Protein AF-A0AAE7TES4-F1 (afdb_monome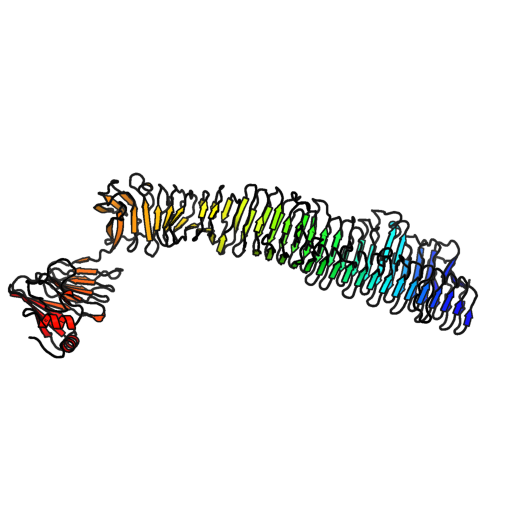r)

Organism: NCBI:txid858423

Structure (mmCIF, N/CA/C/O backbone):
data_AF-A0AAE7TES4-F1
#
_entry.id   AF-A0AAE7TES4-F1
#
loop_
_atom_site.group_PDB
_atom_site.id
_atom_site.type_symbol
_atom_site.label_atom_id
_atom_site.label_alt_id
_atom_site.label_comp_id
_atom_site.label_asym_id
_atom_site.label_entity_id
_atom_site.label_seq_id
_atom_site.pdbx_PDB_ins_code
_atom_site.Cartn_x
_atom_site.Cartn_y
_atom_site.Cartn_z
_atom_site.occupancy
_atom_site.B_iso_or_equiv
_atom_site.auth_seq_id
_atom_site.auth_comp_id
_atom_site.auth_asym_id
_atom_site.auth_atom_id
_atom_site.pdbx_PDB_model_num
ATOM 1 N N . MET A 1 1 ? -29.007 -8.443 68.826 1.00 67.81 1 MET A N 1
ATOM 2 C CA . MET A 1 1 ? -28.259 -8.895 67.638 1.00 67.81 1 MET A CA 1
ATOM 3 C C . MET A 1 1 ? -27.808 -10.288 67.974 1.00 67.81 1 MET A C 1
ATOM 5 O O . MET A 1 1 ? -27.330 -10.485 69.089 1.00 67.81 1 MET A O 1
ATOM 9 N N . ALA A 1 2 ? -28.180 -11.241 67.141 1.00 85.81 2 ALA A N 1
ATOM 10 C CA . ALA A 1 2 ? -27.890 -12.646 67.342 1.00 85.81 2 ALA A CA 1
ATOM 11 C C . ALA A 1 2 ? -28.087 -13.346 66.003 1.00 85.81 2 ALA A C 1
ATOM 13 O O . ALA A 1 2 ? -29.009 -12.995 65.259 1.00 85.81 2 ALA A O 1
ATOM 14 N N . SER A 1 3 ? -27.272 -14.364 65.751 1.00 95.31 3 SER A N 1
ATOM 15 C CA . SER A 1 3 ? -27.487 -15.298 64.654 1.00 95.31 3 SER A CA 1
ATOM 16 C C . SER A 1 3 ? -28.920 -15.843 64.647 1.00 95.31 3 SER A C 1
ATOM 18 O O . SER A 1 3 ? -29.534 -16.037 65.702 1.00 95.31 3 SER A O 1
ATOM 20 N N . PHE A 1 4 ? -29.457 -16.109 63.459 1.00 97.38 4 PHE A N 1
ATOM 21 C CA . PHE A 1 4 ? -30.812 -16.630 63.285 1.00 97.38 4 PHE A CA 1
ATOM 22 C C . PHE A 1 4 ? -30.859 -17.762 62.257 1.00 97.38 4 PHE A C 1
ATOM 24 O O . PHE A 1 4 ? -29.991 -17.888 61.396 1.00 97.38 4 PHE A O 1
ATOM 31 N N . THR A 1 5 ? -31.916 -18.571 62.331 1.00 97.56 5 THR A N 1
ATOM 32 C CA . THR A 1 5 ? -32.211 -19.609 61.339 1.00 97.56 5 THR A CA 1
ATOM 33 C C . THR A 1 5 ? -33.694 -19.586 60.985 1.00 97.56 5 THR A C 1
ATOM 35 O O . THR A 1 5 ? -34.542 -19.596 61.879 1.00 97.56 5 THR A O 1
ATOM 38 N N . VAL A 1 6 ? -34.008 -19.574 59.692 1.00 97.81 6 VAL A N 1
ATOM 39 C CA . VAL A 1 6 ? -35.347 -19.827 59.149 1.00 97.81 6 VAL A CA 1
ATOM 40 C C . VAL A 1 6 ? -35.376 -21.276 58.676 1.00 97.81 6 VAL A C 1
ATOM 42 O O . VAL A 1 6 ? -34.650 -21.655 57.758 1.00 97.81 6 VAL A O 1
ATOM 45 N N . ALA A 1 7 ? -36.164 -22.106 59.355 1.00 97.31 7 ALA A N 1
ATOM 46 C CA . ALA A 1 7 ? -36.186 -23.542 59.108 1.00 97.31 7 ALA A CA 1
ATOM 47 C C . ALA A 1 7 ? -36.959 -23.897 57.828 1.00 97.31 7 ALA A C 1
ATOM 49 O O . ALA A 1 7 ? -37.880 -23.179 57.424 1.00 97.31 7 ALA A O 1
ATOM 50 N N . SER A 1 8 ? -36.632 -25.043 57.235 1.00 96.62 8 SER A N 1
ATOM 51 C CA . SER A 1 8 ? -37.370 -25.591 56.092 1.00 96.62 8 SER A CA 1
ATOM 52 C C . SE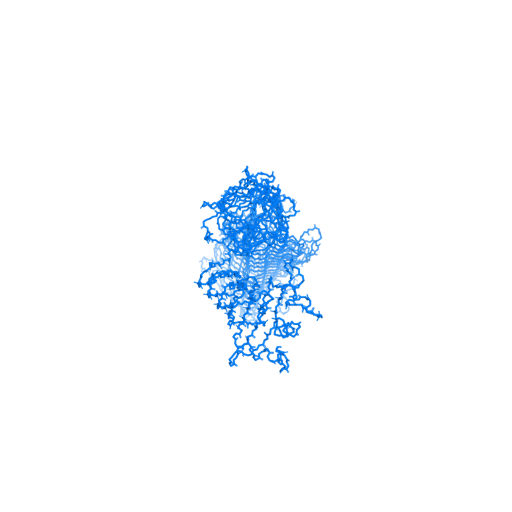R A 1 8 ? -38.877 -25.691 56.378 1.00 96.62 8 SER A C 1
ATOM 54 O O . SER A 1 8 ? -39.288 -26.125 57.457 1.00 96.62 8 SER A O 1
ATOM 56 N N . GLY A 1 9 ? -39.708 -25.259 55.424 1.00 94.12 9 GLY A N 1
ATOM 57 C CA . GLY A 1 9 ? -41.171 -25.272 55.527 1.00 94.12 9 GLY A CA 1
ATOM 58 C C . GLY A 1 9 ? -41.766 -24.212 56.461 1.00 94.12 9 GLY A C 1
ATOM 59 O O . GLY A 1 9 ? -42.977 -24.218 56.687 1.00 94.12 9 GLY A O 1
ATOM 60 N N . SER A 1 10 ? -40.946 -23.316 57.022 1.00 96.38 10 SER A N 1
ATOM 61 C CA . SER A 1 10 ? -41.407 -22.221 57.880 1.00 96.38 10 SER A CA 1
ATOM 62 C C . SER A 1 10 ? -41.417 -20.883 57.143 1.00 96.38 10 SER A C 1
ATOM 64 O O . SER A 1 10 ? -40.520 -20.596 56.355 1.00 96.38 10 SER A O 1
ATOM 66 N N . THR A 1 11 ? -42.411 -20.044 57.444 1.00 97.12 11 THR A N 1
ATOM 67 C CA . THR A 1 11 ? -42.456 -18.639 57.020 1.00 97.12 11 THR A CA 1
ATOM 68 C C . THR A 1 11 ? -42.283 -17.746 58.244 1.00 97.12 11 THR A C 1
ATOM 70 O O . THR A 1 11 ? -43.078 -17.805 59.183 1.00 97.12 11 THR A O 1
ATOM 73 N N . VAL A 1 12 ? -41.240 -16.921 58.249 1.00 97.19 12 VAL A N 1
ATOM 74 C CA . VAL A 1 12 ? -40.935 -15.959 59.309 1.00 97.19 12 VAL A CA 1
ATOM 75 C C . VAL A 1 12 ? -41.228 -14.559 58.788 1.00 97.19 12 VAL A C 1
ATOM 77 O O . VAL A 1 12 ? -40.609 -14.122 57.830 1.00 97.19 12 VAL A O 1
ATOM 80 N N . THR A 1 13 ? -42.135 -13.837 59.446 1.00 95.56 13 THR A N 1
ATOM 81 C CA . THR A 1 13 ? -42.566 -12.491 59.016 1.00 95.56 13 THR A CA 1
ATOM 82 C C . THR A 1 13 ? -42.056 -11.370 59.920 1.00 95.56 13 THR A C 1
ATOM 84 O O . THR A 1 13 ? -42.752 -10.392 60.172 1.00 95.56 13 THR A O 1
ATOM 87 N N . SER A 1 14 ? -40.899 -11.581 60.545 1.00 93.94 14 SER A N 1
ATOM 88 C CA . SER A 1 14 ? -40.294 -10.608 61.458 1.00 93.94 14 SER A CA 1
ATOM 89 C C . SER A 1 14 ? -38.857 -10.349 61.051 1.00 93.94 14 SER A C 1
ATOM 91 O O . SER A 1 14 ? -38.052 -11.291 61.039 1.00 93.94 14 SER A O 1
ATOM 93 N N . ALA A 1 15 ? -38.553 -9.079 60.801 1.00 93.94 15 ALA A N 1
ATOM 94 C CA . ALA A 1 15 ? -37.242 -8.583 60.427 1.00 93.94 15 ALA A CA 1
ATOM 95 C C . ALA A 1 15 ? -36.136 -9.102 61.353 1.00 93.94 15 ALA A C 1
ATOM 97 O O . ALA A 1 15 ? -36.313 -9.279 62.569 1.00 93.94 15 ALA A O 1
ATOM 98 N N . LYS A 1 16 ? -34.968 -9.342 60.765 1.00 96.50 16 LYS A N 1
ATOM 99 C CA . LYS A 1 16 ? -33.754 -9.790 61.444 1.00 96.50 16 LYS A CA 1
ATOM 100 C C . LYS A 1 16 ? -32.724 -8.676 61.463 1.00 96.50 16 LYS A C 1
ATOM 102 O O . LYS A 1 16 ? -32.721 -7.779 60.626 1.00 96.50 16 LYS A O 1
ATOM 107 N N . THR A 1 17 ? -31.843 -8.709 62.454 1.00 94.94 17 THR A N 1
ATOM 108 C CA . THR A 1 17 ? -30.756 -7.736 62.570 1.00 94.94 17 THR A CA 1
ATOM 109 C C . THR A 1 17 ? -29.465 -8.460 62.901 1.00 94.94 17 THR A C 1
ATOM 111 O O . THR A 1 17 ? -29.412 -9.180 63.902 1.00 94.94 17 THR A O 1
ATOM 114 N N . VAL A 1 18 ? -28.449 -8.229 62.075 1.00 95.31 18 VAL A N 1
ATOM 115 C CA . VAL A 1 18 ? -27.124 -8.851 62.144 1.00 95.31 18 VAL A CA 1
ATOM 116 C C . VAL A 1 18 ? -26.035 -7.780 62.233 1.00 95.31 18 VAL A C 1
ATOM 118 O O . VAL A 1 18 ? -26.176 -6.678 61.699 1.00 95.31 18 VAL A O 1
ATOM 121 N N . GLY A 1 19 ? -24.940 -8.095 62.912 1.00 93.31 19 GLY A N 1
ATOM 122 C CA . GLY A 1 19 ? -23.731 -7.276 62.956 1.00 93.31 19 GLY A CA 1
ATOM 123 C C . GLY A 1 19 ? -22.544 -8.087 63.465 1.00 93.31 19 GLY A C 1
ATOM 124 O O . GLY A 1 19 ? -22.705 -9.238 63.867 1.00 93.31 19 GLY A O 1
ATOM 125 N N . ASN A 1 20 ? -21.354 -7.487 63.500 1.00 90.25 20 ASN A N 1
ATOM 126 C CA . ASN A 1 20 ? -20.146 -8.131 64.032 1.00 90.25 20 ASN A CA 1
ATOM 127 C C . ASN A 1 20 ? -19.855 -9.487 63.350 1.00 90.25 20 ASN A C 1
ATOM 129 O O . ASN A 1 20 ? -19.497 -9.512 62.179 1.00 90.25 20 ASN A O 1
ATOM 133 N N . THR A 1 21 ? -20.014 -10.600 64.073 1.00 94.06 21 THR A N 1
ATOM 134 C CA . THR A 1 21 ? -19.774 -11.977 63.604 1.00 94.06 21 THR A CA 1
ATOM 135 C C . THR A 1 21 ? -21.063 -12.809 63.525 1.00 94.06 21 THR A C 1
ATOM 137 O O . THR A 1 21 ? -21.014 -14.031 63.663 1.00 94.06 21 THR A O 1
ATOM 140 N N . ASP A 1 22 ? -22.229 -12.163 63.431 1.00 96.44 22 ASP A N 1
ATOM 141 C CA . ASP A 1 22 ? -23.526 -12.849 63.373 1.00 96.44 22 ASP A CA 1
ATOM 142 C C . ASP A 1 22 ? -23.689 -13.664 62.072 1.00 96.44 22 ASP A C 1
ATOM 144 O O . ASP A 1 22 ? -23.148 -13.315 61.020 1.00 96.44 22 ASP A O 1
ATOM 148 N N . THR A 1 23 ? -24.497 -14.730 62.136 1.00 97.38 23 THR A N 1
ATOM 149 C CA . THR A 1 23 ? -24.843 -15.580 60.982 1.00 97.38 23 THR A CA 1
ATOM 150 C C . THR A 1 23 ? -26.356 -15.647 60.763 1.00 97.38 23 THR A C 1
ATOM 152 O O . THR A 1 23 ? -27.102 -15.942 61.698 1.00 97.38 23 THR A O 1
ATOM 155 N N . GLY A 1 24 ? -26.826 -15.411 59.541 1.00 97.81 24 GLY A N 1
ATOM 156 C CA . GLY A 1 24 ? -28.214 -15.639 59.133 1.00 97.81 24 GLY A CA 1
ATOM 157 C C . GLY A 1 24 ? -28.317 -16.846 58.209 1.00 97.81 24 GLY A C 1
ATOM 158 O O . GLY A 1 24 ? -27.662 -16.856 57.180 1.00 97.81 24 GLY A O 1
ATOM 159 N N . ILE A 1 25 ? -29.125 -17.851 58.558 1.00 98.12 25 ILE A N 1
ATOM 160 C CA . ILE A 1 25 ? -29.328 -19.046 57.718 1.00 98.12 25 ILE A CA 1
ATOM 161 C C . ILE A 1 25 ? -30.797 -19.141 57.313 1.00 98.12 25 ILE A C 1
ATOM 163 O O . ILE A 1 25 ? -31.676 -19.182 58.177 1.00 98.12 25 ILE A O 1
ATOM 167 N N . ILE A 1 26 ? -31.078 -19.239 56.019 1.00 98.50 26 ILE A N 1
ATOM 168 C CA . ILE A 1 26 ? -32.407 -19.539 55.487 1.00 98.50 26 ILE A CA 1
ATOM 169 C C . ILE A 1 26 ? -32.316 -20.888 54.780 1.00 98.50 26 ILE A C 1
ATOM 171 O O . ILE A 1 26 ? -31.707 -21.011 53.726 1.00 98.50 26 ILE A O 1
ATOM 175 N N . GLN A 1 27 ? -32.904 -21.926 55.372 1.00 98.25 27 GLN A N 1
ATOM 176 C CA . GLN A 1 27 ? -32.840 -23.278 54.815 1.00 98.25 27 GLN A CA 1
ATOM 177 C C . GLN A 1 27 ? -33.724 -23.426 53.572 1.00 98.25 27 GLN A C 1
ATOM 179 O O . GLN A 1 27 ? -34.718 -22.715 53.418 1.00 98.25 27 GLN A O 1
ATOM 184 N N . ALA A 1 28 ? -33.431 -24.431 52.743 1.00 97.25 28 ALA A N 1
ATOM 185 C CA . ALA A 1 28 ? -34.257 -24.789 51.593 1.00 97.25 28 ALA A CA 1
ATOM 186 C C . ALA A 1 28 ? -35.738 -24.968 51.967 1.00 97.25 28 ALA A C 1
ATOM 188 O O . ALA A 1 28 ? -36.088 -25.703 52.896 1.00 97.25 28 ALA A O 1
ATOM 189 N N . GLY A 1 29 ? -36.619 -24.267 51.249 1.00 94.56 29 GLY A N 1
ATOM 190 C CA . GLY A 1 29 ? -38.061 -24.221 51.514 1.00 94.56 29 GLY A CA 1
ATOM 191 C C . GLY A 1 29 ? -38.484 -23.370 52.721 1.00 94.56 29 GLY A C 1
ATOM 192 O O . GLY A 1 29 ? -39.668 -23.352 53.051 1.00 94.56 29 GLY A O 1
ATOM 193 N N . GLY A 1 30 ? -37.556 -22.704 53.411 1.00 97.88 30 GLY A N 1
ATOM 194 C CA . GLY A 1 30 ? -37.857 -21.655 54.386 1.00 97.88 30 GLY A CA 1
ATOM 195 C C . GLY A 1 30 ? -38.102 -20.308 53.699 1.00 97.88 30 GLY A C 1
ATOM 196 O O . GLY A 1 30 ? -37.524 -20.028 52.650 1.00 97.88 30 GLY A O 1
ATOM 197 N N . THR A 1 31 ? -38.950 -19.463 54.289 1.00 97.81 31 THR A N 1
ATOM 198 C CA . THR A 1 31 ? -39.267 -18.124 53.769 1.00 97.81 31 THR A CA 1
ATOM 199 C C . THR A 1 31 ? -39.111 -17.057 54.850 1.00 97.81 31 THR A C 1
ATOM 201 O O . THR A 1 31 ? -39.711 -17.169 55.918 1.00 97.81 31 THR A O 1
ATOM 204 N N . LEU A 1 32 ? -38.346 -16.005 54.573 1.00 97.75 32 LEU A N 1
ATOM 205 C CA . LEU A 1 32 ? -38.314 -14.759 55.344 1.00 97.75 32 LEU A CA 1
ATOM 206 C C . LEU A 1 32 ? -39.092 -13.697 54.553 1.00 97.75 32 LEU A C 1
ATOM 208 O O . LEU A 1 32 ? -38.869 -13.581 53.353 1.00 97.75 32 LEU A O 1
ATOM 212 N N . SER A 1 33 ? -40.061 -13.020 55.177 1.00 96.19 33 SER A N 1
ATOM 213 C CA . SER A 1 33 ? -40.902 -12.038 54.475 1.00 96.19 33 SER A CA 1
ATOM 214 C C . SER A 1 33 ? -41.470 -10.945 55.387 1.00 96.19 33 SER A C 1
ATOM 216 O O . SER A 1 33 ? -42.412 -11.162 56.150 1.00 96.19 33 SER A O 1
ATOM 218 N N . ASP A 1 34 ? -40.902 -9.754 55.290 1.00 94.12 34 ASP A N 1
ATOM 219 C CA . ASP A 1 34 ? -41.254 -8.515 55.979 1.00 94.12 34 ASP A CA 1
ATOM 220 C C . ASP A 1 34 ? -41.096 -7.330 54.992 1.00 94.12 34 ASP A C 1
ATOM 222 O O . ASP A 1 34 ? -40.937 -7.491 53.782 1.00 94.12 34 ASP A O 1
ATOM 226 N N . THR A 1 35 ? -41.159 -6.095 55.482 1.00 91.06 35 THR A N 1
ATOM 227 C CA . THR A 1 35 ? -40.872 -4.896 54.686 1.00 91.06 35 THR A CA 1
ATOM 228 C C . THR A 1 35 ? -39.380 -4.789 54.382 1.00 91.06 35 THR A C 1
ATOM 230 O O . THR A 1 35 ? -38.993 -4.553 53.236 1.00 91.06 35 THR A O 1
ATOM 233 N N . THR A 1 36 ? -38.554 -4.975 55.416 1.00 93.19 36 THR A N 1
ATOM 234 C CA . THR A 1 36 ? -37.104 -5.131 55.301 1.00 93.19 36 THR A CA 1
ATOM 235 C C . THR A 1 36 ? -36.680 -6.380 56.055 1.00 93.19 36 THR A C 1
ATOM 237 O O . THR A 1 36 ? -36.804 -6.416 57.280 1.00 93.19 36 THR A O 1
ATOM 240 N N . ASP A 1 37 ? -36.203 -7.398 55.342 1.00 92.75 37 ASP A N 1
ATOM 241 C CA . ASP A 1 37 ? -36.023 -8.737 55.914 1.00 92.75 37 ASP A CA 1
ATOM 242 C C . ASP A 1 37 ? -34.810 -8.833 56.842 1.00 92.75 37 ASP A C 1
ATOM 244 O O . ASP A 1 37 ? -34.912 -9.349 57.961 1.00 92.75 37 ASP A O 1
ATOM 248 N N . ILE A 1 38 ? -33.662 -8.311 56.412 1.00 97.12 38 ILE A N 1
ATOM 249 C CA . ILE A 1 38 ? -32.400 -8.363 57.148 1.00 97.12 38 ILE A CA 1
ATOM 250 C C . ILE A 1 38 ? -31.789 -6.962 57.204 1.00 97.12 38 ILE A C 1
ATOM 252 O O . ILE A 1 38 ? -31.547 -6.316 56.192 1.00 97.12 38 ILE A O 1
ATOM 256 N N . THR A 1 39 ? -31.506 -6.488 58.416 1.00 95.44 39 THR A N 1
ATOM 257 C CA . THR A 1 39 ? -30.786 -5.234 58.653 1.00 95.44 39 THR A CA 1
ATOM 258 C C . THR A 1 39 ? -29.363 -5.505 59.136 1.00 95.44 39 THR A C 1
ATOM 260 O O . THR A 1 39 ? -29.179 -6.112 60.193 1.00 95.44 39 THR A O 1
ATOM 263 N N . TRP A 1 40 ? -28.363 -4.994 58.423 1.00 95.12 40 TRP A N 1
ATOM 264 C CA . TRP A 1 40 ? -26.963 -4.997 58.839 1.00 95.12 40 TRP A CA 1
ATOM 265 C C . TRP A 1 40 ? -26.584 -3.687 59.543 1.00 95.12 40 TRP A C 1
ATOM 267 O O . TRP A 1 40 ? -26.896 -2.593 59.072 1.00 95.12 40 TRP A O 1
ATOM 277 N N . THR A 1 41 ? -25.903 -3.772 60.685 1.00 92.44 41 THR A N 1
ATOM 278 C CA . THR A 1 41 ? -25.505 -2.592 61.482 1.00 92.44 41 THR A CA 1
ATOM 279 C C . THR A 1 41 ? -23.991 -2.405 61.601 1.00 92.44 41 THR A C 1
ATOM 281 O O . THR A 1 41 ? -23.531 -1.727 62.521 1.00 92.44 41 THR A O 1
ATOM 284 N N . GLY A 1 42 ? -23.217 -3.046 60.726 1.00 88.62 42 GLY A N 1
ATOM 285 C CA . GLY A 1 42 ? -21.758 -2.968 60.714 1.00 88.62 42 GLY A CA 1
ATOM 286 C C . GLY A 1 42 ? -21.059 -3.927 61.675 1.00 88.62 42 GLY A C 1
ATOM 287 O O . GLY A 1 42 ? -21.674 -4.796 62.302 1.00 88.62 42 GLY A O 1
ATOM 288 N N . GLY A 1 43 ? -19.741 -3.772 61.769 1.00 85.69 43 GLY A N 1
ATOM 289 C CA . GLY A 1 43 ? -18.867 -4.560 62.635 1.00 85.69 43 GLY A CA 1
ATOM 290 C C . GLY A 1 43 ? -17.480 -3.926 62.754 1.00 85.69 43 GLY A C 1
ATOM 291 O O . GLY A 1 43 ? -17.125 -3.024 61.993 1.00 85.69 43 GLY A O 1
ATOM 292 N N . ALA A 1 44 ? -16.683 -4.379 63.723 1.00 84.88 44 ALA A N 1
ATOM 293 C CA . ALA A 1 44 ? -15.279 -3.972 63.789 1.00 84.88 44 ALA A CA 1
ATOM 294 C C . ALA A 1 44 ? -14.500 -4.513 62.576 1.00 84.88 44 ALA A C 1
ATOM 296 O O . ALA A 1 44 ? -14.877 -5.534 61.998 1.00 84.88 44 ALA A O 1
ATOM 297 N N . ALA A 1 45 ? -13.392 -3.859 62.220 1.00 79.31 45 ALA A N 1
ATOM 298 C CA . ALA A 1 45 ? -12.524 -4.309 61.133 1.00 79.31 45 ALA A CA 1
ATOM 299 C C . ALA A 1 45 ? -12.138 -5.795 61.295 1.00 79.31 45 ALA A C 1
ATOM 301 O O . ALA A 1 45 ? -11.728 -6.225 62.377 1.00 79.31 45 ALA A O 1
ATOM 302 N N . GLY A 1 46 ? -12.293 -6.574 60.222 1.00 80.38 46 GLY A N 1
ATOM 303 C CA . GLY A 1 46 ? -12.005 -8.011 60.195 1.00 80.38 46 GLY A CA 1
ATOM 304 C C . GLY A 1 46 ? -13.110 -8.922 60.745 1.00 80.38 46 GLY A C 1
ATOM 305 O O . GLY A 1 46 ? -12.954 -10.139 60.695 1.00 80.38 46 GLY A O 1
ATOM 306 N N . GLN A 1 47 ? -14.219 -8.378 61.258 1.00 90.81 47 GLN A N 1
ATOM 307 C CA . GLN A 1 47 ? -15.400 -9.174 61.601 1.00 90.81 47 GLN A CA 1
ATOM 308 C C . GLN A 1 47 ? -16.343 -9.268 60.400 1.00 90.81 47 GLN A C 1
ATOM 310 O O . GLN A 1 47 ? -16.619 -8.257 59.750 1.00 90.81 47 GLN A O 1
ATOM 315 N N . THR A 1 48 ? -16.840 -10.478 60.142 1.00 94.75 48 THR A N 1
ATOM 316 C CA . THR A 1 48 ? -17.683 -10.781 58.984 1.00 94.75 48 THR A CA 1
ATOM 317 C C . THR A 1 48 ? -19.045 -11.288 59.427 1.00 94.75 48 THR A C 1
ATOM 319 O O . THR A 1 48 ? -19.142 -12.297 60.127 1.00 94.75 48 THR A O 1
ATOM 322 N N . VAL A 1 49 ? -20.092 -10.605 58.968 1.00 96.44 49 VAL A N 1
ATOM 323 C CA . VAL A 1 49 ? -21.455 -11.138 58.960 1.00 96.44 49 VAL A CA 1
ATOM 324 C C . VAL A 1 49 ? -21.573 -12.134 57.813 1.00 96.44 49 VAL A C 1
ATOM 326 O O . VAL A 1 49 ? -21.151 -11.834 56.700 1.00 96.44 49 VAL A O 1
ATOM 329 N N . VAL A 1 50 ? -22.160 -13.301 58.071 1.00 97.62 50 VAL A N 1
ATOM 330 C CA . VAL A 1 50 ? -22.404 -14.321 57.039 1.00 97.62 50 VAL A CA 1
ATOM 331 C C . VAL A 1 50 ? -23.903 -14.548 56.902 1.00 97.62 50 VAL A C 1
ATOM 333 O O . VAL A 1 50 ? -24.577 -14.842 57.888 1.00 97.62 50 VAL A O 1
ATOM 336 N N . ILE A 1 51 ? -24.440 -14.410 55.696 1.00 98.44 51 ILE A N 1
ATOM 337 C CA . ILE A 1 51 ? -25.832 -14.723 55.380 1.00 98.44 51 ILE A CA 1
ATOM 338 C C . ILE A 1 51 ? -25.825 -15.813 54.311 1.00 98.44 51 ILE A C 1
ATOM 340 O O . ILE A 1 51 ? -25.291 -15.606 53.231 1.00 98.44 51 ILE A O 1
ATOM 344 N N . ASP A 1 52 ? -26.422 -16.956 54.623 1.00 98.44 52 ASP A N 1
ATOM 345 C CA . ASP A 1 52 ? -26.545 -18.113 53.738 1.00 98.44 52 ASP A CA 1
ATOM 346 C C . ASP A 1 52 ? -28.035 -18.365 53.459 1.00 98.44 52 ASP A C 1
ATOM 348 O O . ASP A 1 52 ? -28.829 -18.612 54.380 1.00 98.44 52 ASP A O 1
ATOM 352 N N . ASN A 1 53 ? -28.430 -18.232 52.194 1.00 98.50 53 ASN A N 1
ATOM 353 C CA . ASN A 1 53 ? -29.795 -18.410 51.730 1.00 98.50 53 ASN A CA 1
ATOM 354 C C . ASN A 1 53 ? -29.903 -19.583 50.756 1.00 98.50 53 ASN A C 1
ATOM 356 O O . ASN A 1 53 ? -29.548 -19.464 49.591 1.00 98.50 53 ASN A O 1
ATOM 360 N N . ALA A 1 54 ? -30.539 -20.662 51.208 1.00 98.31 54 ALA A N 1
ATOM 361 C CA . ALA A 1 54 ? -31.019 -21.766 50.381 1.00 98.31 54 ALA A CA 1
ATOM 362 C C . ALA A 1 54 ? -32.542 -21.731 50.141 1.00 98.31 54 ALA A C 1
ATOM 364 O O . ALA A 1 54 ? -33.084 -22.598 49.456 1.00 98.31 54 ALA A O 1
ATOM 365 N N . GLY A 1 55 ? -33.258 -20.775 50.744 1.00 97.62 55 GLY A N 1
ATOM 366 C CA . GLY A 1 55 ? -34.717 -20.669 50.703 1.00 97.62 55 GLY A CA 1
ATOM 367 C C . GLY A 1 55 ? -35.211 -19.452 49.924 1.00 97.62 55 GLY A C 1
ATOM 368 O O . GLY A 1 55 ? -34.857 -19.235 48.768 1.00 97.62 55 GLY A O 1
ATOM 369 N N . THR A 1 56 ? -36.118 -18.682 50.523 1.00 96.75 56 THR A N 1
ATOM 370 C CA . THR A 1 56 ? -36.692 -17.476 49.913 1.00 96.75 56 THR A CA 1
ATOM 371 C C . THR A 1 56 ? -36.655 -16.302 50.886 1.00 96.75 56 THR A C 1
ATOM 373 O O . THR A 1 56 ? -37.217 -16.378 51.976 1.00 96.75 56 THR A O 1
ATOM 376 N N . ILE A 1 57 ? -36.042 -15.201 50.470 1.00 97.31 57 ILE A N 1
ATOM 377 C CA . ILE A 1 57 ? -36.153 -13.876 51.079 1.00 97.31 57 ILE A CA 1
ATOM 378 C C . ILE A 1 57 ? -37.112 -13.083 50.183 1.00 97.31 57 ILE A C 1
ATOM 380 O O . ILE A 1 57 ? -36.854 -12.931 48.989 1.00 97.31 57 ILE A O 1
ATOM 384 N N . LEU A 1 58 ? -38.258 -12.667 50.721 1.00 94.69 58 LEU A N 1
ATOM 385 C CA . LEU A 1 58 ? -39.350 -12.040 49.973 1.00 94.69 58 LEU A CA 1
ATOM 386 C C . LEU A 1 58 ? -39.800 -10.766 50.687 1.00 94.69 58 LEU A C 1
ATOM 388 O O . LEU A 1 58 ? -40.770 -10.780 51.453 1.00 94.69 58 LEU A O 1
ATOM 392 N N . ALA A 1 59 ? -39.110 -9.664 50.409 1.00 93.25 59 ALA A N 1
ATOM 393 C CA . ALA A 1 59 ? -39.360 -8.393 51.072 1.00 93.25 59 ALA A CA 1
ATOM 394 C C . ALA A 1 59 ? -40.257 -7.474 50.234 1.00 93.25 59 ALA A C 1
ATOM 396 O O . ALA A 1 59 ? -40.105 -7.370 49.020 1.00 93.25 59 ALA A O 1
ATOM 397 N N . THR A 1 60 ? -41.154 -6.709 50.858 1.00 91.19 60 THR A N 1
ATOM 398 C CA . THR A 1 60 ? -41.956 -5.724 50.097 1.00 91.19 60 THR A CA 1
ATOM 399 C C . THR A 1 60 ? -41.193 -4.438 49.778 1.00 91.19 60 THR A C 1
ATOM 401 O O . THR A 1 60 ? -41.628 -3.677 48.920 1.00 91.19 60 THR A O 1
ATOM 404 N N . SER A 1 61 ? -40.084 -4.168 50.475 1.00 92.44 61 SER A N 1
ATOM 405 C CA . SER A 1 61 ? -39.159 -3.075 50.166 1.00 92.44 61 SER A CA 1
ATOM 406 C C . SER A 1 61 ? -37.754 -3.625 49.944 1.00 92.44 61 SER A C 1
ATOM 408 O O . SER A 1 61 ? -37.376 -3.760 48.789 1.00 92.44 61 SER A O 1
ATOM 410 N N . ARG A 1 62 ? -37.008 -3.998 50.994 1.00 94.62 62 ARG A N 1
ATOM 411 C CA . ARG A 1 62 ? -35.593 -4.410 50.864 1.00 94.62 62 ARG A CA 1
ATOM 412 C C . ARG A 1 62 ? -35.289 -5.755 51.494 1.00 94.62 62 ARG A C 1
ATOM 414 O O . ARG A 1 62 ? -35.752 -6.029 52.592 1.00 94.62 62 ARG A O 1
ATOM 421 N N . GLY A 1 63 ? -34.476 -6.583 50.857 1.00 96.12 63 GLY A N 1
ATOM 422 C CA . GLY A 1 63 ? -34.117 -7.889 51.409 1.00 96.12 63 GLY A CA 1
ATOM 423 C C . GLY A 1 63 ? -33.041 -7.741 52.468 1.00 96.12 63 GLY A C 1
ATOM 424 O O . GLY A 1 63 ? -33.258 -8.049 53.638 1.00 96.12 63 GLY A O 1
ATOM 425 N N . ILE A 1 64 ? -31.901 -7.192 52.061 1.00 97.62 64 ILE A N 1
ATOM 426 C CA . ILE A 1 64 ? -30.785 -6.861 52.945 1.00 97.62 64 ILE A CA 1
ATOM 427 C C . ILE A 1 64 ? -30.544 -5.352 52.854 1.00 97.62 64 ILE A C 1
ATOM 429 O O . ILE A 1 64 ? -30.397 -4.808 51.764 1.00 97.62 64 ILE A O 1
ATOM 433 N N . ASP A 1 65 ? -30.521 -4.657 53.988 1.00 96.38 65 ASP A N 1
ATOM 434 C CA . ASP A 1 65 ? -30.270 -3.211 54.042 1.00 96.38 65 ASP A CA 1
ATOM 435 C C . ASP A 1 65 ? -29.359 -2.859 55.219 1.00 96.38 65 ASP A C 1
ATOM 437 O O . ASP A 1 65 ? -29.328 -3.555 56.236 1.00 96.38 65 ASP A O 1
ATOM 441 N N . THR A 1 66 ? -28.643 -1.745 55.128 1.00 93.81 66 THR A N 1
ATOM 442 C CA . THR A 1 66 ? -27.856 -1.223 56.253 1.00 93.81 66 THR A CA 1
ATOM 443 C C . THR A 1 66 ? -28.649 -0.230 57.093 1.00 93.81 66 THR A C 1
ATOM 445 O O . THR A 1 66 ? -29.418 0.570 56.562 1.00 93.81 66 THR A O 1
ATOM 448 N N . LYS A 1 67 ? -28.404 -0.199 58.408 1.00 83.75 67 LYS A N 1
ATOM 449 C CA . LYS A 1 67 ? -28.978 0.806 59.314 1.00 83.75 67 LYS A CA 1
ATOM 450 C C . LYS A 1 67 ? -27.938 1.379 60.270 1.00 83.75 67 LYS A C 1
ATOM 452 O O . LYS A 1 67 ? -27.257 0.641 60.977 1.00 83.75 67 LYS A O 1
ATOM 457 N N . GLY A 1 68 ? -27.926 2.707 60.379 1.00 76.56 68 GLY A N 1
ATOM 458 C CA . GLY A 1 68 ? -27.011 3.460 61.240 1.00 76.56 68 GLY A CA 1
ATOM 459 C C . GLY A 1 68 ? -25.848 4.070 60.459 1.00 76.56 68 GLY A C 1
ATOM 460 O O . GLY A 1 68 ? -25.785 3.953 59.243 1.00 76.56 68 GLY A O 1
ATOM 461 N N . SER A 1 69 ? -24.945 4.746 61.168 1.00 79.81 69 SER A N 1
ATOM 462 C CA . SER A 1 69 ? -23.751 5.368 60.587 1.00 79.81 69 SER A CA 1
ATOM 463 C C . SER A 1 69 ? -22.521 4.597 61.053 1.00 79.81 69 SER A C 1
ATOM 465 O O . SER A 1 69 ? -21.972 4.887 62.115 1.00 79.81 69 SER A O 1
ATOM 467 N N . PHE A 1 70 ? -22.130 3.577 60.291 1.00 89.06 70 PHE A N 1
ATOM 468 C CA . PHE A 1 70 ? -20.898 2.823 60.520 1.00 89.06 70 PHE A CA 1
ATOM 469 C C . PHE A 1 70 ? -19.985 2.930 59.302 1.00 89.06 70 PHE A C 1
ATOM 471 O O . PHE A 1 70 ? -20.454 3.023 58.169 1.00 89.06 70 PHE A O 1
ATOM 478 N N . THR A 1 71 ? -18.678 2.933 59.553 1.00 88.81 71 THR A N 1
ATOM 479 C CA . THR A 1 71 ? -17.652 3.164 58.528 1.00 88.81 71 THR A CA 1
ATOM 480 C C . THR A 1 71 ? -16.798 1.925 58.258 1.00 88.81 71 THR A C 1
ATOM 482 O O . THR A 1 71 ? -15.911 1.983 57.410 1.00 88.81 71 THR A O 1
ATOM 485 N N . THR A 1 72 ? -17.033 0.818 58.971 1.00 90.12 72 THR A N 1
ATOM 486 C CA . THR A 1 72 ? -16.297 -0.444 58.811 1.00 90.12 72 THR A CA 1
ATOM 487 C C . THR A 1 72 ? -17.206 -1.663 58.933 1.00 90.12 72 THR A C 1
ATOM 489 O O . THR A 1 72 ? -18.211 -1.623 59.651 1.00 90.12 72 THR A O 1
ATOM 492 N N . GLY A 1 73 ? -16.796 -2.768 58.315 1.00 90.81 73 GLY A N 1
ATOM 493 C CA . GLY A 1 73 ? -17.370 -4.096 58.531 1.00 90.81 73 GLY A CA 1
ATOM 494 C C . GLY A 1 73 ? -17.339 -4.942 57.264 1.00 90.81 73 GLY A C 1
ATOM 495 O O . GLY A 1 73 ? -17.299 -4.397 56.168 1.00 90.81 73 GLY A O 1
ATOM 496 N N . ASN A 1 74 ? -17.390 -6.264 57.424 1.00 94.69 74 ASN A N 1
ATOM 497 C CA . ASN A 1 74 ? -17.469 -7.190 56.299 1.00 94.69 74 ASN A CA 1
ATOM 498 C C . ASN A 1 74 ? -18.826 -7.907 56.291 1.00 94.69 74 ASN A C 1
ATOM 500 O O . ASN A 1 74 ? -19.366 -8.232 57.357 1.00 94.69 74 ASN A O 1
ATOM 504 N N . LEU A 1 75 ? -19.351 -8.205 55.105 1.00 96.12 75 LEU A N 1
ATOM 505 C CA . LEU A 1 75 ? -20.555 -9.015 54.924 1.00 96.12 75 LEU A CA 1
ATOM 506 C C . LEU A 1 75 ? -20.369 -9.964 53.739 1.00 96.12 75 LEU A C 1
ATOM 508 O O . LEU A 1 75 ? -20.049 -9.524 52.640 1.00 96.12 75 LEU A O 1
ATOM 512 N N . SER A 1 76 ? -20.593 -11.254 53.978 1.00 97.75 76 SER A N 1
ATOM 513 C CA . SER A 1 76 ? -20.673 -12.285 52.943 1.00 97.75 76 SER A CA 1
ATOM 514 C C . SER A 1 76 ? -22.109 -12.779 52.823 1.00 97.75 76 SER A C 1
ATOM 516 O O . SER A 1 76 ? -22.707 -13.182 53.825 1.00 97.75 76 SER A O 1
ATOM 518 N N . PHE A 1 77 ? -22.667 -12.716 51.620 1.00 98.69 77 PHE A N 1
ATOM 519 C CA . PHE A 1 77 ? -23.988 -13.220 51.285 1.00 98.69 77 PHE A CA 1
ATOM 520 C C . PHE A 1 77 ? -23.866 -14.308 50.222 1.00 98.69 77 PHE A C 1
ATOM 522 O O . PHE A 1 77 ? -23.403 -14.036 49.119 1.00 98.69 77 PHE A O 1
ATOM 529 N N . THR A 1 78 ? -24.322 -15.512 50.552 1.00 98.75 78 THR A N 1
ATOM 530 C CA . THR A 1 78 ? -24.419 -16.641 49.628 1.00 98.75 78 THR A CA 1
ATOM 531 C C . THR A 1 78 ? -25.891 -16.918 49.340 1.00 98.75 78 THR A C 1
ATOM 533 O O . THR A 1 78 ? -26.688 -17.110 50.263 1.00 98.75 78 THR A O 1
ATOM 536 N N . ASN A 1 79 ? -26.262 -16.921 48.063 1.00 98.50 79 ASN A N 1
ATOM 537 C CA . ASN A 1 79 ? -27.582 -17.289 47.568 1.00 98.50 79 ASN A CA 1
ATOM 538 C C . ASN A 1 79 ? -27.457 -18.580 46.758 1.00 98.50 79 ASN A C 1
ATOM 540 O O . ASN A 1 79 ? -27.050 -18.567 45.599 1.00 98.50 79 ASN A O 1
ATOM 544 N N . GLU A 1 80 ? -27.786 -19.697 47.391 1.00 98.44 80 GLU A N 1
ATOM 545 C CA . GLU A 1 80 ? -27.581 -21.042 46.863 1.00 98.44 80 GLU A CA 1
ATOM 546 C C . GLU A 1 80 ? -28.453 -21.337 45.632 1.00 98.44 80 GLU A C 1
ATOM 548 O O . GLU A 1 80 ? -29.433 -20.650 45.328 1.00 98.44 80 GLU A O 1
ATOM 553 N N . ALA A 1 81 ? -28.128 -22.422 44.929 1.00 96.81 81 ALA A N 1
ATOM 554 C CA . ALA A 1 81 ? -28.874 -22.855 43.753 1.00 96.81 81 ALA A CA 1
ATOM 555 C C . ALA A 1 81 ? -30.380 -23.026 44.041 1.00 96.81 81 ALA A C 1
ATOM 557 O O . ALA A 1 81 ? -30.795 -23.755 44.945 1.00 96.81 81 ALA A O 1
ATOM 558 N N . GLY A 1 82 ? -31.216 -22.354 43.243 1.00 92.50 82 GLY A N 1
ATOM 559 C CA . GLY A 1 82 ? -32.677 -22.349 43.390 1.00 92.50 82 GLY A CA 1
ATOM 560 C C . GLY A 1 82 ? -33.222 -21.448 44.508 1.00 92.50 82 GLY A C 1
ATOM 561 O O . GLY A 1 82 ? -34.445 -21.306 44.620 1.00 92.50 82 GLY A O 1
ATOM 562 N N . ALA A 1 83 ? -32.352 -20.823 45.306 1.00 97.12 83 ALA A N 1
ATOM 563 C CA . ALA A 1 83 ? -32.745 -19.847 46.308 1.00 97.12 83 ALA A CA 1
ATOM 564 C C . ALA A 1 83 ? -33.173 -18.523 45.663 1.00 97.12 83 ALA A C 1
ATOM 566 O O . ALA A 1 83 ? -32.792 -18.183 44.538 1.00 97.12 83 ALA A O 1
ATOM 567 N N . LYS A 1 84 ? -34.013 -17.776 46.380 1.00 95.75 84 LYS A N 1
ATOM 568 C CA . LYS A 1 84 ? -34.615 -16.532 45.894 1.00 95.75 84 LYS A CA 1
ATOM 569 C C . LYS A 1 84 ? -34.402 -15.404 46.890 1.00 95.75 84 LYS A C 1
ATOM 571 O O . LYS A 1 84 ? -34.661 -15.582 48.078 1.00 95.75 84 LYS A O 1
ATOM 576 N N . LEU A 1 85 ? -34.024 -14.242 46.385 1.00 96.50 85 LEU A N 1
ATOM 577 C CA . LEU A 1 85 ? -34.092 -12.951 47.049 1.00 96.50 85 LEU A CA 1
ATOM 578 C C . LEU A 1 85 ? -34.882 -12.021 46.122 1.00 96.50 85 LEU A C 1
ATOM 580 O O . LEU A 1 85 ? -34.360 -11.588 45.103 1.00 96.50 85 LEU A O 1
ATOM 584 N N . ILE A 1 86 ? -36.156 -11.780 46.434 1.00 93.12 86 ILE A N 1
ATOM 585 C CA . ILE A 1 86 ? -37.081 -11.011 45.587 1.00 93.12 86 ILE A CA 1
ATOM 586 C C . ILE A 1 86 ? -37.659 -9.856 46.395 1.00 93.12 86 ILE A C 1
ATOM 588 O O . ILE A 1 86 ? -38.175 -10.069 47.496 1.00 93.12 86 ILE A O 1
ATOM 592 N N . THR A 1 87 ? -37.592 -8.641 45.853 1.00 93.69 87 THR A N 1
ATOM 593 C CA . THR A 1 87 ? -37.942 -7.424 46.597 1.00 93.69 87 THR A CA 1
ATOM 594 C C . THR A 1 87 ? -38.764 -6.422 45.793 1.00 93.69 87 THR A C 1
ATOM 596 O O . THR A 1 87 ? -38.764 -6.455 44.570 1.00 93.69 87 THR A O 1
ATOM 599 N N . GLY A 1 88 ? -39.489 -5.515 46.460 1.00 89.50 88 GLY A N 1
ATOM 600 C CA . GLY A 1 88 ? -40.227 -4.429 45.787 1.00 89.50 88 GLY A CA 1
ATOM 601 C C . GLY A 1 88 ? -39.387 -3.184 45.455 1.00 89.50 88 GLY A C 1
ATOM 602 O O . GLY A 1 88 ? -39.752 -2.407 44.580 1.00 89.50 88 GLY A O 1
ATOM 603 N N . ASP A 1 89 ? -38.270 -2.997 46.154 1.00 91.69 89 ASP A N 1
ATOM 604 C CA . ASP A 1 89 ? -37.267 -1.940 45.976 1.00 91.69 89 ASP A CA 1
ATOM 605 C C . ASP A 1 89 ? -35.888 -2.635 45.931 1.00 91.69 89 ASP A C 1
ATOM 607 O O . ASP A 1 89 ? -35.811 -3.761 45.439 1.00 91.69 89 ASP A O 1
ATOM 611 N N . ASP A 1 90 ? -34.811 -2.043 46.442 1.00 94.75 90 ASP A N 1
ATOM 612 C CA . ASP A 1 90 ? -33.468 -2.650 46.388 1.00 94.75 90 ASP A CA 1
ATOM 613 C C . ASP A 1 90 ? -33.377 -4.060 47.015 1.00 94.75 90 ASP A C 1
ATOM 615 O O . ASP A 1 90 ? -33.793 -4.253 48.163 1.00 94.75 90 ASP A O 1
ATOM 619 N N . ALA A 1 91 ? -32.799 -5.048 46.319 1.00 96.44 91 ALA A N 1
ATOM 620 C CA . ALA A 1 91 ? -32.722 -6.413 46.859 1.00 96.44 91 ALA A CA 1
ATOM 621 C C . ALA A 1 91 ? -31.676 -6.524 47.975 1.00 96.44 91 ALA A C 1
ATOM 623 O O . ALA A 1 91 ? -31.974 -6.990 49.083 1.00 96.44 91 ALA A O 1
ATOM 624 N N . PHE A 1 92 ? -30.483 -5.993 47.714 1.00 97.56 92 PHE A N 1
ATOM 625 C CA . PHE A 1 92 ? -29.437 -5.780 48.701 1.00 97.56 92 PHE A CA 1
ATOM 626 C C . PHE A 1 92 ? -28.864 -4.368 48.560 1.00 97.56 92 PHE A C 1
ATOM 628 O O . PHE A 1 92 ? -28.214 -4.047 47.569 1.00 97.56 92 PHE A O 1
ATOM 635 N N . ARG A 1 93 ? -29.079 -3.528 49.578 1.00 96.50 93 ARG A N 1
ATOM 636 C CA . ARG A 1 93 ? -28.546 -2.168 49.638 1.00 96.50 93 ARG A CA 1
ATOM 637 C C . ARG A 1 93 ? -27.503 -1.967 50.737 1.00 96.50 93 ARG A C 1
ATOM 639 O O . ARG A 1 93 ? -27.714 -2.341 51.892 1.00 96.50 93 ARG A O 1
ATOM 646 N N . ILE A 1 94 ? -26.437 -1.245 50.395 1.00 94.62 94 ILE A N 1
ATOM 647 C CA . ILE A 1 94 ? -25.540 -0.567 51.333 1.00 94.62 94 ILE A CA 1
ATOM 648 C C . ILE A 1 94 ? -25.812 0.937 51.270 1.00 94.62 94 ILE A C 1
ATOM 650 O O . ILE A 1 94 ? -25.540 1.603 50.279 1.00 94.62 94 ILE A O 1
ATOM 654 N N . ASN A 1 95 ? -26.339 1.478 52.363 1.00 91.50 95 ASN A N 1
ATOM 655 C CA . ASN A 1 95 ? -26.716 2.882 52.529 1.00 91.50 95 ASN A CA 1
ATOM 656 C C . ASN A 1 95 ? -25.936 3.540 53.681 1.00 91.50 95 ASN A C 1
ATOM 658 O O . ASN A 1 95 ? -26.486 4.254 54.522 1.00 91.50 95 ASN A O 1
ATOM 662 N N . THR A 1 96 ? -24.641 3.243 53.757 1.00 89.62 96 THR A N 1
ATOM 663 C CA . THR A 1 96 ? -23.690 3.882 54.669 1.00 89.62 96 THR A CA 1
ATOM 664 C C . THR A 1 96 ? -22.349 4.043 53.962 1.00 89.62 96 THR A C 1
ATOM 666 O O . THR A 1 96 ? -21.991 3.234 53.108 1.00 89.62 96 THR A O 1
ATOM 669 N N . ALA A 1 97 ? -21.596 5.077 54.330 1.00 85.38 97 ALA A N 1
ATOM 670 C CA . ALA A 1 97 ? -20.279 5.344 53.766 1.00 85.38 97 ALA A CA 1
ATOM 671 C C . ALA A 1 97 ? -19.225 4.440 54.424 1.00 85.38 97 ALA A C 1
ATOM 673 O O . ALA A 1 97 ? -18.530 4.846 55.362 1.00 85.38 97 ALA A O 1
ATOM 674 N N . LEU A 1 98 ? -19.135 3.193 53.958 1.00 88.88 98 LEU A N 1
ATOM 675 C CA . LEU A 1 98 ? -18.037 2.306 54.3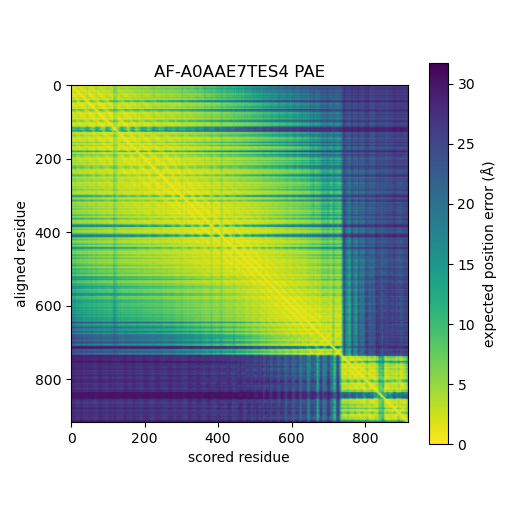25 1.00 88.88 98 LEU A CA 1
ATOM 676 C C . LEU A 1 98 ? -16.712 2.915 53.864 1.00 88.88 98 LEU A C 1
ATOM 678 O O . LEU A 1 98 ? -16.557 3.336 52.719 1.00 88.88 98 LEU A O 1
ATOM 682 N N . SER A 1 99 ? -15.778 3.011 54.807 1.00 87.12 99 SER A N 1
ATOM 683 C CA . SER A 1 99 ? -14.413 3.471 54.563 1.00 87.12 99 SER A CA 1
ATOM 684 C C . SER A 1 99 ? -13.460 2.303 54.330 1.00 87.12 99 SER A C 1
ATOM 686 O O . SER A 1 99 ? -12.530 2.443 53.543 1.00 87.12 99 SER A O 1
ATOM 688 N N . THR A 1 100 ? -13.688 1.168 55.001 1.00 86.81 100 THR A N 1
ATOM 689 C CA . THR A 1 100 ? -12.888 -0.056 54.867 1.00 86.81 100 THR A CA 1
ATOM 690 C C . THR A 1 100 ? -13.744 -1.286 55.166 1.00 86.81 100 THR A C 1
ATOM 692 O O . THR A 1 100 ? -14.432 -1.310 56.198 1.00 86.81 100 THR A O 1
ATOM 695 N N . GLY A 1 101 ? -13.588 -2.348 54.388 1.00 90.50 101 GLY A N 1
ATOM 696 C CA . GLY A 1 101 ? -14.391 -3.550 54.541 1.00 90.50 101 GLY A CA 1
ATOM 697 C C . GLY A 1 101 ? -14.365 -4.418 53.292 1.00 90.50 101 GLY A C 1
ATOM 698 O O . GLY A 1 101 ? -13.649 -4.146 52.322 1.00 90.50 101 GLY A O 1
ATOM 699 N N . THR A 1 102 ? -15.118 -5.509 53.358 1.00 94.06 102 THR A N 1
ATOM 700 C CA . THR A 1 102 ? -15.331 -6.405 52.226 1.00 94.06 102 THR A CA 1
ATOM 701 C C . THR A 1 102 ? -16.793 -6.805 52.155 1.00 94.06 102 THR A C 1
ATOM 703 O O . THR A 1 102 ? -17.332 -7.371 53.112 1.00 94.06 102 THR A O 1
ATOM 706 N N . ILE A 1 103 ? -17.414 -6.549 51.008 1.00 96.12 103 ILE A N 1
ATOM 707 C CA . ILE A 1 103 ? -18.734 -7.062 50.655 1.00 96.12 103 ILE A CA 1
ATOM 708 C C . ILE A 1 103 ? -18.540 -8.192 49.652 1.00 96.12 103 ILE A C 1
ATOM 710 O O . ILE A 1 103 ? -17.853 -8.030 48.647 1.00 96.12 103 ILE A O 1
ATOM 714 N N . THR A 1 104 ? -19.111 -9.355 49.934 1.00 98.00 104 THR A N 1
ATOM 715 C CA . THR A 1 104 ? -19.081 -10.509 49.033 1.00 98.00 104 THR A CA 1
ATOM 716 C C . THR A 1 104 ? -20.501 -10.980 48.778 1.00 98.00 104 THR A C 1
ATOM 718 O O . THR A 1 104 ? -21.255 -11.204 49.723 1.00 98.00 104 THR A O 1
ATOM 721 N N . VAL A 1 105 ? -20.860 -11.104 47.505 1.00 98.81 105 VAL A N 1
ATOM 722 C CA . VAL A 1 105 ? -22.118 -11.679 47.031 1.00 98.81 105 VAL A CA 1
ATOM 723 C C . VAL A 1 105 ? -21.770 -12.863 46.145 1.00 98.81 105 VAL A C 1
ATOM 725 O O . VAL A 1 105 ? -21.120 -12.687 45.123 1.00 98.81 105 VAL A O 1
ATOM 728 N N . ASP A 1 106 ? -22.204 -14.049 46.537 1.00 98.75 106 ASP A N 1
ATOM 729 C CA . ASP A 1 106 ? -22.045 -15.288 45.782 1.00 98.75 106 ASP A CA 1
ATOM 730 C C . ASP A 1 106 ? -23.443 -15.808 45.426 1.00 98.75 106 ASP A C 1
ATOM 732 O O . ASP A 1 106 ? -24.223 -16.177 46.308 1.00 98.75 106 ASP A O 1
ATOM 736 N N . ASN A 1 107 ? -23.807 -15.747 44.146 1.00 98.69 107 ASN A N 1
ATOM 737 C CA . ASN A 1 107 ? -25.142 -16.058 43.661 1.00 98.69 107 ASN A CA 1
ATOM 738 C C . ASN A 1 107 ? -25.140 -17.255 42.708 1.00 98.69 107 ASN A C 1
ATOM 740 O O . ASN A 1 107 ? -24.654 -17.172 41.586 1.00 98.69 107 ASN A O 1
ATOM 744 N N . SER A 1 108 ? -25.798 -18.332 43.126 1.00 98.44 108 SER A N 1
ATOM 745 C CA . SER A 1 108 ? -26.204 -19.472 42.293 1.00 98.44 108 SER A CA 1
ATOM 746 C C . SER A 1 108 ? -27.728 -19.537 42.077 1.00 98.44 108 SER A C 1
ATOM 748 O O . SER A 1 108 ? -28.233 -20.435 41.402 1.00 98.44 108 SER A O 1
ATOM 750 N N . GLY A 1 109 ? -28.485 -18.616 42.683 1.00 96.44 109 GLY A N 1
ATOM 751 C CA . GLY A 1 109 ? -29.945 -18.543 42.628 1.00 96.44 109 GLY A CA 1
ATOM 752 C C . GLY A 1 109 ? -30.456 -17.307 41.883 1.00 96.44 109 GLY A C 1
ATOM 753 O O . GLY A 1 109 ? -29.921 -16.899 40.857 1.00 96.44 109 GLY A O 1
ATOM 754 N N . SER A 1 110 ? -31.531 -16.703 42.390 1.00 95.19 110 SER A N 1
ATOM 755 C CA . SER A 1 110 ? -32.136 -15.490 41.825 1.00 95.19 110 SER A CA 1
ATOM 756 C C . SER A 1 110 ? -32.129 -14.345 42.840 1.00 95.19 110 SER A C 1
ATOM 758 O O . SER A 1 110 ? -32.704 -14.483 43.922 1.00 95.19 110 SER A O 1
ATOM 760 N N . ILE A 1 111 ? -31.498 -13.224 42.487 1.00 97.06 111 ILE A N 1
ATOM 761 C CA . ILE A 1 111 ? -31.523 -11.949 43.213 1.00 97.06 111 ILE A CA 1
ATOM 762 C C . ILE A 1 111 ? -32.221 -10.930 42.314 1.00 97.06 111 ILE A C 1
ATOM 764 O O . ILE A 1 111 ? -31.661 -10.490 41.312 1.00 97.06 111 ILE A O 1
ATOM 768 N N . VAL A 1 112 ? -33.455 -10.560 42.649 1.00 94.12 112 VAL A N 1
ATOM 769 C CA . VAL A 1 112 ? -34.279 -9.696 41.802 1.00 94.12 112 VAL A CA 1
ATOM 770 C C . VAL A 1 112 ? -34.899 -8.556 42.594 1.00 94.12 112 VAL A C 1
ATOM 772 O O . VAL A 1 112 ? -35.591 -8.773 43.589 1.00 94.12 112 VAL A O 1
ATOM 775 N N . SER A 1 113 ? -34.716 -7.339 42.087 1.00 92.81 113 SER A N 1
ATOM 776 C CA . SER A 1 113 ? -35.528 -6.190 42.468 1.00 92.81 113 SER A CA 1
ATOM 777 C C . SER A 1 113 ? -36.677 -6.017 41.482 1.00 92.81 113 SER A C 1
ATOM 779 O O . SER A 1 113 ? -36.472 -5.731 40.300 1.00 92.81 113 SER A O 1
ATOM 781 N N . GLY A 1 114 ? -37.901 -6.179 41.974 1.00 86.94 114 GLY A N 1
ATOM 782 C CA . GLY A 1 114 ? -39.129 -6.014 41.218 1.00 86.94 114 GLY A CA 1
ATOM 783 C C . GLY A 1 114 ? -39.980 -7.269 41.111 1.00 86.94 114 GLY A C 1
ATOM 784 O O . GLY A 1 114 ? -39.901 -8.195 41.920 1.00 86.94 114 GLY A O 1
ATOM 785 N N . ALA A 1 115 ? -40.858 -7.268 40.113 1.00 74.50 115 ALA A N 1
ATOM 786 C CA . ALA A 1 115 ? -41.776 -8.369 39.892 1.00 74.50 115 ALA A CA 1
ATOM 787 C C . ALA A 1 115 ? -41.107 -9.474 39.058 1.00 74.50 115 ALA A C 1
ATOM 789 O O . ALA A 1 115 ? -40.417 -9.208 38.076 1.00 74.50 115 ALA A O 1
ATOM 790 N N . VAL A 1 116 ? -41.359 -10.724 39.446 1.00 72.88 116 VAL A N 1
ATOM 791 C CA . VAL A 1 116 ? -41.031 -11.914 38.655 1.00 72.88 116 VAL A CA 1
ATOM 792 C C . VAL A 1 116 ? -42.309 -12.667 38.304 1.00 72.88 116 VAL A C 1
ATOM 794 O O . VAL A 1 116 ? -43.275 -12.655 39.074 1.00 72.88 116 VAL A O 1
ATOM 797 N N . ASP A 1 117 ? -42.340 -13.322 37.149 1.00 72.75 117 ASP A N 1
ATOM 798 C CA . ASP A 1 117 ? -43.437 -14.213 36.785 1.00 72.75 117 ASP A CA 1
ATOM 799 C C . ASP A 1 117 ? -43.400 -15.529 37.595 1.00 72.75 117 ASP A C 1
ATOM 801 O O . ASP A 1 117 ? -42.514 -15.780 38.417 1.00 72.75 117 ASP A O 1
ATOM 805 N N . ALA A 1 118 ? -44.389 -16.401 37.376 1.00 66.75 118 ALA A N 1
ATOM 806 C CA . ALA A 1 118 ? -44.472 -17.690 38.069 1.00 66.75 118 ALA A CA 1
ATOM 807 C C . ALA A 1 118 ? -43.293 -18.635 37.760 1.00 66.75 118 ALA A C 1
ATOM 809 O O . ALA A 1 118 ? -43.040 -19.565 38.529 1.00 66.75 118 ALA A O 1
ATOM 810 N N . SER A 1 119 ? -42.583 -18.393 36.657 1.00 60.78 119 SER A N 1
ATOM 811 C CA . SER A 1 119 ? -41.384 -19.125 36.245 1.00 60.78 119 SER A CA 1
ATOM 812 C C . SER A 1 119 ? -40.104 -18.509 36.823 1.00 60.78 119 SER A C 1
ATOM 814 O O . SER A 1 119 ? -39.052 -19.131 36.740 1.00 60.78 119 SER A O 1
ATOM 816 N N . GLY A 1 120 ? -40.189 -17.335 37.460 1.00 63.62 120 GLY A N 1
ATOM 817 C CA . GLY A 1 120 ? -39.050 -16.597 38.002 1.00 63.62 120 GLY A CA 1
ATOM 818 C C . GLY A 1 120 ? -38.408 -15.613 37.022 1.00 63.62 120 GLY A C 1
ATOM 819 O O . GLY A 1 120 ? -37.376 -15.044 37.361 1.00 63.62 120 GLY A O 1
ATOM 820 N N . ASN A 1 121 ? -39.001 -15.385 35.846 1.00 71.31 121 ASN A N 1
ATOM 821 C CA . ASN A 1 121 ? -38.499 -14.403 34.886 1.00 71.31 121 ASN A CA 1
ATOM 822 C C . ASN A 1 121 ? -38.820 -12.988 35.363 1.00 71.31 121 ASN A C 1
ATOM 824 O O . ASN A 1 121 ? -39.918 -12.743 35.861 1.00 71.31 121 ASN A O 1
ATOM 828 N N . ILE A 1 122 ? -37.901 -12.050 35.161 1.00 75.62 122 ILE A N 1
ATOM 829 C CA . ILE A 1 122 ? -38.106 -10.640 35.502 1.00 75.62 122 ILE A CA 1
ATOM 830 C C . ILE A 1 122 ? -39.186 -10.059 34.581 1.00 75.62 122 ILE A C 1
ATOM 832 O O . ILE A 1 122 ? -39.130 -10.219 33.364 1.00 75.62 122 ILE A O 1
ATOM 836 N N . ILE A 1 123 ? -40.184 -9.392 35.160 1.00 75.31 123 ILE A N 1
ATOM 837 C CA . ILE A 1 123 ? -41.235 -8.686 34.420 1.00 75.31 123 ILE A CA 1
ATOM 838 C C . ILE A 1 123 ? -41.185 -7.199 34.756 1.00 75.31 123 ILE A C 1
ATOM 840 O O . ILE A 1 123 ? -41.067 -6.827 35.922 1.00 75.31 123 ILE A O 1
ATOM 844 N N . ALA A 1 124 ? -41.292 -6.352 33.730 1.00 66.62 124 ALA A N 1
ATOM 845 C CA . ALA A 1 124 ? -41.175 -4.903 33.864 1.00 66.62 124 ALA A CA 1
ATOM 846 C C . ALA A 1 124 ? -42.151 -4.341 34.916 1.00 66.62 124 ALA A C 1
ATOM 848 O O . ALA A 1 124 ? -43.373 -4.498 34.810 1.00 66.62 124 ALA A O 1
ATOM 849 N N . ALA A 1 125 ? -41.603 -3.670 35.927 1.00 70.62 125 ALA A N 1
ATOM 850 C CA . ALA A 1 125 ? -42.325 -3.033 37.022 1.00 70.62 125 ALA A CA 1
ATOM 851 C C . ALA A 1 125 ? -41.479 -1.879 37.592 1.00 70.62 125 ALA A C 1
ATOM 853 O O . ALA A 1 125 ? -40.281 -1.792 37.356 1.00 70.62 125 ALA A O 1
ATOM 854 N N . SER A 1 126 ? -42.080 -0.960 38.350 1.00 69.31 126 SER A N 1
ATOM 855 C CA . SER A 1 126 ? -41.302 0.046 39.085 1.00 69.31 126 SER A CA 1
ATOM 856 C C . SER A 1 126 ? -40.611 -0.612 40.286 1.00 69.31 126 SER A C 1
ATOM 858 O O . SER A 1 126 ? -41.312 -1.082 41.185 1.00 69.31 126 SER A O 1
ATOM 860 N N . SER A 1 127 ? -39.277 -0.628 40.314 1.00 81.75 127 SER A N 1
ATOM 861 C CA . SER A 1 127 ? -38.463 -1.215 41.390 1.00 81.75 127 SER A CA 1
ATOM 862 C C . SER A 1 127 ? -37.139 -0.459 41.591 1.00 81.75 127 SER A C 1
ATOM 864 O O . SER A 1 127 ? -36.839 0.475 40.844 1.00 81.75 127 SER A O 1
ATOM 866 N N . GLY A 1 128 ? -36.373 -0.859 42.611 1.00 89.75 128 GLY A N 1
ATOM 867 C CA . GLY A 1 128 ? -34.999 -0.411 42.871 1.00 89.75 128 GLY A CA 1
ATOM 868 C C . GLY A 1 128 ? -33.965 -1.249 42.110 1.00 89.75 128 GLY A C 1
ATOM 869 O O . GLY A 1 128 ? -34.279 -1.798 41.050 1.00 89.75 128 GLY A O 1
ATOM 870 N N . GLN A 1 129 ? -32.744 -1.354 42.643 1.00 94.12 129 GLN A N 1
ATOM 871 C CA . GLN A 1 129 ? -31.672 -2.174 42.047 1.00 94.12 129 GLN A CA 1
ATOM 872 C C . GLN A 1 129 ? -31.576 -3.560 42.690 1.00 94.12 129 GLN A C 1
ATOM 874 O O . GLN A 1 129 ? -31.931 -3.742 43.853 1.00 94.12 129 GLN A O 1
ATOM 879 N N . ALA A 1 130 ? -31.051 -4.560 41.981 1.00 96.44 130 ALA A N 1
ATOM 880 C CA . ALA A 1 130 ? -30.771 -5.849 42.617 1.00 96.44 130 ALA A CA 1
ATOM 881 C C . ALA A 1 130 ? -29.689 -5.674 43.695 1.00 96.44 130 ALA A C 1
ATOM 883 O O . ALA A 1 130 ? -29.886 -6.049 44.851 1.00 96.44 130 ALA A O 1
ATOM 884 N N . LEU A 1 131 ? -28.587 -5.014 43.336 1.00 98.06 131 LEU A N 1
ATOM 885 C CA . LEU A 1 131 ? -27.494 -4.673 44.242 1.00 98.06 131 LEU A CA 1
ATOM 886 C C . LEU A 1 131 ? -27.255 -3.156 44.197 1.00 98.06 131 LEU A C 1
ATOM 888 O O . LEU A 1 131 ? -26.836 -2.628 43.168 1.00 98.06 131 LEU A O 1
ATOM 892 N N . ASP A 1 132 ? -27.512 -2.452 45.302 1.00 96.25 132 ASP A N 1
ATOM 893 C CA . ASP A 1 132 ? -27.296 -1.003 45.430 1.00 96.25 132 ASP A CA 1
ATOM 894 C C . ASP A 1 132 ? -26.242 -0.674 46.486 1.00 96.25 132 ASP A C 1
ATOM 896 O O . ASP A 1 132 ? -26.533 -0.539 47.675 1.00 96.25 132 ASP A O 1
ATOM 900 N N . PHE A 1 133 ? -25.000 -0.516 46.055 1.00 95.50 133 PHE A N 1
ATOM 901 C CA . PHE A 1 133 ? -23.864 -0.170 46.904 1.00 95.50 133 PHE A CA 1
ATOM 902 C C . PHE A 1 133 ? -23.362 1.260 46.652 1.00 95.50 133 PHE A C 1
ATOM 904 O O . PHE A 1 133 ? -22.268 1.622 47.081 1.00 95.50 133 PHE A O 1
ATOM 911 N N . ALA A 1 134 ? -24.170 2.110 46.006 1.00 91.12 134 ALA A N 1
ATOM 912 C CA . ALA A 1 134 ? -23.776 3.453 45.572 1.00 91.12 134 ALA A CA 1
ATOM 913 C C . ALA A 1 134 ? -23.334 4.401 46.709 1.00 91.12 134 ALA A C 1
ATOM 915 O O . ALA A 1 134 ? -22.656 5.395 46.455 1.00 91.12 134 ALA A O 1
ATOM 916 N N . ALA A 1 135 ? -23.692 4.120 47.969 1.00 91.50 135 ALA A N 1
ATOM 917 C CA . ALA A 1 135 ? -23.236 4.911 49.117 1.00 91.50 135 ALA A CA 1
ATOM 918 C C . ALA A 1 135 ? -21.748 4.692 49.465 1.00 91.50 135 ALA A C 1
ATOM 920 O O . ALA A 1 135 ? -21.176 5.464 50.242 1.00 91.50 135 ALA A O 1
ATOM 921 N N . ILE A 1 136 ? -21.121 3.650 48.912 1.00 91.44 136 ILE A N 1
ATOM 922 C CA . ILE A 1 136 ? -19.697 3.367 49.077 1.00 91.44 136 ILE A CA 1
ATOM 923 C C . ILE A 1 136 ? -18.911 4.272 48.128 1.00 91.44 136 ILE A C 1
ATOM 925 O O . ILE A 1 136 ? -18.983 4.134 46.912 1.00 91.44 136 ILE A O 1
ATOM 929 N N . VAL A 1 137 ? -18.140 5.197 48.701 1.00 90.06 137 VAL A N 1
ATOM 930 C CA . VAL A 1 137 ? -17.303 6.162 47.960 1.00 90.06 137 VAL A CA 1
ATOM 931 C C . VAL A 1 137 ? -15.816 6.055 48.318 1.00 90.06 137 VAL A C 1
ATOM 933 O O . VAL A 1 137 ? -15.019 6.898 47.915 1.00 90.06 137 VAL A O 1
ATOM 936 N N . SER A 1 138 ? -15.435 5.054 49.118 1.00 91.50 138 SER A N 1
ATOM 937 C CA . SER A 1 138 ? -14.051 4.849 49.548 1.00 91.50 138 SER A CA 1
ATOM 938 C C . SER A 1 138 ? -13.243 4.110 48.489 1.00 91.50 138 SER A C 1
ATOM 940 O O . SER A 1 138 ? -13.662 3.057 48.022 1.00 91.50 138 SER A O 1
ATOM 942 N N . ALA A 1 139 ? -12.037 4.600 48.194 1.00 91.25 139 ALA A N 1
ATOM 943 C CA . ALA A 1 139 ? -11.109 3.954 47.266 1.00 91.25 139 ALA A CA 1
ATOM 944 C C . ALA A 1 139 ? -10.570 2.595 47.769 1.00 91.25 139 ALA A C 1
ATOM 946 O O . ALA A 1 139 ? -9.976 1.845 46.998 1.00 91.25 139 ALA A O 1
ATOM 947 N N . THR A 1 140 ? -10.748 2.268 49.053 1.00 92.12 140 THR A N 1
ATOM 948 C CA . THR A 1 140 ? -10.175 1.063 49.681 1.00 92.12 140 THR A CA 1
ATOM 949 C C . THR A 1 140 ? -11.191 -0.030 50.004 1.00 92.12 140 THR A C 1
ATOM 951 O O . THR A 1 140 ? -10.799 -1.058 50.554 1.00 92.12 140 THR A O 1
ATOM 954 N N . GLU A 1 141 ? -12.482 0.190 49.750 1.00 94.56 141 GLU A N 1
ATOM 955 C CA . GLU A 1 141 ? -13.498 -0.845 49.969 1.00 94.56 141 GLU A CA 1
ATOM 956 C C . GLU A 1 141 ? -13.355 -1.958 48.926 1.00 94.56 141 GLU A C 1
ATOM 958 O O . GLU A 1 141 ? -13.060 -1.668 47.768 1.00 94.56 141 GLU A O 1
ATOM 963 N N . VAL A 1 142 ? -13.555 -3.216 49.330 1.00 95.94 142 VAL A N 1
ATOM 964 C CA . VAL A 1 142 ? -13.497 -4.372 48.423 1.00 95.94 142 VAL A CA 1
ATOM 965 C C . VAL A 1 142 ? -14.897 -4.930 48.206 1.00 95.94 142 VAL A C 1
ATOM 967 O O . VAL A 1 142 ? -15.604 -5.234 49.168 1.00 95.94 142 VAL A O 1
ATOM 970 N N . ILE A 1 143 ? -15.294 -5.091 46.949 1.00 97.38 143 ILE A N 1
ATOM 971 C CA . ILE A 1 143 ? -16.628 -5.550 46.565 1.00 97.38 143 ILE A CA 1
ATOM 972 C C . ILE A 1 143 ? -16.472 -6.671 45.551 1.00 97.38 143 ILE A C 1
ATOM 974 O O . ILE A 1 143 ? -16.007 -6.440 44.440 1.00 97.38 143 ILE A O 1
ATOM 978 N N . ASN A 1 144 ? -16.881 -7.873 45.945 1.00 98.44 144 ASN A N 1
ATOM 979 C CA . ASN A 1 144 ? -16.809 -9.074 45.122 1.00 98.44 144 ASN A CA 1
ATOM 980 C C . ASN A 1 144 ? -18.224 -9.576 44.847 1.00 98.44 144 ASN A C 1
ATOM 982 O O . ASN A 1 144 ? -18.980 -9.833 45.787 1.00 98.44 144 ASN A O 1
ATOM 986 N N . ILE A 1 145 ? -18.583 -9.718 43.577 1.00 98.81 145 ILE A N 1
ATOM 987 C CA . ILE A 1 145 ? -19.880 -10.239 43.146 1.00 98.81 145 ILE A CA 1
ATOM 988 C C . ILE A 1 145 ? -19.617 -11.396 42.187 1.00 98.81 145 ILE A C 1
ATOM 990 O O . ILE A 1 145 ? -18.999 -11.202 41.148 1.00 98.81 145 ILE A O 1
ATOM 994 N N . THR A 1 146 ? -20.105 -12.585 42.512 1.00 98.81 146 THR A N 1
ATOM 995 C CA . THR A 1 146 ? -20.054 -13.759 41.640 1.00 98.81 146 THR A CA 1
ATOM 996 C C . THR A 1 146 ? -21.478 -14.182 41.306 1.00 98.81 146 THR A C 1
ATOM 998 O O . THR A 1 146 ? -22.298 -14.375 42.203 1.00 98.81 146 THR A O 1
ATOM 1001 N N . ASN A 1 147 ? -21.783 -14.309 40.017 1.00 98.69 147 ASN A N 1
ATOM 1002 C CA . ASN A 1 147 ? -23.052 -14.813 39.506 1.00 98.69 147 ASN A CA 1
ATOM 1003 C C . ASN A 1 147 ? -22.786 -16.064 38.668 1.00 98.69 147 ASN A C 1
ATOM 1005 O O . ASN A 1 147 ? -22.256 -15.975 37.566 1.00 98.69 147 ASN A O 1
ATOM 1009 N N . HIS A 1 148 ? -23.117 -17.230 39.209 1.00 98.56 148 HIS A N 1
ATOM 1010 C CA . HIS A 1 148 ? -22.816 -18.521 38.600 1.00 98.56 148 HIS A CA 1
ATOM 1011 C C . HIS A 1 148 ? -23.746 -18.867 37.430 1.00 98.56 148 HIS A C 1
ATOM 1013 O O . HIS A 1 148 ? -24.797 -18.256 37.230 1.00 98.56 148 HIS A O 1
ATOM 1019 N N . THR A 1 149 ? -23.384 -19.909 36.683 1.00 97.69 149 THR A N 1
ATOM 1020 C CA . THR A 1 149 ? -24.162 -20.425 35.554 1.00 97.69 149 THR A CA 1
ATOM 1021 C C . THR A 1 149 ? -25.636 -20.631 35.906 1.00 97.69 149 THR A C 1
ATOM 1023 O O . THR A 1 149 ? -25.980 -21.337 36.856 1.00 97.69 149 THR A O 1
ATOM 1026 N N . GLY A 1 150 ? -26.531 -20.042 35.110 1.00 93.50 150 GLY A N 1
ATOM 1027 C CA . GLY A 1 150 ? -27.984 -20.149 35.294 1.00 93.50 150 GLY A CA 1
ATOM 1028 C C . GLY A 1 150 ? -28.560 -19.329 36.456 1.00 93.50 150 GLY A C 1
ATOM 1029 O O . GLY A 1 150 ? -29.779 -19.332 36.645 1.00 93.50 150 GLY A O 1
ATOM 1030 N N . ALA A 1 151 ? -27.720 -18.621 37.214 1.00 96.88 151 ALA A N 1
ATOM 1031 C CA . ALA A 1 151 ? -28.150 -17.678 38.233 1.00 96.88 151 ALA A CA 1
ATOM 1032 C C . ALA A 1 151 ? -28.571 -16.339 37.605 1.00 96.88 151 ALA A C 1
ATOM 1034 O O . ALA A 1 151 ? -28.168 -15.993 36.492 1.00 96.88 151 ALA A O 1
ATOM 1035 N N . VAL A 1 152 ? -29.414 -15.588 38.314 1.00 95.62 152 VAL A N 1
ATOM 1036 C CA . VAL A 1 152 ? -29.958 -14.306 37.845 1.00 95.62 152 VAL A CA 1
ATOM 1037 C C . VAL A 1 152 ? -29.705 -13.223 38.882 1.00 95.62 152 VAL A C 1
ATOM 1039 O O . VAL A 1 152 ? -30.102 -13.379 40.039 1.00 95.62 152 VAL A O 1
ATOM 1042 N N . ILE A 1 153 ? -29.133 -12.103 38.449 1.00 97.25 153 ILE A N 1
ATOM 1043 C CA . ILE A 1 153 ? -29.161 -10.823 39.158 1.00 97.25 153 ILE A CA 1
ATOM 1044 C C . ILE A 1 153 ? -29.909 -9.840 38.266 1.00 97.25 153 ILE A C 1
ATOM 1046 O O . ILE A 1 153 ? -29.469 -9.569 37.154 1.00 97.25 153 ILE A O 1
ATOM 1050 N N . GLY A 1 154 ? -31.028 -9.275 38.710 1.00 94.50 154 GLY A N 1
ATOM 1051 C CA . GLY A 1 154 ? -31.703 -8.326 37.833 1.00 94.50 154 GLY A CA 1
ATOM 1052 C C . GLY A 1 154 ? -32.722 -7.395 38.450 1.00 94.50 154 GLY A C 1
ATOM 1053 O O . GLY A 1 154 ? -33.179 -7.564 39.581 1.00 94.50 154 GLY A O 1
ATOM 1054 N N . ALA A 1 155 ? -33.051 -6.367 37.681 1.00 93.50 155 ALA A N 1
ATOM 1055 C CA . ALA A 1 155 ? -33.926 -5.284 38.091 1.00 93.50 155 ALA A CA 1
ATOM 1056 C C . ALA A 1 155 ? -34.994 -5.002 37.029 1.00 93.50 155 ALA A C 1
ATOM 1058 O O . ALA A 1 155 ? -34.736 -4.967 35.823 1.00 93.50 155 ALA A O 1
ATOM 1059 N N . SER A 1 156 ? -36.227 -4.794 37.494 1.00 87.56 156 SER A N 1
ATOM 1060 C CA . SER A 1 156 ? -37.373 -4.555 36.608 1.00 87.56 156 SER A CA 1
ATOM 1061 C C . SER A 1 156 ? -37.612 -3.087 36.239 1.00 87.56 156 SER A C 1
ATOM 1063 O O . SER A 1 156 ? -38.334 -2.814 35.281 1.00 87.56 156 SER A O 1
ATOM 1065 N N . GLY A 1 157 ? -37.035 -2.159 37.013 1.00 85.31 157 GLY A N 1
ATOM 1066 C CA . GLY A 1 157 ? -37.329 -0.721 36.967 1.00 85.31 157 GLY A CA 1
ATOM 1067 C C . GLY A 1 157 ? -36.116 0.199 37.125 1.00 85.31 157 GLY A C 1
ATOM 1068 O O . GLY A 1 157 ? -36.288 1.417 37.166 1.00 85.31 157 GLY A O 1
ATOM 1069 N N . ASN A 1 158 ? -34.913 -0.358 37.277 1.00 91.06 158 ASN A N 1
ATOM 1070 C CA . ASN A 1 158 ? -33.689 0.395 37.529 1.00 91.06 158 ASN A CA 1
ATOM 1071 C C . ASN A 1 158 ? -32.449 -0.388 37.077 1.00 91.06 158 ASN A C 1
ATOM 1073 O O . ASN A 1 158 ? -32.583 -1.448 36.468 1.00 91.06 158 ASN A O 1
ATOM 1077 N N . ASP A 1 159 ? -31.256 0.125 37.387 1.00 94.75 159 ASP A N 1
ATOM 1078 C CA . ASP A 1 159 ? -30.005 -0.588 37.137 1.00 94.75 159 ASP A CA 1
ATOM 1079 C C . ASP A 1 159 ? -29.966 -1.923 37.907 1.00 94.75 159 ASP A C 1
ATOM 1081 O O . ASP A 1 159 ? -30.471 -2.001 39.029 1.00 94.75 159 ASP A O 1
ATOM 1085 N N . ALA A 1 160 ? -29.363 -2.982 37.359 1.00 96.31 160 ALA A N 1
ATOM 1086 C CA . ALA A 1 160 ? -29.278 -4.248 38.096 1.00 96.31 160 ALA A CA 1
ATOM 1087 C C . ALA A 1 160 ? -28.242 -4.157 39.226 1.00 96.31 160 ALA A C 1
ATOM 1089 O O . ALA A 1 160 ? -28.557 -4.449 40.384 1.00 96.31 160 ALA A O 1
ATOM 1090 N N . ILE A 1 161 ? -27.030 -3.696 38.908 1.00 98.19 161 ILE A N 1
ATOM 1091 C CA . ILE A 1 161 ? -25.919 -3.571 39.854 1.00 98.19 161 ILE A CA 1
ATOM 1092 C C . ILE A 1 161 ? -25.384 -2.137 39.852 1.00 98.19 161 ILE A C 1
ATOM 1094 O O . ILE A 1 161 ? -24.924 -1.624 38.833 1.00 98.19 161 ILE A O 1
ATOM 1098 N N . ARG A 1 162 ? -25.361 -1.511 41.031 1.00 96.25 162 ARG A N 1
ATOM 1099 C CA . ARG A 1 162 ? -24.601 -0.287 41.318 1.00 96.25 162 ARG A CA 1
ATOM 1100 C C . ARG A 1 162 ? -23.548 -0.604 42.373 1.00 96.25 162 ARG A C 1
ATOM 1102 O O . ARG A 1 162 ? -23.851 -0.516 43.559 1.00 96.25 162 ARG A O 1
ATOM 1109 N N . PRO A 1 163 ? -22.322 -0.990 41.994 1.00 93.88 163 PRO A N 1
ATOM 1110 C CA . PRO A 1 163 ? -21.373 -1.555 42.945 1.00 93.88 163 PRO A CA 1
ATOM 1111 C C . PRO A 1 163 ? -20.647 -0.496 43.789 1.00 93.88 163 PRO A C 1
ATOM 1113 O O . PRO A 1 163 ? -19.855 -0.869 44.632 1.00 93.88 163 PRO A O 1
ATOM 1116 N N . GLY A 1 164 ? -20.915 0.806 43.636 1.00 90.62 164 GLY A N 1
ATOM 1117 C CA . GLY A 1 164 ? -20.248 1.852 44.426 1.00 90.62 164 GLY A CA 1
ATOM 1118 C C . GLY A 1 164 ? -18.851 2.191 43.897 1.00 90.62 164 GLY A C 1
ATOM 1119 O O . GLY A 1 164 ? -18.680 2.377 42.693 1.00 90.62 164 GLY A O 1
ATOM 1120 N N . ALA A 1 165 ? -17.869 2.315 44.792 1.00 91.38 165 ALA A N 1
ATOM 1121 C CA . ALA A 1 165 ? -16.485 2.682 44.487 1.00 91.38 165 ALA A CA 1
ATOM 1122 C C . ALA A 1 165 ? -15.480 1.756 45.206 1.00 91.38 165 ALA A C 1
ATOM 1124 O O . ALA A 1 165 ? -15.878 0.918 46.013 1.00 91.38 165 ALA A O 1
ATOM 1125 N N . GLY A 1 166 ? -14.182 1.926 44.938 1.00 94.06 166 GLY A N 1
ATOM 1126 C CA . GLY A 1 166 ? -13.107 1.152 45.559 1.00 94.06 166 GLY A CA 1
ATOM 1127 C C . GLY A 1 166 ? -12.460 0.132 44.627 1.00 94.06 166 GLY A C 1
ATOM 1128 O O . GLY A 1 166 ? -12.033 0.474 43.522 1.00 94.06 166 GLY A O 1
ATOM 1129 N N . ILE A 1 167 ? -12.336 -1.099 45.118 1.00 96.94 167 ILE A N 1
ATOM 1130 C CA . ILE A 1 167 ? -11.805 -2.273 44.424 1.00 96.94 167 ILE A CA 1
ATOM 1131 C C . ILE A 1 167 ? -12.989 -3.200 44.156 1.00 96.94 167 ILE A C 1
ATOM 1133 O O . ILE A 1 167 ? -13.523 -3.817 45.078 1.00 96.94 167 ILE A O 1
ATOM 1137 N N . ILE A 1 168 ? -13.422 -3.261 42.902 1.00 98.12 168 ILE A N 1
ATOM 1138 C CA . ILE A 1 168 ? -14.642 -3.954 42.495 1.00 98.12 168 ILE A CA 1
ATOM 1139 C C . ILE A 1 168 ? -14.267 -5.116 41.580 1.00 98.12 168 ILE A C 1
ATOM 1141 O O . ILE A 1 168 ? -13.544 -4.931 40.603 1.00 98.12 168 ILE A O 1
ATOM 1145 N N . THR A 1 169 ? -14.781 -6.302 41.883 1.00 98.69 169 THR A N 1
ATOM 1146 C CA . THR A 1 169 ? -14.666 -7.497 41.047 1.00 98.69 169 THR A CA 1
ATOM 1147 C C . THR A 1 169 ? -16.046 -8.100 40.840 1.00 98.69 169 THR A C 1
ATOM 1149 O O . THR A 1 169 ? -16.757 -8.387 41.806 1.00 98.69 169 THR A O 1
ATOM 1152 N N . ILE A 1 170 ? -16.429 -8.279 39.580 1.00 98.88 170 ILE A N 1
ATOM 1153 C CA . ILE A 1 170 ? -17.671 -8.931 39.179 1.00 98.88 170 ILE A CA 1
ATOM 1154 C C . ILE A 1 170 ? -17.308 -10.094 38.260 1.00 98.88 170 ILE A C 1
ATOM 1156 O O . ILE A 1 170 ? -16.721 -9.866 37.210 1.00 98.88 170 ILE A O 1
ATOM 1160 N N . THR A 1 171 ? -17.677 -11.313 38.640 1.00 98.88 171 THR A N 1
ATOM 1161 C CA . THR A 1 171 ? -17.581 -12.506 37.790 1.00 98.88 171 THR A CA 1
ATOM 1162 C C . THR A 1 171 ? -18.989 -12.965 37.441 1.00 98.88 171 THR A C 1
ATOM 1164 O O . THR A 1 171 ? -19.811 -13.171 38.339 1.00 98.88 171 THR A O 1
ATOM 1167 N N . ASN A 1 172 ? -19.289 -13.119 36.157 1.00 98.81 172 ASN A N 1
ATOM 1168 C CA . ASN A 1 172 ? -20.607 -13.494 35.670 1.00 98.81 172 ASN A CA 1
ATOM 1169 C C . ASN A 1 172 ? -20.534 -14.645 34.664 1.00 98.81 172 ASN A C 1
ATOM 1171 O O . ASN A 1 172 ? -20.037 -14.465 33.566 1.00 98.81 172 ASN A O 1
ATOM 1175 N N . ASP A 1 173 ? -21.138 -15.779 35.004 1.00 98.56 173 ASP A N 1
ATOM 1176 C CA . ASP A 1 173 ? -21.470 -16.871 34.076 1.00 98.56 173 ASP A CA 1
ATOM 1177 C C . ASP A 1 173 ? -23.001 -17.071 33.971 1.00 98.56 173 ASP A C 1
ATOM 1179 O O . ASP A 1 173 ? -23.501 -17.973 33.305 1.00 98.56 173 ASP A O 1
ATOM 1183 N N . GLY A 1 174 ? -23.780 -16.236 34.670 1.00 98.06 174 GLY A N 1
ATOM 1184 C CA . GLY A 1 174 ? -25.243 -16.229 34.655 1.00 98.06 174 GLY A CA 1
ATOM 1185 C C . GLY A 1 174 ? -25.830 -15.039 33.890 1.00 98.06 174 GLY A C 1
ATOM 1186 O O . GLY A 1 174 ? -25.202 -14.453 33.013 1.00 98.06 174 GLY A O 1
ATOM 1187 N N . LEU A 1 175 ? -27.058 -14.655 34.235 1.00 97.31 175 LEU A N 1
ATOM 1188 C CA . LEU A 1 175 ? -27.735 -13.483 33.677 1.00 97.31 175 LEU A CA 1
ATOM 1189 C C . LEU A 1 175 ? -27.647 -12.286 34.637 1.00 97.31 175 LEU A C 1
ATOM 1191 O O . LEU A 1 175 ? -28.113 -12.376 35.775 1.00 97.31 175 LEU A O 1
ATOM 1195 N N . ILE A 1 176 ? -27.136 -11.155 34.152 1.00 98.00 176 ILE A N 1
ATOM 1196 C CA . ILE A 1 176 ? -27.290 -9.829 34.759 1.00 98.00 176 ILE A CA 1
ATOM 1197 C C . ILE A 1 176 ? -28.192 -8.996 33.844 1.00 98.00 176 ILE A C 1
ATOM 1199 O O . ILE A 1 176 ? -27.821 -8.710 32.708 1.00 98.00 176 ILE A O 1
ATOM 1203 N N . ASP A 1 177 ? -29.378 -8.617 34.322 1.00 94.62 177 ASP A N 1
ATOM 1204 C CA . ASP A 1 177 ? -30.420 -8.025 33.469 1.00 94.62 177 ASP A CA 1
ATOM 1205 C C . ASP A 1 177 ? -31.092 -6.796 34.095 1.00 94.62 177 ASP A C 1
ATOM 1207 O O . ASP A 1 177 ? -31.640 -6.859 35.201 1.00 94.62 177 ASP A O 1
ATOM 1211 N N . ALA A 1 178 ? -31.104 -5.686 33.356 1.00 92.44 178 ALA A N 1
ATOM 1212 C CA . ALA A 1 178 ? -31.939 -4.524 33.637 1.00 92.44 178 ALA A CA 1
ATOM 1213 C C . ALA A 1 178 ? -33.000 -4.335 32.538 1.00 92.44 178 ALA A C 1
ATOM 1215 O O . ALA A 1 178 ? -32.751 -3.746 31.483 1.00 92.44 178 ALA A O 1
ATOM 1216 N N . THR A 1 179 ? -34.225 -4.784 32.822 1.00 84.69 179 THR A N 1
ATOM 1217 C CA . THR A 1 179 ? -35.309 -4.866 31.819 1.00 84.69 179 THR A CA 1
ATOM 1218 C C . THR A 1 179 ? -36.018 -3.534 31.537 1.00 84.69 179 THR A C 1
ATOM 1220 O O . THR A 1 179 ? -36.779 -3.429 30.571 1.00 84.69 179 THR A O 1
ATOM 1223 N N . ALA A 1 180 ? -35.798 -2.506 32.360 1.00 78.38 180 ALA A N 1
ATOM 1224 C CA . ALA A 1 180 ? -36.431 -1.197 32.212 1.00 78.38 180 ALA A CA 1
ATOM 1225 C C . ALA A 1 180 ? -35.798 -0.348 31.100 1.00 78.38 180 ALA A C 1
ATOM 1227 O O . ALA A 1 180 ? -34.591 -0.400 30.861 1.00 78.38 180 ALA A O 1
ATOM 1228 N N . SER A 1 181 ? -36.610 0.501 30.461 1.00 72.12 181 SER A N 1
ATOM 1229 C CA . SER A 1 181 ? -36.133 1.438 29.439 1.00 72.12 181 SER A CA 1
ATOM 1230 C C . SER A 1 181 ? -35.102 2.404 30.024 1.00 72.12 181 SER A C 1
ATOM 1232 O O . SER A 1 181 ? -35.389 3.066 31.024 1.00 72.12 181 SER A O 1
ATOM 1234 N N . ALA A 1 182 ? -33.944 2.513 29.369 1.00 78.31 182 ALA A N 1
ATOM 1235 C CA . ALA A 1 182 ? -32.818 3.367 29.751 1.00 78.31 182 ALA A CA 1
ATOM 1236 C C . ALA A 1 182 ? -32.123 3.027 31.087 1.00 78.31 182 ALA A C 1
ATOM 1238 O O . ALA A 1 182 ? -31.360 3.853 31.582 1.00 78.31 182 ALA A O 1
ATOM 1239 N N . SER A 1 183 ? -32.350 1.857 31.691 1.00 90.25 183 SER A N 1
ATOM 1240 C CA . SER A 1 183 ? -31.522 1.359 32.806 1.00 90.25 183 SER A CA 1
ATOM 1241 C C . SER A 1 183 ? -30.283 0.617 32.299 1.00 90.25 183 SER A C 1
ATOM 1243 O O . SER A 1 183 ? -30.211 0.301 31.113 1.00 90.25 183 SER A O 1
ATOM 1245 N N . ARG A 1 184 ? -29.317 0.365 33.192 1.00 96.06 184 ARG A N 1
ATOM 1246 C CA . ARG A 1 184 ? -28.056 -0.332 32.902 1.00 96.06 184 ARG A CA 1
ATOM 1247 C C . ARG A 1 184 ? -27.940 -1.650 33.652 1.00 96.06 184 ARG A C 1
ATOM 1249 O O . ARG A 1 184 ? -28.391 -1.750 34.792 1.00 96.06 184 ARG A O 1
ATOM 1256 N N . ALA A 1 185 ? -27.275 -2.644 33.076 1.00 97.50 185 ALA A N 1
ATOM 1257 C CA . ALA A 1 185 ? -27.002 -3.881 33.808 1.00 97.50 185 ALA A CA 1
ATOM 1258 C C . ALA A 1 185 ? -26.009 -3.610 34.955 1.00 97.50 185 ALA A C 1
ATOM 1260 O O . ALA A 1 185 ? -26.269 -3.936 36.114 1.00 97.50 185 ALA A O 1
ATOM 1261 N N . ILE A 1 186 ? -24.907 -2.921 34.654 1.00 98.44 186 ILE A N 1
ATOM 1262 C CA . ILE A 1 186 ? -23.890 -2.517 35.628 1.00 98.44 186 ILE A CA 1
ATOM 1263 C C . ILE A 1 186 ? -23.616 -1.022 35.461 1.00 98.44 186 ILE A C 1
ATOM 1265 O O . ILE A 1 186 ? -23.190 -0.571 34.402 1.00 98.44 186 ILE A O 1
ATOM 1269 N N . ASN A 1 187 ? -23.837 -0.240 36.519 1.00 96.69 187 ASN A N 1
ATOM 1270 C CA . ASN A 1 187 ? -23.622 1.207 36.505 1.00 96.69 187 ASN A CA 1
ATOM 1271 C C . ASN A 1 187 ? -22.776 1.651 37.699 1.00 96.69 187 ASN A C 1
ATOM 1273 O O . ASN A 1 187 ? -23.258 1.746 38.833 1.00 96.69 187 ASN A O 1
ATOM 1277 N N . LEU A 1 188 ? -21.511 1.966 37.436 1.00 95.31 188 LEU A N 1
ATOM 1278 C CA . LEU A 1 188 ? -20.637 2.635 38.391 1.00 95.31 188 LEU A CA 1
ATOM 1279 C C . LEU A 1 188 ? -20.821 4.139 38.225 1.00 95.31 188 LEU A C 1
ATOM 1281 O O . LEU A 1 188 ? -20.304 4.743 37.292 1.00 95.31 188 LEU A O 1
ATOM 1285 N N . ASN A 1 189 ? -21.548 4.749 39.153 1.00 90.75 189 ASN A N 1
ATOM 1286 C CA . ASN A 1 189 ? -21.705 6.196 39.224 1.00 90.75 189 ASN A CA 1
ATOM 1287 C C . ASN A 1 189 ? -21.083 6.690 40.530 1.00 90.75 189 ASN A C 1
ATOM 1289 O O . ASN A 1 189 ? -21.664 6.528 41.606 1.00 90.75 189 ASN A O 1
ATOM 1293 N N . THR A 1 190 ? -19.882 7.258 40.432 1.00 89.12 190 THR A N 1
ATOM 1294 C CA . THR A 1 190 ? -19.127 7.787 41.574 1.00 89.12 190 THR A CA 1
ATOM 1295 C C . THR A 1 190 ? -19.105 9.316 41.564 1.00 89.12 190 THR A C 1
ATOM 1297 O O . THR A 1 190 ? -19.298 9.977 40.547 1.00 89.12 190 THR A O 1
ATOM 1300 N N . SER A 1 191 ? -18.820 9.936 42.708 1.00 89.44 191 SER A N 1
ATOM 1301 C CA . SER A 1 191 ? -18.608 11.384 42.750 1.00 89.44 191 SER A CA 1
ATOM 1302 C C . SER A 1 191 ? -17.307 11.810 42.057 1.00 89.44 191 SER A C 1
ATOM 1304 O O . SER A 1 191 ? -17.277 12.866 41.426 1.00 89.44 191 SER A O 1
ATOM 1306 N N . ASN A 1 192 ? -16.245 11.002 42.137 1.00 91.50 192 ASN A N 1
ATOM 1307 C CA . ASN A 1 192 ? -14.931 11.296 41.560 1.00 91.50 192 ASN A CA 1
ATOM 1308 C C . ASN A 1 192 ? -14.248 10.009 41.070 1.00 91.50 192 ASN A C 1
ATOM 1310 O O . ASN A 1 192 ? -14.302 8.986 41.759 1.00 91.50 192 ASN A O 1
ATOM 1314 N N . LEU A 1 193 ? -13.560 10.081 39.925 1.00 90.00 193 LEU A N 1
ATOM 1315 C CA . LEU A 1 193 ? -12.750 8.987 39.374 1.00 90.00 193 LEU A CA 1
ATOM 1316 C C . LEU A 1 193 ? -11.681 8.473 40.350 1.00 90.00 193 LEU A C 1
ATOM 1318 O O . LEU A 1 193 ? -11.385 7.286 40.348 1.00 90.00 193 LEU A O 1
ATOM 1322 N N . THR A 1 194 ? -11.144 9.319 41.238 1.00 91.75 194 THR A N 1
ATOM 1323 C CA . THR A 1 194 ? -10.160 8.889 42.255 1.00 91.75 194 THR A CA 1
ATOM 1324 C C . THR A 1 194 ? -10.727 7.924 43.295 1.00 91.75 194 THR A C 1
ATOM 1326 O O . THR A 1 194 ? -9.970 7.358 44.079 1.00 91.75 194 THR A O 1
ATOM 1329 N N . ASN A 1 195 ? -12.050 7.768 43.355 1.00 92.06 195 ASN A N 1
ATOM 1330 C CA . ASN A 1 195 ? -12.680 6.793 44.239 1.00 92.06 195 ASN A CA 1
ATOM 1331 C C . ASN A 1 195 ? -12.646 5.381 43.636 1.00 92.06 195 ASN A C 1
ATOM 1333 O O . ASN A 1 195 ? -12.908 4.419 44.349 1.00 92.06 195 ASN A O 1
ATOM 1337 N N . ILE A 1 196 ? -12.355 5.243 42.340 1.00 92.19 196 ILE A N 1
ATOM 1338 C CA . ILE A 1 196 ? -12.185 3.950 41.682 1.00 92.19 196 ILE A CA 1
ATOM 1339 C C . ILE A 1 196 ? -10.696 3.618 41.733 1.00 92.19 196 ILE A C 1
ATOM 1341 O O . ILE A 1 196 ? -9.877 4.295 41.117 1.00 92.19 196 ILE A O 1
ATOM 1345 N N . THR A 1 197 ? -10.345 2.580 42.486 1.00 95.88 197 THR A N 1
ATOM 1346 C CA . THR A 1 197 ? -8.991 2.013 42.465 1.00 95.88 197 THR A CA 1
ATOM 1347 C C . THR A 1 197 ? -8.898 0.987 41.349 1.00 95.88 197 THR A C 1
ATOM 1349 O O . THR A 1 197 ? -7.995 1.055 40.516 1.00 95.88 197 THR A O 1
ATOM 1352 N N . SER A 1 198 ? -9.866 0.071 41.294 1.00 97.50 198 SER A N 1
ATOM 1353 C CA . SER A 1 198 ? -9.960 -0.903 40.212 1.00 97.50 198 SER A CA 1
ATOM 1354 C C . SER A 1 198 ? -11.384 -1.402 40.002 1.00 97.50 198 SER A C 1
ATOM 1356 O O . SER A 1 198 ? -12.115 -1.586 40.977 1.00 97.50 198 SER A O 1
ATOM 1358 N N . PHE A 1 199 ? -11.737 -1.674 38.751 1.00 98.31 199 PHE A N 1
ATOM 1359 C CA . PHE A 1 199 ? -12.952 -2.376 38.351 1.00 98.31 199 PHE A CA 1
ATOM 1360 C C . PHE A 1 199 ? -12.564 -3.522 37.420 1.00 98.31 199 PHE A C 1
ATOM 1362 O O . PHE A 1 199 ? -12.025 -3.283 36.343 1.00 98.31 199 PHE A O 1
ATOM 1369 N N . THR A 1 200 ? -12.836 -4.751 37.843 1.00 98.75 200 THR A N 1
ATOM 1370 C CA . THR A 1 200 ? -12.615 -5.960 37.050 1.00 98.75 200 THR A CA 1
ATOM 1371 C C . THR A 1 200 ? -13.955 -6.631 36.802 1.00 98.75 200 THR A C 1
ATOM 1373 O O . THR A 1 200 ? -14.657 -6.980 37.753 1.00 98.75 200 THR A O 1
ATOM 1376 N N . LEU A 1 201 ? -14.301 -6.801 35.533 1.00 98.88 201 LEU A N 1
ATOM 1377 C CA . LEU A 1 201 ? -15.452 -7.565 35.083 1.00 98.88 201 LEU A CA 1
ATOM 1378 C C . LEU A 1 201 ? -14.952 -8.773 34.297 1.00 98.88 201 LEU A C 1
ATOM 1380 O O . LEU A 1 201 ? -14.261 -8.593 33.306 1.00 98.88 201 LEU A O 1
ATOM 1384 N N . ASP A 1 202 ? -15.318 -9.964 34.740 1.00 98.88 202 ASP A N 1
ATOM 1385 C CA . ASP A 1 202 ? -15.059 -11.235 34.069 1.00 98.88 202 ASP A CA 1
ATOM 1386 C C . ASP A 1 202 ? -16.414 -11.845 33.688 1.00 98.88 202 ASP A C 1
ATOM 1388 O O . ASP A 1 202 ? -17.182 -12.266 34.556 1.00 98.88 202 ASP A O 1
ATOM 1392 N N . ASN A 1 203 ? -16.772 -11.779 32.408 1.00 98.88 203 ASN A N 1
ATOM 1393 C CA . ASN A 1 203 ? -18.006 -12.340 31.872 1.00 98.88 203 ASN A CA 1
ATOM 1394 C C . ASN A 1 203 ? -17.691 -13.652 31.146 1.00 98.88 203 ASN A C 1
ATOM 1396 O O . ASN A 1 203 ? -17.329 -13.653 29.969 1.00 98.88 203 ASN A O 1
ATOM 1400 N N . GLU A 1 204 ? -17.847 -14.762 31.860 1.00 98.69 204 GLU A N 1
ATOM 1401 C CA . GLU A 1 204 ? -17.566 -16.115 31.391 1.00 98.69 204 GLU A CA 1
ATOM 1402 C C . GLU A 1 204 ? -18.509 -16.534 30.243 1.00 98.69 204 GLU A C 1
ATOM 1404 O O . GLU A 1 204 ? -19.477 -15.855 29.897 1.00 98.69 204 GLU A O 1
ATOM 1409 N N . GLN A 1 205 ? -18.221 -17.677 29.620 1.00 97.44 205 GLN A N 1
ATOM 1410 C CA . GLN A 1 205 ? -18.819 -18.114 28.353 1.00 97.44 205 GLN A CA 1
ATOM 1411 C C . GLN A 1 205 ? -20.361 -18.158 28.328 1.00 97.44 205 GLN A C 1
ATOM 1413 O O . GLN A 1 205 ? -20.955 -1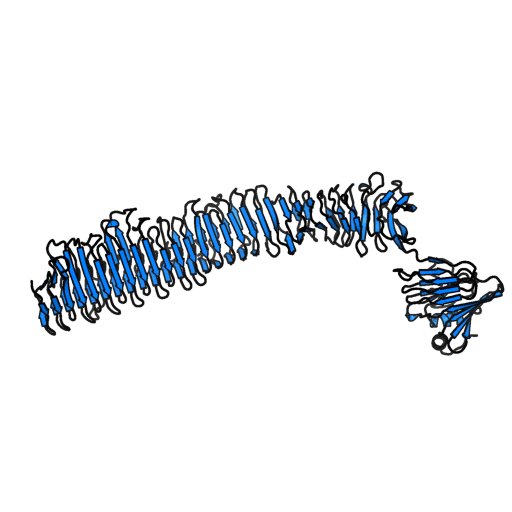7.938 27.270 1.00 97.44 205 GLN A O 1
ATOM 1418 N N . HIS A 1 206 ? -21.030 -18.462 29.446 1.00 97.25 206 HIS A N 1
ATOM 1419 C CA . HIS A 1 206 ? -22.500 -18.476 29.520 1.00 97.25 206 HIS A CA 1
ATOM 1420 C C . HIS A 1 206 ? -23.080 -17.158 30.044 1.00 97.25 206 HIS A C 1
ATOM 1422 O O . HIS A 1 206 ? -24.302 -16.977 30.037 1.00 97.25 206 HIS A O 1
ATOM 1428 N N . GLY A 1 207 ? -22.210 -16.253 30.489 1.00 98.62 207 GLY A N 1
ATOM 1429 C CA . GLY A 1 207 ? -22.553 -14.966 31.051 1.00 98.62 207 GLY A CA 1
ATOM 1430 C C . GLY A 1 207 ? -23.269 -14.072 30.045 1.00 98.62 207 GLY A C 1
ATOM 1431 O O . GLY A 1 207 ? -22.771 -13.801 28.952 1.00 98.62 207 GLY A O 1
ATOM 1432 N N . VAL A 1 208 ? -24.446 -13.580 30.423 1.00 98.69 208 VAL A N 1
ATOM 1433 C CA . VAL A 1 208 ? -25.191 -12.563 29.678 1.00 98.69 208 VAL A CA 1
ATOM 1434 C C . VAL A 1 208 ? -25.360 -11.337 30.558 1.00 98.69 208 VAL A C 1
ATOM 1436 O O . VAL A 1 208 ? -25.977 -11.410 31.618 1.00 98.69 208 VAL A O 1
ATOM 1439 N N . ILE A 1 209 ? -24.853 -10.202 30.096 1.00 98.75 209 ILE A N 1
ATOM 1440 C CA . ILE A 1 209 ? -25.039 -8.890 30.712 1.00 98.75 209 ILE A CA 1
ATOM 1441 C C . ILE A 1 209 ? -25.855 -8.057 29.736 1.00 98.75 209 ILE A C 1
ATOM 1443 O O . ILE A 1 209 ? -25.401 -7.791 28.623 1.00 98.75 209 ILE A O 1
ATOM 1447 N N . GLN A 1 210 ? -27.070 -7.669 30.123 1.00 96.81 210 GLN A N 1
ATOM 1448 C CA . GLN A 1 210 ? -27.972 -6.975 29.211 1.00 96.81 210 GLN A CA 1
ATOM 1449 C C . GLN A 1 210 ? -28.806 -5.873 29.853 1.00 96.81 210 GLN A C 1
ATOM 1451 O O . GLN A 1 210 ? -29.221 -5.949 31.011 1.00 96.81 210 GLN A O 1
ATOM 1456 N N . SER A 1 211 ? -29.107 -4.862 29.047 1.00 95.38 211 SER A N 1
ATOM 1457 C CA . SER A 1 211 ? -30.066 -3.816 29.385 1.00 95.38 211 SER A CA 1
ATOM 1458 C C . SER A 1 211 ? -30.656 -3.169 28.140 1.00 95.38 211 SER A C 1
ATOM 1460 O O . SER A 1 211 ? -30.200 -3.423 27.027 1.00 95.38 211 SER A O 1
ATOM 1462 N N . GLN A 1 212 ? -31.679 -2.324 28.304 1.00 92.75 212 GLN A N 1
ATOM 1463 C CA . GLN A 1 212 ? -32.112 -1.452 27.206 1.00 92.75 212 GLN A CA 1
ATOM 1464 C C . GLN A 1 212 ? -31.131 -0.295 26.985 1.00 92.75 212 GLN A C 1
ATOM 1466 O O . GLN A 1 212 ? -30.747 -0.063 25.851 1.00 92.75 212 GLN A O 1
ATOM 1471 N N . GLY A 1 213 ? -30.704 0.395 28.051 1.00 94.31 213 GLY A N 1
ATOM 1472 C CA . GLY A 1 213 ? -29.637 1.396 27.964 1.00 94.31 213 GLY A CA 1
ATOM 1473 C C . GLY A 1 213 ? -28.259 0.737 27.940 1.00 94.31 213 GLY A C 1
ATOM 1474 O O . GLY A 1 213 ? -28.119 -0.398 27.477 1.00 94.31 213 GLY A O 1
ATOM 1475 N N . ASP A 1 214 ? -27.259 1.427 28.484 1.00 97.12 214 ASP A N 1
ATOM 1476 C CA . ASP A 1 214 ? -25.875 0.944 28.462 1.00 97.12 214 ASP A CA 1
ATOM 1477 C C . ASP A 1 214 ? -25.702 -0.351 29.269 1.00 97.12 214 ASP A C 1
ATOM 1479 O O . ASP A 1 214 ? -26.107 -0.392 30.431 1.00 97.12 214 ASP A O 1
ATOM 1483 N N . ALA A 1 215 ? -25.093 -1.407 28.726 1.00 98.06 215 ALA A N 1
ATOM 1484 C CA . ALA A 1 215 ? -24.963 -2.651 29.499 1.00 98.06 215 ALA A CA 1
ATOM 1485 C C . ALA A 1 215 ? -23.993 -2.465 30.675 1.00 98.06 215 ALA A C 1
ATOM 1487 O O . ALA A 1 215 ? -24.341 -2.744 31.826 1.00 98.06 215 ALA A O 1
ATOM 1488 N N . VAL A 1 216 ? -22.808 -1.920 30.400 1.00 98.62 216 VAL A N 1
ATOM 1489 C CA . VAL A 1 216 ? -21.805 -1.575 31.410 1.00 98.62 216 VAL A CA 1
ATOM 1490 C C . VAL A 1 216 ? -21.411 -0.117 31.248 1.00 98.62 216 VAL A C 1
ATOM 1492 O O . VAL A 1 216 ? -20.957 0.294 30.183 1.00 98.62 216 VAL A O 1
ATOM 1495 N N . ARG A 1 217 ? -21.547 0.664 32.321 1.00 97.50 217 ARG A N 1
ATOM 1496 C CA . ARG A 1 217 ? -21.176 2.079 32.318 1.00 97.50 217 ARG A CA 1
ATOM 1497 C C . ARG A 1 217 ? -20.370 2.475 33.544 1.00 97.50 217 ARG A C 1
ATOM 1499 O O . ARG A 1 217 ? -20.718 2.104 34.669 1.00 97.50 217 ARG A O 1
ATOM 1506 N N . ILE A 1 218 ? -19.349 3.306 33.329 1.00 95.81 218 ILE A N 1
ATOM 1507 C CA . ILE A 1 218 ? -18.618 3.997 34.396 1.00 95.81 218 ILE A CA 1
ATOM 1508 C C . ILE A 1 218 ? -18.714 5.506 34.170 1.00 95.81 218 ILE A C 1
ATOM 1510 O O . ILE A 1 218 ? -18.324 6.007 33.124 1.00 95.81 218 ILE A O 1
ATOM 1514 N N . THR A 1 219 ? -19.222 6.227 35.169 1.00 92.38 219 THR A N 1
ATOM 1515 C CA . THR A 1 219 ? -19.409 7.685 35.141 1.00 92.38 219 THR A CA 1
ATOM 1516 C C . THR A 1 219 ? -18.936 8.335 36.432 1.00 92.38 219 THR A C 1
ATOM 1518 O O . THR A 1 219 ? -18.955 7.718 37.508 1.00 92.38 219 THR A O 1
ATOM 1521 N N . ALA A 1 220 ? -18.535 9.604 36.345 1.00 91.81 220 ALA A N 1
ATOM 1522 C CA . ALA A 1 220 ? -18.194 10.390 37.522 1.00 91.81 220 ALA A CA 1
ATOM 1523 C C . ALA A 1 220 ? -18.621 11.855 37.423 1.00 91.81 220 ALA A C 1
ATOM 1525 O O . ALA A 1 220 ? -18.406 12.524 36.422 1.00 91.81 220 ALA A O 1
ATOM 1526 N N . SER A 1 221 ? -19.131 12.415 38.526 1.00 91.31 221 SER A N 1
ATOM 1527 C CA . SER A 1 221 ? -19.499 13.844 38.553 1.00 91.31 221 SER A CA 1
ATOM 1528 C C . SER A 1 221 ? -18.298 14.802 38.482 1.00 91.31 221 SER A C 1
ATOM 1530 O O . SER A 1 221 ? -18.454 15.974 38.149 1.00 91.31 221 SER A O 1
ATOM 1532 N N . THR A 1 222 ? -17.101 14.319 38.832 1.00 91.88 222 THR A N 1
ATOM 1533 C CA . THR A 1 222 ? -15.827 15.043 38.733 1.00 91.88 222 THR A CA 1
ATOM 1534 C C . THR A 1 222 ? -14.824 14.192 37.964 1.00 91.88 222 THR A C 1
ATOM 1536 O O . THR A 1 222 ? -14.346 13.173 38.473 1.00 91.88 222 THR A O 1
ATOM 1539 N N . LEU A 1 223 ? -14.493 14.641 36.754 1.00 91.44 223 LEU A N 1
ATOM 1540 C CA . LEU A 1 223 ? -13.554 13.986 35.850 1.00 91.44 223 LEU A CA 1
ATOM 1541 C C . LEU A 1 223 ? -12.118 14.434 36.165 1.00 91.44 223 LEU A C 1
ATOM 1543 O O . LEU A 1 223 ? -11.670 15.503 35.751 1.00 91.44 223 LEU A O 1
ATOM 1547 N N . THR A 1 224 ? -11.402 13.644 36.966 1.00 89.88 224 THR A N 1
ATOM 1548 C CA . THR A 1 224 ? -10.021 13.947 37.371 1.00 89.88 224 THR A CA 1
ATOM 1549 C C . THR A 1 224 ? -9.038 13.359 36.359 1.00 89.88 224 THR A C 1
ATOM 1551 O O . THR A 1 224 ? -8.821 12.150 36.343 1.00 89.88 224 THR A O 1
ATOM 1554 N N . THR A 1 225 ? -8.380 14.203 35.560 1.00 91.25 225 THR A N 1
ATOM 1555 C CA . THR A 1 225 ? -7.441 13.777 34.498 1.00 91.25 225 THR A CA 1
ATOM 1556 C C . THR A 1 225 ? -6.149 13.128 35.012 1.00 91.25 225 THR A C 1
ATOM 1558 O O . THR A 1 225 ? -5.382 12.583 34.223 1.00 91.25 225 THR A O 1
ATOM 1561 N N . THR A 1 226 ? -5.915 13.120 36.328 1.00 92.50 226 THR A N 1
ATOM 1562 C CA . THR A 1 226 ? -4.760 12.487 36.996 1.00 92.50 226 THR A CA 1
ATOM 1563 C C . THR A 1 226 ? -5.139 11.272 37.857 1.00 92.50 226 THR A C 1
ATOM 1565 O O . THR A 1 226 ? -4.377 10.899 38.749 1.00 92.50 226 THR A O 1
ATOM 1568 N N . ALA A 1 227 ? -6.343 10.714 37.698 1.00 93.56 227 ALA A N 1
ATOM 1569 C CA . ALA A 1 227 ? -6.761 9.517 38.428 1.00 93.56 227 ALA A CA 1
ATOM 1570 C C . ALA A 1 227 ? -5.980 8.270 37.962 1.00 93.56 227 ALA A C 1
ATOM 1572 O O . ALA A 1 227 ? -5.656 8.133 36.793 1.00 93.56 227 ALA A O 1
ATOM 1573 N N . THR A 1 228 ? -5.679 7.343 38.872 1.00 95.12 228 THR A N 1
ATOM 1574 C CA . THR A 1 228 ? -4.837 6.162 38.590 1.00 95.12 228 THR A CA 1
ATOM 1575 C C . THR A 1 228 ? -5.630 4.854 38.651 1.00 95.12 228 THR A C 1
ATOM 1577 O O . THR A 1 228 ? -5.157 3.873 39.222 1.00 95.12 228 THR A O 1
ATOM 1580 N N . TYR A 1 229 ? -6.872 4.857 38.163 1.00 95.75 229 TYR A N 1
ATOM 1581 C CA . TYR A 1 229 ? -7.725 3.665 38.177 1.00 95.75 229 TYR A CA 1
ATOM 1582 C C . TYR A 1 229 ? -7.190 2.571 37.240 1.00 95.75 229 TYR A C 1
ATOM 1584 O O . TYR A 1 229 ? -6.488 2.848 36.264 1.00 95.75 229 TYR A O 1
ATOM 1592 N N . SER A 1 230 ? -7.578 1.326 37.510 1.00 97.38 230 SER A N 1
ATOM 1593 C CA . SER A 1 230 ? -7.403 0.198 36.591 1.00 97.38 230 SER A CA 1
ATOM 1594 C C . SER A 1 230 ? -8.751 -0.445 36.274 1.00 97.38 230 SER A C 1
ATOM 1596 O O . SER A 1 230 ? -9.453 -0.906 37.169 1.00 97.38 230 SER A O 1
ATOM 1598 N N . VAL A 1 231 ? -9.142 -0.427 35.006 1.00 98.31 231 VAL A N 1
ATOM 1599 C CA . VAL A 1 231 ? -10.407 -0.977 34.517 1.00 98.31 231 VAL A CA 1
ATOM 1600 C C . VAL A 1 231 ? -10.090 -2.128 33.574 1.00 98.31 231 VAL A C 1
ATOM 1602 O O . VAL A 1 231 ? -9.389 -1.932 32.585 1.00 98.31 231 VAL A O 1
ATOM 1605 N N . THR A 1 232 ? -10.605 -3.316 33.871 1.00 98.69 232 THR A N 1
ATOM 1606 C CA . THR A 1 232 ? -10.464 -4.501 33.021 1.00 98.69 232 THR A CA 1
ATOM 1607 C C . THR A 1 232 ? -11.828 -5.128 32.797 1.00 98.69 232 THR A C 1
ATOM 1609 O O . THR A 1 232 ? -12.556 -5.385 33.756 1.00 98.69 232 THR A O 1
ATOM 1612 N N . VAL A 1 233 ? -12.163 -5.377 31.538 1.00 98.88 233 VAL A N 1
ATOM 1613 C CA . VAL A 1 233 ? -13.319 -6.177 31.134 1.00 98.88 233 VAL A CA 1
ATOM 1614 C C . VAL A 1 233 ? -12.788 -7.350 30.330 1.00 98.88 233 VAL A C 1
ATOM 1616 O O . VAL A 1 233 ? -12.170 -7.131 29.297 1.00 98.88 233 VAL A O 1
ATOM 1619 N N . ASP A 1 234 ? -13.021 -8.561 30.807 1.00 98.88 234 ASP A N 1
ATOM 1620 C CA . ASP A 1 234 ? -12.756 -9.807 30.099 1.00 98.88 234 ASP A CA 1
ATOM 1621 C C . ASP A 1 234 ? -14.100 -10.454 29.754 1.00 98.88 234 ASP A C 1
ATOM 1623 O O . ASP A 1 234 ? -14.955 -10.618 30.626 1.00 98.88 234 ASP A O 1
ATOM 1627 N N . ASN A 1 235 ? -14.347 -10.716 28.474 1.00 98.88 235 ASN A N 1
ATOM 1628 C CA . ASN A 1 235 ? -15.640 -11.168 27.980 1.00 98.88 235 ASN A CA 1
ATOM 1629 C C . ASN A 1 235 ? -15.506 -12.388 27.068 1.00 98.88 235 ASN A C 1
ATOM 1631 O O . ASN A 1 235 ? -15.164 -12.262 25.895 1.00 98.88 235 ASN A O 1
ATOM 1635 N N . ALA A 1 236 ? -15.905 -13.550 27.578 1.00 98.81 236 ALA A N 1
ATOM 1636 C CA . ALA A 1 236 ? -16.156 -14.763 26.806 1.00 98.81 236 ALA A CA 1
ATOM 1637 C C . ALA A 1 236 ? -17.650 -14.986 26.501 1.00 98.81 236 ALA A C 1
ATOM 1639 O O . ALA A 1 236 ? -17.977 -15.783 25.617 1.00 98.81 236 ALA A O 1
ATOM 1640 N N . GLY A 1 237 ? -18.548 -14.309 27.226 1.00 98.75 237 GLY A N 1
ATOM 1641 C CA . GLY A 1 237 ? -20.002 -14.371 27.062 1.00 98.75 237 GLY A CA 1
ATOM 1642 C C . GLY A 1 237 ? -20.584 -13.253 26.187 1.00 98.75 237 GLY A C 1
ATOM 1643 O O . GLY A 1 237 ? -19.994 -12.817 25.201 1.00 98.75 237 GLY A O 1
ATOM 1644 N N . THR A 1 238 ? -21.787 -12.781 26.521 1.00 98.88 238 THR A N 1
ATOM 1645 C CA . THR A 1 238 ? -22.466 -11.671 25.828 1.00 98.88 238 THR A CA 1
ATOM 1646 C C . THR A 1 238 ? -22.621 -10.446 26.726 1.00 98.88 238 THR A C 1
ATOM 1648 O O . THR A 1 238 ? -23.233 -10.534 27.789 1.00 98.88 238 THR A O 1
ATOM 1651 N N . ILE A 1 239 ? -22.167 -9.285 26.254 1.00 98.88 239 ILE A N 1
ATOM 1652 C CA . ILE A 1 239 ? -22.477 -7.967 26.820 1.00 98.88 239 ILE A CA 1
ATOM 1653 C C . ILE A 1 239 ? -23.277 -7.200 25.772 1.00 98.88 239 ILE A C 1
ATOM 1655 O O . ILE A 1 239 ? -22.780 -6.954 24.672 1.00 98.88 239 ILE A O 1
ATOM 1659 N N . GLN A 1 240 ? -24.524 -6.836 26.079 1.00 98.25 240 GLN A N 1
ATOM 1660 C CA . GLN A 1 240 ? -25.388 -6.222 25.076 1.00 98.25 240 GLN A CA 1
ATOM 1661 C C . GLN A 1 240 ? -26.309 -5.109 25.572 1.00 98.25 240 GLN A C 1
ATOM 1663 O O . GLN A 1 240 ? -26.992 -5.235 26.589 1.00 98.25 240 GLN A O 1
ATOM 1668 N N . SER A 1 241 ? -26.404 -4.050 24.771 1.00 97.06 241 SER A N 1
ATOM 1669 C CA . SER A 1 241 ? -27.528 -3.122 24.824 1.00 97.06 241 SER A CA 1
ATOM 1670 C C . SER A 1 241 ? -28.585 -3.535 23.803 1.00 97.06 241 SER A C 1
ATOM 1672 O O . SER A 1 241 ? -28.293 -3.791 22.636 1.00 97.06 241 SER A O 1
ATOM 1674 N N . THR A 1 242 ? -29.829 -3.627 24.257 1.00 95.38 242 THR A N 1
ATOM 1675 C CA . THR A 1 242 ? -30.974 -4.124 23.479 1.00 95.38 242 THR A CA 1
ATOM 1676 C C . THR A 1 242 ? -31.964 -3.024 23.100 1.00 95.38 242 THR A C 1
ATOM 1678 O O . THR A 1 242 ? -32.910 -3.286 22.357 1.00 95.38 242 THR A O 1
ATOM 1681 N N . GLY A 1 243 ? -31.787 -1.812 23.632 1.00 93.06 243 GLY A N 1
ATOM 1682 C CA . GLY A 1 243 ? -32.688 -0.691 23.396 1.00 93.06 243 GLY A CA 1
ATOM 1683 C C . GLY A 1 243 ? -32.471 -0.047 22.033 1.00 93.06 243 GLY A C 1
ATOM 1684 O O . GLY A 1 243 ? -31.367 -0.042 21.500 1.00 93.06 243 GLY A O 1
ATOM 1685 N N . THR A 1 244 ? -33.545 0.525 21.490 1.00 92.81 244 THR A N 1
ATOM 1686 C CA . THR A 1 244 ? -33.546 1.267 20.222 1.00 92.81 244 THR A CA 1
ATOM 1687 C C . THR A 1 244 ? -34.207 2.637 20.393 1.00 92.81 244 THR A C 1
ATOM 1689 O O . THR A 1 244 ? -34.976 2.859 21.340 1.00 92.81 244 THR A O 1
ATOM 1692 N N . GLY A 1 245 ? -33.965 3.562 19.469 1.00 88.75 245 GLY A N 1
ATOM 1693 C CA . GLY A 1 245 ? -34.470 4.930 19.497 1.00 88.75 245 GLY A CA 1
ATOM 1694 C C . GLY A 1 245 ? -34.083 5.646 20.791 1.00 88.75 245 GLY A C 1
ATOM 1695 O O . GLY A 1 245 ? -32.943 5.610 21.224 1.00 88.75 245 GLY A O 1
ATOM 1696 N N . SER A 1 246 ? -35.051 6.255 21.482 1.00 86.88 246 SER A N 1
ATOM 1697 C CA . SER A 1 246 ? -34.787 6.998 22.729 1.00 86.88 246 SER A CA 1
ATOM 1698 C C . SER A 1 246 ? -34.356 6.138 23.925 1.00 86.88 246 SER A C 1
ATOM 1700 O O . SER A 1 246 ? -34.110 6.682 25.000 1.00 86.88 246 SER A O 1
ATOM 1702 N N . ALA A 1 247 ? -34.398 4.812 23.792 1.00 86.06 247 ALA A N 1
ATOM 1703 C CA . ALA A 1 247 ? -33.999 3.872 24.833 1.00 86.06 247 ALA A CA 1
ATOM 1704 C C . ALA A 1 247 ? -32.651 3.206 24.535 1.00 86.06 247 ALA A C 1
ATOM 1706 O O . ALA A 1 247 ? -32.288 2.305 25.286 1.00 86.06 247 ALA A O 1
ATOM 1707 N N . ASN A 1 248 ? -31.966 3.611 23.462 1.00 90.44 248 ASN A N 1
ATOM 1708 C CA . ASN A 1 248 ? -30.675 3.064 23.076 1.00 90.44 248 ASN A CA 1
ATOM 1709 C C . ASN A 1 248 ? -29.580 3.310 24.128 1.00 90.44 248 ASN A C 1
ATOM 1711 O O . ASN A 1 248 ? -29.719 4.117 25.054 1.00 90.44 248 ASN A O 1
ATOM 1715 N N . GLY A 1 249 ? -28.488 2.570 23.983 1.00 94.38 249 GLY A N 1
ATOM 1716 C CA . GLY A 1 249 ? -27.290 2.691 24.798 1.00 94.38 249 GLY A CA 1
ATOM 1717 C C . GLY A 1 249 ? -26.164 1.840 24.231 1.00 94.38 249 GLY A C 1
ATOM 1718 O O . GLY A 1 249 ? -26.381 1.015 23.343 1.00 94.38 249 GLY A O 1
ATOM 1719 N N . GLN A 1 250 ? -24.959 2.047 24.744 1.00 97.50 250 GLN A N 1
ATOM 1720 C CA . GLN A 1 250 ? -23.781 1.299 24.309 1.00 97.50 250 GLN A CA 1
ATOM 1721 C C . GLN A 1 250 ? -23.732 -0.070 25.004 1.00 97.50 250 GLN A C 1
ATOM 1723 O O . GLN A 1 250 ? -24.277 -0.251 26.091 1.00 97.50 250 GLN A O 1
ATOM 1728 N N . ALA A 1 251 ? -23.039 -1.066 24.453 1.00 98.44 251 ALA A N 1
ATOM 1729 C CA . ALA A 1 251 ? -22.740 -2.250 25.268 1.00 98.44 251 ALA A CA 1
ATOM 1730 C C . ALA A 1 251 ? -21.766 -1.871 26.400 1.00 98.44 251 ALA A C 1
ATOM 1732 O O . ALA A 1 251 ? -21.964 -2.250 27.556 1.00 98.44 251 ALA A O 1
ATOM 1733 N N . ILE A 1 252 ? -20.756 -1.062 26.077 1.00 98.62 252 ILE A N 1
ATOM 1734 C CA . ILE A 1 252 ? -19.775 -0.531 27.025 1.00 98.62 252 ILE A CA 1
ATOM 1735 C C . ILE A 1 252 ? -19.661 0.982 26.828 1.00 98.62 252 ILE A C 1
ATOM 1737 O O . ILE A 1 252 ? -19.321 1.430 25.738 1.00 98.62 252 ILE A O 1
ATOM 1741 N N . ASP A 1 253 ? -19.902 1.760 27.885 1.00 97.69 253 ASP A N 1
ATOM 1742 C CA . ASP A 1 253 ? -19.705 3.217 27.903 1.00 97.69 253 ASP A CA 1
ATOM 1743 C C . ASP A 1 253 ? -18.715 3.617 29.003 1.00 97.69 253 ASP A C 1
ATOM 1745 O O . ASP A 1 253 ? -19.038 3.624 30.200 1.00 97.69 253 ASP A O 1
ATOM 1749 N N . PHE A 1 254 ? -17.499 3.956 28.577 1.00 97.25 254 PHE A N 1
ATOM 1750 C CA . PHE A 1 254 ? -16.391 4.401 29.422 1.00 97.25 254 PHE A CA 1
ATOM 1751 C C . PHE A 1 254 ? -15.927 5.826 29.100 1.00 97.25 254 PHE A C 1
ATOM 1753 O O . PHE A 1 254 ? -14.817 6.210 29.471 1.00 97.25 254 PHE A O 1
ATOM 1760 N N . THR A 1 255 ? -16.783 6.634 28.474 1.00 94.69 255 THR A N 1
ATOM 1761 C CA . THR A 1 255 ? -16.455 7.995 28.018 1.00 94.69 255 THR A CA 1
ATOM 1762 C C . THR A 1 255 ? -15.854 8.880 29.116 1.00 94.69 255 THR A C 1
ATOM 1764 O O . THR A 1 255 ? -14.905 9.624 28.876 1.00 94.69 255 THR A O 1
ATOM 1767 N N . ASP A 1 256 ? -16.371 8.775 30.345 1.00 95.25 256 ASP A N 1
ATOM 1768 C CA . ASP A 1 256 ? -15.945 9.579 31.502 1.00 95.25 256 ASP A CA 1
ATOM 1769 C C . ASP A 1 256 ? -14.553 9.194 32.045 1.00 95.25 256 ASP A C 1
ATOM 1771 O O . ASP A 1 256 ? -14.002 9.882 32.912 1.00 95.25 256 ASP A O 1
ATOM 1775 N N . LEU A 1 257 ? -13.947 8.107 31.563 1.00 95.56 257 LEU A N 1
ATOM 1776 C CA . LEU A 1 257 ? -12.610 7.675 31.963 1.00 95.56 257 LEU A CA 1
ATOM 1777 C C . LEU A 1 257 ? -11.530 8.470 31.211 1.00 95.56 257 LEU A C 1
ATOM 1779 O O . LEU A 1 257 ? -10.828 7.958 30.344 1.00 95.56 257 LEU A O 1
ATOM 1783 N N . VAL A 1 258 ? -11.381 9.744 31.581 1.00 94.38 258 VAL A N 1
ATOM 1784 C CA . VAL A 1 258 ? -10.561 10.738 30.859 1.00 94.38 258 VAL A CA 1
ATOM 1785 C C . VAL A 1 258 ? -9.107 10.873 31.345 1.00 94.38 258 VAL A C 1
ATOM 1787 O O . VAL A 1 258 ? -8.414 11.827 30.985 1.00 94.38 258 VAL A O 1
ATOM 1790 N N . SER A 1 259 ? -8.630 10.005 32.244 1.00 94.69 259 SER A N 1
ATOM 1791 C CA . SER A 1 259 ? -7.279 10.147 32.801 1.00 94.69 259 SER A CA 1
ATOM 1792 C C . SER A 1 259 ? -6.224 9.409 31.989 1.00 94.69 259 SER A C 1
ATOM 1794 O O . SER A 1 259 ? -6.285 8.195 31.843 1.00 94.69 259 SER A O 1
ATOM 1796 N N . THR A 1 260 ? -5.158 10.117 31.609 1.00 94.25 260 THR A N 1
ATOM 1797 C CA . THR A 1 260 ? -3.970 9.515 30.978 1.00 94.25 260 THR A CA 1
ATOM 1798 C C . THR A 1 260 ? -3.117 8.677 31.937 1.00 94.25 260 THR A C 1
ATOM 1800 O O . THR A 1 260 ? -2.218 7.970 31.492 1.00 94.25 260 THR A O 1
ATOM 1803 N N . SER A 1 261 ? -3.357 8.774 33.252 1.00 94.69 261 SER A N 1
ATOM 1804 C CA . SER A 1 261 ? -2.694 7.958 34.285 1.00 94.69 261 SER A CA 1
ATOM 1805 C C . SER A 1 261 ? -3.510 6.724 34.686 1.00 94.69 261 SER A C 1
ATOM 1807 O O . SER A 1 261 ? -3.018 5.900 35.460 1.00 94.69 261 SER A O 1
ATOM 1809 N N . GLY A 1 262 ? -4.748 6.617 34.196 1.00 94.50 262 GLY A N 1
ATOM 1810 C CA . GLY A 1 262 ? -5.577 5.429 34.327 1.00 94.50 262 GLY A CA 1
ATOM 1811 C C . GLY A 1 262 ? -5.226 4.389 33.266 1.00 94.50 262 GLY A C 1
ATOM 1812 O O . GLY A 1 262 ? -4.554 4.683 32.280 1.00 94.50 262 GLY A O 1
ATOM 1813 N N . SER A 1 263 ? -5.690 3.163 33.476 1.00 96.06 263 SER A N 1
ATOM 1814 C CA . SER A 1 263 ? -5.591 2.073 32.500 1.00 96.06 263 SER A CA 1
ATOM 1815 C C . SER A 1 263 ? -6.967 1.464 32.273 1.00 96.06 263 SER A C 1
ATOM 1817 O O . SER A 1 263 ? -7.710 1.255 33.235 1.00 96.06 263 SER A O 1
ATOM 1819 N N . ILE A 1 264 ? -7.305 1.210 31.011 1.00 98.25 264 ILE A N 1
ATOM 1820 C CA . ILE A 1 264 ? -8.565 0.592 30.595 1.00 98.25 264 ILE A CA 1
ATOM 1821 C C . ILE A 1 264 ? -8.212 -0.497 29.590 1.00 98.25 264 ILE A C 1
ATOM 1823 O O . ILE A 1 264 ? -7.563 -0.216 28.584 1.00 98.25 264 ILE A O 1
ATOM 1827 N N . HIS A 1 265 ? -8.623 -1.727 29.865 1.00 98.69 265 HIS A N 1
ATOM 1828 C CA . HIS A 1 265 ? -8.356 -2.874 29.008 1.00 98.69 265 HIS A CA 1
ATOM 1829 C C . HIS A 1 265 ? -9.639 -3.673 28.806 1.00 98.69 265 HIS A C 1
ATOM 1831 O O . HIS A 1 265 ? -10.236 -4.150 29.769 1.00 98.69 265 HIS A O 1
ATOM 1837 N N . LEU A 1 266 ? -10.075 -3.781 27.558 1.00 98.88 266 LEU A N 1
ATOM 1838 C CA . LEU A 1 266 ? -11.187 -4.616 27.139 1.00 98.88 266 LEU A CA 1
ATOM 1839 C C . LEU A 1 266 ? -10.641 -5.802 26.354 1.00 98.88 266 LEU A C 1
ATOM 1841 O O . LEU A 1 266 ? -10.016 -5.611 25.317 1.00 98.88 266 LEU A O 1
ATOM 1845 N N . ILE A 1 267 ? -10.909 -7.005 26.838 1.00 98.88 267 ILE A N 1
ATOM 1846 C CA . ILE A 1 267 ? -10.593 -8.271 26.193 1.00 98.88 267 ILE A CA 1
ATOM 1847 C C . ILE A 1 267 ? -11.929 -8.905 25.815 1.00 98.88 267 ILE A C 1
ATOM 1849 O O . ILE A 1 267 ? -12.746 -9.225 26.675 1.00 98.88 267 ILE A O 1
ATOM 1853 N N . ASN A 1 268 ? -12.177 -9.052 24.520 1.00 98.88 268 ASN A N 1
ATOM 1854 C CA . ASN A 1 268 ? -13.307 -9.811 24.005 1.00 98.88 268 ASN A CA 1
ATOM 1855 C C . ASN A 1 268 ? -12.772 -11.134 23.462 1.00 98.88 268 ASN A C 1
ATOM 1857 O O . ASN A 1 268 ? -12.184 -11.166 22.381 1.00 98.88 268 ASN A O 1
ATOM 1861 N N . GLU A 1 269 ? -12.925 -12.216 24.221 1.00 98.81 269 GLU A N 1
ATOM 1862 C CA . GLU A 1 269 ? -12.431 -13.535 23.835 1.00 98.81 269 GLU A CA 1
ATOM 1863 C C . GLU A 1 269 ? -13.141 -14.073 22.582 1.00 98.81 269 GLU A C 1
ATOM 1865 O O . GLU A 1 269 ? -14.137 -13.531 22.110 1.00 98.81 269 GLU A O 1
ATOM 1870 N N . ALA A 1 270 ? -12.653 -15.190 22.037 1.00 98.50 270 ALA A N 1
ATOM 1871 C CA . ALA A 1 270 ? -13.134 -15.748 20.772 1.00 98.50 270 ALA A CA 1
ATOM 1872 C C . ALA A 1 270 ? -14.638 -16.087 20.749 1.00 98.50 270 ALA A C 1
ATOM 1874 O O . ALA A 1 270 ? -15.257 -16.083 19.687 1.00 98.50 270 ALA A O 1
ATOM 1875 N N . THR A 1 271 ? -15.239 -16.405 21.900 1.00 98.44 271 THR A N 1
ATOM 1876 C CA . THR A 1 271 ? -16.692 -16.634 22.021 1.00 98.44 271 THR A CA 1
ATOM 1877 C C . THR A 1 271 ? -17.465 -15.384 22.426 1.00 98.44 271 THR A C 1
ATOM 1879 O O . THR A 1 271 ? -18.696 -15.400 22.399 1.00 98.44 271 THR A O 1
ATOM 1882 N N . GLY A 1 272 ? -16.745 -14.324 22.787 1.00 98.81 272 GLY A N 1
ATOM 1883 C CA . GLY A 1 272 ? -17.279 -13.079 23.292 1.00 98.81 272 GLY A CA 1
ATOM 1884 C C . GLY A 1 272 ? -18.064 -12.307 22.236 1.00 98.81 272 GLY A C 1
ATOM 1885 O O . GLY A 1 272 ? -17.643 -12.145 21.085 1.00 98.81 272 GLY A O 1
ATOM 1886 N N . VAL A 1 273 ? -19.227 -11.809 22.645 1.00 98.88 273 VAL A N 1
ATOM 1887 C CA . VAL A 1 273 ? -20.065 -10.904 21.858 1.00 98.88 273 VAL A CA 1
ATOM 1888 C C . VAL A 1 273 ? -20.293 -9.622 22.642 1.00 98.88 273 VAL A C 1
ATOM 1890 O O . VAL A 1 273 ? -20.852 -9.647 23.737 1.00 98.88 273 VAL A O 1
ATOM 1893 N N . ILE A 1 274 ? -19.921 -8.495 22.046 1.00 98.94 274 ILE A N 1
ATOM 1894 C CA . ILE A 1 274 ? -20.223 -7.152 22.538 1.00 98.94 274 ILE A CA 1
ATOM 1895 C C . ILE A 1 274 ? -21.085 -6.473 21.484 1.00 98.94 274 ILE A C 1
ATOM 1897 O O . ILE A 1 274 ? -20.667 -6.328 20.336 1.00 98.94 274 ILE A O 1
ATOM 1901 N N . LYS A 1 275 ? -22.317 -6.104 21.834 1.00 98.50 275 LYS A N 1
ATOM 1902 C CA . LYS A 1 275 ? -23.276 -5.613 20.841 1.00 98.50 275 LYS A CA 1
ATOM 1903 C C . LYS A 1 275 ? -24.205 -4.531 21.373 1.00 98.50 275 LYS A C 1
ATOM 1905 O O . LYS A 1 275 ? -24.838 -4.711 22.406 1.00 98.50 275 LYS A O 1
ATOM 1910 N N . ALA A 1 276 ? -24.390 -3.470 20.601 1.00 98.12 276 ALA A N 1
ATOM 1911 C CA . ALA A 1 276 ? -25.499 -2.539 20.781 1.00 98.12 276 ALA A CA 1
ATOM 1912 C C . ALA A 1 276 ? -26.541 -2.730 19.668 1.00 98.12 276 ALA A C 1
ATOM 1914 O O . ALA A 1 276 ? -26.214 -3.126 18.549 1.00 98.12 276 ALA A O 1
ATOM 1915 N N . ALA A 1 277 ? -27.819 -2.528 19.985 1.00 96.44 277 ALA A N 1
ATOM 1916 C CA . ALA A 1 277 ? -28.900 -2.672 19.011 1.00 96.44 277 ALA A CA 1
ATOM 1917 C C . ALA A 1 277 ? -29.075 -1.435 18.116 1.00 96.44 277 ALA A C 1
ATOM 1919 O O . ALA A 1 277 ? -29.515 -1.594 16.980 1.00 96.44 277 ALA A O 1
ATOM 1920 N N . ASP A 1 278 ? -28.767 -0.249 18.641 1.00 95.69 278 ASP A N 1
ATOM 1921 C CA . ASP A 1 278 ? -28.999 1.052 17.998 1.00 95.69 278 ASP A CA 1
ATOM 1922 C C . ASP A 1 278 ? -28.089 2.141 18.601 1.00 95.69 278 ASP A C 1
ATOM 1924 O O . ASP A 1 278 ? -28.548 3.181 19.077 1.00 95.69 278 ASP A O 1
ATOM 1928 N N . ALA A 1 279 ? -26.804 1.824 18.735 1.00 96.50 279 ALA A N 1
ATOM 1929 C CA . ALA A 1 279 ? -25.761 2.729 19.210 1.00 96.50 279 ALA A CA 1
ATOM 1930 C C . ALA A 1 279 ? -24.385 2.116 18.923 1.00 96.50 279 ALA A C 1
ATOM 1932 O O . ALA A 1 279 ? -24.296 0.969 18.473 1.00 96.50 279 ALA A O 1
ATOM 1933 N N . ASP A 1 280 ? -23.324 2.830 19.289 1.00 97.56 280 ASP A N 1
ATOM 1934 C CA . ASP A 1 280 ? -21.974 2.268 19.291 1.00 97.56 280 ASP A CA 1
ATOM 1935 C C . ASP A 1 280 ? -21.898 1.053 20.221 1.00 97.56 280 ASP A C 1
ATOM 1937 O O . ASP A 1 280 ? -22.463 1.060 21.322 1.00 97.56 280 ASP A O 1
ATOM 1941 N N . ALA A 1 281 ? -21.191 -0.005 19.823 1.00 98.56 281 ALA A N 1
ATOM 1942 C CA . ALA A 1 281 ? -20.994 -1.133 20.735 1.00 98.56 281 ALA A CA 1
ATOM 1943 C C . ALA A 1 281 ? -20.095 -0.733 21.911 1.00 98.56 281 ALA A C 1
ATOM 1945 O O . ALA A 1 281 ? -20.448 -0.976 23.070 1.00 98.56 281 ALA A O 1
ATOM 1946 N N . VAL A 1 282 ? -18.954 -0.109 21.621 1.00 98.69 282 VAL A N 1
ATOM 1947 C CA . VAL A 1 282 ? -17.983 0.325 22.628 1.00 98.69 282 VAL A CA 1
ATOM 1948 C C . VAL A 1 282 ? -17.716 1.810 22.468 1.00 98.69 282 VAL A C 1
ATOM 1950 O O . VAL A 1 282 ? -17.243 2.230 21.418 1.00 98.69 282 VAL A O 1
ATOM 1953 N N . ARG A 1 283 ? -17.927 2.578 23.541 1.00 97.12 283 ARG A N 1
ATOM 1954 C CA . ARG A 1 283 ? -17.445 3.954 23.648 1.00 97.12 283 ARG A CA 1
ATOM 1955 C C . ARG A 1 283 ? -16.290 4.046 24.637 1.00 97.12 283 ARG A C 1
ATOM 1957 O O . ARG A 1 283 ? -16.465 3.832 25.842 1.00 97.12 283 ARG A O 1
ATOM 1964 N N . GLY A 1 284 ? -15.099 4.298 24.103 1.00 94.62 284 GLY A N 1
ATOM 1965 C CA . GLY A 1 284 ? -13.839 4.168 24.829 1.00 94.62 284 GLY A CA 1
ATOM 1966 C C . GLY A 1 284 ? -13.494 5.358 25.725 1.00 94.62 284 GLY A C 1
ATOM 1967 O O . GLY A 1 284 ? -13.907 6.490 25.484 1.00 94.62 284 GLY A O 1
ATOM 1968 N N . GLY A 1 285 ? -12.695 5.098 26.764 1.00 94.94 285 GLY A N 1
ATOM 1969 C CA . GLY A 1 285 ? -12.022 6.136 27.552 1.00 94.94 285 GLY A CA 1
ATOM 1970 C C . GLY A 1 285 ? -10.623 6.462 27.013 1.00 94.94 285 GLY A C 1
ATOM 1971 O O . GLY A 1 285 ? -10.125 5.812 26.093 1.00 94.94 285 GLY A O 1
ATOM 1972 N N . VAL A 1 286 ? -9.950 7.439 27.625 1.00 95.81 286 VAL A N 1
ATOM 1973 C CA . VAL A 1 286 ? -8.564 7.805 27.281 1.00 95.81 286 VAL A CA 1
ATOM 1974 C C . VAL A 1 286 ? -7.631 6.611 27.490 1.00 95.81 286 VAL A C 1
ATOM 1976 O O . VAL A 1 286 ? -7.681 5.953 28.531 1.00 95.81 286 VAL A O 1
ATOM 1979 N N . ASN A 1 287 ? -6.745 6.366 26.520 1.00 94.75 287 ASN A N 1
ATOM 1980 C CA . ASN A 1 287 ? -5.775 5.265 26.515 1.00 94.75 287 ASN A CA 1
ATOM 1981 C C . ASN A 1 287 ? -6.383 3.854 26.643 1.00 94.75 287 ASN A C 1
ATOM 1983 O O . ASN A 1 287 ? -5.717 2.939 27.136 1.00 94.75 287 ASN A O 1
ATOM 1987 N N . MET A 1 288 ? -7.644 3.658 26.247 1.00 97.81 288 MET A N 1
ATOM 1988 C CA . MET A 1 288 ? -8.251 2.328 26.275 1.00 97.81 288 MET A CA 1
ATOM 1989 C C . MET A 1 288 ? -7.600 1.391 25.255 1.00 97.81 288 MET A C 1
ATOM 1991 O O . MET A 1 288 ? -7.414 1.751 24.096 1.00 97.81 288 MET A O 1
ATOM 1995 N N . VAL A 1 289 ? -7.285 0.176 25.707 1.00 98.75 289 VAL A N 1
ATOM 1996 C CA . VAL A 1 289 ? -6.813 -0.932 24.872 1.00 98.75 289 VAL A CA 1
ATOM 1997 C C . VAL A 1 289 ? -7.969 -1.902 24.648 1.00 98.75 289 VAL A C 1
ATOM 1999 O O . VAL A 1 289 ? -8.588 -2.348 25.616 1.00 98.75 289 VAL A O 1
ATOM 2002 N N . VAL A 1 290 ? -8.248 -2.234 23.391 1.00 98.88 290 VAL A N 1
ATOM 2003 C CA . VAL A 1 290 ? -9.254 -3.219 22.976 1.00 98.88 290 VAL A CA 1
ATOM 2004 C C . VAL A 1 290 ? -8.545 -4.393 22.310 1.00 98.88 290 VAL A C 1
ATOM 2006 O O . VAL A 1 290 ? -7.994 -4.222 21.232 1.00 98.88 290 VAL A O 1
ATOM 2009 N N . ASP A 1 291 ? -8.590 -5.575 22.917 1.00 98.88 291 ASP A N 1
ATOM 2010 C CA . ASP A 1 291 ? -8.161 -6.836 22.308 1.00 98.88 291 ASP A CA 1
ATOM 2011 C C . ASP A 1 291 ? -9.403 -7.644 21.917 1.00 98.88 291 ASP A C 1
ATOM 2013 O O . ASP A 1 291 ? -10.132 -8.146 22.776 1.00 98.88 291 ASP A O 1
ATOM 2017 N N . ASN A 1 292 ? -9.665 -7.771 20.618 1.00 98.88 292 ASN A N 1
ATOM 2018 C CA . ASN A 1 292 ? -10.840 -8.459 20.097 1.00 98.88 292 ASN A CA 1
ATOM 2019 C C . ASN A 1 292 ? -10.471 -9.760 19.379 1.00 98.88 292 ASN A C 1
ATOM 2021 O O . ASN A 1 292 ? -9.854 -9.741 18.319 1.00 98.88 292 ASN A O 1
ATOM 2025 N N . TYR A 1 293 ? -10.916 -10.886 19.925 1.00 98.88 293 TYR A N 1
ATOM 2026 C CA . TYR A 1 293 ? -10.891 -12.211 19.297 1.00 98.88 293 TYR A CA 1
ATOM 2027 C C . TYR A 1 293 ? -12.293 -12.663 18.854 1.00 98.88 293 TYR A C 1
ATOM 2029 O O . TYR A 1 293 ? -12.408 -13.583 18.045 1.00 98.88 293 TYR A O 1
ATOM 2037 N N . GLY A 1 294 ? -13.347 -12.060 19.415 1.00 98.75 294 GLY A N 1
ATOM 2038 C CA . GLY A 1 294 ? -14.753 -12.380 19.163 1.00 98.75 294 GLY A CA 1
ATOM 2039 C C . GLY A 1 294 ? -15.448 -11.367 18.250 1.00 98.75 294 GLY A C 1
ATOM 2040 O O . GLY A 1 294 ? -14.873 -10.880 17.277 1.00 98.75 294 GLY A O 1
ATOM 2041 N N . LYS A 1 295 ? -16.712 -11.043 18.551 1.00 98.81 295 LYS A N 1
ATOM 2042 C CA . LYS A 1 295 ? -17.507 -10.065 17.789 1.00 98.81 295 LYS A CA 1
ATOM 2043 C C . LYS A 1 295 ? -17.795 -8.794 18.591 1.00 98.81 295 LYS A C 1
ATOM 2045 O O . LYS A 1 295 ? -18.381 -8.877 19.669 1.00 98.81 295 LYS A O 1
ATOM 2050 N N . ILE A 1 296 ? -17.484 -7.639 18.008 1.00 98.94 296 ILE A N 1
ATOM 2051 C CA . ILE A 1 296 ? -17.947 -6.313 18.436 1.00 98.94 296 ILE A CA 1
ATOM 2052 C C . ILE A 1 296 ? -18.864 -5.763 17.339 1.00 98.94 296 ILE A C 1
ATOM 2054 O O . ILE A 1 296 ? -18.469 -5.741 16.175 1.00 98.94 296 ILE A O 1
ATOM 2058 N N . PHE A 1 297 ? -20.097 -5.380 17.690 1.00 98.62 297 PHE A N 1
ATOM 2059 C CA . PHE A 1 297 ? -21.104 -4.950 16.714 1.00 98.62 297 PHE A CA 1
ATOM 2060 C C . PHE A 1 297 ? -21.940 -3.746 17.165 1.00 98.62 297 PHE A C 1
ATOM 2062 O O . PHE A 1 297 ? -22.799 -3.885 18.046 1.00 98.62 297 PHE A O 1
ATOM 2069 N N . GLY A 1 298 ? -21.734 -2.601 16.515 1.00 98.00 298 GLY A N 1
ATOM 2070 C CA . GLY A 1 298 ? -22.597 -1.423 16.617 1.00 98.00 298 GLY A CA 1
ATOM 2071 C C . GLY A 1 298 ? -23.792 -1.556 15.680 1.00 98.00 298 GLY A C 1
ATOM 2072 O O . GLY A 1 298 ? -23.649 -1.422 14.469 1.00 98.00 298 GLY A O 1
ATOM 2073 N N . GLY A 1 299 ? -24.959 -1.891 16.228 1.00 94.38 299 GLY A N 1
ATOM 2074 C CA . GLY A 1 299 ? -26.189 -2.067 15.460 1.00 94.38 299 GLY A CA 1
ATOM 2075 C C . GLY A 1 299 ? -26.955 -0.768 15.244 1.00 94.38 299 GLY A C 1
ATOM 2076 O O . GLY A 1 299 ? -26.757 0.209 15.958 1.00 94.38 299 GLY A O 1
ATOM 2077 N N . GLY A 1 300 ? -27.882 -0.797 14.293 1.00 91.12 300 GLY A N 1
ATOM 2078 C CA . GLY A 1 300 ? -28.723 0.331 13.910 1.00 91.12 300 GLY A CA 1
ATOM 2079 C C . GLY A 1 300 ? -29.487 0.029 12.624 1.00 91.12 300 GLY A C 1
ATOM 2080 O O . GLY A 1 300 ? -29.590 -1.120 12.178 1.00 91.12 300 GLY A O 1
ATOM 2081 N N . THR A 1 301 ? -30.032 1.074 12.027 1.00 86.31 301 THR A N 1
ATOM 2082 C CA . THR A 1 301 ? -30.568 1.115 10.669 1.00 86.31 301 THR A CA 1
ATOM 2083 C C . THR A 1 301 ? -29.604 1.849 9.734 1.00 86.31 301 THR A C 1
ATOM 2085 O O . THR A 1 301 ? -28.724 2.579 10.177 1.00 86.31 301 THR A O 1
ATOM 2088 N N . ALA A 1 302 ? -29.738 1.634 8.422 1.00 77.69 302 ALA A N 1
ATOM 2089 C CA . ALA A 1 302 ? -28.891 2.315 7.441 1.00 77.69 302 ALA A CA 1
ATOM 2090 C C . ALA A 1 302 ? -29.031 3.845 7.562 1.00 77.69 302 ALA A C 1
ATOM 2092 O O . ALA A 1 302 ? -30.155 4.359 7.586 1.00 77.69 302 ALA A O 1
ATOM 2093 N N . GLY A 1 303 ? -27.895 4.544 7.632 1.00 76.94 303 GLY A N 1
ATOM 2094 C CA . GLY A 1 303 ? -27.807 5.991 7.854 1.00 76.94 303 GLY A CA 1
ATOM 2095 C C . GLY A 1 303 ? -27.710 6.425 9.323 1.00 76.94 303 GLY A C 1
ATOM 2096 O O . GLY A 1 303 ? -27.590 7.624 9.580 1.00 76.94 303 GLY A O 1
ATOM 2097 N N . ASP A 1 304 ? -27.759 5.495 10.283 1.00 86.38 304 ASP A N 1
ATOM 2098 C CA . ASP A 1 304 ? -27.446 5.801 11.682 1.00 86.38 304 ASP A CA 1
ATOM 2099 C C . ASP A 1 304 ? -25.936 6.001 11.877 1.00 86.38 304 ASP A C 1
ATOM 2101 O O . ASP A 1 304 ? -25.122 5.491 11.115 1.00 86.38 304 ASP A O 1
ATOM 2105 N N . THR A 1 305 ? -25.544 6.727 12.924 1.00 91.44 305 THR A N 1
ATOM 2106 C CA . THR A 1 305 ? -24.139 7.061 13.216 1.00 91.44 305 THR A CA 1
ATOM 2107 C C . THR A 1 305 ? -23.483 6.058 14.164 1.00 91.44 305 THR A C 1
ATOM 2109 O O . THR A 1 305 ? -22.682 6.460 14.998 1.00 91.44 305 THR A O 1
ATOM 2112 N N . ASN A 1 306 ? -23.902 4.792 14.117 1.00 95.06 306 ASN A N 1
ATOM 2113 C CA . ASN A 1 306 ? -23.529 3.798 15.120 1.00 95.06 306 ASN A CA 1
ATOM 2114 C C . ASN A 1 306 ? -22.338 2.964 14.637 1.00 95.06 306 ASN A C 1
ATOM 2116 O O . ASN A 1 306 ? -22.401 2.353 13.561 1.00 95.06 306 ASN A O 1
ATOM 2120 N N . ASP A 1 307 ? -21.304 2.885 15.472 1.00 97.38 307 ASP A N 1
ATOM 2121 C CA . ASP A 1 307 ? -20.019 2.286 15.111 1.00 97.38 307 ASP A CA 1
ATOM 2122 C C . ASP A 1 307 ? -19.669 1.055 15.964 1.00 97.38 307 ASP A C 1
ATOM 2124 O O . ASP A 1 307 ? -20.204 0.825 17.055 1.00 97.38 307 ASP A O 1
ATOM 2128 N N . GLY A 1 308 ? -18.751 0.217 15.481 1.00 98.31 308 GLY A N 1
ATOM 2129 C CA . GLY A 1 308 ? -18.258 -0.916 16.270 1.00 98.31 308 GLY A CA 1
ATOM 2130 C C . GLY A 1 308 ? -17.537 -0.438 17.536 1.00 98.31 308 GLY A C 1
ATOM 2131 O O . GLY A 1 308 ? -17.898 -0.808 18.660 1.00 98.31 308 GLY A O 1
ATOM 2132 N N . VAL A 1 309 ? -16.532 0.416 17.353 1.00 98.69 309 VAL A N 1
ATOM 2133 C CA . VAL A 1 309 ? -15.777 1.070 18.430 1.00 98.69 309 VAL A CA 1
ATOM 2134 C C . VAL A 1 309 ? -15.664 2.560 18.136 1.00 98.69 309 VAL A C 1
ATOM 2136 O O . VAL A 1 309 ? -15.167 2.934 17.082 1.00 98.69 309 VAL A O 1
ATOM 2139 N N . ASP A 1 310 ? -16.050 3.396 19.092 1.00 97.69 310 ASP A N 1
ATOM 2140 C CA . ASP A 1 310 ? -15.981 4.851 18.987 1.00 97.69 310 ASP A CA 1
ATOM 2141 C C . ASP A 1 310 ? -15.202 5.442 20.175 1.00 97.69 310 ASP A C 1
ATOM 2143 O O . ASP A 1 310 ? -15.593 5.322 21.341 1.00 97.69 310 ASP A O 1
ATOM 2147 N N . PHE A 1 311 ? -14.060 6.068 19.896 1.00 96.50 311 PHE A N 1
ATOM 2148 C CA . PHE A 1 311 ? -13.263 6.759 20.914 1.00 96.50 311 PHE A CA 1
ATOM 2149 C C . PHE A 1 311 ? -13.725 8.194 21.175 1.00 96.50 311 PHE A C 1
ATOM 2151 O O . PHE A 1 311 ? -13.279 8.791 22.160 1.00 96.50 311 PHE A O 1
ATOM 2158 N N . GLN A 1 312 ? -14.626 8.749 20.362 1.00 93.12 312 GLN A N 1
ATOM 2159 C CA . GLN A 1 312 ? -15.060 10.143 20.445 1.00 93.12 312 GLN A CA 1
ATOM 2160 C C .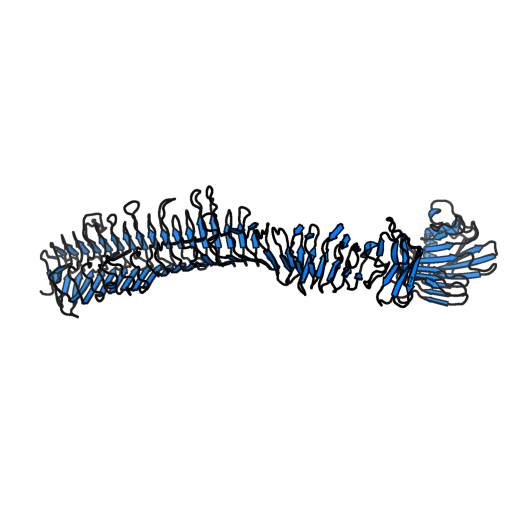 GLN A 1 312 ? -13.823 11.067 20.481 1.00 93.12 312 GLN A C 1
ATOM 2162 O O . GLN A 1 312 ? -12.808 10.806 19.837 1.00 93.12 312 GLN A O 1
ATOM 2167 N N . GLY A 1 313 ? -13.838 12.098 21.328 1.00 93.12 313 GLY A N 1
ATOM 2168 C CA . GLY A 1 313 ? -12.684 12.964 21.584 1.00 93.12 313 GLY A CA 1
ATOM 2169 C C . GLY A 1 313 ? -11.596 12.392 22.510 1.00 93.12 313 GLY A C 1
ATOM 2170 O O . GLY A 1 313 ? -10.700 13.143 22.908 1.00 93.12 313 GLY A O 1
ATOM 2171 N N . ASN A 1 314 ? -11.659 11.121 22.927 1.00 92.56 314 ASN A N 1
ATOM 2172 C CA . ASN A 1 314 ? -10.675 10.544 23.850 1.00 92.56 314 ASN A CA 1
ATOM 2173 C C . ASN A 1 314 ? -9.406 10.083 23.111 1.00 92.56 314 ASN A C 1
ATOM 2175 O O . ASN A 1 314 ? -9.451 9.277 22.190 1.00 92.56 314 ASN A O 1
ATOM 2179 N N . ALA A 1 315 ? -8.241 10.564 23.555 1.00 89.25 315 ALA A N 1
ATOM 2180 C CA . ALA A 1 315 ? -6.959 10.286 22.904 1.00 89.25 315 ALA A CA 1
ATOM 2181 C C . ALA A 1 315 ? -6.294 8.965 23.343 1.00 89.25 315 ALA A C 1
ATOM 2183 O O . ALA A 1 315 ? -6.536 8.46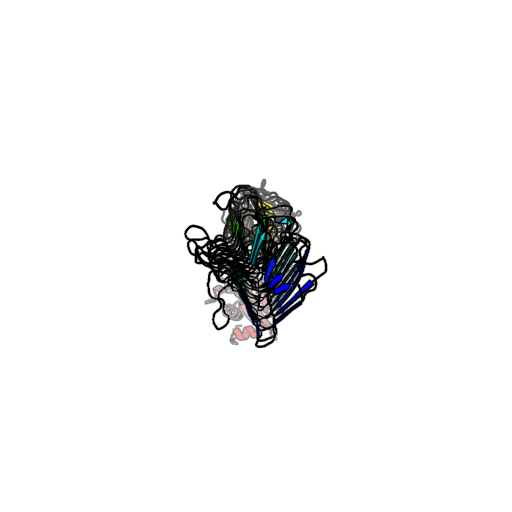1 24.444 1.00 89.25 315 ALA A O 1
ATOM 2184 N N . GLY A 1 316 ? -5.365 8.474 22.510 1.00 85.19 316 GLY A N 1
ATOM 2185 C CA . GLY A 1 316 ? -4.363 7.463 22.875 1.00 85.19 316 GLY A CA 1
ATOM 2186 C C . GLY A 1 316 ? -4.850 6.011 22.905 1.00 85.19 316 GLY A C 1
ATOM 2187 O O . GLY A 1 316 ? -4.192 5.168 23.513 1.00 85.19 316 GLY A O 1
ATOM 2188 N N . GLY A 1 317 ? -5.993 5.719 22.279 1.00 95.38 317 GLY A N 1
ATOM 2189 C CA . GLY A 1 317 ? -6.550 4.371 22.173 1.00 95.38 317 GLY A CA 1
ATOM 2190 C C . GLY A 1 317 ? -5.680 3.388 21.379 1.00 95.38 317 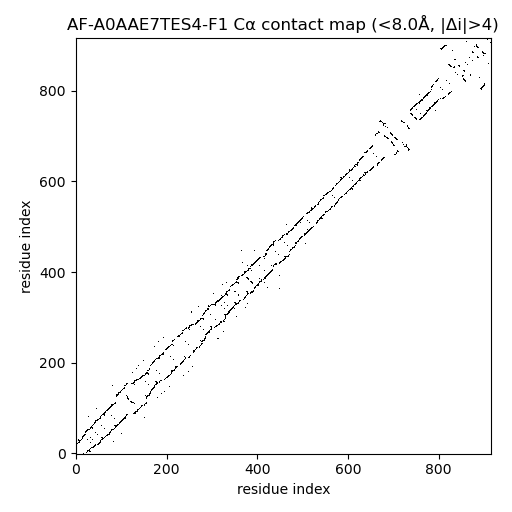GLY A C 1
ATOM 2191 O O . GLY A 1 317 ? -4.899 3.776 20.504 1.00 95.38 317 GLY A O 1
ATOM 2192 N N . VAL A 1 318 ? -5.838 2.098 21.677 1.00 98.56 318 VAL A N 1
ATOM 2193 C CA . VAL A 1 318 ? -5.255 0.984 20.916 1.00 98.56 318 VAL A CA 1
ATOM 2194 C C . VAL A 1 318 ? -6.343 -0.044 20.627 1.00 98.56 318 VAL A C 1
ATOM 2196 O O . VAL A 1 318 ? -7.045 -0.462 21.546 1.00 98.56 318 VAL A O 1
ATOM 2199 N N . VAL A 1 319 ? -6.459 -0.486 19.377 1.00 98.88 319 VAL A N 1
ATOM 2200 C CA . VAL A 1 319 ? -7.367 -1.568 18.977 1.00 98.88 319 VAL A CA 1
ATOM 2201 C C . VAL A 1 319 ? -6.574 -2.675 18.297 1.00 98.88 319 VAL A C 1
ATOM 2203 O O . VAL A 1 319 ? -5.987 -2.468 17.240 1.00 98.88 319 VAL A O 1
ATOM 2206 N N . ASN A 1 320 ? -6.584 -3.864 18.887 1.00 98.88 320 ASN A N 1
ATOM 2207 C CA . ASN A 1 320 ? -6.018 -5.081 18.326 1.00 98.88 320 ASN A CA 1
ATOM 2208 C C . ASN A 1 320 ? -7.166 -6.023 17.961 1.00 98.88 320 ASN A C 1
ATOM 2210 O O . ASN A 1 320 ? -7.796 -6.636 18.823 1.00 98.88 320 ASN A O 1
ATOM 2214 N N . ASN A 1 321 ? -7.454 -6.140 16.671 1.00 98.88 321 ASN A N 1
ATOM 2215 C CA . ASN A 1 321 ? -8.377 -7.134 16.154 1.00 98.88 321 ASN A CA 1
ATOM 2216 C C . ASN A 1 321 ? -7.589 -8.383 15.759 1.00 98.88 321 ASN A C 1
ATOM 2218 O O . ASN A 1 321 ? -6.869 -8.397 14.761 1.00 98.88 321 ASN A O 1
ATOM 2222 N N . HIS A 1 322 ? -7.688 -9.419 16.578 1.00 98.88 322 HIS A N 1
ATOM 2223 C CA . HIS A 1 322 ? -6.935 -10.651 16.418 1.00 98.88 322 HIS A CA 1
ATOM 2224 C C . HIS A 1 322 ? -7.570 -11.588 15.387 1.00 98.88 322 HIS A C 1
ATOM 2226 O O . HIS A 1 322 ? -8.690 -11.388 14.916 1.00 98.88 322 HIS A O 1
ATOM 2232 N N . ALA A 1 323 ? -6.852 -12.655 15.037 1.00 98.44 323 ALA A N 1
ATOM 2233 C CA . ALA A 1 323 ? -7.340 -13.670 14.109 1.00 98.44 323 ALA A CA 1
ATOM 2234 C C . ALA A 1 323 ? -8.705 -14.242 14.550 1.00 98.44 323 ALA A C 1
ATOM 2236 O O . ALA A 1 323 ? -8.837 -14.763 15.658 1.00 98.44 323 ALA A O 1
ATOM 2237 N N . GLY A 1 324 ? -9.705 -14.183 13.664 1.00 97.19 324 GLY A N 1
ATOM 2238 C CA . GLY A 1 324 ? -11.088 -14.590 13.944 1.00 97.19 324 GLY A CA 1
ATOM 2239 C C . GLY A 1 324 ? -11.968 -13.485 14.541 1.00 97.19 324 GLY A C 1
ATOM 2240 O O . GLY A 1 324 ? -13.191 -13.629 14.530 1.00 97.19 324 GLY A O 1
ATOM 2241 N N . GLY A 1 325 ? -11.368 -12.381 14.992 1.00 98.81 325 GLY A N 1
ATOM 2242 C CA . GLY A 1 325 ? -12.065 -11.213 15.507 1.00 98.81 325 GLY A CA 1
ATOM 2243 C C . GLY A 1 325 ? -12.792 -10.436 14.410 1.00 98.81 325 GLY A C 1
ATOM 2244 O O . GLY A 1 325 ? -12.290 -10.254 13.298 1.00 98.81 325 GLY A O 1
ATOM 2245 N N . THR A 1 326 ? -14.001 -9.973 14.718 1.00 98.88 326 THR A N 1
ATOM 2246 C CA . THR A 1 326 ? -14.784 -9.070 13.865 1.00 98.88 326 THR A CA 1
ATOM 2247 C C . THR A 1 326 ? -15.166 -7.817 14.639 1.00 98.88 326 THR A C 1
ATOM 2249 O O . THR A 1 326 ? -15.762 -7.920 15.714 1.00 98.88 326 THR A O 1
ATOM 2252 N N . ILE A 1 327 ? -14.863 -6.654 14.068 1.00 98.88 327 ILE A N 1
ATOM 2253 C CA . ILE A 1 327 ? -15.369 -5.351 14.502 1.00 98.88 327 ILE A CA 1
ATOM 2254 C C . ILE A 1 327 ? -16.208 -4.793 13.357 1.00 98.88 327 ILE A C 1
ATOM 2256 O O . ILE A 1 327 ? -15.719 -4.657 12.238 1.00 98.88 327 ILE A O 1
ATOM 2260 N N . GLU A 1 328 ? -17.477 -4.526 13.627 1.00 98.12 328 GLU A N 1
ATOM 2261 C CA . GLU A 1 328 ? -18.465 -4.165 12.613 1.00 98.12 328 GLU A CA 1
ATOM 2262 C C . GLU A 1 328 ? -19.374 -3.066 13.167 1.00 98.12 328 GLU A C 1
ATOM 2264 O O . GLU A 1 328 ? -19.853 -3.165 14.301 1.00 98.12 328 GLU A O 1
ATOM 2269 N N . GLY A 1 329 ? -19.617 -2.023 12.383 1.00 96.56 329 GLY A N 1
ATOM 2270 C CA . GLY A 1 329 ? -20.596 -0.994 12.715 1.00 96.56 329 GLY A CA 1
ATOM 2271 C C . GLY A 1 329 ? -21.478 -0.668 11.525 1.00 96.56 329 GLY A C 1
ATOM 2272 O O . GLY A 1 329 ? -21.050 -0.759 10.374 1.00 96.56 329 GLY A O 1
ATOM 2273 N N . THR A 1 330 ? -22.720 -0.275 11.808 1.00 94.31 330 THR A N 1
ATOM 2274 C CA . THR A 1 330 ? -23.666 0.129 10.760 1.00 94.31 330 THR A CA 1
ATOM 2275 C C . THR A 1 330 ? -23.212 1.348 9.966 1.00 94.31 330 THR A C 1
ATOM 2277 O O . THR A 1 330 ? -23.670 1.505 8.840 1.00 94.31 330 THR A O 1
ATOM 2280 N N . ARG A 1 331 ? -22.320 2.179 10.524 1.00 93.88 331 ARG A N 1
ATOM 2281 C CA . ARG A 1 331 ? -21.595 3.227 9.800 1.00 93.88 331 ARG A CA 1
ATOM 2282 C C . ARG A 1 331 ? -20.120 2.862 9.665 1.00 93.88 331 ARG A C 1
ATOM 2284 O O . ARG A 1 331 ? -19.739 2.376 8.605 1.00 93.88 331 ARG A O 1
ATOM 2291 N N . HIS A 1 332 ? -19.322 3.024 10.724 1.00 96.56 332 HIS A N 1
ATOM 2292 C CA . HIS A 1 332 ? -17.902 2.672 10.723 1.00 96.56 332 HIS A CA 1
ATOM 2293 C C . HIS A 1 332 ? -17.585 1.467 11.602 1.00 96.56 332 HIS A C 1
ATOM 2295 O O . HIS A 1 332 ? -18.203 1.237 12.644 1.00 96.56 332 HIS A O 1
ATOM 2301 N N . GLY A 1 333 ? -16.551 0.715 11.229 1.00 98.00 333 GLY A N 1
ATOM 2302 C CA . GLY A 1 333 ? -16.004 -0.314 12.112 1.00 98.00 333 GLY A CA 1
ATOM 2303 C C . GLY A 1 333 ? -15.381 0.313 13.361 1.00 98.00 333 GLY A C 1
ATOM 2304 O O . GLY A 1 333 ? -15.734 -0.042 14.489 1.00 98.00 333 GLY A O 1
ATOM 2305 N N . ILE A 1 334 ? -14.470 1.265 13.158 1.00 98.62 334 ILE A N 1
ATOM 2306 C CA . ILE A 1 334 ? -13.776 2.009 14.217 1.00 98.62 334 ILE A CA 1
ATOM 2307 C C . ILE A 1 334 ? -13.816 3.505 13.893 1.00 98.62 334 ILE A C 1
ATOM 2309 O O . ILE A 1 334 ? -13.540 3.865 12.750 1.00 98.62 334 ILE A O 1
ATOM 2313 N N . THR A 1 335 ? -14.098 4.355 14.889 1.00 97.50 335 THR A N 1
ATOM 2314 C CA . THR A 1 335 ? -14.045 5.817 14.750 1.00 97.50 335 THR A CA 1
ATOM 2315 C C . THR A 1 335 ? -13.434 6.565 15.947 1.00 97.50 335 THR A C 1
ATOM 2317 O O . THR A 1 335 ? -13.339 6.024 17.056 1.00 97.50 335 THR A O 1
ATOM 2320 N N . GLY A 1 336 ? -13.030 7.824 15.737 1.00 96.56 336 GLY A N 1
ATOM 2321 C CA . GLY A 1 336 ? -12.703 8.791 16.795 1.00 96.56 336 GLY A CA 1
ATOM 2322 C C . GLY A 1 336 ? -12.062 10.093 16.288 1.00 96.56 336 GLY A C 1
ATOM 2323 O O . GLY A 1 336 ? -11.572 10.150 15.166 1.00 96.56 336 GLY A O 1
ATOM 2324 N N . ASP A 1 337 ? -11.985 11.114 17.149 1.00 96.19 337 ASP A N 1
ATOM 2325 C CA . ASP A 1 337 ? -11.497 12.470 16.810 1.00 96.19 337 ASP A CA 1
ATOM 2326 C C . ASP A 1 337 ? -9.993 12.662 17.111 1.00 96.19 337 ASP A C 1
ATOM 2328 O O . ASP A 1 337 ? -9.442 13.768 17.053 1.00 96.19 337 ASP A O 1
ATOM 2332 N N . GLN A 1 338 ? -9.317 11.616 17.591 1.00 96.50 338 GLN A N 1
ATOM 2333 C CA . GLN A 1 338 ? -7.921 11.643 18.034 1.00 96.50 338 GLN A CA 1
ATOM 2334 C C . GLN A 1 338 ? -7.174 10.425 17.498 1.00 96.50 338 GLN A C 1
ATOM 2336 O O . GLN A 1 338 ? -7.763 9.352 17.408 1.00 96.50 338 GLN A O 1
ATOM 2341 N N . PRO A 1 339 ? -5.871 10.545 17.186 1.00 96.75 339 PRO A N 1
ATOM 2342 C CA . PRO A 1 339 ? -5.120 9.434 16.618 1.00 96.75 339 PRO A CA 1
ATOM 2343 C C . PRO A 1 339 ? -5.064 8.253 17.591 1.00 96.75 339 PRO A C 1
ATOM 2345 O O . PRO A 1 339 ? -4.789 8.415 18.789 1.00 96.75 339 PRO A O 1
ATOM 2348 N N . ILE A 1 340 ? -5.266 7.058 17.043 1.00 97.62 340 ILE A N 1
ATOM 2349 C CA . ILE A 1 340 ? -5.143 5.781 17.747 1.00 97.62 340 ILE A CA 1
ATOM 2350 C C . ILE A 1 340 ? -4.181 4.845 17.006 1.00 97.62 340 ILE A C 1
ATOM 2352 O O . ILE A 1 340 ? -3.726 5.125 15.894 1.00 97.62 340 ILE A O 1
ATOM 2356 N N . THR A 1 341 ? -3.832 3.733 17.651 1.00 98.62 341 THR A N 1
ATOM 2357 C CA . THR A 1 341 ? -3.081 2.640 17.016 1.00 98.62 341 THR A CA 1
ATOM 2358 C C . THR A 1 341 ? -4.003 1.458 16.760 1.00 98.62 341 THR A C 1
ATOM 2360 O O . THR A 1 341 ? -4.690 1.010 17.675 1.00 98.62 341 THR A O 1
ATOM 2363 N N . ILE A 1 342 ? -3.996 0.933 15.538 1.00 98.88 342 ILE A N 1
ATOM 2364 C CA . ILE A 1 342 ? -4.862 -0.172 15.122 1.00 98.88 342 ILE A CA 1
ATOM 2365 C C . ILE A 1 342 ? -4.000 -1.300 14.547 1.00 98.88 342 ILE A C 1
ATOM 2367 O O . ILE A 1 342 ? -3.190 -1.078 13.647 1.00 98.88 342 ILE A O 1
ATOM 2371 N N . SER A 1 343 ? -4.186 -2.519 15.048 1.00 98.81 343 SER A N 1
ATOM 2372 C CA . SER A 1 343 ? -3.627 -3.747 14.479 1.00 98.81 343 SER A CA 1
ATOM 2373 C C . SER A 1 343 ? -4.764 -4.678 14.087 1.00 98.81 343 SER A C 1
ATOM 2375 O O . SER A 1 343 ? -5.609 -5.000 14.917 1.00 98.81 343 SER A O 1
ATOM 2377 N N . ASN A 1 344 ? -4.786 -5.131 12.837 1.00 98.88 344 ASN A N 1
ATOM 2378 C CA . ASN A 1 344 ? -5.738 -6.123 12.346 1.00 98.88 344 ASN A CA 1
ATOM 2379 C C . ASN A 1 344 ? -4.967 -7.356 11.879 1.00 98.88 344 ASN A C 1
ATOM 2381 O O . ASN A 1 344 ? -4.350 -7.346 10.814 1.00 98.88 344 ASN A O 1
ATOM 2385 N N . ASP A 1 345 ? -4.959 -8.407 12.689 1.00 98.88 345 ASP A N 1
ATOM 2386 C CA . ASP A 1 345 ? -4.197 -9.620 12.419 1.00 98.88 345 ASP A CA 1
ATOM 2387 C C . ASP A 1 345 ? -4.776 -10.391 11.223 1.00 98.88 345 ASP A C 1
ATOM 2389 O O . ASP A 1 345 ? -5.932 -10.231 10.825 1.00 98.88 345 ASP A O 1
ATOM 2393 N N . ALA A 1 346 ? -3.977 -11.291 10.651 1.00 98.62 346 ALA A N 1
ATOM 2394 C CA . ALA A 1 346 ? -4.448 -12.173 9.590 1.00 98.62 346 ALA A CA 1
ATOM 2395 C C . ALA A 1 346 ? -5.671 -12.989 10.049 1.00 98.62 346 ALA A C 1
ATOM 2397 O O . ALA A 1 346 ? -5.618 -13.713 11.043 1.00 98.62 346 ALA A O 1
ATOM 2398 N N . GLY A 1 347 ? -6.770 -12.888 9.299 1.00 98.19 347 GLY A N 1
ATOM 2399 C CA . GLY A 1 347 ? -8.058 -13.497 9.645 1.00 98.19 347 GLY A CA 1
ATOM 2400 C C . GLY A 1 347 ? -8.954 -12.644 10.551 1.00 98.19 347 GLY A C 1
ATOM 2401 O O . GLY A 1 347 ? -10.050 -13.098 10.872 1.00 98.19 347 GLY A O 1
ATOM 2402 N N . GLY A 1 348 ? -8.516 -11.453 10.965 1.00 98.75 348 GLY A N 1
ATOM 2403 C CA . GLY A 1 348 ? -9.372 -10.420 11.546 1.00 98.75 348 GLY A CA 1
ATOM 2404 C C . GLY A 1 348 ? -10.118 -9.627 10.465 1.00 98.75 348 GLY A C 1
ATOM 2405 O O . GLY A 1 348 ? -9.637 -9.495 9.334 1.00 98.75 348 GLY A O 1
ATOM 2406 N N . SER A 1 349 ? -11.305 -9.122 10.805 1.00 98.75 349 SER A N 1
ATOM 2407 C CA . SER A 1 349 ? -12.128 -8.266 9.943 1.00 98.75 349 SER A CA 1
ATOM 2408 C C . SER A 1 349 ? -12.569 -6.983 10.648 1.00 98.75 349 SER A C 1
ATOM 2410 O O . SER A 1 349 ? -13.111 -7.047 11.753 1.00 98.75 349 SER A O 1
ATOM 2412 N N . ILE A 1 350 ? -12.392 -5.840 9.984 1.00 98.88 350 ILE A N 1
ATOM 2413 C CA . ILE A 1 350 ? -12.918 -4.530 10.392 1.00 98.88 350 ILE A CA 1
ATOM 2414 C C . ILE A 1 350 ? -13.826 -4.019 9.268 1.00 98.88 350 ILE A C 1
ATOM 2416 O O . ILE A 1 350 ? -13.383 -3.952 8.120 1.00 98.88 350 ILE A O 1
ATOM 2420 N N . ILE A 1 351 ? -15.092 -3.734 9.580 1.00 97.94 351 ILE A N 1
ATOM 2421 C CA . ILE A 1 351 ? -16.148 -3.498 8.584 1.00 97.94 351 ILE A CA 1
ATOM 2422 C C . ILE A 1 351 ? -16.984 -2.264 8.950 1.00 97.94 351 ILE A C 1
ATOM 2424 O O . ILE A 1 351 ? -17.516 -2.196 10.060 1.00 97.94 351 ILE A O 1
ATOM 2428 N N . GLY A 1 352 ? -17.137 -1.339 8.001 1.00 95.94 352 GLY A N 1
ATOM 2429 C CA . GLY A 1 352 ? -18.190 -0.321 7.990 1.00 95.94 352 GLY A CA 1
ATOM 2430 C C . GLY A 1 352 ? -19.255 -0.665 6.946 1.00 95.94 352 GLY A C 1
ATOM 2431 O O . GLY A 1 352 ? -18.928 -0.836 5.772 1.00 95.94 352 GLY A O 1
ATOM 2432 N N . ASP A 1 353 ? -20.515 -0.817 7.364 1.00 91.50 353 ASP A N 1
ATOM 2433 C CA . ASP A 1 353 ? -21.617 -1.251 6.482 1.00 91.50 353 ASP A CA 1
ATOM 2434 C C . ASP A 1 353 ? -22.254 -0.111 5.663 1.00 91.50 353 ASP A C 1
ATOM 2436 O O . ASP A 1 353 ? -22.909 -0.383 4.659 1.00 91.50 353 ASP A O 1
ATOM 2440 N N . ALA A 1 354 ? -22.108 1.144 6.090 1.00 89.94 354 ALA A N 1
ATOM 2441 C CA . ALA A 1 354 ? -22.583 2.345 5.388 1.00 89.94 354 ALA A CA 1
ATOM 2442 C C . ALA A 1 354 ? -21.646 3.528 5.686 1.00 89.94 354 ALA A C 1
ATOM 2444 O O . ALA A 1 354 ? -22.068 4.618 6.087 1.00 89.94 354 ALA A O 1
ATOM 2445 N N . GLY A 1 355 ? -20.354 3.241 5.588 1.00 91.94 355 GLY A N 1
ATOM 2446 C CA . GLY A 1 355 ? -19.255 4.111 5.963 1.00 91.94 355 GLY A CA 1
ATOM 2447 C C . GLY A 1 355 ? -17.935 3.354 5.905 1.00 91.94 355 GLY A C 1
ATOM 2448 O O . GLY A 1 355 ? -17.856 2.216 5.428 1.00 91.94 355 GLY A O 1
ATOM 2449 N N . SER A 1 356 ? -16.893 3.996 6.415 1.00 95.44 356 SER A N 1
ATOM 2450 C CA . SER A 1 356 ? -15.532 3.486 6.375 1.00 95.44 356 SER A CA 1
ATOM 2451 C C . SER A 1 356 ? -15.259 2.313 7.321 1.00 95.44 356 SER A C 1
ATOM 2453 O O . SER A 1 356 ? -15.782 2.259 8.435 1.00 95.44 356 SER A O 1
ATOM 2455 N N . GLY A 1 357 ? -14.375 1.390 6.937 1.00 97.94 357 GLY A N 1
ATOM 2456 C CA . GLY A 1 357 ? -13.883 0.359 7.860 1.00 97.94 357 GLY A CA 1
ATOM 2457 C C . GLY A 1 357 ? -13.228 0.990 9.094 1.00 97.94 357 GLY A C 1
ATOM 2458 O O . GLY A 1 357 ? -13.549 0.648 10.235 1.00 97.94 357 GLY A O 1
ATOM 2459 N N . ILE A 1 358 ? -12.349 1.960 8.852 1.00 98.50 358 ILE A N 1
ATOM 2460 C CA . ILE A 1 358 ? -11.738 2.824 9.865 1.00 98.50 358 ILE A CA 1
ATOM 2461 C C . ILE A 1 358 ? -11.978 4.269 9.436 1.00 98.50 358 ILE A C 1
ATOM 2463 O O . ILE A 1 358 ? -11.629 4.609 8.313 1.00 98.50 358 ILE A O 1
ATOM 2467 N N . ASN A 1 359 ? -12.535 5.090 10.321 1.00 97.00 359 ASN A N 1
ATOM 2468 C CA . ASN A 1 359 ? -12.719 6.527 10.129 1.00 97.00 359 ASN A CA 1
ATOM 2469 C C . ASN A 1 359 ? -12.013 7.292 11.252 1.00 97.00 359 ASN A C 1
ATOM 2471 O O . ASN A 1 359 ? -12.213 6.960 12.412 1.00 97.00 359 ASN A O 1
ATOM 2475 N N . MET A 1 360 ? -11.191 8.295 10.974 1.00 97.12 360 MET A N 1
ATOM 2476 C CA . MET A 1 360 ? -10.502 9.046 12.026 1.00 97.12 360 MET A CA 1
ATOM 2477 C C . MET A 1 360 ? -10.505 10.545 11.732 1.00 97.12 360 MET A C 1
ATOM 2479 O O . MET A 1 360 ? -9.640 11.035 11.002 1.00 97.12 360 MET A O 1
ATOM 2483 N N . ASP A 1 361 ? -11.379 11.270 12.431 1.00 95.06 361 ASP A N 1
ATOM 2484 C CA . ASP A 1 361 ? -11.610 12.722 12.331 1.00 95.06 361 ASP A CA 1
ATOM 2485 C C . ASP A 1 361 ? -10.496 13.505 13.057 1.00 95.06 361 ASP A C 1
ATOM 2487 O O . ASP A 1 361 ? -10.692 14.286 13.997 1.00 95.06 361 ASP A O 1
ATOM 2491 N N . THR A 1 362 ? -9.257 13.185 12.702 1.00 96.00 362 THR A N 1
ATOM 2492 C CA . THR A 1 362 ? -8.049 13.617 13.396 1.00 96.00 362 THR A CA 1
ATOM 2493 C C . THR A 1 362 ? -7.566 14.975 12.913 1.00 96.00 362 THR A C 1
ATOM 2495 O O . THR A 1 362 ? -7.759 15.385 11.776 1.00 96.00 362 THR A O 1
ATOM 2498 N N . ALA A 1 363 ? -6.877 15.713 13.785 1.00 94.12 363 ALA A N 1
ATOM 2499 C CA . ALA A 1 363 ? -6.296 16.987 13.383 1.00 94.12 363 ALA A CA 1
ATOM 2500 C C . ALA A 1 363 ? -5.202 16.782 12.316 1.00 94.12 363 ALA A C 1
ATOM 2502 O O . ALA A 1 363 ? -4.374 15.878 12.441 1.00 94.12 363 ALA A O 1
ATOM 2503 N N . SER A 1 364 ? -5.123 17.711 11.361 1.00 93.44 364 SER A N 1
ATOM 2504 C CA . SER A 1 364 ? -4.285 17.691 10.147 1.00 93.44 364 SER A CA 1
ATOM 2505 C C . SER A 1 364 ? -2.837 17.187 10.247 1.00 93.44 364 SER A C 1
ATOM 2507 O O . SER A 1 364 ? -2.274 16.723 9.269 1.00 93.44 364 SER A O 1
ATOM 2509 N N . THR A 1 365 ? -2.180 17.298 11.402 1.00 89.38 365 THR A N 1
ATOM 2510 C CA . THR A 1 365 ? -0.762 16.902 11.572 1.00 89.38 365 THR A CA 1
ATOM 2511 C C . THR A 1 365 ? -0.565 15.766 12.570 1.00 89.38 365 THR A C 1
ATOM 2513 O O . THR A 1 365 ? 0.560 15.464 12.970 1.00 89.38 365 THR A O 1
ATOM 2516 N N . THR A 1 366 ? -1.656 15.149 13.016 1.00 96.25 366 THR A N 1
ATOM 2517 C CA . THR A 1 366 ? -1.624 14.001 13.922 1.00 96.25 366 THR A CA 1
ATOM 2518 C C . THR A 1 366 ? -1.676 12.703 13.131 1.00 96.25 366 THR A C 1
ATOM 2520 O O . THR A 1 366 ? -2.311 12.654 12.088 1.00 96.25 366 THR A O 1
ATOM 2523 N N . THR A 1 367 ? -0.970 11.670 13.598 1.00 97.75 367 THR A N 1
ATOM 2524 C CA . THR A 1 367 ? -0.775 10.437 12.824 1.00 97.75 367 THR A CA 1
ATOM 2525 C C . THR A 1 367 ? -1.509 9.259 13.448 1.00 97.75 367 THR A C 1
ATOM 2527 O O . THR A 1 367 ? -1.163 8.837 14.555 1.00 97.75 367 THR A O 1
ATOM 2530 N N . THR A 1 368 ? -2.456 8.683 12.713 1.00 98.44 368 THR A N 1
ATOM 2531 C CA . THR A 1 368 ? -3.058 7.380 13.026 1.00 98.44 368 THR A CA 1
ATOM 2532 C C . THR A 1 368 ? -2.137 6.268 12.521 1.00 98.44 368 THR A C 1
ATOM 2534 O O . THR A 1 368 ? -1.663 6.302 11.387 1.00 98.44 368 THR A O 1
ATOM 2537 N N . THR A 1 369 ? -1.845 5.277 13.367 1.00 98.75 369 THR A N 1
ATOM 2538 C CA . THR A 1 369 ? -0.949 4.161 13.011 1.00 98.75 369 THR A CA 1
ATOM 2539 C C . THR A 1 369 ? -1.751 2.892 12.775 1.00 98.75 369 THR A C 1
ATOM 2541 O O . THR A 1 369 ? -2.497 2.473 13.659 1.00 98.75 369 THR A O 1
ATOM 2544 N N . ILE A 1 370 ? -1.572 2.258 11.614 1.00 98.88 370 ILE A N 1
ATOM 2545 C CA . ILE A 1 370 ? -2.340 1.077 11.208 1.00 98.88 370 ILE A CA 1
ATOM 2546 C C . ILE A 1 370 ? -1.399 -0.023 10.707 1.00 98.88 370 ILE A C 1
ATOM 2548 O O . ILE A 1 370 ? -0.613 0.171 9.779 1.00 98.88 370 ILE A O 1
ATOM 2552 N N . LEU A 1 371 ? -1.512 -1.212 11.298 1.00 98.88 371 LEU A N 1
ATOM 2553 C CA . LEU A 1 371 ? -0.908 -2.443 10.796 1.00 98.88 371 LEU A CA 1
ATOM 2554 C C . LEU A 1 371 ? -2.022 -3.401 10.374 1.00 98.88 371 LEU A C 1
ATOM 2556 O O . LEU A 1 371 ? -2.725 -3.950 11.219 1.00 98.88 371 LEU A O 1
ATOM 2560 N N . ASN A 1 372 ? -2.171 -3.635 9.073 1.00 98.88 372 ASN A N 1
ATOM 2561 C CA . ASN A 1 372 ? -3.191 -4.538 8.551 1.00 98.88 372 ASN A CA 1
ATOM 2562 C C . ASN A 1 372 ? -2.569 -5.815 7.988 1.00 98.88 372 ASN A C 1
ATOM 2564 O O . ASN A 1 372 ? -1.747 -5.764 7.086 1.00 98.88 372 ASN A O 1
ATOM 2568 N N . SER A 1 373 ? -2.996 -6.971 8.475 1.00 98.88 373 SER A N 1
ATOM 2569 C CA . SER A 1 373 ? -2.759 -8.296 7.885 1.00 98.88 373 SER A CA 1
ATOM 2570 C C . SER A 1 373 ? -4.068 -9.038 7.575 1.00 98.88 373 SER A C 1
ATOM 2572 O O . SER A 1 373 ? -4.033 -10.096 6.948 1.00 98.88 373 SER A O 1
ATOM 2574 N N . GLY A 1 374 ? -5.211 -8.506 8.022 1.00 98.75 374 GLY A N 1
ATOM 2575 C CA . GLY A 1 374 ? -6.552 -9.049 7.815 1.00 98.75 374 GLY A CA 1
ATOM 2576 C C . GLY A 1 374 ? -7.335 -8.322 6.718 1.00 98.75 374 GLY A C 1
ATOM 2577 O O . GLY A 1 374 ? -6.767 -7.864 5.724 1.00 98.75 374 GLY A O 1
ATOM 2578 N N . LEU A 1 375 ? -8.655 -8.253 6.895 1.00 98.75 375 LEU A N 1
ATOM 2579 C CA . LEU A 1 375 ? -9.576 -7.511 6.034 1.00 98.75 375 LEU A CA 1
ATOM 2580 C C . LEU A 1 375 ? -9.992 -6.196 6.701 1.00 98.75 375 LEU A C 1
ATOM 2582 O O . LEU A 1 375 ? -10.449 -6.207 7.845 1.00 98.75 375 LEU A O 1
ATOM 2586 N N . ILE A 1 376 ? -9.871 -5.091 5.970 1.00 98.88 376 ILE A N 1
ATOM 2587 C CA . ILE A 1 376 ? -10.502 -3.808 6.289 1.00 98.88 376 ILE A CA 1
ATOM 2588 C C . ILE A 1 376 ? -11.418 -3.456 5.118 1.00 98.88 376 ILE A C 1
ATOM 2590 O O . ILE A 1 376 ? -10.995 -3.522 3.958 1.00 98.88 376 ILE A O 1
ATOM 2594 N N . THR A 1 377 ? -12.684 -3.153 5.398 1.00 97.69 377 THR A N 1
ATOM 2595 C CA . THR A 1 377 ? -13.673 -2.862 4.356 1.00 97.69 377 THR A CA 1
ATOM 2596 C C . THR A 1 377 ? -14.631 -1.758 4.760 1.00 97.69 377 THR A C 1
ATOM 2598 O O . THR A 1 377 ? -15.207 -1.824 5.843 1.00 97.69 377 THR A O 1
ATOM 2601 N N . GLY A 1 378 ? -14.837 -0.801 3.858 1.00 95.50 378 GLY A N 1
ATOM 2602 C CA . GLY A 1 378 ? -15.999 0.082 3.877 1.00 95.50 378 GLY A CA 1
ATOM 2603 C C . GLY A 1 378 ? -17.014 -0.286 2.796 1.00 95.50 378 GLY A C 1
ATOM 2604 O O . GLY A 1 378 ? -16.698 -0.949 1.793 1.00 95.50 378 GLY A O 1
ATOM 2605 N N . HIS A 1 379 ? -18.258 0.118 3.019 1.00 92.19 379 HIS A N 1
ATOM 2606 C CA . HIS A 1 379 ? -19.358 -0.088 2.087 1.00 92.19 379 HIS A CA 1
ATOM 2607 C C . HIS A 1 379 ? -20.083 1.225 1.812 1.00 92.19 379 HIS A C 1
ATOM 2609 O O . HIS A 1 379 ? -20.648 1.834 2.717 1.00 92.19 379 HIS A O 1
ATOM 2615 N N . ALA A 1 380 ? -20.086 1.632 0.545 1.00 87.31 380 ALA A N 1
ATOM 2616 C CA . ALA A 1 380 ? -20.827 2.784 0.064 1.00 87.31 380 ALA A CA 1
ATOM 2617 C C . ALA A 1 380 ? -22.259 2.355 -0.280 1.00 87.31 380 ALA A C 1
ATOM 2619 O O . ALA A 1 380 ? -22.479 1.440 -1.082 1.00 87.31 380 ALA A O 1
ATOM 2620 N N . ASP A 1 381 ? -23.247 3.027 0.307 1.00 82.00 381 ASP A N 1
ATOM 2621 C CA . ASP A 1 381 ? -24.667 2.660 0.214 1.00 82.00 381 ASP A CA 1
ATOM 2622 C C . ASP A 1 381 ? -25.470 3.525 -0.781 1.00 82.00 381 ASP A C 1
ATOM 2624 O O . ASP A 1 381 ? -26.702 3.440 -0.855 1.00 82.00 381 ASP A O 1
ATOM 2628 N N . GLY A 1 382 ? -24.770 4.341 -1.573 1.00 73.62 382 GLY A N 1
ATOM 2629 C CA . GLY A 1 382 ? -25.338 5.321 -2.498 1.00 73.62 382 GLY A CA 1
ATOM 2630 C C . GLY A 1 382 ? -25.432 6.735 -1.927 1.00 73.62 382 GLY A C 1
ATOM 2631 O O . GLY A 1 382 ? -25.589 7.669 -2.710 1.00 73.62 382 GLY A O 1
ATOM 2632 N N . VAL A 1 383 ? -25.323 6.920 -0.605 1.00 72.25 383 VAL A N 1
ATOM 2633 C CA . VAL A 1 383 ? -25.368 8.242 0.047 1.00 72.25 383 VAL A CA 1
ATOM 2634 C C . VAL A 1 383 ? -24.077 8.541 0.799 1.00 72.25 383 VAL A C 1
ATOM 2636 O O . VAL A 1 383 ? -23.534 9.627 0.612 1.00 72.25 383 VAL A O 1
ATOM 2639 N N . SER A 1 384 ? -23.604 7.605 1.620 1.00 78.62 384 SER A N 1
ATOM 2640 C CA . SER A 1 384 ? -22.307 7.712 2.292 1.00 78.62 384 SER A CA 1
ATOM 2641 C C . SER A 1 384 ? -21.206 7.154 1.395 1.00 78.62 384 SER A C 1
ATOM 2643 O O . SER A 1 384 ? -21.410 6.137 0.719 1.00 78.62 384 SER A O 1
ATOM 2645 N N . ASP A 1 385 ? -20.048 7.806 1.400 1.00 76.75 385 ASP A N 1
ATOM 2646 C CA . ASP A 1 385 ? -18.798 7.187 0.974 1.00 76.75 385 ASP A CA 1
ATOM 2647 C C . ASP A 1 385 ? -18.443 6.036 1.927 1.00 76.75 385 ASP A C 1
ATOM 2649 O O . ASP A 1 385 ? -18.926 5.922 3.056 1.00 76.75 385 ASP A O 1
ATOM 2653 N N . GLY A 1 386 ? -17.729 5.058 1.389 1.00 85.12 386 GLY A N 1
ATOM 2654 C CA . GLY A 1 386 ? -17.640 3.718 1.955 1.00 85.12 386 GLY A CA 1
ATOM 2655 C C . GLY A 1 386 ? -16.210 3.251 2.014 1.00 85.12 386 GLY A C 1
ATOM 2656 O O . GLY A 1 386 ? -15.907 2.187 1.469 1.00 85.12 386 GLY A O 1
ATOM 2657 N N . ASP A 1 387 ? -15.348 4.059 2.620 1.00 94.00 387 ASP A N 1
ATOM 2658 C CA . ASP A 1 387 ? -13.913 3.920 2.439 1.00 94.00 387 ASP A CA 1
ATOM 2659 C C . ASP A 1 387 ? -13.317 2.738 3.202 1.00 94.00 387 ASP A C 1
ATOM 2661 O O . ASP A 1 387 ? -13.775 2.325 4.264 1.00 94.00 387 ASP A O 1
ATOM 2665 N N . GLY A 1 388 ? -12.242 2.145 2.695 1.00 97.25 388 GLY A N 1
ATOM 2666 C CA . GLY A 1 388 ? -11.524 1.155 3.500 1.00 97.25 388 GLY A CA 1
ATOM 2667 C C . GLY A 1 388 ? -11.003 1.823 4.777 1.00 97.25 388 GLY A C 1
ATOM 2668 O O . GLY A 1 388 ? -11.267 1.370 5.897 1.00 97.25 388 GLY A O 1
ATOM 2669 N N . ILE A 1 389 ? -10.287 2.925 4.580 1.00 98.38 389 ILE A N 1
ATOM 2670 C CA . ILE A 1 389 ? -9.699 3.769 5.613 1.00 98.38 389 ILE A CA 1
ATOM 2671 C C . ILE A 1 389 ? -9.934 5.227 5.223 1.00 98.38 389 ILE A C 1
ATOM 2673 O O . ILE A 1 389 ? -9.505 5.628 4.148 1.00 98.38 389 ILE A O 1
ATOM 2677 N N . ASP A 1 390 ? -10.522 5.997 6.127 1.00 96.25 390 ASP A N 1
ATOM 2678 C CA . ASP A 1 390 ? -10.671 7.447 6.041 1.00 96.25 390 ASP A CA 1
ATOM 2679 C C . ASP A 1 390 ? -9.979 8.086 7.256 1.00 96.25 390 ASP A C 1
ATOM 2681 O O . ASP A 1 390 ? -10.234 7.705 8.405 1.00 96.25 390 ASP A O 1
ATOM 2685 N N . VAL A 1 391 ? -9.008 8.969 7.023 1.00 97.06 391 VAL A N 1
ATOM 2686 C CA . VAL A 1 391 ? -8.266 9.670 8.078 1.00 97.06 391 VAL A CA 1
ATOM 2687 C C . VAL A 1 391 ? -8.015 11.118 7.664 1.00 97.06 391 VAL A C 1
ATOM 2689 O O . VAL A 1 391 ? -7.091 11.388 6.902 1.00 97.06 391 VAL A O 1
ATOM 2692 N N . ASP A 1 392 ? -8.712 12.060 8.299 1.00 95.12 392 ASP A N 1
ATOM 2693 C CA . ASP A 1 392 ? -8.516 13.505 8.090 1.00 95.12 392 ASP A CA 1
ATOM 2694 C C . ASP A 1 392 ? -7.069 13.973 8.323 1.00 95.12 392 ASP A C 1
ATOM 2696 O O . ASP A 1 392 ? -6.580 14.928 7.726 1.00 95.12 392 ASP A O 1
ATOM 2700 N N . GLY A 1 393 ? -6.367 13.339 9.259 1.00 96.38 393 GLY A N 1
ATOM 2701 C CA . GLY A 1 393 ? -4.974 13.628 9.572 1.00 96.38 393 GLY A CA 1
ATOM 2702 C C . GLY A 1 393 ? -3.993 12.830 8.716 1.00 96.38 393 GLY A C 1
ATOM 2703 O O . GLY A 1 393 ? -4.213 12.513 7.556 1.00 96.38 393 GLY A O 1
ATOM 2704 N N . LEU A 1 394 ? -2.859 12.483 9.315 1.00 98.12 394 LEU A N 1
ATOM 2705 C CA . LEU A 1 394 ? -1.812 11.710 8.655 1.00 98.12 394 LEU A CA 1
ATOM 2706 C C . LEU A 1 394 ? -1.953 10.221 8.969 1.00 98.12 394 LEU A C 1
ATOM 2708 O O . LEU A 1 394 ? -2.417 9.837 10.048 1.00 98.12 394 LEU A O 1
ATOM 2712 N N . ILE A 1 395 ? -1.415 9.376 8.093 1.00 98.44 395 ILE A N 1
ATOM 2713 C CA . ILE A 1 395 ? -1.334 7.933 8.330 1.00 98.44 395 ILE A CA 1
ATOM 2714 C C . ILE A 1 395 ? 0.109 7.428 8.435 1.00 98.44 395 ILE A C 1
ATOM 2716 O O . ILE A 1 395 ? 1.033 7.929 7.793 1.00 98.44 395 ILE A O 1
ATOM 2720 N N . ALA A 1 396 ? 0.298 6.387 9.243 1.00 98.81 396 ALA A N 1
ATOM 2721 C CA . ALA A 1 396 ? 1.422 5.464 9.149 1.00 98.81 396 ALA A CA 1
ATOM 2722 C C . ALA A 1 396 ? 0.863 4.047 8.964 1.00 98.81 396 ALA A C 1
ATOM 2724 O O . ALA A 1 396 ? 0.508 3.379 9.938 1.00 98.81 396 ALA A O 1
ATOM 2725 N N . LEU A 1 397 ? 0.749 3.612 7.708 1.00 98.88 397 LEU A N 1
ATOM 2726 C CA . LEU A 1 397 ? 0.124 2.354 7.310 1.00 98.88 397 LEU A CA 1
ATOM 2727 C C . LEU A 1 397 ? 1.161 1.334 6.842 1.00 98.88 397 LEU A C 1
ATOM 2729 O O . LEU A 1 397 ? 1.967 1.595 5.953 1.00 98.88 397 LEU A O 1
ATOM 2733 N N . THR A 1 398 ? 1.083 0.120 7.380 1.00 98.94 398 THR A N 1
ATOM 2734 C CA . THR A 1 398 ? 1.691 -1.069 6.772 1.00 98.94 398 THR A CA 1
ATOM 2735 C C . THR A 1 398 ? 0.610 -2.107 6.491 1.00 98.94 398 THR A C 1
ATOM 2737 O O . THR A 1 398 ? -0.044 -2.593 7.414 1.00 98.94 398 THR A O 1
ATOM 2740 N N . ASN A 1 399 ? 0.435 -2.473 5.223 1.00 98.88 399 ASN A N 1
ATOM 2741 C CA . ASN A 1 399 ? -0.586 -3.410 4.766 1.00 98.88 399 ASN A CA 1
ATOM 2742 C C . ASN A 1 399 ? 0.032 -4.701 4.210 1.00 98.88 399 ASN A C 1
ATOM 2744 O O . ASN A 1 399 ? 0.646 -4.693 3.154 1.00 98.88 399 ASN A O 1
ATOM 2748 N N . TYR A 1 400 ? -0.184 -5.823 4.883 1.00 98.88 400 TYR A N 1
ATOM 2749 C CA . TYR A 1 400 ? 0.021 -7.189 4.388 1.00 98.88 400 TYR A CA 1
ATOM 2750 C C . TYR A 1 400 ? -1.291 -7.861 3.949 1.00 98.88 400 TYR A C 1
ATOM 2752 O O . TYR A 1 400 ? -1.253 -8.893 3.281 1.00 98.88 400 TYR A O 1
ATOM 2760 N N . GLY A 1 401 ? -2.436 -7.314 4.370 1.00 98.69 401 GLY A N 1
ATOM 2761 C CA . GLY A 1 401 ? -3.769 -7.867 4.150 1.00 98.69 401 GLY A CA 1
ATOM 2762 C C . GLY A 1 401 ? -4.499 -7.246 2.958 1.00 98.69 401 GLY A C 1
ATOM 2763 O O . GLY A 1 401 ? -3.896 -6.889 1.945 1.00 98.69 401 GLY A O 1
ATOM 2764 N N . SER A 1 402 ? -5.820 -7.129 3.089 1.00 98.69 402 SER A N 1
ATOM 2765 C CA . SER A 1 402 ? -6.698 -6.493 2.106 1.00 98.69 402 SER A CA 1
ATOM 2766 C C . SER A 1 402 ? -7.350 -5.254 2.705 1.00 98.69 402 SER A C 1
ATOM 2768 O O . SER A 1 402 ? -7.961 -5.336 3.772 1.00 98.69 402 SER A O 1
ATOM 2770 N N . ILE A 1 403 ? -7.258 -4.137 1.991 1.00 98.88 403 ILE A N 1
ATOM 2771 C CA . ILE A 1 403 ? -8.014 -2.909 2.246 1.00 98.88 403 ILE A CA 1
ATOM 2772 C C . ILE A 1 403 ? -8.868 -2.671 1.008 1.00 98.88 403 ILE A C 1
ATOM 2774 O O . ILE A 1 403 ? -8.339 -2.631 -0.107 1.00 98.88 403 ILE A O 1
ATOM 2778 N N . THR A 1 404 ? -10.186 -2.609 1.177 1.00 96.94 404 THR A N 1
ATOM 2779 C CA . THR A 1 404 ? -11.093 -2.541 0.031 1.00 96.94 404 THR A CA 1
ATOM 2780 C C . THR A 1 404 ? -12.376 -1.778 0.310 1.00 96.94 404 THR A C 1
ATOM 2782 O O . THR A 1 404 ? -12.776 -1.636 1.461 1.00 96.94 404 THR A O 1
ATOM 2785 N N . THR A 1 405 ? -13.032 -1.335 -0.756 1.00 92.56 405 THR A N 1
ATOM 2786 C CA . THR A 1 405 ? -14.381 -0.769 -0.718 1.00 92.56 405 THR A CA 1
ATOM 2787 C C . THR A 1 405 ? -15.336 -1.576 -1.568 1.00 92.56 405 THR A C 1
ATOM 2789 O O . THR A 1 405 ? -14.962 -2.254 -2.530 1.00 92.56 405 THR A O 1
ATOM 2792 N N . THR A 1 406 ? -16.611 -1.497 -1.212 1.00 87.88 406 THR A N 1
ATOM 2793 C CA . THR A 1 406 ? -17.698 -2.069 -2.003 1.00 87.88 406 THR A CA 1
ATOM 2794 C C . THR A 1 406 ? -18.826 -1.055 -2.144 1.00 87.88 406 THR A C 1
ATOM 2796 O O . THR A 1 406 ? -19.015 -0.230 -1.264 1.00 87.88 406 THR A O 1
ATOM 2799 N N . GLY A 1 407 ? -19.607 -1.131 -3.225 1.00 83.50 407 GLY A N 1
ATOM 2800 C CA . GLY A 1 407 ? -20.689 -0.166 -3.472 1.00 83.50 407 GLY A CA 1
ATOM 2801 C C . GLY A 1 407 ? -20.233 1.056 -4.271 1.00 83.50 407 GLY A C 1
ATOM 2802 O O . GLY A 1 407 ? -19.151 1.031 -4.833 1.00 83.50 407 GLY A O 1
ATOM 2803 N N . HIS A 1 408 ? -21.102 2.048 -4.445 1.00 81.19 408 HIS A N 1
ATOM 2804 C CA . HIS A 1 408 ? -20.795 3.336 -5.089 1.00 81.19 408 HIS A CA 1
ATOM 2805 C C . HIS A 1 408 ? -21.581 4.418 -4.342 1.00 81.19 408 HIS A C 1
ATOM 2807 O O . HIS A 1 408 ? -22.707 4.147 -3.917 1.00 81.19 408 HIS A O 1
ATOM 2813 N N . SER A 1 409 ? -21.030 5.620 -4.223 1.00 76.25 409 SER A N 1
ATOM 2814 C CA . SER A 1 409 ? -21.666 6.802 -3.627 1.00 76.25 409 SER A CA 1
ATOM 2815 C C . SER A 1 409 ? -22.093 7.798 -4.719 1.00 76.25 409 SER A C 1
ATOM 2817 O O . SER A 1 409 ? -21.461 7.928 -5.768 1.00 76.25 409 SER A O 1
ATOM 2819 N N . ASP A 1 410 ? -23.210 8.508 -4.518 1.00 73.38 410 ASP A N 1
ATOM 2820 C CA . ASP A 1 410 ? -23.659 9.540 -5.459 1.00 73.38 410 ASP A CA 1
ATOM 2821 C C . ASP A 1 410 ? -22.852 10.842 -5.263 1.00 73.38 410 ASP A C 1
ATOM 2823 O O . ASP A 1 410 ? -23.209 11.705 -4.462 1.00 73.38 410 ASP A O 1
ATOM 2827 N N . GLY A 1 411 ? -21.800 11.040 -6.063 1.00 67.06 411 GLY A N 1
ATOM 2828 C CA . GLY A 1 411 ? -21.106 12.334 -6.185 1.00 67.06 411 GLY A CA 1
ATOM 2829 C C . GLY A 1 411 ? -19.943 12.576 -5.217 1.00 67.06 411 GLY A C 1
ATOM 2830 O O . GLY A 1 411 ? -19.358 13.658 -5.269 1.00 67.06 411 GLY A O 1
ATOM 2831 N N . ILE A 1 412 ? -19.601 11.581 -4.404 1.00 76.75 412 ILE A N 1
ATOM 2832 C CA . ILE A 1 412 ? -18.317 11.424 -3.707 1.00 76.75 412 ILE A CA 1
ATOM 2833 C C . ILE A 1 412 ? -17.762 10.077 -4.178 1.00 76.75 412 ILE A C 1
ATOM 2835 O O . ILE A 1 412 ? -18.548 9.240 -4.625 1.00 76.75 412 ILE A O 1
ATOM 2839 N N . LEU A 1 413 ? -16.447 9.899 -4.179 1.00 86.00 413 LEU A N 1
ATOM 2840 C CA . LEU A 1 413 ? -15.866 8.612 -4.535 1.00 86.00 413 LEU A CA 1
ATOM 2841 C C . LEU A 1 413 ? -15.988 7.633 -3.349 1.00 86.00 413 LEU A C 1
ATOM 2843 O O . LEU A 1 413 ? -16.353 8.023 -2.244 1.00 86.00 413 LEU A O 1
ATOM 2847 N N . ALA A 1 414 ? -15.814 6.342 -3.611 1.00 90.44 414 ALA A N 1
ATOM 2848 C CA . ALA A 1 414 ? -15.625 5.321 -2.592 1.00 90.44 414 ALA A CA 1
ATOM 2849 C C . ALA A 1 414 ? -14.199 4.787 -2.712 1.00 90.44 414 ALA A C 1
ATOM 2851 O O . ALA A 1 414 ? -13.892 4.036 -3.643 1.00 90.44 414 ALA A O 1
ATOM 2852 N N . GLU A 1 415 ? -13.319 5.124 -1.779 1.00 94.12 415 GLU A N 1
ATOM 2853 C CA . GLU A 1 415 ? -11.884 4.875 -1.881 1.00 94.12 415 GLU A CA 1
ATOM 2854 C C . GLU A 1 415 ? -11.367 3.830 -0.906 1.00 94.12 415 GLU A C 1
ATOM 2856 O O . GLU A 1 415 ? -11.791 3.717 0.239 1.00 94.12 415 GLU A O 1
ATOM 2861 N N . ALA A 1 416 ? -10.376 3.038 -1.320 1.00 97.31 416 ALA A N 1
ATOM 2862 C CA . ALA A 1 416 ? -9.771 2.114 -0.362 1.00 97.31 416 ALA A CA 1
ATOM 2863 C C . ALA A 1 416 ? -9.069 2.883 0.770 1.00 97.31 416 ALA A C 1
ATOM 2865 O O . ALA A 1 416 ? -9.083 2.411 1.908 1.00 97.31 416 ALA A O 1
ATOM 2866 N N . ILE A 1 417 ? -8.468 4.034 0.460 1.00 98.06 417 ILE A N 1
ATOM 2867 C CA . ILE A 1 417 ? -7.785 4.906 1.415 1.00 98.06 417 ILE A CA 1
ATOM 2868 C C . ILE A 1 417 ? -8.017 6.377 1.039 1.00 98.06 417 ILE A C 1
ATOM 2870 O O . ILE A 1 417 ? -7.638 6.771 -0.063 1.00 98.06 417 ILE A O 1
ATOM 2874 N N . THR A 1 418 ? -8.506 7.176 1.985 1.00 96.06 418 THR A N 1
ATOM 2875 C CA . THR A 1 418 ? -8.586 8.646 1.922 1.00 96.06 418 THR A CA 1
ATOM 2876 C C . THR A 1 418 ? -7.847 9.235 3.121 1.00 96.06 418 THR A C 1
ATOM 2878 O O . THR A 1 418 ? -8.097 8.831 4.258 1.00 96.06 418 THR A O 1
ATOM 2881 N N . ILE A 1 419 ? -6.844 10.091 2.879 1.00 97.50 419 ILE A N 1
ATOM 2882 C CA . ILE A 1 419 ? -5.927 10.577 3.927 1.00 97.50 419 ILE A CA 1
ATOM 2883 C C . ILE A 1 419 ? -5.418 12.010 3.712 1.00 97.50 419 ILE A C 1
ATOM 2885 O O . ILE A 1 419 ? -5.239 12.456 2.585 1.00 97.50 419 ILE A O 1
ATOM 2889 N N . GLY A 1 420 ? -5.001 12.662 4.799 1.00 97.06 420 GLY A N 1
ATOM 2890 C CA . GLY A 1 420 ? -4.303 13.956 4.809 1.00 97.06 420 GLY A CA 1
ATOM 2891 C C . GLY A 1 420 ? -2.800 13.945 4.491 1.00 97.06 420 GLY A C 1
ATOM 2892 O O . GLY A 1 420 ? -2.140 14.980 4.622 1.00 97.06 420 GLY A O 1
ATOM 2893 N N . GLY A 1 421 ? -2.235 12.783 4.146 1.00 97.44 421 GLY A N 1
ATOM 2894 C CA . GLY A 1 421 ? -0.807 12.559 3.873 1.00 97.44 421 GLY A CA 1
ATOM 2895 C C . GLY A 1 421 ? -0.165 11.495 4.777 1.00 97.44 421 GLY A C 1
ATOM 2896 O O . GLY A 1 421 ? -0.838 10.804 5.548 1.00 97.44 421 GLY A O 1
ATOM 2897 N N . GLY A 1 422 ? 1.164 11.354 4.725 1.00 98.19 422 GLY A N 1
ATOM 2898 C CA . GLY A 1 422 ? 1.914 10.412 5.569 1.00 98.19 422 GLY A CA 1
ATOM 2899 C C . GLY A 1 422 ? 2.564 9.253 4.807 1.00 98.19 422 GLY A C 1
ATOM 2900 O O . GLY A 1 422 ? 3.180 9.451 3.764 1.00 98.19 422 GLY A O 1
ATOM 2901 N N . SER A 1 423 ? 2.542 8.038 5.363 1.00 98.75 423 SER A N 1
ATOM 2902 C CA . SER A 1 423 ? 3.284 6.897 4.807 1.00 98.75 423 SER A CA 1
ATOM 2903 C C . SER A 1 423 ? 2.435 5.642 4.661 1.00 98.75 423 SER A C 1
ATOM 2905 O O . SER A 1 423 ? 1.785 5.208 5.613 1.00 98.75 423 SER A O 1
ATOM 2907 N N . ILE A 1 424 ? 2.499 5.036 3.476 1.00 98.94 424 ILE A N 1
ATOM 2908 C CA . ILE A 1 424 ? 1.838 3.788 3.108 1.00 98.94 424 ILE A CA 1
ATOM 2909 C C . ILE A 1 424 ? 2.895 2.796 2.627 1.00 98.94 424 ILE A C 1
ATOM 2911 O O . ILE A 1 424 ? 3.569 3.029 1.629 1.00 98.94 424 ILE A O 1
ATOM 2915 N N . VAL A 1 425 ? 2.990 1.643 3.287 1.00 98.94 425 VAL A N 1
ATOM 2916 C CA . VAL A 1 425 ? 3.767 0.492 2.811 1.00 98.94 425 VAL A CA 1
ATOM 2917 C C . VAL A 1 425 ? 2.810 -0.659 2.518 1.00 98.94 425 VAL A C 1
ATOM 2919 O O . VAL A 1 425 ? 2.189 -1.206 3.431 1.00 98.94 425 VAL A O 1
ATOM 2922 N N . ASN A 1 426 ? 2.681 -1.045 1.251 1.00 98.88 426 ASN A N 1
ATOM 2923 C CA . ASN A 1 426 ? 1.741 -2.064 0.794 1.00 98.88 426 ASN A CA 1
ATOM 2924 C C . ASN A 1 426 ? 2.454 -3.331 0.312 1.00 98.88 426 ASN A C 1
ATOM 2926 O O . ASN A 1 426 ? 3.021 -3.352 -0.771 1.00 98.88 426 ASN A O 1
ATOM 2930 N N . TYR A 1 427 ? 2.355 -4.417 1.069 1.00 98.88 427 TYR A N 1
ATOM 2931 C CA . TYR A 1 427 ? 2.719 -5.778 0.659 1.00 98.88 427 TYR A CA 1
ATOM 2932 C C . TYR A 1 427 ? 1.520 -6.605 0.173 1.00 98.88 427 TYR A C 1
ATOM 2934 O O . TYR A 1 427 ? 1.711 -7.647 -0.453 1.00 98.88 427 TYR A O 1
ATOM 2942 N N . GLY A 1 428 ? 0.299 -6.180 0.508 1.00 98.69 428 GLY A N 1
ATOM 2943 C CA . GLY A 1 428 ? -0.944 -6.895 0.239 1.00 98.69 428 GLY A CA 1
ATOM 2944 C C . GLY A 1 428 ? -1.730 -6.320 -0.939 1.00 98.69 428 GLY A C 1
ATOM 2945 O O . GLY A 1 428 ? -1.209 -6.125 -2.038 1.00 98.69 428 GLY A O 1
ATOM 2946 N N . THR A 1 429 ? -3.024 -6.096 -0.728 1.00 98.81 429 THR A N 1
ATOM 2947 C CA . THR A 1 429 ? -3.926 -5.497 -1.718 1.00 98.81 429 THR A CA 1
ATOM 2948 C C . THR A 1 429 ? -4.599 -4.257 -1.147 1.00 98.81 429 THR A C 1
ATOM 2950 O O . THR A 1 429 ? -5.160 -4.300 -0.052 1.00 98.81 429 THR A O 1
ATOM 2953 N N . ILE A 1 430 ? -4.561 -3.175 -1.920 1.00 98.88 430 ILE A N 1
ATOM 2954 C CA . ILE A 1 430 ? -5.367 -1.968 -1.746 1.00 98.88 430 ILE A CA 1
ATOM 2955 C C . ILE A 1 430 ? -6.204 -1.852 -3.018 1.00 98.88 430 ILE A C 1
ATOM 2957 O O . ILE A 1 430 ? -5.649 -1.727 -4.108 1.00 98.88 430 ILE A O 1
ATOM 2961 N N . SER A 1 431 ? -7.523 -1.991 -2.915 1.00 97.81 431 SER A N 1
ATOM 2962 C CA . SER A 1 431 ? -8.378 -2.076 -4.103 1.00 97.81 431 SER A CA 1
ATOM 2963 C C . SER A 1 431 ? -9.727 -1.428 -3.880 1.00 97.81 431 SER A C 1
ATOM 2965 O O . SER A 1 431 ? -10.461 -1.823 -2.975 1.00 97.81 431 SER A O 1
ATOM 2967 N N . SER A 1 432 ? -10.099 -0.536 -4.786 1.00 95.81 432 SER A N 1
ATOM 2968 C CA . SER A 1 432 ? -11.428 0.062 -4.830 1.00 95.81 432 SER A CA 1
ATOM 2969 C C . SER A 1 432 ? -12.127 -0.245 -6.154 1.00 95.81 432 SER A C 1
ATOM 2971 O O . SER A 1 432 ? -11.486 -0.498 -7.174 1.00 95.81 432 SER A O 1
ATOM 2973 N N . VAL A 1 433 ? -13.459 -0.221 -6.130 1.00 91.19 433 VAL A N 1
ATOM 2974 C CA . VAL A 1 433 ? -14.300 -0.153 -7.336 1.00 91.19 433 VAL A CA 1
ATOM 2975 C C . VAL A 1 433 ? -14.175 1.185 -8.074 1.00 91.19 433 VAL A C 1
ATOM 2977 O O . VAL A 1 433 ? -14.469 1.242 -9.266 1.00 91.19 433 VAL A O 1
ATOM 2980 N N . GLU A 1 434 ? -13.697 2.225 -7.394 1.00 92.50 434 GLU A N 1
ATOM 2981 C CA . GLU A 1 434 ? -13.401 3.548 -7.938 1.00 92.50 434 GLU A CA 1
ATOM 2982 C C . GLU A 1 434 ? -11.912 3.868 -7.778 1.00 92.50 434 GLU A C 1
ATOM 2984 O O . GLU A 1 434 ? -11.106 3.150 -8.367 1.00 92.50 434 GLU A O 1
ATOM 2989 N N . ARG A 1 435 ? -11.520 4.901 -7.021 1.00 95.00 435 ARG A N 1
ATOM 2990 C CA . ARG A 1 435 ? -10.106 5.239 -6.821 1.00 95.00 435 ARG A CA 1
ATOM 2991 C C . ARG A 1 435 ? -9.511 4.459 -5.653 1.00 95.00 435 ARG A C 1
ATOM 2993 O O . ARG A 1 435 ? -10.161 4.281 -4.629 1.00 95.00 435 ARG A O 1
ATOM 3000 N N . ALA A 1 436 ? -8.277 3.969 -5.781 1.00 97.94 436 ALA A N 1
ATOM 3001 C CA . ALA A 1 436 ? -7.659 3.213 -4.689 1.00 97.94 436 ALA A CA 1
ATOM 3002 C C . ALA A 1 436 ? -7.216 4.126 -3.534 1.00 97.94 436 ALA A C 1
ATOM 3004 O O . ALA A 1 436 ? -7.549 3.842 -2.387 1.00 97.94 436 ALA A O 1
ATOM 3005 N N . ILE A 1 437 ? -6.460 5.186 -3.833 1.00 98.50 437 ILE A N 1
ATOM 3006 C CA . ILE A 1 437 ? -5.894 6.099 -2.832 1.00 98.50 437 ILE A CA 1
ATOM 3007 C C . ILE A 1 437 ? -6.179 7.553 -3.226 1.00 98.50 437 ILE A C 1
ATOM 3009 O O . ILE A 1 437 ? -5.770 7.988 -4.307 1.00 98.50 437 ILE A O 1
ATOM 3013 N N . THR A 1 438 ? -6.819 8.296 -2.326 1.00 97.12 438 THR A N 1
ATOM 3014 C CA . THR A 1 438 ? -6.967 9.755 -2.366 1.00 97.12 438 THR A CA 1
ATOM 3015 C C . THR A 1 438 ? -6.134 10.377 -1.248 1.00 97.12 438 THR A C 1
ATOM 3017 O O . THR A 1 438 ? -6.162 9.913 -0.107 1.00 97.12 438 THR A O 1
ATOM 3020 N N . VAL A 1 439 ? -5.381 11.425 -1.580 1.00 98.00 439 VAL A N 1
ATOM 3021 C CA . VAL A 1 439 ? -4.658 12.244 -0.605 1.00 98.00 439 VAL A CA 1
ATOM 3022 C C . VAL A 1 439 ? -5.027 13.713 -0.799 1.00 98.00 439 VAL A C 1
ATOM 3024 O O . VAL A 1 439 ? -4.694 14.297 -1.832 1.00 98.00 439 VAL A O 1
ATOM 3027 N N . ASP A 1 440 ? -5.727 14.297 0.169 1.00 95.81 440 ASP A N 1
ATOM 3028 C CA . ASP A 1 440 ? -6.212 15.684 0.154 1.00 95.81 440 ASP A CA 1
ATOM 3029 C C . ASP A 1 440 ? -6.488 16.188 1.591 1.00 95.81 440 ASP A C 1
ATOM 3031 O O . ASP A 1 440 ? -6.046 15.577 2.554 1.00 95.81 440 ASP A O 1
ATOM 3035 N N . ASP A 1 441 ? -7.156 17.329 1.780 1.00 91.62 441 ASP A N 1
ATOM 3036 C CA . ASP A 1 441 ? -7.552 17.824 3.116 1.00 91.62 441 ASP A CA 1
ATOM 3037 C C . ASP A 1 441 ? -8.934 17.335 3.599 1.00 91.62 441 ASP A C 1
ATOM 3039 O O . ASP A 1 441 ? -9.583 18.032 4.391 1.00 91.62 441 ASP A O 1
ATOM 3043 N N . SER A 1 442 ? -9.410 16.196 3.081 1.00 83.12 442 SER A N 1
ATOM 3044 C CA . SER A 1 442 ? -10.789 15.688 3.214 1.00 83.12 442 SER A CA 1
ATOM 3045 C C . SER A 1 442 ? -11.858 16.654 2.682 1.00 83.12 442 SER A C 1
ATOM 3047 O O . SER A 1 442 ? -13.043 16.567 3.016 1.00 83.12 442 SER A O 1
ATOM 3049 N N . ASN A 1 443 ? -11.460 17.655 1.892 1.00 84.75 443 ASN A N 1
ATOM 3050 C CA . ASN A 1 443 ? -12.345 18.698 1.385 1.00 84.75 443 ASN A CA 1
ATOM 3051 C C . ASN A 1 443 ? -11.891 19.230 0.014 1.00 84.75 443 ASN A C 1
ATOM 3053 O O . ASN A 1 443 ? -12.194 20.379 -0.343 1.00 84.75 443 ASN A O 1
ATOM 3057 N N . LEU A 1 444 ? -11.200 18.387 -0.770 1.00 82.56 444 LEU A N 1
ATOM 3058 C CA . LEU A 1 444 ? -10.685 18.671 -2.116 1.00 82.56 444 LEU A CA 1
ATOM 3059 C C . LEU A 1 444 ? -9.636 19.799 -2.182 1.00 82.56 444 LEU A C 1
ATOM 3061 O O . LEU A 1 444 ? -9.420 20.398 -3.242 1.00 82.56 444 LEU A O 1
ATOM 3065 N N . GLY A 1 445 ? -9.030 20.146 -1.052 1.00 90.94 445 GLY A N 1
ATOM 3066 C CA . GLY A 1 445 ? -7.895 21.049 -0.920 1.00 90.94 445 GLY A CA 1
ATOM 3067 C C . GLY A 1 445 ? -6.578 20.301 -0.722 1.00 90.94 445 GLY A C 1
ATOM 3068 O O . GLY A 1 445 ? -6.489 19.090 -0.891 1.00 90.94 445 GLY A O 1
ATOM 3069 N N . ASN A 1 446 ? -5.526 21.050 -0.393 1.00 94.88 446 ASN A N 1
ATOM 3070 C CA . ASN A 1 446 ? -4.184 20.486 -0.303 1.00 94.88 446 ASN A CA 1
ATOM 3071 C C . ASN A 1 446 ? -4.014 19.635 0.956 1.00 94.88 446 ASN A C 1
ATOM 3073 O O . ASN A 1 446 ? -4.252 20.148 2.052 1.00 94.88 446 ASN A O 1
ATOM 3077 N N . ALA A 1 447 ? -3.469 18.430 0.800 1.00 96.69 447 ALA A N 1
ATOM 3078 C CA . ALA A 1 447 ? -3.031 17.581 1.899 1.00 96.69 447 ALA A CA 1
ATOM 3079 C C . ALA A 1 447 ? -2.109 18.326 2.883 1.00 96.69 447 ALA A C 1
ATOM 3081 O O . ALA A 1 447 ? -1.538 19.388 2.603 1.00 96.69 447 ALA A O 1
ATOM 3082 N N . PHE A 1 448 ? -1.968 17.778 4.086 1.00 97.06 448 PHE A N 1
ATOM 3083 C CA . PHE A 1 448 ? -1.348 18.467 5.216 1.00 97.06 448 PHE A CA 1
ATOM 3084 C C . PHE A 1 448 ? 0.148 18.186 5.381 1.00 97.06 448 PHE A C 1
ATOM 3086 O O . PHE A 1 448 ? 0.834 18.926 6.100 1.00 97.06 448 PHE A O 1
ATOM 3093 N N . ALA A 1 449 ? 0.657 17.129 4.750 1.00 97.44 449 ALA A N 1
ATOM 3094 C CA . ALA A 1 449 ? 2.061 16.742 4.773 1.00 97.44 449 ALA A CA 1
ATOM 3095 C C . ALA A 1 449 ? 2.422 15.899 3.536 1.00 97.44 449 ALA A C 1
ATOM 3097 O O . ALA A 1 449 ? 1.522 15.301 2.955 1.00 97.44 449 ALA A O 1
ATOM 3098 N N . PRO A 1 450 ? 3.724 15.775 3.203 1.00 97.94 450 PRO A N 1
ATOM 3099 C CA . PRO A 1 450 ? 4.171 14.910 2.117 1.00 97.94 450 PRO A CA 1
ATOM 3100 C C . PRO A 1 450 ? 3.725 13.458 2.294 1.00 97.94 450 PRO A C 1
ATOM 3102 O O . PRO A 1 450 ? 3.645 12.940 3.420 1.00 97.94 450 PRO A O 1
ATOM 3105 N N . THR A 1 451 ? 3.543 12.786 1.169 1.00 98.56 451 THR A N 1
ATOM 3106 C CA . THR A 1 451 ? 3.105 11.405 1.060 1.00 98.56 451 THR A CA 1
ATOM 3107 C C . THR A 1 451 ? 4.216 10.506 0.538 1.00 98.56 451 THR A C 1
ATOM 3109 O O . THR A 1 451 ? 4.937 10.802 -0.413 1.00 98.56 451 THR A O 1
ATOM 3112 N N . THR A 1 452 ? 4.349 9.343 1.171 1.00 98.81 452 THR A N 1
ATOM 3113 C CA . THR A 1 452 ? 5.226 8.266 0.707 1.00 98.81 452 THR A CA 1
ATOM 3114 C C . THR A 1 452 ? 4.419 6.993 0.497 1.00 98.81 452 THR A C 1
ATOM 3116 O O . THR A 1 452 ? 3.741 6.530 1.415 1.00 98.81 452 THR A O 1
ATOM 3119 N N . VAL A 1 453 ? 4.509 6.406 -0.694 1.00 98.94 453 VAL A N 1
ATOM 3120 C CA . VAL A 1 453 ? 3.872 5.128 -1.032 1.00 98.94 453 VAL A CA 1
ATOM 3121 C C . VAL A 1 453 ? 4.942 4.138 -1.470 1.00 98.94 453 VAL A C 1
ATOM 3123 O O . VAL A 1 453 ? 5.584 4.323 -2.497 1.00 98.94 453 VAL A O 1
ATOM 3126 N N . GLU A 1 454 ? 5.125 3.059 -0.717 1.00 98.88 454 GLU A N 1
ATOM 3127 C CA . GLU A 1 454 ? 5.988 1.937 -1.081 1.00 98.88 454 GLU A CA 1
ATOM 3128 C C . GLU A 1 454 ? 5.126 0.710 -1.399 1.00 98.88 454 GLU A C 1
ATOM 3130 O O . GLU A 1 454 ? 4.556 0.077 -0.508 1.00 98.88 454 GLU A O 1
ATOM 3135 N N . ASN A 1 455 ? 5.011 0.366 -2.680 1.00 98.88 455 ASN A N 1
ATOM 3136 C CA . ASN A 1 455 ? 4.145 -0.705 -3.156 1.00 98.88 455 ASN A CA 1
ATOM 3137 C C . ASN A 1 455 ? 4.934 -1.955 -3.562 1.00 98.88 455 ASN A C 1
ATOM 3139 O O . ASN A 1 455 ? 5.605 -1.966 -4.584 1.00 98.88 455 ASN A O 1
ATOM 3143 N N . TRP A 1 456 ? 4.775 -3.039 -2.814 1.00 98.75 456 TRP A N 1
ATOM 3144 C CA . TRP A 1 456 ? 5.230 -4.396 -3.135 1.00 98.75 456 TRP A CA 1
ATOM 3145 C C . TRP A 1 456 ? 4.102 -5.311 -3.630 1.00 98.75 456 TRP A C 1
ATOM 3147 O O . TRP A 1 456 ? 4.377 -6.376 -4.184 1.00 98.75 456 TRP A O 1
ATOM 3157 N N . GLY A 1 457 ? 2.848 -4.923 -3.394 1.00 98.62 457 GLY A N 1
ATOM 3158 C CA . GLY A 1 457 ? 1.653 -5.696 -3.714 1.00 98.62 457 GLY A CA 1
ATOM 3159 C C . GLY A 1 457 ? 0.864 -5.129 -4.894 1.00 98.62 457 GLY A C 1
ATOM 3160 O O . GLY A 1 457 ? 1.431 -4.719 -5.909 1.00 98.62 457 GLY A O 1
ATOM 3161 N N . LEU A 1 458 ? -0.464 -5.140 -4.759 1.00 98.81 458 LEU A N 1
ATOM 3162 C CA . LEU A 1 458 ? -1.402 -4.553 -5.717 1.00 98.81 458 LEU A CA 1
ATOM 3163 C C . LEU A 1 458 ? -2.028 -3.279 -5.141 1.00 98.81 458 LEU A C 1
ATOM 3165 O O . LEU A 1 458 ? -2.557 -3.311 -4.026 1.00 98.81 458 LEU A O 1
ATOM 3169 N N . ILE A 1 459 ? -2.029 -2.212 -5.936 1.00 98.88 459 ILE A N 1
ATOM 3170 C CA . ILE A 1 459 ? -2.899 -1.041 -5.782 1.00 98.88 459 ILE A CA 1
ATOM 3171 C C . ILE A 1 459 ? -3.782 -0.981 -7.032 1.00 98.88 459 ILE A C 1
ATOM 3173 O O . ILE A 1 459 ? -3.243 -0.933 -8.133 1.00 98.88 459 ILE A O 1
ATOM 3177 N N . HIS A 1 460 ? -5.108 -1.033 -6.884 1.00 98.50 460 HIS A N 1
ATOM 3178 C CA . HIS A 1 460 ? -6.046 -1.085 -8.014 1.00 98.50 460 HIS A CA 1
ATOM 3179 C C . HIS A 1 460 ? -7.197 -0.088 -7.868 1.00 98.50 460 HIS A C 1
ATOM 3181 O O . HIS A 1 460 ? -7.940 -0.138 -6.881 1.00 98.50 460 HIS A O 1
ATOM 3187 N N . GLY A 1 461 ? -7.363 0.764 -8.882 1.00 97.31 461 GLY A N 1
ATOM 3188 C CA . GLY A 1 461 ? -8.510 1.654 -9.030 1.00 97.31 461 GLY A CA 1
ATOM 3189 C C . GLY A 1 461 ? -9.462 1.198 -10.135 1.00 97.31 461 GLY A C 1
ATOM 3190 O O . GLY A 1 461 ? -9.133 1.269 -11.321 1.00 97.31 461 GLY A O 1
ATOM 3191 N N . GLY A 1 462 ? -10.665 0.756 -9.769 1.00 94.88 462 GLY A N 1
ATOM 3192 C CA . GLY A 1 462 ? -11.682 0.274 -10.703 1.00 94.88 462 GLY A CA 1
ATOM 3193 C C . GLY A 1 462 ? -12.257 1.334 -11.657 1.00 94.88 462 GLY A C 1
ATOM 3194 O O . GLY A 1 462 ? -12.766 0.966 -12.720 1.00 94.88 462 GLY A O 1
ATOM 3195 N N . ASN A 1 463 ? -12.131 2.633 -11.348 1.00 93.69 463 ASN A N 1
ATOM 3196 C CA . ASN A 1 463 ? -12.497 3.725 -12.267 1.00 93.69 463 ASN A CA 1
ATOM 3197 C C . ASN A 1 463 ? -11.356 4.127 -13.228 1.00 93.69 463 ASN A C 1
ATOM 3199 O O . ASN A 1 463 ? -11.541 5.017 -14.060 1.00 93.69 463 ASN A O 1
ATOM 3203 N N . GLY A 1 464 ? -10.200 3.462 -13.135 1.00 95.81 464 GLY A N 1
ATOM 3204 C CA . GLY A 1 464 ? -8.997 3.774 -13.899 1.00 95.81 464 GLY A CA 1
ATOM 3205 C C . GLY A 1 464 ? -8.035 4.742 -13.208 1.00 95.81 464 GLY A C 1
ATOM 3206 O O . GLY A 1 464 ? -6.977 4.986 -13.774 1.00 95.81 464 GLY A O 1
ATOM 3207 N N . GLU A 1 465 ? -8.347 5.254 -12.013 1.00 97.00 465 GLU A N 1
ATOM 3208 C CA . GLU A 1 465 ? -7.464 6.093 -11.191 1.00 97.00 465 GLU A CA 1
ATOM 3209 C C . GLU A 1 465 ? -6.954 5.286 -9.989 1.00 97.00 465 GLU A C 1
ATOM 3211 O O . GLU A 1 465 ? -7.724 4.911 -9.109 1.00 97.00 465 GLU A O 1
ATOM 3216 N N . ALA A 1 466 ? -5.655 5.004 -9.914 1.00 98.50 466 ALA A N 1
ATOM 3217 C CA . ALA A 1 466 ? -5.089 4.270 -8.784 1.00 98.50 466 ALA A CA 1
ATOM 3218 C C . ALA A 1 466 ? -4.774 5.201 -7.607 1.00 98.50 466 ALA A C 1
ATOM 3220 O O . ALA A 1 466 ? -5.193 4.931 -6.483 1.00 98.50 466 ALA A O 1
ATOM 3221 N N . ILE A 1 467 ? -4.029 6.280 -7.856 1.00 98.69 467 ILE A N 1
ATOM 3222 C CA . ILE A 1 467 ? -3.532 7.193 -6.819 1.00 98.69 467 ILE A CA 1
ATOM 3223 C C . ILE A 1 467 ? -3.748 8.631 -7.289 1.00 98.69 467 ILE A C 1
ATOM 3225 O O . ILE A 1 467 ? -3.359 8.979 -8.402 1.00 98.69 467 ILE A O 1
ATOM 3229 N N . SER A 1 468 ? -4.341 9.463 -6.438 1.00 97.94 468 SER A N 1
ATOM 3230 C CA . SER A 1 468 ? -4.464 10.902 -6.671 1.00 97.94 468 SER A CA 1
ATOM 3231 C C . SER A 1 468 ? -4.017 11.656 -5.431 1.00 97.94 468 SER A C 1
ATOM 3233 O O . SER A 1 468 ? -4.650 11.530 -4.384 1.00 97.94 468 SER A O 1
ATOM 3235 N N . ILE A 1 469 ? -2.963 12.454 -5.568 1.00 98.31 469 ILE A N 1
ATOM 3236 C CA . ILE A 1 469 ? -2.470 13.346 -4.524 1.00 98.31 469 ILE A CA 1
ATOM 3237 C C . ILE A 1 469 ? -2.756 14.789 -4.932 1.00 98.31 469 ILE A C 1
ATOM 3239 O O . ILE A 1 469 ? -2.493 15.205 -6.060 1.00 98.31 469 ILE A O 1
ATOM 3243 N N . THR A 1 470 ? -3.373 15.533 -4.021 1.00 97.19 470 THR A N 1
ATOM 3244 C CA . THR A 1 470 ? -3.675 16.952 -4.182 1.00 97.19 470 THR A CA 1
ATOM 3245 C C . THR A 1 470 ? -2.923 17.712 -3.108 1.00 97.19 470 THR A C 1
ATOM 3247 O O . THR A 1 470 ? -3.436 17.868 -2.005 1.00 97.19 470 THR A O 1
ATOM 3250 N N . ASP A 1 471 ? -1.717 18.198 -3.403 1.00 96.38 471 ASP A N 1
ATOM 3251 C CA . ASP A 1 471 ? -1.004 19.134 -2.533 1.00 96.38 471 ASP A CA 1
ATOM 3252 C C . ASP A 1 471 ? 0.062 19.983 -3.274 1.00 96.38 471 ASP A C 1
ATOM 3254 O O . ASP A 1 471 ? -0.152 20.405 -4.408 1.00 96.38 471 ASP A O 1
ATOM 3258 N N . THR A 1 472 ? 1.125 20.384 -2.568 1.00 97.25 472 THR A N 1
ATOM 3259 C CA . THR A 1 472 ? 2.271 21.173 -3.074 1.00 97.25 472 THR A CA 1
ATOM 3260 C C . THR A 1 472 ? 3.605 20.656 -2.500 1.00 97.25 472 THR A C 1
ATOM 3262 O O . THR A 1 472 ? 4.590 21.402 -2.416 1.00 97.25 472 THR A O 1
ATOM 3265 N N . PHE A 1 473 ? 3.601 19.448 -1.944 1.00 98.12 473 PHE A N 1
ATOM 3266 C CA . PHE A 1 473 ? 4.714 18.821 -1.253 1.00 98.12 473 PHE A CA 1
ATOM 3267 C C . PHE A 1 473 ? 5.459 17.877 -2.188 1.00 98.12 473 PHE A C 1
ATOM 3269 O O . PHE A 1 473 ? 4.902 17.350 -3.124 1.00 98.12 473 PHE A O 1
ATOM 3276 N N . ALA A 1 474 ? 6.745 17.658 -1.909 1.00 98.44 474 ALA A N 1
ATOM 3277 C CA . ALA A 1 474 ? 7.516 16.650 -2.626 1.00 98.44 474 ALA A CA 1
ATOM 3278 C C . ALA A 1 474 ? 7.148 15.247 -2.123 1.00 98.44 474 ALA A C 1
ATOM 3280 O O . ALA A 1 474 ? 7.528 14.873 -1.002 1.00 98.44 474 ALA A O 1
ATOM 3281 N N . ASP A 1 475 ? 6.469 14.488 -2.967 1.00 98.75 475 ASP A N 1
ATOM 3282 C CA . ASP A 1 475 ? 5.974 13.150 -2.704 1.00 98.75 475 ASP A CA 1
ATOM 3283 C C . ASP A 1 475 ? 6.864 12.067 -3.303 1.00 98.75 475 ASP A C 1
ATOM 3285 O O . ASP A 1 475 ? 7.686 12.285 -4.198 1.00 98.75 475 ASP A O 1
ATOM 3289 N N . ILE A 1 476 ? 6.739 10.854 -2.762 1.00 98.88 476 ILE A N 1
ATOM 3290 C CA . ILE A 1 476 ? 7.547 9.718 -3.205 1.00 98.88 476 ILE A CA 1
ATOM 3291 C C . ILE A 1 476 ? 6.676 8.489 -3.419 1.00 98.88 476 ILE A C 1
ATOM 3293 O O . ILE A 1 476 ? 6.141 7.920 -2.466 1.00 98.88 476 ILE A O 1
ATOM 3297 N N . ILE A 1 477 ? 6.654 7.984 -4.650 1.00 98.88 477 ILE A N 1
ATOM 3298 C CA . ILE A 1 477 ? 6.137 6.651 -4.968 1.00 98.88 477 ILE A CA 1
ATOM 3299 C C . ILE A 1 477 ? 7.306 5.723 -5.269 1.00 98.88 477 ILE A C 1
ATOM 3301 O O . ILE A 1 477 ? 8.143 5.999 -6.117 1.00 98.88 477 ILE A O 1
ATOM 3305 N N . THR A 1 478 ? 7.366 4.587 -4.587 1.00 98.88 478 THR A N 1
ATOM 3306 C CA . THR A 1 478 ? 8.313 3.506 -4.864 1.00 98.88 478 THR A CA 1
ATOM 3307 C C . THR A 1 478 ? 7.546 2.241 -5.205 1.00 98.88 478 THR A C 1
ATOM 3309 O O . THR A 1 478 ? 6.831 1.700 -4.364 1.00 98.88 478 THR A O 1
ATOM 3312 N N . ASN A 1 479 ? 7.686 1.763 -6.440 1.00 98.69 479 ASN A N 1
ATOM 3313 C CA . ASN A 1 479 ? 6.938 0.625 -6.951 1.00 98.69 479 ASN A CA 1
ATOM 3314 C C . ASN A 1 479 ? 7.850 -0.588 -7.180 1.00 98.69 479 ASN A C 1
ATOM 3316 O O . ASN A 1 479 ? 8.807 -0.551 -7.949 1.00 98.69 479 ASN A O 1
ATOM 3320 N N . HIS A 1 480 ? 7.509 -1.680 -6.507 1.00 98.44 480 HIS A N 1
ATOM 3321 C CA . HIS A 1 480 ? 8.042 -3.031 -6.674 1.00 98.44 480 HIS A CA 1
ATOM 3322 C C . HIS A 1 480 ? 6.976 -4.014 -7.197 1.00 98.44 480 HIS A C 1
ATOM 3324 O O . HIS A 1 480 ? 7.328 -5.109 -7.637 1.00 98.44 480 HIS A O 1
ATOM 3330 N N . GLY A 1 481 ? 5.691 -3.652 -7.104 1.00 98.19 481 GLY A N 1
ATOM 3331 C CA . GLY A 1 481 ? 4.539 -4.484 -7.446 1.00 98.19 481 GLY A CA 1
ATOM 3332 C C . GLY A 1 481 ? 3.754 -3.954 -8.646 1.00 98.19 481 GLY A C 1
ATOM 3333 O O . GLY A 1 481 ? 4.323 -3.551 -9.659 1.00 98.19 481 GLY A O 1
ATOM 3334 N N . THR A 1 482 ? 2.426 -3.975 -8.551 1.00 98.62 482 THR A N 1
ATOM 3335 C CA . THR A 1 482 ? 1.525 -3.473 -9.599 1.00 98.62 482 THR A CA 1
ATOM 3336 C C . THR A 1 482 ? 0.695 -2.305 -9.081 1.00 98.62 482 THR A C 1
ATOM 3338 O O . THR A 1 482 ? 0.045 -2.422 -8.041 1.00 98.62 482 THR A O 1
ATOM 3341 N N . ILE A 1 483 ? 0.697 -1.207 -9.834 1.00 98.81 483 ILE A N 1
ATOM 3342 C CA . ILE A 1 483 ? -0.224 -0.079 -9.684 1.00 98.81 483 ILE A CA 1
ATOM 3343 C C . ILE A 1 483 ? -1.105 -0.068 -10.936 1.00 98.81 483 ILE A C 1
ATOM 3345 O O . ILE A 1 483 ? -0.630 0.179 -12.046 1.00 98.81 483 ILE A O 1
ATOM 3349 N N . ASP A 1 484 ? -2.371 -0.439 -10.753 1.00 98.44 484 ASP A N 1
ATOM 3350 C CA . ASP A 1 484 ? -3.351 -0.606 -11.819 1.00 98.44 484 ASP A CA 1
ATOM 3351 C C . ASP A 1 484 ? -4.347 0.562 -11.833 1.00 98.44 484 ASP A C 1
ATOM 3353 O O . ASP A 1 484 ? -5.252 0.627 -10.998 1.00 98.44 484 ASP A O 1
ATOM 3357 N N . GLY A 1 485 ? -4.132 1.496 -12.761 1.00 98.38 485 GLY A N 1
ATOM 3358 C CA . GLY A 1 485 ? -4.795 2.799 -12.841 1.00 98.38 485 GLY A CA 1
ATOM 3359 C C . GLY A 1 485 ? -3.791 3.955 -12.904 1.00 98.38 485 GLY A C 1
ATOM 3360 O O . GLY A 1 485 ? -2.585 3.755 -12.749 1.00 98.38 485 GLY A O 1
ATOM 3361 N N . SER A 1 486 ? -4.277 5.166 -13.184 1.00 98.44 486 SER A N 1
ATOM 3362 C CA . SER A 1 486 ? -3.443 6.365 -13.293 1.00 98.44 486 SER A CA 1
ATOM 3363 C C . SER A 1 486 ? -2.942 6.839 -11.934 1.00 98.44 486 SER A C 1
ATOM 3365 O O . SER A 1 486 ? -3.570 6.596 -10.901 1.00 98.44 486 SER A O 1
ATOM 3367 N N . VAL A 1 487 ? -1.824 7.550 -11.956 1.00 98.81 487 VAL A N 1
ATOM 3368 C CA . VAL A 1 487 ? -1.197 8.166 -10.790 1.00 98.81 487 VAL A CA 1
ATOM 3369 C C . VAL A 1 487 ? -1.049 9.658 -11.057 1.00 98.81 487 VAL A C 1
ATOM 3371 O O . VAL A 1 487 ? -0.507 10.025 -12.095 1.00 98.81 487 VAL A O 1
ATOM 3374 N N . ALA A 1 488 ? -1.509 10.498 -10.133 1.00 98.38 488 ALA A N 1
ATOM 3375 C CA . ALA A 1 488 ? -1.289 11.943 -10.148 1.00 98.38 488 ALA A CA 1
ATOM 3376 C C . ALA A 1 488 ? -0.656 12.380 -8.822 1.00 98.38 488 ALA A C 1
ATOM 3378 O O . ALA A 1 488 ? -1.199 12.049 -7.766 1.00 98.38 488 ALA A O 1
ATOM 3379 N N . LEU A 1 489 ? 0.480 13.078 -8.890 1.00 98.25 489 LEU A N 1
ATOM 3380 C CA . LEU A 1 489 ? 1.271 13.481 -7.717 1.00 98.25 489 LEU A CA 1
ATOM 3381 C C . LEU A 1 489 ? 0.977 14.910 -7.238 1.00 98.25 489 LEU A C 1
ATOM 3383 O O . LEU A 1 489 ? 1.211 15.235 -6.085 1.00 98.25 489 LEU A O 1
ATOM 3387 N N . GLY A 1 490 ? 0.329 15.729 -8.068 1.00 96.69 490 GLY A N 1
ATOM 3388 C CA . GLY A 1 490 ? -0.110 17.061 -7.665 1.00 96.69 490 GLY A CA 1
ATOM 3389 C C . GLY A 1 490 ? 0.948 18.109 -7.976 1.00 96.69 490 GLY A C 1
ATOM 3390 O O . GLY A 1 490 ? 1.086 18.500 -9.132 1.00 96.69 490 GLY A O 1
ATOM 3391 N N . GLY A 1 491 ? 1.622 18.644 -6.970 1.00 96.81 491 GLY A N 1
ATOM 3392 C CA . GLY A 1 491 ? 2.734 19.554 -7.208 1.00 96.81 491 GLY A CA 1
ATOM 3393 C C . GLY A 1 491 ? 3.742 19.470 -6.083 1.00 96.81 491 GLY A C 1
ATOM 3394 O O . GLY A 1 491 ? 3.394 19.088 -4.979 1.00 96.81 491 GLY A O 1
ATOM 3395 N N . GLY A 1 492 ? 4.963 19.918 -6.324 1.00 98.19 492 GLY A N 1
ATOM 3396 C CA . GLY A 1 492 ? 6.106 19.518 -5.514 1.00 98.19 492 GLY A CA 1
ATOM 3397 C C . GLY A 1 492 ? 7.231 19.059 -6.426 1.00 98.19 492 GLY A C 1
ATOM 3398 O O . GLY A 1 492 ? 7.065 19.023 -7.630 1.00 98.19 492 GLY A O 1
ATOM 3399 N N . ASP A 1 493 ? 8.408 18.782 -5.870 1.00 98.44 493 ASP A N 1
ATOM 3400 C CA . ASP A 1 493 ? 9.470 18.137 -6.652 1.00 98.44 493 ASP A CA 1
ATOM 3401 C C . ASP A 1 493 ? 9.383 16.630 -6.372 1.00 98.44 493 ASP A C 1
ATOM 3403 O O . ASP A 1 493 ? 10.020 16.131 -5.433 1.00 98.44 493 ASP A O 1
ATOM 3407 N N . ASP A 1 494 ? 8.549 15.927 -7.133 1.00 98.75 494 ASP A N 1
ATOM 3408 C CA . ASP A 1 494 ? 8.117 14.568 -6.830 1.00 98.75 494 ASP A CA 1
ATOM 3409 C C . ASP A 1 494 ? 9.074 13.502 -7.362 1.00 98.75 494 ASP A C 1
ATOM 3411 O O . ASP A 1 494 ? 9.856 13.699 -8.300 1.00 98.75 494 ASP A O 1
ATOM 3415 N N . ILE A 1 495 ? 9.041 12.325 -6.735 1.00 98.88 495 ILE A N 1
ATOM 3416 C CA . ILE A 1 495 ? 9.915 11.207 -7.088 1.00 98.88 495 ILE A CA 1
ATOM 3417 C C . ILE A 1 495 ? 9.109 9.929 -7.301 1.00 98.88 495 ILE A C 1
ATOM 3419 O O . ILE A 1 495 ? 8.496 9.394 -6.377 1.00 98.88 495 ILE A O 1
ATOM 3423 N N . VAL A 1 496 ? 9.243 9.344 -8.491 1.00 98.88 496 VAL A N 1
ATOM 3424 C CA . VAL A 1 496 ? 8.794 7.976 -8.773 1.00 98.88 496 VAL A CA 1
ATOM 3425 C C . VAL A 1 496 ? 10.002 7.060 -8.907 1.00 98.88 496 VAL A C 1
ATOM 3427 O O . VAL A 1 496 ? 10.867 7.273 -9.745 1.00 98.88 496 VAL A O 1
ATOM 3430 N N . ASN A 1 497 ? 10.071 6.023 -8.081 1.00 98.75 497 ASN A N 1
ATOM 3431 C CA . ASN A 1 497 ? 11.087 4.979 -8.123 1.00 98.75 497 ASN A CA 1
ATOM 3432 C C . ASN A 1 497 ? 10.461 3.687 -8.650 1.00 98.75 497 ASN A C 1
ATOM 3434 O O . ASN A 1 497 ? 9.776 2.987 -7.903 1.00 98.75 497 ASN A O 1
ATOM 3438 N N . ASP A 1 498 ? 10.720 3.348 -9.908 1.00 98.38 498 ASP A N 1
ATOM 3439 C CA . ASP A 1 498 ? 10.209 2.127 -10.528 1.00 98.38 498 ASP A CA 1
ATOM 3440 C C . ASP A 1 498 ? 11.283 1.034 -10.572 1.00 98.38 498 ASP A C 1
ATOM 3442 O O . ASP A 1 498 ? 12.383 1.230 -11.100 1.00 98.38 498 ASP A O 1
ATOM 3446 N N . TYR A 1 499 ? 10.987 -0.129 -9.993 1.00 98.31 499 TYR A N 1
ATOM 3447 C CA . TYR A 1 499 ? 11.905 -1.265 -9.985 1.00 98.31 499 TYR A CA 1
ATOM 3448 C C . TYR A 1 499 ? 11.608 -2.242 -11.119 1.00 98.31 499 TYR A C 1
ATOM 3450 O O . TYR A 1 499 ? 10.463 -2.540 -11.435 1.00 98.31 499 TYR A O 1
ATOM 3458 N N . THR A 1 500 ? 12.651 -2.850 -11.686 1.00 97.06 500 THR A N 1
ATOM 3459 C CA . THR A 1 500 ? 12.493 -3.894 -12.710 1.00 97.06 500 THR A CA 1
ATOM 3460 C C . THR A 1 500 ? 11.521 -4.990 -12.261 1.00 97.06 500 THR A C 1
ATOM 3462 O O . THR A 1 500 ? 11.734 -5.607 -11.213 1.00 97.06 500 THR A O 1
ATOM 3465 N N . GLY A 1 501 ? 10.510 -5.271 -13.085 1.00 94.75 501 GLY A N 1
ATOM 3466 C CA . GLY A 1 501 ? 9.442 -6.235 -12.800 1.00 94.75 501 GLY A CA 1
ATOM 3467 C C . GLY A 1 501 ? 8.177 -5.624 -12.188 1.00 94.75 501 GLY A C 1
ATOM 3468 O O . GLY A 1 501 ? 7.152 -6.304 -12.184 1.00 94.75 501 GLY A O 1
ATOM 3469 N N . ALA A 1 502 ? 8.231 -4.374 -11.724 1.00 97.44 502 ALA A N 1
ATOM 3470 C CA . ALA A 1 502 ? 7.055 -3.614 -11.331 1.00 97.44 502 ALA A CA 1
ATOM 3471 C C . ALA A 1 502 ? 6.251 -3.165 -12.566 1.00 97.44 502 ALA A C 1
ATOM 3473 O O . ALA A 1 502 ? 6.682 -3.321 -13.714 1.00 97.44 502 ALA A O 1
ATOM 3474 N N . THR A 1 503 ? 5.024 -2.697 -12.354 1.00 96.81 503 THR A N 1
ATOM 3475 C CA . THR A 1 503 ? 4.129 -2.283 -13.444 1.00 96.81 503 THR A CA 1
ATOM 3476 C C . THR A 1 503 ? 3.268 -1.097 -13.033 1.00 96.81 503 THR A C 1
ATOM 3478 O O . THR A 1 503 ? 2.628 -1.139 -11.981 1.00 96.81 503 THR A O 1
ATOM 3481 N N . PHE A 1 504 ? 3.210 -0.100 -13.916 1.00 97.69 504 PHE A N 1
ATOM 3482 C CA . PHE A 1 504 ? 2.156 0.909 -14.004 1.00 97.69 504 PHE A CA 1
ATOM 3483 C C . PHE A 1 504 ? 1.311 0.603 -15.246 1.00 97.69 504 PHE A C 1
ATOM 3485 O O . PHE A 1 504 ? 1.867 0.368 -16.320 1.00 97.69 504 PHE A O 1
ATOM 3492 N N . THR A 1 505 ? -0.014 0.537 -15.117 1.00 96.81 505 THR A N 1
ATOM 3493 C CA . THR A 1 505 ? -0.889 0.168 -16.253 1.00 96.81 505 THR A CA 1
ATOM 3494 C C . THR A 1 505 ? -1.468 1.368 -17.005 1.00 96.81 505 THR A C 1
ATOM 3496 O O . THR A 1 505 ? -2.055 1.191 -18.073 1.00 96.81 505 THR A O 1
ATOM 3499 N N . ALA A 1 506 ? -1.306 2.577 -16.467 1.00 97.19 506 ALA A N 1
ATOM 3500 C CA . ALA A 1 506 ? -1.798 3.822 -17.043 1.00 97.19 506 ALA A CA 1
ATOM 3501 C C . ALA A 1 506 ? -0.820 4.977 -16.767 1.00 97.19 506 ALA A C 1
ATOM 3503 O O . ALA A 1 506 ? 0.293 4.755 -16.294 1.00 97.19 506 ALA A O 1
ATOM 3504 N N . ALA A 1 507 ? -1.236 6.202 -17.101 1.00 97.31 507 ALA A N 1
ATOM 3505 C CA . ALA A 1 507 ? -0.394 7.386 -16.992 1.00 97.31 507 ALA A CA 1
ATOM 3506 C C . ALA A 1 507 ? 0.061 7.669 -15.557 1.00 97.31 507 ALA A C 1
ATOM 3508 O O . ALA A 1 507 ? -0.737 7.580 -14.622 1.00 97.31 507 ALA A O 1
ATOM 3509 N N . VAL A 1 508 ? 1.329 8.051 -15.426 1.00 98.44 508 VAL A N 1
ATOM 3510 C CA . VAL A 1 508 ? 1.925 8.585 -14.201 1.00 98.44 508 VAL A CA 1
ATOM 3511 C C . VAL A 1 508 ? 2.239 10.051 -14.462 1.00 98.44 508 VAL A C 1
ATOM 3513 O O . VAL A 1 508 ? 3.005 10.351 -15.377 1.00 98.44 508 VAL A O 1
ATOM 3516 N N . ASP A 1 509 ? 1.619 10.942 -13.698 1.00 98.25 509 ASP A N 1
ATOM 3517 C CA . ASP A 1 509 ? 1.699 12.394 -13.850 1.00 98.25 509 ASP A CA 1
ATOM 3518 C C . ASP A 1 509 ? 2.421 13.021 -12.649 1.00 98.25 509 ASP A C 1
ATOM 3520 O O . ASP A 1 509 ? 1.928 12.917 -11.521 1.00 98.25 509 ASP A O 1
ATOM 3524 N N . GLY A 1 510 ? 3.586 13.630 -12.904 1.00 97.81 510 GLY A N 1
ATOM 3525 C CA . GLY A 1 510 ? 4.380 14.366 -11.911 1.00 97.81 510 GLY A CA 1
ATOM 3526 C C . GLY A 1 510 ? 3.734 15.683 -11.479 1.00 97.81 510 GLY A C 1
ATOM 3527 O O . GLY A 1 510 ? 3.798 16.051 -10.318 1.00 97.81 510 GLY A O 1
ATOM 3528 N N . GLY A 1 511 ? 2.962 16.317 -12.365 1.00 97.56 511 GLY A N 1
ATOM 3529 C CA . GLY A 1 511 ? 2.258 17.556 -12.058 1.00 97.56 511 GLY A CA 1
ATOM 3530 C C . GLY A 1 511 ? 3.139 18.813 -12.078 1.00 97.56 511 GLY A C 1
ATOM 3531 O O . GLY A 1 511 ? 3.826 19.085 -13.063 1.00 97.56 511 GLY A O 1
ATOM 3532 N N . ASP A 1 512 ? 2.980 19.678 -11.072 1.00 97.06 512 ASP A N 1
ATOM 3533 C CA . ASP A 1 512 ? 3.659 20.978 -10.986 1.00 97.06 512 ASP A CA 1
ATOM 3534 C C . ASP A 1 512 ? 4.975 20.878 -10.191 1.00 97.06 512 ASP A C 1
ATOM 3536 O O . ASP A 1 512 ? 4.948 20.903 -8.965 1.00 97.06 512 ASP A O 1
ATOM 3540 N N . GLY A 1 513 ? 6.130 20.977 -10.847 1.00 97.19 513 GLY A N 1
ATOM 3541 C CA . GLY A 1 513 ? 7.409 21.119 -10.147 1.00 97.19 513 GLY A CA 1
ATOM 3542 C C . GLY A 1 513 ? 8.603 20.691 -10.980 1.00 97.19 513 GLY A C 1
ATOM 3543 O O . GLY A 1 513 ? 8.658 20.998 -12.171 1.00 97.19 513 GLY A O 1
ATOM 3544 N N . ILE A 1 514 ? 9.619 20.113 -10.335 1.00 97.69 514 ILE A N 1
ATOM 3545 C CA . ILE A 1 514 ? 10.705 19.406 -11.021 1.00 97.69 514 ILE A CA 1
ATOM 3546 C C . ILE A 1 514 ? 10.663 17.943 -10.597 1.00 97.69 514 ILE A C 1
ATOM 3548 O O . ILE A 1 514 ? 11.292 17.550 -9.609 1.00 97.69 514 ILE A O 1
ATOM 3552 N N . ASP A 1 515 ? 9.995 17.139 -11.410 1.00 98.56 515 ASP A N 1
ATOM 3553 C CA . ASP A 1 515 ? 9.689 15.761 -11.059 1.00 98.56 515 ASP A CA 1
ATOM 3554 C C . ASP A 1 515 ? 10.717 14.794 -11.640 1.00 98.56 515 ASP A C 1
ATOM 3556 O O . ASP A 1 515 ? 11.245 14.963 -12.748 1.00 98.56 515 ASP A O 1
ATOM 3560 N N . THR A 1 516 ? 11.039 13.764 -10.861 1.00 98.75 516 THR A N 1
ATOM 3561 C CA . THR A 1 516 ? 12.075 12.783 -11.190 1.00 98.75 516 THR A CA 1
ATOM 3562 C C . THR A 1 516 ? 11.503 11.378 -11.283 1.00 98.75 516 THR A C 1
ATOM 3564 O O . THR A 1 516 ? 11.010 10.820 -10.302 1.00 98.75 516 THR A O 1
ATOM 3567 N N . PHE A 1 517 ? 11.678 10.748 -12.444 1.00 98.62 517 PHE A N 1
ATOM 3568 C CA . PHE A 1 517 ? 11.413 9.327 -12.637 1.00 98.62 517 PHE A CA 1
ATOM 3569 C C . PHE A 1 517 ? 12.729 8.540 -12.558 1.00 98.62 517 PHE A C 1
ATOM 3571 O O . PHE A 1 517 ? 13.601 8.656 -13.418 1.00 98.62 517 PHE A O 1
ATOM 3578 N N . ASN A 1 518 ? 12.897 7.729 -11.520 1.00 98.75 518 ASN A N 1
ATOM 3579 C CA . ASN A 1 518 ? 14.038 6.840 -11.335 1.00 98.75 518 ASN A CA 1
ATOM 3580 C C . ASN A 1 518 ? 13.694 5.423 -11.804 1.00 98.75 518 ASN A C 1
ATOM 3582 O O . ASN A 1 518 ? 12.699 4.842 -11.377 1.00 98.75 518 ASN A O 1
ATOM 3586 N N . LEU A 1 519 ? 14.581 4.829 -12.598 1.00 98.62 519 LEU A N 1
ATOM 3587 C CA . LEU A 1 519 ? 14.504 3.440 -13.046 1.00 98.62 519 LEU A CA 1
ATOM 3588 C C . LEU A 1 519 ? 15.579 2.599 -12.350 1.00 98.62 519 LEU A C 1
ATOM 3590 O O . LEU A 1 519 ? 16.779 2.850 -12.504 1.00 98.62 519 LEU A O 1
ATOM 3594 N N . LEU A 1 520 ? 15.162 1.608 -11.558 1.00 98.38 520 LEU A N 1
ATOM 3595 C CA . LEU A 1 520 ? 16.022 0.876 -10.620 1.00 98.38 520 LEU A CA 1
ATOM 3596 C C . LEU A 1 520 ? 15.939 -0.650 -10.776 1.00 98.38 520 LEU A C 1
ATOM 3598 O O . LEU A 1 520 ? 14.982 -1.210 -11.291 1.00 98.38 520 LEU A O 1
ATOM 3602 N N . GLY A 1 521 ? 16.925 -1.368 -10.234 1.00 96.94 521 GLY A N 1
ATOM 3603 C CA . GLY A 1 521 ? 16.972 -2.835 -10.262 1.00 96.94 521 GLY A CA 1
ATOM 3604 C C . GLY A 1 521 ? 17.753 -3.393 -11.454 1.00 96.94 521 GLY A C 1
ATOM 3605 O O . GLY A 1 521 ? 17.931 -2.739 -12.469 1.00 96.94 521 GLY A O 1
ATOM 3606 N N . ASN A 1 522 ? 18.276 -4.614 -11.317 1.00 94.31 522 ASN A N 1
ATOM 3607 C CA . ASN A 1 522 ? 19.236 -5.193 -12.273 1.00 94.31 522 ASN A CA 1
ATOM 3608 C C . ASN A 1 522 ? 18.583 -6.017 -13.402 1.00 94.31 522 ASN A C 1
ATOM 3610 O O . ASN A 1 522 ? 19.296 -6.630 -14.196 1.00 94.31 522 ASN A O 1
ATOM 3614 N N . GLY A 1 523 ? 17.251 -6.117 -13.425 1.00 96.50 523 GLY A N 1
ATOM 3615 C CA . GLY A 1 523 ? 16.497 -6.865 -14.432 1.00 96.50 523 GLY A CA 1
ATOM 3616 C C . GLY A 1 523 ? 16.197 -6.057 -15.697 1.00 96.50 523 GLY A C 1
ATOM 3617 O O . GLY A 1 523 ? 16.909 -5.116 -16.046 1.00 96.50 523 GLY A O 1
ATOM 3618 N N . SER A 1 524 ? 15.116 -6.436 -16.377 1.00 96.06 524 SER A N 1
ATOM 3619 C CA . SER A 1 524 ? 14.542 -5.679 -17.490 1.00 96.06 524 SER A CA 1
ATOM 3620 C C . SER A 1 524 ? 13.255 -4.974 -17.071 1.00 96.06 524 SER A C 1
ATOM 3622 O O . SER A 1 524 ? 12.469 -5.556 -16.322 1.00 96.06 524 SER A O 1
ATOM 3624 N N . GLY A 1 525 ? 13.015 -3.777 -17.597 1.00 96.62 525 GLY A N 1
ATOM 3625 C CA . GLY A 1 525 ? 11.786 -3.018 -17.368 1.00 96.62 525 GLY A CA 1
ATOM 3626 C C . GLY A 1 525 ? 11.340 -2.240 -18.605 1.00 96.62 525 GLY A C 1
ATOM 3627 O O . GLY A 1 525 ? 12.020 -2.229 -19.636 1.00 96.62 525 GLY A O 1
ATOM 3628 N N . THR A 1 526 ? 10.171 -1.617 -18.525 1.00 95.94 526 THR A N 1
ATOM 3629 C CA . THR A 1 526 ? 9.613 -0.778 -19.592 1.00 95.94 526 THR A CA 1
ATOM 3630 C C . THR A 1 526 ? 9.180 0.549 -18.996 1.00 95.94 526 THR A C 1
ATOM 3632 O O . THR A 1 526 ? 8.522 0.557 -17.965 1.00 95.94 526 THR A O 1
ATOM 3635 N N . LEU A 1 527 ? 9.564 1.642 -19.648 1.00 96.75 527 LEU A N 1
ATOM 3636 C CA . LEU A 1 527 ? 9.085 2.983 -19.348 1.00 96.75 527 LEU A CA 1
ATOM 3637 C C . LEU A 1 527 ? 8.035 3.361 -20.395 1.00 96.75 527 LEU A C 1
ATOM 3639 O O . LEU A 1 527 ? 8.317 3.310 -21.598 1.00 96.75 527 LEU A O 1
ATOM 3643 N N . ALA A 1 528 ? 6.848 3.728 -19.928 1.00 92.81 528 ALA A N 1
ATOM 3644 C CA . ALA A 1 528 ? 5.756 4.219 -20.753 1.00 92.81 528 ALA A CA 1
ATOM 3645 C C . ALA A 1 528 ? 4.834 5.123 -19.926 1.00 92.81 528 ALA A C 1
ATOM 3647 O O . ALA A 1 528 ? 4.756 4.982 -18.705 1.00 92.81 528 ALA A O 1
ATOM 3648 N N . HIS A 1 529 ? 4.084 5.977 -20.620 1.00 89.69 529 HIS A N 1
ATOM 3649 C CA . HIS A 1 529 ? 2.986 6.773 -20.074 1.00 89.69 529 HIS A CA 1
ATOM 3650 C C . HIS A 1 529 ? 3.413 7.779 -18.992 1.00 89.69 529 HIS A C 1
ATOM 3652 O O . HIS A 1 529 ? 2.644 8.036 -18.063 1.00 89.69 529 HIS A O 1
ATOM 3658 N N . THR A 1 530 ? 4.606 8.368 -19.102 1.00 95.81 530 THR A N 1
ATOM 3659 C CA . THR A 1 530 ? 4.989 9.451 -18.187 1.00 95.81 530 THR A CA 1
ATOM 3660 C C . THR A 1 530 ? 4.427 10.786 -18.660 1.00 95.81 530 THR A C 1
ATOM 3662 O O . THR A 1 530 ? 4.359 11.083 -19.854 1.00 95.81 530 THR A O 1
ATOM 3665 N N . VAL A 1 531 ? 3.973 11.599 -17.715 1.00 96.81 531 VAL A N 1
ATOM 3666 C CA . VAL A 1 531 ? 3.395 12.920 -17.958 1.00 96.81 531 VAL A CA 1
ATOM 3667 C C . VAL A 1 531 ? 4.009 13.887 -16.952 1.00 96.81 531 VAL A C 1
ATOM 3669 O O . VAL A 1 531 ? 4.156 13.535 -15.790 1.00 96.81 531 VAL A O 1
ATOM 3672 N N . ASN A 1 532 ? 4.400 15.080 -17.412 1.00 97.00 532 ASN A N 1
ATOM 3673 C CA . ASN A 1 532 ? 4.990 16.134 -16.574 1.00 97.00 532 ASN A CA 1
ATOM 3674 C C . ASN A 1 532 ? 6.143 15.634 -15.679 1.00 97.00 532 ASN A C 1
ATOM 3676 O O . ASN A 1 532 ? 6.152 15.870 -14.486 1.00 97.00 532 ASN A O 1
ATOM 3680 N N . PHE A 1 533 ? 7.098 14.902 -16.259 1.00 98.06 533 PHE A N 1
ATOM 3681 C CA . PHE A 1 533 ? 8.365 14.600 -15.593 1.00 98.06 533 PHE A CA 1
ATOM 3682 C C . PHE A 1 533 ? 9.500 15.366 -16.267 1.00 98.06 533 PHE A C 1
ATOM 3684 O O . PHE A 1 533 ? 9.736 15.236 -17.469 1.00 98.06 533 PHE A O 1
ATOM 3691 N N . GLU A 1 534 ? 10.255 16.145 -15.502 1.00 98.00 534 GLU A N 1
ATOM 3692 C CA . GLU A 1 534 ? 11.370 16.931 -16.025 1.00 98.00 534 GLU A CA 1
ATOM 3693 C C . GLU A 1 534 ? 12.662 16.119 -16.132 1.00 98.00 534 GLU A C 1
ATOM 3695 O O . GLU A 1 534 ? 13.491 16.413 -17.004 1.00 98.00 534 GLU A O 1
ATOM 3700 N N . LEU A 1 535 ? 12.845 15.136 -15.245 1.00 98.50 535 LEU A N 1
ATOM 3701 C CA . LEU A 1 535 ? 14.073 14.361 -15.081 1.00 98.50 535 LEU A CA 1
ATOM 3702 C C . LEU A 1 535 ? 13.816 12.852 -15.180 1.00 98.50 535 LEU A C 1
ATOM 3704 O O . LEU A 1 535 ? 12.906 12.316 -14.551 1.00 98.50 535 LEU A O 1
ATOM 3708 N N . LEU A 1 536 ? 14.686 12.157 -15.915 1.00 98.69 536 LEU A N 1
ATOM 3709 C CA . LEU A 1 536 ? 14.755 10.693 -15.954 1.00 98.69 536 LEU A CA 1
ATOM 3710 C C . LEU A 1 536 ? 16.139 10.224 -15.512 1.00 98.69 536 LEU A C 1
ATOM 3712 O O . LEU A 1 536 ? 17.146 10.603 -16.108 1.00 98.69 536 LEU A O 1
ATOM 3716 N N . ASP A 1 537 ? 16.179 9.320 -14.544 1.00 98.62 537 ASP A N 1
ATOM 3717 C CA . ASP A 1 537 ? 17.408 8.752 -14.004 1.00 98.62 537 ASP A CA 1
ATOM 3718 C C . ASP A 1 537 ? 17.385 7.218 -14.107 1.00 98.62 537 ASP A C 1
ATOM 3720 O O . ASP A 1 537 ? 16.719 6.519 -13.343 1.00 98.62 537 ASP A O 1
ATOM 3724 N N . VAL A 1 538 ? 18.168 6.660 -15.029 1.00 98.69 538 VAL A N 1
ATOM 3725 C CA . VAL A 1 538 ? 18.318 5.211 -15.208 1.00 98.69 538 VAL A CA 1
ATOM 3726 C C . VAL A 1 538 ? 19.484 4.712 -14.365 1.00 98.69 538 VAL A C 1
ATOM 3728 O O . VAL A 1 538 ? 20.636 4.726 -14.796 1.00 98.69 538 VAL A O 1
ATOM 3731 N N . LYS A 1 539 ? 19.184 4.280 -13.138 1.00 98.50 539 LYS A N 1
ATOM 3732 C CA . LYS A 1 539 ? 20.185 3.914 -12.124 1.00 98.50 539 LYS A CA 1
ATOM 3733 C C . LYS A 1 539 ? 20.781 2.520 -12.338 1.00 98.50 539 LYS A C 1
ATOM 3735 O O . LYS A 1 539 ? 21.928 2.279 -11.968 1.00 98.50 539 LYS A O 1
ATOM 3740 N N . ALA A 1 540 ? 20.001 1.577 -12.871 1.00 98.00 540 ALA A N 1
ATOM 3741 C CA . ALA A 1 540 ? 20.421 0.191 -13.099 1.00 98.00 540 ALA A CA 1
ATOM 3742 C C . ALA A 1 540 ? 19.503 -0.534 -14.101 1.00 98.00 540 ALA A C 1
ATOM 3744 O O . ALA A 1 540 ? 18.425 -0.048 -14.436 1.00 98.00 540 ALA A O 1
ATOM 3745 N N . GLY A 1 541 ? 19.919 -1.729 -14.532 1.00 97.94 541 GLY A N 1
ATOM 3746 C CA . GLY A 1 541 ? 19.089 -2.634 -15.333 1.00 97.94 541 GLY A CA 1
ATOM 3747 C C . GLY A 1 541 ? 19.025 -2.266 -16.812 1.00 97.94 541 GLY A C 1
ATOM 3748 O O . GLY A 1 541 ? 19.778 -1.423 -17.293 1.00 97.94 541 GLY A O 1
ATOM 3749 N N . SER A 1 542 ? 18.142 -2.947 -17.541 1.00 97.69 542 SER A N 1
ATOM 3750 C CA . SER A 1 542 ? 17.906 -2.725 -18.969 1.00 97.69 542 SER A CA 1
ATOM 3751 C C . SER A 1 542 ? 16.466 -2.294 -19.210 1.00 97.69 542 SER A C 1
ATOM 3753 O O . SER A 1 542 ? 15.544 -3.101 -19.100 1.00 97.69 542 SER A O 1
ATOM 3755 N N . TRP A 1 543 ? 16.277 -1.043 -19.600 1.00 98.44 543 TRP A N 1
ATOM 3756 C CA . TRP A 1 543 ? 14.963 -0.433 -19.760 1.00 98.44 543 TRP A CA 1
ATOM 3757 C C . TRP A 1 543 ? 14.652 -0.156 -21.222 1.00 98.44 543 TRP A C 1
ATOM 3759 O O . TRP A 1 543 ? 15.521 0.288 -21.970 1.00 98.44 543 TRP A O 1
ATOM 3769 N N . SER A 1 544 ? 13.414 -0.431 -21.626 1.00 97.50 544 SER A N 1
ATOM 3770 C CA . SER A 1 544 ? 12.897 -0.100 -22.954 1.00 97.50 544 SER A CA 1
ATOM 3771 C C . SER A 1 544 ? 11.885 1.033 -22.846 1.00 97.50 544 SER A C 1
ATOM 3773 O O . SER A 1 544 ? 10.950 0.927 -22.061 1.00 97.50 544 SER A O 1
ATOM 3775 N N . VAL A 1 545 ? 12.034 2.077 -23.652 1.00 97.94 545 VAL A N 1
ATOM 3776 C CA . VAL A 1 545 ? 11.016 3.119 -23.837 1.00 97.94 545 VAL A CA 1
ATOM 3777 C C . VAL A 1 545 ? 10.162 2.728 -25.035 1.00 97.94 545 VAL A C 1
ATOM 3779 O O . VAL A 1 545 ? 10.712 2.461 -26.108 1.00 97.94 545 VAL A O 1
ATOM 3782 N N . THR A 1 546 ? 8.845 2.649 -24.855 1.00 95.56 546 THR A N 1
ATOM 3783 C CA . THR A 1 546 ? 7.919 2.176 -25.904 1.00 95.56 546 THR A CA 1
ATOM 3784 C C . THR A 1 546 ? 7.000 3.256 -26.464 1.00 95.56 546 THR A C 1
ATOM 3786 O O . THR A 1 546 ? 6.443 3.048 -27.536 1.00 95.56 546 THR A O 1
ATOM 3789 N N . ASP A 1 547 ? 6.898 4.406 -25.794 1.00 94.31 547 ASP A N 1
ATOM 3790 C CA . ASP A 1 547 ? 6.086 5.552 -26.211 1.00 94.31 547 ASP A CA 1
ATOM 3791 C C . ASP A 1 547 ? 6.929 6.842 -26.285 1.00 94.31 547 ASP A C 1
ATOM 3793 O O . ASP A 1 547 ? 8.129 6.862 -25.998 1.00 94.31 547 ASP A O 1
ATOM 3797 N N . ALA A 1 548 ? 6.318 7.939 -26.731 1.00 94.19 548 ALA A N 1
ATOM 3798 C CA . ALA A 1 548 ? 6.972 9.239 -26.753 1.00 94.19 548 ALA A CA 1
ATOM 3799 C C . ALA A 1 548 ? 6.986 9.869 -25.355 1.00 94.19 548 ALA A C 1
ATOM 3801 O O . ALA A 1 548 ? 5.934 10.241 -24.846 1.00 94.19 548 ALA A O 1
ATOM 3802 N N . GLU A 1 549 ? 8.180 10.051 -24.796 1.00 94.94 549 GLU A N 1
ATOM 3803 C CA . GLU A 1 549 ? 8.398 10.616 -23.464 1.00 94.94 549 GLU A CA 1
ATOM 3804 C C . GLU A 1 549 ? 9.254 11.895 -23.552 1.00 94.94 549 GLU A C 1
ATOM 3806 O O . GLU A 1 549 ? 10.075 12.076 -24.461 1.00 94.94 549 GLU A O 1
ATOM 3811 N N . SER A 1 550 ? 9.074 12.815 -22.606 1.00 93.38 550 SER A N 1
ATOM 3812 C CA . SER A 1 550 ? 9.751 14.116 -22.612 1.00 93.38 550 SER A CA 1
ATOM 3813 C C . SER A 1 550 ? 10.303 14.452 -21.237 1.00 93.38 550 SER A C 1
ATOM 3815 O O . SER A 1 550 ? 9.523 14.702 -20.334 1.00 93.38 550 SER A O 1
ATOM 3817 N N . PHE A 1 551 ? 11.628 14.587 -21.132 1.00 96.44 551 PHE A N 1
ATOM 3818 C CA . PHE A 1 551 ? 12.344 14.955 -19.905 1.00 96.44 551 PHE A CA 1
ATOM 3819 C C . PHE A 1 551 ? 13.194 16.200 -20.169 1.00 96.44 551 PHE A C 1
ATOM 3821 O O . PHE A 1 551 ? 14.384 16.138 -20.496 1.00 96.44 551 PHE A O 1
ATOM 3828 N N . ALA A 1 552 ? 12.547 17.366 -20.121 1.00 92.12 552 ALA A N 1
ATOM 3829 C CA . ALA A 1 552 ? 13.125 18.624 -20.596 1.00 92.12 552 ALA A CA 1
ATOM 3830 C C . ALA A 1 552 ? 14.366 19.083 -19.806 1.00 92.12 552 ALA A C 1
ATOM 3832 O O . ALA A 1 552 ? 15.202 19.804 -20.361 1.00 92.12 552 ALA A O 1
ATOM 3833 N N . SER A 1 553 ? 14.501 18.661 -18.547 1.00 95.38 553 SER A N 1
ATOM 3834 C CA . SER A 1 553 ? 15.629 19.015 -17.677 1.00 95.38 553 SER A CA 1
ATOM 3835 C C . SER A 1 553 ? 16.786 18.017 -17.746 1.00 95.38 553 SER A C 1
ATOM 3837 O O . SER A 1 553 ? 17.875 18.328 -17.263 1.00 95.38 553 SER A O 1
ATOM 3839 N N . GLY A 1 554 ? 16.601 16.877 -18.416 1.00 95.88 554 GLY A N 1
ATOM 3840 C CA . GLY A 1 554 ? 17.678 15.960 -18.772 1.00 95.88 554 GLY A CA 1
ATOM 3841 C C . GLY A 1 554 ? 17.406 14.506 -18.415 1.00 95.88 554 GLY A C 1
ATOM 3842 O O . GLY A 1 554 ? 16.508 14.170 -17.647 1.00 95.88 554 GLY A O 1
ATOM 3843 N N . ILE A 1 555 ? 18.225 13.646 -19.008 1.00 98.69 555 ILE A N 1
ATOM 3844 C CA . ILE A 1 555 ? 18.196 12.199 -18.823 1.00 98.69 555 ILE A CA 1
ATOM 3845 C C . ILE A 1 555 ? 19.591 11.762 -18.379 1.00 98.69 555 ILE A C 1
ATOM 3847 O O . ILE A 1 555 ? 20.575 12.097 -19.045 1.00 98.69 555 ILE A O 1
ATOM 3851 N N . THR A 1 556 ? 19.690 10.991 -17.301 1.00 98.75 556 THR A N 1
ATOM 3852 C CA . THR A 1 556 ? 20.946 10.378 -16.848 1.00 98.75 556 THR A CA 1
ATOM 3853 C C . THR A 1 556 ? 20.861 8.866 -16.984 1.00 98.75 556 THR A C 1
ATOM 3855 O O . THR A 1 556 ? 19.905 8.253 -16.520 1.00 98.75 556 THR A O 1
ATOM 3858 N N . ILE A 1 557 ? 21.874 8.242 -17.584 1.00 98.81 557 ILE A N 1
ATOM 3859 C CA . ILE A 1 557 ? 22.036 6.783 -17.595 1.00 98.81 557 ILE A CA 1
ATOM 3860 C C . ILE A 1 557 ? 23.306 6.463 -16.813 1.00 98.81 557 ILE A C 1
ATOM 3862 O O . ILE A 1 557 ? 24.402 6.872 -17.201 1.00 98.81 557 ILE A O 1
ATOM 3866 N N . ASP A 1 558 ? 23.169 5.761 -15.692 1.00 98.69 558 ASP A N 1
ATOM 3867 C CA . ASP A 1 558 ? 24.292 5.434 -14.819 1.00 98.69 558 ASP A CA 1
ATOM 3868 C C . ASP A 1 558 ? 25.138 4.280 -15.373 1.00 98.69 558 ASP A C 1
ATOM 3870 O O . ASP A 1 558 ? 24.717 3.469 -16.203 1.00 98.69 558 ASP A O 1
ATOM 3874 N N . ALA A 1 559 ? 26.374 4.185 -14.881 1.00 97.88 559 ALA A N 1
ATOM 3875 C CA . ALA A 1 559 ? 27.287 3.122 -15.273 1.00 97.88 559 ALA A CA 1
ATOM 3876 C C . ALA A 1 559 ? 26.710 1.733 -14.958 1.00 97.88 559 ALA A C 1
ATOM 3878 O O . ALA A 1 559 ? 26.378 1.422 -13.815 1.00 97.88 559 ALA A O 1
ATOM 3879 N N . GLY A 1 560 ? 26.652 0.875 -15.979 1.00 95.81 560 GLY A N 1
ATOM 3880 C CA . GLY A 1 560 ? 26.072 -0.467 -15.888 1.00 95.81 560 GLY A CA 1
ATOM 3881 C C . GLY A 1 560 ? 24.565 -0.535 -16.157 1.00 95.81 560 GLY A C 1
ATOM 3882 O O . GLY A 1 560 ? 24.030 -1.643 -16.195 1.00 95.81 560 GLY A O 1
ATOM 3883 N N . ALA A 1 561 ? 23.895 0.600 -16.374 1.00 98.56 561 ALA A N 1
ATOM 3884 C CA . ALA A 1 561 ? 22.518 0.651 -16.852 1.00 98.56 561 ALA A CA 1
ATOM 3885 C C . ALA A 1 561 ? 22.452 0.697 -18.389 1.00 98.56 561 ALA A C 1
ATOM 3887 O O . ALA A 1 561 ? 23.403 1.107 -19.061 1.00 98.56 561 ALA A O 1
ATOM 3888 N N . ARG A 1 562 ? 21.309 0.286 -18.943 1.00 98.44 562 ARG A N 1
ATOM 3889 C CA . ARG A 1 562 ? 20.980 0.387 -20.367 1.00 98.44 562 ARG A CA 1
ATOM 3890 C C . ARG A 1 562 ? 19.597 1.004 -20.550 1.00 98.44 562 ARG A C 1
ATOM 3892 O O . ARG A 1 562 ? 18.638 0.521 -19.952 1.00 98.44 562 ARG A O 1
ATOM 3899 N N . LEU A 1 563 ? 19.486 1.989 -21.438 1.00 98.62 563 LEU A N 1
ATOM 3900 C CA . LEU A 1 563 ? 18.213 2.555 -21.893 1.00 98.62 563 LEU A CA 1
ATOM 3901 C C . LEU A 1 563 ? 18.088 2.374 -23.408 1.00 98.62 563 LEU A C 1
ATOM 3903 O O . LEU A 1 563 ? 18.933 2.856 -24.158 1.00 98.62 563 LEU A O 1
ATOM 3907 N N . ALA A 1 564 ? 17.053 1.673 -23.863 1.00 98.25 564 ALA A N 1
ATOM 3908 C CA . ALA A 1 564 ? 16.799 1.402 -25.273 1.00 98.25 564 ALA A CA 1
ATOM 3909 C C . ALA A 1 564 ? 15.495 2.057 -25.741 1.00 98.25 564 ALA A C 1
ATOM 3911 O O . ALA A 1 564 ? 14.474 1.961 -25.066 1.00 98.25 564 ALA A O 1
ATOM 3912 N N . LEU A 1 565 ? 15.515 2.675 -26.919 1.00 98.06 565 LEU A N 1
ATOM 3913 C CA . LEU A 1 565 ? 14.318 3.165 -27.603 1.00 98.06 565 LEU A CA 1
ATOM 3914 C C . LEU A 1 565 ? 13.788 2.076 -28.538 1.00 98.06 565 LEU A C 1
ATOM 3916 O O . LEU A 1 565 ? 14.500 1.644 -29.451 1.00 98.06 565 LEU A O 1
ATOM 3920 N N . ALA A 1 566 ? 12.583 1.578 -28.271 1.00 96.69 566 ALA A N 1
ATOM 3921 C CA . ALA A 1 566 ? 11.898 0.589 -29.105 1.00 96.69 566 ALA A CA 1
ATOM 3922 C C . ALA A 1 566 ? 10.946 1.260 -30.101 1.00 96.69 566 ALA A C 1
ATOM 3924 O O . ALA A 1 566 ? 10.744 2.466 -30.054 1.00 96.69 566 ALA A O 1
ATOM 3925 N N . ASP A 1 567 ? 10.343 0.481 -31.002 1.00 94.81 567 ASP A N 1
ATOM 3926 C CA . ASP A 1 567 ? 9.346 0.994 -31.950 1.00 94.81 567 ASP A CA 1
ATOM 3927 C C . ASP A 1 567 ? 8.215 1.742 -31.218 1.00 94.81 567 ASP A C 1
ATOM 3929 O O . ASP A 1 567 ? 7.581 1.185 -30.325 1.00 94.81 567 ASP A O 1
ATOM 3933 N N . GLY A 1 568 ? 7.965 2.998 -31.609 1.00 91.81 568 GLY A N 1
ATOM 3934 C CA . GLY A 1 568 ? 7.039 3.917 -30.923 1.00 91.81 568 GLY A CA 1
ATOM 3935 C C . GLY A 1 568 ? 7.694 4.783 -29.837 1.00 91.81 568 GLY A C 1
ATOM 3936 O O . GLY A 1 568 ? 7.222 5.891 -29.574 1.00 91.81 568 GLY A O 1
ATOM 3937 N N . GLY A 1 569 ? 8.825 4.331 -29.296 1.00 95.06 569 GLY A N 1
ATOM 3938 C CA . GLY A 1 569 ? 9.628 5.021 -28.297 1.00 95.06 569 GLY A CA 1
ATOM 3939 C C . GLY A 1 569 ? 10.304 6.277 -28.840 1.00 95.06 569 GLY A C 1
ATOM 3940 O O . GLY A 1 569 ? 10.884 6.278 -29.923 1.00 95.06 569 GLY A O 1
ATOM 3941 N N . SER A 1 570 ? 10.273 7.373 -28.085 1.00 94.44 570 SER A N 1
ATOM 3942 C CA . SER A 1 570 ? 11.127 8.535 -28.357 1.00 94.44 570 SER A CA 1
ATOM 3943 C C . SER A 1 570 ? 11.392 9.332 -27.086 1.00 94.44 570 SER A C 1
ATOM 3945 O O . SER A 1 570 ? 10.604 9.276 -26.150 1.00 94.44 570 SER A O 1
ATOM 3947 N N . LEU A 1 571 ? 12.509 10.065 -27.056 1.00 95.56 571 LEU A N 1
ATOM 3948 C CA . LEU A 1 571 ? 12.880 10.929 -25.937 1.00 95.56 571 LEU A CA 1
ATOM 3949 C C . LEU A 1 571 ? 13.212 12.336 -26.425 1.00 95.56 571 LEU A C 1
ATOM 3951 O O . LEU A 1 571 ? 13.928 12.508 -27.417 1.00 95.56 571 LEU A O 1
ATOM 3955 N N . THR A 1 572 ? 12.759 13.342 -25.680 1.00 92.38 572 THR A N 1
ATOM 3956 C CA . THR A 1 572 ? 13.270 14.715 -25.776 1.00 92.38 572 THR A CA 1
ATOM 3957 C C . THR A 1 572 ? 13.970 15.117 -24.485 1.00 92.38 572 THR A C 1
ATOM 3959 O O . THR A 1 572 ? 13.430 14.904 -23.406 1.00 92.38 572 THR A O 1
ATOM 3962 N N . GLY A 1 573 ? 15.151 15.725 -24.606 1.00 93.88 573 GLY A N 1
ATOM 3963 C CA . GLY A 1 573 ? 16.010 16.080 -23.472 1.00 93.88 573 GLY A CA 1
ATOM 3964 C C . GLY A 1 573 ? 17.461 15.689 -23.740 1.00 93.88 573 GLY A C 1
ATOM 3965 O O . GLY A 1 573 ? 17.726 14.761 -24.503 1.00 93.88 573 GLY A O 1
ATOM 3966 N N . ALA A 1 574 ? 18.417 16.417 -23.161 1.00 96.62 574 ALA A N 1
ATOM 3967 C CA . ALA A 1 574 ? 19.829 16.056 -23.279 1.00 96.62 574 ALA A CA 1
ATOM 3968 C C . ALA A 1 574 ? 20.120 14.778 -22.475 1.00 96.62 574 ALA A C 1
ATOM 3970 O O . ALA A 1 574 ? 19.697 14.667 -21.325 1.00 96.62 574 ALA A O 1
ATOM 3971 N N . VAL A 1 575 ? 20.868 13.845 -23.067 1.00 98.62 575 VAL A N 1
ATOM 3972 C CA . VAL A 1 575 ? 21.236 12.569 -22.440 1.00 98.62 575 VAL A CA 1
ATOM 3973 C C . VAL A 1 575 ? 22.667 12.654 -21.913 1.00 98.62 575 VAL A C 1
ATOM 3975 O O . VAL A 1 575 ? 23.611 12.923 -22.659 1.00 98.62 575 VAL A O 1
ATOM 3978 N N . THR A 1 576 ? 22.838 12.409 -20.619 1.00 98.62 576 THR A N 1
ATOM 3979 C CA . THR A 1 576 ? 24.131 12.141 -19.983 1.00 98.62 576 THR A CA 1
ATOM 3980 C C . THR A 1 576 ? 24.256 10.634 -19.793 1.00 98.62 576 THR A C 1
ATOM 3982 O O . THR A 1 576 ? 23.772 10.075 -18.813 1.00 98.62 576 THR A O 1
ATOM 3985 N N . ASP A 1 577 ? 24.886 9.971 -20.754 1.00 98.56 577 ASP A N 1
ATOM 3986 C CA . ASP A 1 577 ? 25.085 8.531 -20.780 1.00 98.56 577 ASP A CA 1
ATOM 3987 C C . ASP A 1 577 ? 26.444 8.138 -20.185 1.00 98.56 577 ASP A C 1
ATOM 3989 O O . ASP A 1 577 ? 27.506 8.491 -20.701 1.00 98.56 577 ASP A O 1
ATOM 3993 N N . ASN A 1 578 ? 26.417 7.387 -19.087 1.00 98.56 578 ASN A N 1
ATOM 3994 C CA . ASN A 1 578 ? 27.573 6.717 -18.490 1.00 98.56 578 ASN A CA 1
ATOM 3995 C C . ASN A 1 578 ? 27.462 5.184 -18.558 1.00 98.56 578 ASN A C 1
ATOM 3997 O O . ASN A 1 578 ? 28.350 4.496 -18.048 1.00 98.56 578 ASN A O 1
ATOM 4001 N N . GLY A 1 579 ? 26.388 4.663 -19.152 1.00 98.56 579 GLY A N 1
ATOM 4002 C CA . GLY A 1 579 ? 26.099 3.247 -19.328 1.00 98.56 579 GLY A CA 1
ATOM 4003 C C . GLY A 1 579 ? 26.028 2.909 -20.812 1.00 98.56 579 GLY A C 1
ATOM 4004 O O . GLY A 1 579 ? 27.038 3.004 -21.514 1.00 98.56 579 GLY A O 1
ATOM 4005 N N . VAL A 1 580 ? 24.853 2.466 -21.264 1.00 98.62 580 VAL A N 1
ATOM 4006 C CA . VAL A 1 580 ? 24.576 2.234 -22.683 1.00 98.62 580 VAL A CA 1
ATOM 4007 C C . VAL A 1 580 ? 23.238 2.842 -23.087 1.00 98.62 580 VAL A C 1
ATOM 4009 O O . VAL A 1 580 ? 22.181 2.399 -22.626 1.00 98.62 580 VAL A O 1
ATOM 4012 N N . PHE A 1 581 ? 23.264 3.796 -24.010 1.00 98.69 581 PHE A N 1
ATOM 4013 C CA . PHE A 1 581 ? 22.070 4.279 -24.695 1.00 98.69 581 PHE A CA 1
ATOM 4014 C C . PHE A 1 581 ? 21.891 3.558 -26.034 1.00 98.69 581 PHE A C 1
ATOM 4016 O O . PHE A 1 581 ? 22.847 3.374 -26.777 1.00 98.69 581 PHE A O 1
ATOM 4023 N N . ALA A 1 582 ? 20.681 3.116 -26.370 1.00 98.38 582 ALA A N 1
ATOM 4024 C CA . ALA A 1 582 ? 20.470 2.274 -27.542 1.00 98.38 582 ALA A CA 1
ATOM 4025 C C . ALA A 1 582 ? 19.220 2.635 -28.341 1.00 98.38 582 ALA A C 1
ATOM 4027 O O . ALA A 1 582 ? 18.207 3.066 -27.796 1.00 98.38 582 ALA A O 1
ATOM 4028 N N . SER A 1 583 ? 19.265 2.350 -29.640 1.00 98.06 583 SER A N 1
ATOM 4029 C CA . SER A 1 583 ? 18.093 2.329 -30.511 1.00 98.06 583 SER A CA 1
ATOM 4030 C C . SER A 1 583 ? 17.831 0.910 -31.000 1.00 98.06 583 SER A C 1
ATOM 4032 O O . SER A 1 583 ? 18.714 0.242 -31.540 1.00 98.06 583 SER A O 1
ATOM 4034 N N . THR A 1 584 ? 16.598 0.449 -30.826 1.00 97.69 584 THR A N 1
ATOM 4035 C CA . THR A 1 584 ? 16.095 -0.846 -31.312 1.00 97.69 584 THR A CA 1
ATOM 4036 C C . THR A 1 584 ? 15.026 -0.690 -32.395 1.00 97.69 584 THR A C 1
ATOM 4038 O O . THR A 1 584 ? 14.387 -1.671 -32.767 1.00 97.69 584 THR A O 1
ATOM 4041 N N . HIS A 1 585 ? 14.882 0.519 -32.946 1.00 97.88 585 HIS A N 1
ATOM 4042 C CA . HIS A 1 585 ? 13.904 0.841 -33.981 1.00 97.88 585 HIS A CA 1
ATOM 4043 C C . HIS A 1 585 ? 14.053 -0.011 -35.248 1.00 97.88 585 HIS A C 1
ATOM 4045 O O . HIS A 1 585 ? 15.151 -0.210 -35.783 1.00 97.88 585 HIS A O 1
ATOM 4051 N N . SER A 1 586 ? 12.925 -0.482 -35.771 1.00 96.88 586 SER A N 1
ATOM 4052 C CA . SER A 1 586 ? 12.819 -1.162 -37.062 1.00 96.88 586 SER A CA 1
ATOM 4053 C C . SER A 1 586 ? 12.531 -0.199 -38.222 1.00 96.88 586 SER A C 1
ATOM 4055 O O . SER A 1 586 ? 12.722 -0.565 -39.386 1.00 96.88 586 SER A O 1
ATOM 4057 N N . ASP A 1 587 ? 12.133 1.037 -37.915 1.00 96.75 587 ASP A N 1
ATOM 4058 C CA . ASP A 1 587 ? 11.816 2.115 -38.846 1.00 96.75 587 ASP A CA 1
ATOM 4059 C C . ASP A 1 587 ? 12.912 3.198 -38.908 1.00 96.75 587 ASP A C 1
ATOM 4061 O O . ASP A 1 587 ? 14.053 2.985 -38.498 1.00 96.75 587 ASP A O 1
ATOM 4065 N N . VAL A 1 588 ? 12.606 4.346 -39.525 1.00 96.75 588 VAL A N 1
ATOM 4066 C CA . VAL A 1 588 ? 13.521 5.495 -39.541 1.00 96.75 588 VAL A CA 1
ATOM 4067 C C . VAL A 1 588 ? 13.239 6.360 -38.319 1.00 96.75 588 VAL A C 1
ATOM 4069 O O . VAL A 1 588 ? 12.209 7.029 -38.260 1.00 96.75 588 VAL A O 1
ATOM 4072 N N . PHE A 1 589 ? 14.187 6.403 -37.392 1.00 97.56 589 PHE A N 1
ATOM 4073 C CA . PHE A 1 589 ? 14.119 7.179 -36.163 1.00 97.56 589 PHE A CA 1
ATOM 4074 C C . PHE A 1 589 ? 15.165 8.295 -36.166 1.00 97.56 589 PHE A C 1
ATOM 4076 O O . PHE A 1 589 ? 16.330 8.062 -36.479 1.00 97.56 589 PHE A O 1
ATOM 4083 N N . VAL A 1 590 ? 14.771 9.519 -35.808 1.00 97.31 590 VAL A N 1
ATOM 4084 C CA . VAL A 1 590 ? 15.688 10.665 -35.719 1.00 97.31 590 VAL A CA 1
ATOM 4085 C C . VAL A 1 590 ? 15.813 11.102 -34.267 1.00 97.31 590 VAL A C 1
ATOM 4087 O O . VAL A 1 590 ? 14.870 11.659 -33.703 1.00 97.31 590 VAL A O 1
ATOM 4090 N N . PHE A 1 591 ? 16.999 10.923 -33.691 1.00 97.31 591 PHE A N 1
ATOM 4091 C CA . PHE A 1 591 ? 17.311 11.423 -32.360 1.00 97.31 591 PHE A CA 1
ATOM 4092 C C . PHE A 1 591 ? 17.872 12.849 -32.448 1.00 97.31 591 PHE A C 1
ATOM 4094 O O . PHE A 1 591 ? 18.945 13.082 -33.009 1.00 97.31 591 PHE A O 1
ATOM 4101 N N . ASN A 1 592 ? 17.119 13.817 -31.913 1.00 94.75 592 ASN A N 1
ATOM 4102 C CA . ASN A 1 592 ? 17.372 15.256 -32.073 1.00 94.75 592 ASN A CA 1
ATOM 4103 C C . ASN A 1 592 ? 17.905 15.954 -30.811 1.00 94.75 592 ASN A C 1
ATOM 4105 O O . ASN A 1 592 ? 17.790 17.174 -30.692 1.00 94.75 592 ASN A O 1
ATOM 4109 N N . ALA A 1 593 ? 18.493 15.208 -29.879 1.00 95.75 593 ALA A N 1
ATOM 4110 C CA . ALA A 1 593 ? 19.111 15.757 -28.678 1.00 95.75 593 ALA A CA 1
ATOM 4111 C C . ALA A 1 593 ? 20.585 15.350 -28.569 1.00 95.75 593 ALA A C 1
ATOM 4113 O O . ALA A 1 593 ? 21.037 14.418 -29.231 1.00 95.75 593 ALA A O 1
ATOM 4114 N N . THR A 1 594 ? 21.342 16.082 -27.752 1.00 97.06 594 THR A N 1
ATOM 4115 C CA . THR A 1 594 ? 22.758 15.792 -27.508 1.00 97.06 594 THR A CA 1
ATOM 4116 C C . THR A 1 594 ? 22.910 14.627 -26.539 1.00 97.06 594 THR A C 1
ATOM 4118 O O . THR A 1 594 ? 22.259 14.611 -25.492 1.00 97.06 594 THR A O 1
ATOM 4121 N N . ILE A 1 595 ? 23.831 13.723 -26.846 1.00 98.56 595 ILE A N 1
ATOM 4122 C CA . ILE A 1 595 ? 24.297 12.645 -25.975 1.00 98.56 595 ILE A CA 1
ATOM 4123 C C . ILE A 1 595 ? 25.698 13.021 -25.482 1.00 98.56 595 ILE A C 1
ATOM 4125 O O . ILE A 1 595 ? 26.550 13.426 -26.272 1.00 98.56 595 ILE A O 1
ATOM 4129 N N . SER A 1 596 ? 25.959 12.906 -24.187 1.00 98.44 596 SER A N 1
ATOM 4130 C CA . SER A 1 596 ? 27.244 13.215 -23.546 1.00 98.44 596 SER A CA 1
ATOM 4131 C C . SER A 1 596 ? 27.612 12.144 -22.521 1.00 98.44 596 SER A C 1
ATOM 4133 O O . SER A 1 596 ? 26.762 11.335 -22.182 1.00 98.44 596 SER A O 1
ATOM 4135 N N . GLY A 1 597 ? 28.847 12.137 -22.009 1.00 98.44 597 GLY A N 1
ATOM 4136 C CA . GLY A 1 597 ? 29.263 11.252 -20.912 1.00 98.44 597 GLY A CA 1
ATOM 4137 C C . GLY A 1 597 ? 30.278 10.181 -21.317 1.00 98.44 597 GLY A C 1
ATOM 4138 O O . GLY A 1 597 ? 30.989 10.308 -22.315 1.00 98.44 597 GLY A O 1
ATOM 4139 N N . ASN A 1 598 ? 30.410 9.142 -20.497 1.00 97.94 598 ASN A N 1
ATOM 4140 C CA . ASN A 1 598 ? 31.417 8.092 -20.698 1.00 97.94 598 ASN A CA 1
ATOM 4141 C C . ASN A 1 598 ? 30.846 6.779 -21.258 1.00 97.94 598 ASN A C 1
ATOM 4143 O O . ASN A 1 598 ? 31.605 5.833 -21.456 1.00 97.94 598 ASN A O 1
ATOM 4147 N N . GLY A 1 599 ? 29.532 6.724 -21.475 1.00 98.38 599 GLY A N 1
ATOM 4148 C CA . GLY A 1 599 ? 28.799 5.568 -21.978 1.00 98.38 599 GLY A CA 1
ATOM 4149 C C . GLY A 1 599 ? 28.935 5.363 -23.484 1.00 98.38 599 GLY A C 1
ATOM 4150 O O . GLY A 1 599 ? 29.639 6.113 -24.174 1.00 98.38 599 GLY A O 1
ATOM 4151 N N . ALA A 1 600 ? 28.287 4.306 -23.964 1.00 98.38 600 ALA A N 1
ATOM 4152 C CA . ALA A 1 600 ? 28.318 3.861 -25.352 1.00 98.38 600 ALA A CA 1
ATOM 4153 C C . ALA A 1 600 ? 26.935 3.943 -26.009 1.00 98.38 600 ALA A C 1
ATOM 4155 O O . ALA A 1 600 ? 25.911 3.744 -25.356 1.00 98.38 600 ALA A O 1
ATOM 4156 N N . PHE A 1 601 ? 26.917 4.168 -27.325 1.00 98.75 601 PHE A N 1
ATOM 4157 C CA . PHE A 1 601 ? 25.690 4.134 -28.116 1.00 98.75 601 PHE A CA 1
ATOM 4158 C C . PHE A 1 601 ? 25.564 2.835 -28.923 1.00 98.75 601 PHE A C 1
ATOM 4160 O O . PHE A 1 601 ? 26.458 2.513 -29.701 1.00 98.75 601 PHE A O 1
ATOM 4167 N N . ASP A 1 602 ? 24.431 2.137 -28.830 1.00 98.44 602 ASP A N 1
ATOM 4168 C CA . ASP A 1 602 ? 24.172 0.922 -29.612 1.00 98.44 602 ASP A CA 1
ATOM 4169 C C . ASP A 1 602 ? 23.070 1.127 -30.658 1.00 98.44 602 ASP A C 1
ATOM 4171 O O . ASP A 1 602 ? 21.897 1.345 -30.337 1.00 98.44 602 ASP A O 1
ATOM 4175 N N . GLN A 1 603 ? 23.419 0.928 -31.928 1.00 98.00 603 GLN A N 1
ATOM 4176 C CA . GLN A 1 603 ? 22.451 0.705 -32.996 1.00 98.00 603 GLN A CA 1
ATOM 4177 C C . GLN A 1 603 ? 22.106 -0.790 -33.053 1.00 98.00 603 GLN A C 1
ATOM 4179 O O . GLN A 1 603 ? 22.831 -1.598 -33.634 1.00 98.00 603 GLN A O 1
ATOM 4184 N N . ALA A 1 604 ? 20.985 -1.164 -32.438 1.00 96.38 604 ALA A N 1
ATOM 4185 C CA . ALA A 1 604 ? 20.542 -2.552 -32.301 1.00 96.38 604 ALA A CA 1
ATOM 4186 C C . ALA A 1 604 ? 19.317 -2.912 -33.160 1.00 96.38 604 ALA A C 1
ATOM 4188 O O . ALA A 1 604 ? 19.025 -4.092 -33.354 1.00 96.38 604 ALA A O 1
ATOM 4189 N N . GLY A 1 605 ? 18.600 -1.915 -33.678 1.00 96.25 605 GLY A N 1
ATOM 4190 C CA . GLY A 1 605 ? 17.421 -2.104 -34.519 1.00 96.25 605 GLY A CA 1
ATOM 4191 C C . GLY A 1 605 ? 17.744 -2.361 -35.993 1.00 96.25 605 GLY A C 1
ATOM 4192 O O . GLY A 1 605 ? 18.795 -1.971 -36.500 1.00 96.25 605 GLY A O 1
ATOM 4193 N N . THR A 1 606 ? 16.819 -2.994 -36.721 1.00 95.50 606 THR A N 1
ATOM 4194 C CA . THR A 1 606 ? 16.968 -3.241 -38.171 1.00 95.50 606 THR A CA 1
ATOM 4195 C C . THR A 1 606 ? 16.722 -1.999 -39.030 1.00 95.50 606 THR A C 1
ATOM 4197 O O . THR A 1 606 ? 16.977 -2.038 -40.234 1.00 95.50 606 THR A O 1
ATOM 4200 N N . GLY A 1 607 ? 16.181 -0.935 -38.435 1.00 97.06 607 GLY A N 1
ATOM 4201 C CA . GLY A 1 607 ? 15.823 0.314 -39.092 1.00 97.06 607 GLY A CA 1
ATOM 4202 C C . GLY A 1 607 ? 17.003 1.255 -39.326 1.00 97.06 607 GLY A C 1
ATOM 4203 O O . GLY A 1 607 ? 18.158 0.836 -39.426 1.00 97.06 607 GLY A O 1
ATOM 4204 N N . THR A 1 608 ? 16.705 2.548 -39.440 1.00 97.81 608 THR A N 1
ATOM 4205 C CA . THR A 1 608 ? 17.702 3.617 -39.567 1.00 97.81 608 THR A CA 1
ATOM 4206 C C . THR A 1 608 ? 17.598 4.566 -38.386 1.00 97.81 608 THR A C 1
ATOM 4208 O O . THR A 1 608 ? 16.601 5.270 -38.272 1.00 97.81 608 THR A O 1
ATOM 4211 N N . THR A 1 609 ? 18.637 4.649 -37.560 1.00 98.44 609 THR A N 1
ATOM 4212 C CA . THR A 1 609 ? 18.733 5.703 -36.541 1.00 98.44 609 THR A CA 1
ATOM 4213 C C . THR A 1 609 ? 19.574 6.853 -37.063 1.00 98.44 609 THR A C 1
ATOM 4215 O O . THR A 1 609 ? 20.700 6.640 -37.499 1.00 98.44 609 THR A O 1
ATOM 4218 N N . VAL A 1 610 ? 19.050 8.072 -36.994 1.00 98.44 610 VAL A N 1
ATOM 4219 C CA . VAL A 1 610 ? 19.744 9.304 -37.372 1.00 98.44 610 VAL A CA 1
ATOM 4220 C C . VAL A 1 610 ? 20.154 10.053 -36.109 1.00 98.44 610 VAL A C 1
ATOM 4222 O O . VAL A 1 610 ? 19.294 10.525 -35.364 1.00 98.44 610 VAL A O 1
ATOM 4225 N N . LEU A 1 611 ? 21.459 10.208 -35.892 1.00 98.44 611 LEU A N 1
ATOM 4226 C CA . LEU A 1 611 ? 22.012 11.097 -34.870 1.00 98.44 611 LEU A CA 1
ATOM 4227 C C . LEU A 1 611 ? 22.256 12.470 -35.508 1.00 98.44 611 LEU A C 1
ATOM 4229 O O . LEU A 1 611 ? 23.147 12.633 -36.345 1.00 98.44 611 LEU A O 1
ATOM 4233 N N . SER A 1 612 ? 21.420 13.452 -35.157 1.00 97.06 612 SER A N 1
ATOM 4234 C CA . SER A 1 612 ? 21.383 14.759 -35.836 1.00 97.06 612 SER A CA 1
ATOM 4235 C C . SER A 1 612 ? 22.120 15.886 -35.113 1.00 97.06 612 SER A C 1
ATOM 4237 O O . SER A 1 612 ? 22.212 16.996 -35.641 1.00 97.06 612 SER A O 1
ATOM 4239 N N . GLN A 1 613 ? 22.625 15.622 -33.908 1.00 98.00 613 GLN A N 1
ATOM 4240 C CA . GLN A 1 613 ? 23.332 16.590 -33.070 1.00 98.00 613 GLN A CA 1
ATOM 4241 C C . GLN A 1 613 ? 24.817 16.244 -32.945 1.00 98.00 613 GLN A C 1
ATOM 4243 O O . GLN A 1 613 ? 25.224 15.118 -33.214 1.00 98.00 613 GLN A O 1
ATOM 4248 N N . SER A 1 614 ? 25.615 17.227 -32.521 1.00 97.56 614 SER A N 1
ATOM 4249 C CA . SER A 1 614 ? 26.997 16.999 -32.084 1.00 97.56 614 SER A CA 1
ATOM 4250 C C . SER A 1 614 ? 26.977 16.370 -30.696 1.00 97.56 614 SER A C 1
ATOM 4252 O O . SER A 1 614 ? 26.403 16.938 -29.761 1.00 97.56 614 SER A O 1
ATOM 4254 N N . ASN A 1 615 ? 27.557 15.177 -30.583 1.00 98.31 615 ASN A N 1
ATOM 4255 C CA . ASN A 1 615 ? 27.522 14.361 -29.380 1.00 98.31 615 ASN A CA 1
ATOM 4256 C C . ASN A 1 615 ? 28.914 14.285 -28.736 1.00 98.31 615 ASN A C 1
ATOM 4258 O O . ASN A 1 615 ? 29.940 14.312 -29.406 1.00 98.31 615 ASN A O 1
ATOM 4262 N N . GLY A 1 616 ? 28.948 14.198 -27.408 1.00 97.50 616 GLY A N 1
ATOM 4263 C CA . GLY A 1 616 ? 30.167 14.212 -26.595 1.00 97.50 616 GLY A CA 1
ATOM 4264 C C . GLY A 1 616 ? 30.378 12.956 -25.753 1.00 97.50 616 GLY A C 1
ATOM 4265 O O . GLY A 1 616 ? 31.131 13.018 -24.782 1.00 97.50 616 GLY A O 1
ATOM 4266 N N . TYR A 1 617 ? 29.684 11.851 -26.047 1.00 98.50 617 TYR A N 1
ATOM 4267 C CA . TYR A 1 617 ? 29.931 10.582 -25.362 1.00 98.50 617 TYR A CA 1
ATOM 4268 C C . TYR A 1 617 ? 31.237 9.937 -25.845 1.00 98.50 617 TYR A C 1
ATOM 4270 O O . TYR A 1 617 ? 31.646 10.103 -26.999 1.00 98.50 617 TYR A O 1
ATOM 4278 N N . THR A 1 618 ? 31.919 9.224 -24.949 1.00 98.19 618 THR A N 1
ATOM 4279 C CA . THR A 1 618 ? 33.294 8.748 -25.189 1.00 98.19 618 THR A CA 1
ATOM 4280 C C . THR A 1 618 ? 33.445 7.227 -25.251 1.00 98.19 618 THR A C 1
ATOM 4282 O O . THR A 1 618 ? 34.495 6.756 -25.686 1.00 98.19 618 THR A O 1
ATOM 4285 N N . GLY A 1 619 ? 32.421 6.451 -24.875 1.00 97.56 619 GLY A N 1
ATOM 4286 C CA . GLY A 1 619 ? 32.478 4.984 -24.815 1.00 97.56 619 GLY A CA 1
ATOM 4287 C C . GLY A 1 619 ? 32.432 4.270 -26.170 1.00 97.56 619 GLY A C 1
ATOM 4288 O O . GLY A 1 619 ? 32.702 3.075 -26.223 1.00 97.56 619 GLY A O 1
ATOM 4289 N N . GLY A 1 620 ? 32.164 4.995 -27.261 1.00 97.62 620 GLY A N 1
ATOM 4290 C CA . GLY A 1 620 ? 32.085 4.448 -28.618 1.00 97.62 620 GLY A CA 1
ATOM 4291 C C . GLY A 1 620 ? 30.661 4.143 -29.070 1.00 97.62 620 GLY A C 1
ATOM 4292 O O . GLY A 1 620 ? 29.698 4.336 -28.329 1.00 97.62 620 GLY A O 1
ATOM 4293 N N . THR A 1 621 ? 30.542 3.723 -30.325 1.00 98.56 621 THR A N 1
ATOM 4294 C CA . THR A 1 621 ? 29.276 3.416 -30.987 1.00 98.56 621 THR A CA 1
ATOM 4295 C C . THR A 1 621 ? 29.333 2.026 -31.610 1.00 98.56 621 THR A C 1
ATOM 4297 O O . THR A 1 621 ? 30.206 1.781 -32.438 1.00 98.56 621 THR A O 1
ATOM 4300 N N . THR A 1 622 ? 28.393 1.143 -31.281 1.00 98.25 622 THR A N 1
ATOM 4301 C CA . THR A 1 622 ? 28.349 -0.233 -31.803 1.00 98.25 622 THR A CA 1
ATOM 4302 C C . THR A 1 622 ? 27.177 -0.417 -32.763 1.00 98.25 622 THR A C 1
ATOM 4304 O O . THR A 1 622 ? 26.040 -0.056 -32.453 1.00 98.25 622 THR A O 1
ATOM 4307 N N . LEU A 1 623 ? 27.429 -0.991 -33.940 1.00 97.81 623 LEU A N 1
ATOM 4308 C CA . LEU A 1 623 ? 26.409 -1.340 -34.926 1.00 97.81 623 LEU A CA 1
ATOM 4309 C C . LEU A 1 623 ? 26.162 -2.847 -34.877 1.00 97.81 623 LEU A C 1
ATOM 4311 O O . LEU A 1 623 ? 26.926 -3.628 -35.438 1.00 97.81 623 LEU A O 1
ATOM 4315 N N . HIS A 1 624 ? 25.055 -3.253 -34.259 1.00 94.44 624 HIS A N 1
ATOM 4316 C CA . HIS A 1 624 ? 24.627 -4.652 -34.244 1.00 94.44 624 HIS A CA 1
ATOM 4317 C C . HIS A 1 624 ? 23.755 -5.001 -35.456 1.00 94.44 624 HIS A C 1
ATOM 4319 O O . HIS A 1 624 ? 23.814 -6.124 -35.954 1.00 94.44 624 HIS A O 1
ATOM 4325 N N . ALA A 1 625 ? 22.942 -4.058 -35.944 1.00 92.69 625 ALA A N 1
ATOM 4326 C CA . ALA A 1 625 ? 22.027 -4.272 -37.065 1.00 92.69 625 ALA A CA 1
ATOM 4327 C C . ALA A 1 625 ? 21.664 -2.961 -37.782 1.00 92.69 625 ALA A C 1
ATOM 4329 O O . ALA A 1 625 ? 21.897 -1.868 -37.275 1.00 92.69 625 ALA A O 1
ATOM 4330 N N . GLY A 1 626 ? 21.043 -3.072 -38.958 1.00 95.19 626 GLY A N 1
ATOM 4331 C CA . GLY A 1 626 ? 20.403 -1.937 -39.626 1.00 95.19 626 GLY A CA 1
ATOM 4332 C C . GLY A 1 626 ? 21.375 -0.847 -40.080 1.00 95.19 626 GLY A C 1
ATOM 4333 O O . GLY A 1 626 ? 22.485 -1.126 -40.539 1.00 95.19 626 GLY A O 1
ATOM 4334 N N . THR A 1 627 ? 20.912 0.403 -40.027 1.00 97.75 627 THR A N 1
ATOM 4335 C CA . THR A 1 627 ? 21.665 1.588 -40.457 1.00 97.75 627 THR A CA 1
ATOM 4336 C C . THR A 1 627 ? 21.808 2.597 -39.320 1.00 97.75 627 THR A C 1
ATOM 4338 O O . THR A 1 627 ? 20.813 3.001 -38.722 1.00 97.75 627 THR A O 1
ATOM 4341 N N . LEU A 1 628 ? 23.027 3.073 -39.078 1.00 98.56 628 LEU A N 1
ATOM 4342 C CA . LEU A 1 628 ? 23.274 4.289 -38.302 1.00 98.56 628 LEU A CA 1
ATOM 4343 C C . LEU A 1 628 ? 23.620 5.431 -39.259 1.00 98.56 628 LEU A C 1
ATOM 4345 O O . LEU A 1 628 ? 24.539 5.296 -40.062 1.00 98.56 628 LEU A O 1
ATOM 4349 N N . GLU A 1 629 ? 22.907 6.550 -39.176 1.00 98.50 629 GLU A N 1
ATOM 4350 C CA . GLU A 1 629 ? 23.150 7.764 -39.955 1.00 98.50 629 GLU A CA 1
ATOM 4351 C C . GLU A 1 629 ? 23.716 8.881 -39.073 1.00 98.50 629 GLU A C 1
ATOM 4353 O O . GLU A 1 629 ? 23.087 9.325 -38.112 1.00 98.50 629 GLU A O 1
ATOM 4358 N N . LEU A 1 630 ? 24.905 9.359 -39.434 1.00 98.62 630 LEU A N 1
ATOM 4359 C CA . LEU A 1 630 ? 25.577 10.492 -38.809 1.00 98.62 630 LEU A CA 1
ATOM 4360 C C . LEU A 1 630 ? 25.273 11.757 -39.614 1.00 98.62 630 LEU A C 1
ATOM 4362 O O . LEU A 1 630 ? 25.810 11.934 -40.709 1.00 98.62 630 LEU A O 1
ATOM 4366 N N . ALA A 1 631 ? 24.418 12.631 -39.079 1.00 97.75 631 ALA A N 1
ATOM 4367 C CA . ALA A 1 631 ? 23.928 13.821 -39.785 1.00 97.75 631 ALA A CA 1
ATOM 4368 C C . ALA A 1 631 ? 24.578 15.146 -39.327 1.00 97.75 631 ALA A C 1
ATOM 4370 O O . ALA A 1 631 ? 24.288 16.206 -39.888 1.00 97.75 631 ALA A O 1
ATOM 4371 N N . ALA A 1 632 ? 25.481 15.107 -38.343 1.00 97.62 632 ALA A N 1
ATOM 4372 C CA . ALA A 1 632 ? 26.207 16.266 -37.822 1.00 97.62 632 ALA A CA 1
ATOM 4373 C C . ALA A 1 632 ? 27.653 15.915 -37.440 1.00 97.62 632 ALA A C 1
ATOM 4375 O O . ALA A 1 632 ? 27.996 14.744 -37.273 1.00 97.62 632 ALA A O 1
ATOM 4376 N N . LEU A 1 633 ? 28.506 16.937 -37.311 1.00 96.88 633 LEU A N 1
ATOM 4377 C CA . LEU A 1 633 ? 29.863 16.777 -36.785 1.00 96.88 633 LEU A CA 1
ATOM 4378 C C . LEU A 1 633 ? 29.799 16.194 -35.367 1.00 96.88 633 LEU A C 1
ATOM 4380 O O . LEU A 1 633 ? 28.948 16.610 -34.583 1.00 96.88 633 LEU A O 1
ATOM 4384 N N . ASP A 1 634 ? 30.677 15.241 -35.057 1.00 97.25 634 ASP A N 1
ATOM 4385 C CA . ASP A 1 634 ? 30.715 14.506 -33.783 1.00 97.25 634 ASP A CA 1
ATOM 4386 C C . ASP A 1 634 ? 29.432 13.715 -33.466 1.00 97.25 634 ASP A C 1
ATOM 4388 O O . ASP A 1 634 ? 29.180 13.361 -32.316 1.00 97.25 634 ASP A O 1
ATOM 4392 N N . ALA A 1 635 ? 28.587 13.413 -34.461 1.00 98.12 635 ALA A N 1
ATOM 4393 C CA . ALA A 1 635 ? 27.333 12.694 -34.221 1.00 98.12 635 ALA A CA 1
ATOM 4394 C C . ALA A 1 635 ? 27.534 11.307 -33.583 1.00 98.12 635 ALA A C 1
ATOM 4396 O O . ALA A 1 635 ? 26.666 10.865 -32.839 1.00 98.12 635 ALA A O 1
ATOM 4397 N N . ALA A 1 636 ? 28.672 10.646 -33.813 1.00 97.44 636 ALA A N 1
ATOM 4398 C CA . ALA A 1 636 ? 29.012 9.358 -33.200 1.00 97.44 636 ALA A CA 1
ATOM 4399 C C . ALA A 1 636 ? 29.790 9.476 -31.868 1.00 97.44 636 ALA A C 1
ATOM 4401 O O . ALA A 1 636 ? 30.354 8.486 -31.393 1.00 97.44 636 ALA A O 1
ATOM 4402 N N . GLY A 1 637 ? 29.873 10.677 -31.281 1.00 97.94 637 GLY A N 1
ATOM 4403 C CA . GLY A 1 637 ? 30.749 10.940 -30.140 1.00 97.94 637 GLY A CA 1
ATOM 4404 C C . GLY A 1 637 ? 32.228 10.881 -30.532 1.00 97.94 637 GLY A C 1
ATOM 4405 O O . GLY A 1 637 ? 32.576 11.008 -31.705 1.00 97.94 637 GLY A O 1
ATOM 4406 N N . THR A 1 638 ? 33.117 10.669 -29.558 1.00 96.56 638 THR A N 1
ATOM 4407 C CA . THR A 1 638 ? 34.579 10.646 -29.794 1.00 96.56 638 THR A CA 1
ATOM 4408 C C . THR A 1 638 ? 35.201 9.247 -29.749 1.00 96.56 638 THR A C 1
ATOM 4410 O O . THR A 1 638 ? 36.409 9.111 -29.937 1.00 96.56 638 THR A O 1
ATOM 4413 N N . GLY A 1 639 ? 34.420 8.216 -29.412 1.00 95.94 639 GLY A N 1
ATOM 4414 C CA . GLY A 1 639 ? 34.892 6.827 -29.355 1.00 95.94 639 GLY A CA 1
ATOM 4415 C C . GLY A 1 639 ? 34.946 6.160 -30.736 1.00 95.94 639 GLY A C 1
ATOM 4416 O O . GLY A 1 639 ? 34.626 6.781 -31.748 1.00 95.94 639 GLY A O 1
ATOM 4417 N N . ALA A 1 640 ? 35.358 4.893 -30.798 1.00 96.69 640 ALA A N 1
ATOM 4418 C CA . ALA A 1 640 ? 35.344 4.132 -32.050 1.00 96.69 640 ALA A CA 1
ATOM 4419 C C . ALA A 1 640 ? 33.908 3.844 -32.527 1.00 96.69 640 ALA A C 1
ATOM 4421 O O . ALA A 1 640 ? 32.978 3.819 -31.721 1.00 96.69 640 ALA A O 1
ATOM 4422 N N . ILE A 1 641 ? 33.738 3.623 -33.832 1.00 98.31 641 ILE A N 1
ATOM 4423 C CA . ILE A 1 641 ? 32.510 3.089 -34.430 1.00 98.31 641 ILE A CA 1
ATOM 4424 C C . ILE A 1 641 ? 32.780 1.638 -34.819 1.00 98.31 641 ILE A C 1
ATOM 4426 O O . ILE A 1 641 ? 33.555 1.396 -35.742 1.00 98.31 641 ILE A O 1
ATOM 4430 N N . THR A 1 642 ? 32.147 0.688 -34.144 1.00 96.31 642 THR A N 1
ATOM 4431 C CA . THR A 1 642 ? 32.432 -0.743 -34.279 1.00 96.31 642 THR A CA 1
ATOM 4432 C C . THR A 1 642 ? 31.305 -1.456 -35.021 1.00 96.31 642 THR A C 1
ATOM 4434 O O . THR A 1 642 ? 30.142 -1.377 -34.626 1.00 96.31 642 THR A O 1
ATOM 4437 N N . PHE A 1 643 ? 31.653 -2.161 -36.094 1.00 91.94 643 PHE A N 1
ATOM 4438 C CA . PHE A 1 643 ? 30.783 -3.125 -36.765 1.00 91.94 643 PHE A CA 1
ATOM 4439 C C . PHE A 1 643 ? 30.876 -4.481 -36.056 1.00 91.94 643 PHE A C 1
ATOM 4441 O O . PHE A 1 643 ? 31.974 -4.978 -35.807 1.00 91.94 643 PHE A O 1
ATOM 4448 N N . GLU A 1 644 ? 29.727 -5.067 -35.727 1.00 89.25 644 GLU A N 1
ATOM 4449 C CA . GLU A 1 644 ? 29.624 -6.437 -35.208 1.00 89.25 644 GLU A CA 1
ATOM 4450 C C . GLU A 1 644 ? 29.330 -7.437 -36.336 1.00 89.25 644 GLU A C 1
ATOM 4452 O O . GLU A 1 644 ? 29.085 -7.057 -37.477 1.00 89.25 644 GLU A O 1
ATOM 4457 N N . ASP A 1 645 ? 29.295 -8.735 -36.030 1.00 78.38 645 ASP A N 1
ATOM 4458 C CA . ASP A 1 645 ? 28.955 -9.765 -37.019 1.00 78.38 645 ASP A CA 1
ATOM 4459 C C . ASP A 1 645 ? 27.585 -9.502 -37.678 1.00 78.38 645 ASP A C 1
ATOM 4461 O O . ASP A 1 645 ? 26.544 -9.471 -37.016 1.00 78.38 645 ASP A O 1
ATOM 4465 N N . GLY A 1 646 ? 27.561 -9.367 -39.004 1.00 77.25 646 GLY A N 1
ATOM 4466 C CA . GLY A 1 646 ? 26.331 -9.136 -39.754 1.00 77.25 646 GLY A CA 1
ATOM 4467 C C . GLY A 1 646 ? 26.562 -8.301 -41.003 1.00 77.25 646 GLY A C 1
ATOM 4468 O O . GLY A 1 646 ? 27.676 -8.190 -41.491 1.00 77.25 646 GLY A O 1
ATOM 4469 N N . ALA A 1 647 ? 25.473 -7.777 -41.559 1.00 85.19 647 ALA A N 1
ATOM 4470 C CA . ALA A 1 647 ? 25.536 -6.747 -42.585 1.00 85.19 647 ALA A CA 1
ATOM 4471 C C . ALA A 1 647 ? 24.936 -5.477 -41.988 1.00 85.19 647 ALA A C 1
ATOM 4473 O O . ALA A 1 647 ? 23.711 -5.384 -41.846 1.00 85.19 647 ALA A O 1
ATOM 4474 N N . GLN A 1 648 ? 25.783 -4.520 -41.619 1.00 92.69 648 GLN A N 1
ATOM 4475 C CA . GLN A 1 648 ? 25.343 -3.220 -41.120 1.00 92.69 648 GLN A CA 1
ATOM 4476 C C . GLN A 1 648 ? 25.706 -2.105 -42.100 1.00 92.69 648 GLN A C 1
ATOM 4478 O O . GLN A 1 648 ? 26.539 -2.249 -42.999 1.00 92.69 648 GLN A O 1
ATOM 4483 N N . THR A 1 649 ? 25.029 -0.968 -41.964 1.00 96.69 649 THR A N 1
ATOM 4484 C CA . THR A 1 649 ? 25.330 0.229 -42.749 1.00 96.69 649 THR A CA 1
ATOM 4485 C C . THR A 1 649 ? 25.668 1.397 -41.834 1.00 96.69 649 THR A C 1
ATOM 4487 O O . THR A 1 649 ? 24.849 1.814 -41.021 1.00 96.69 649 THR A O 1
ATOM 4490 N N . LEU A 1 650 ? 26.850 1.978 -42.019 1.00 98.38 650 LEU A N 1
ATOM 4491 C CA . LEU A 1 650 ? 27.181 3.290 -41.475 1.00 98.38 650 LEU A CA 1
ATOM 4492 C C . LEU A 1 650 ? 26.985 4.331 -42.575 1.00 98.38 650 LEU A C 1
ATOM 4494 O O . LEU A 1 650 ? 27.757 4.391 -43.532 1.00 98.38 650 LEU A O 1
ATOM 4498 N N . LYS A 1 651 ? 25.952 5.156 -42.450 1.00 98.31 651 LYS A N 1
ATOM 4499 C CA . LYS A 1 651 ? 25.718 6.294 -43.334 1.00 98.31 651 LYS A CA 1
ATOM 4500 C C . LYS A 1 651 ? 26.321 7.553 -42.714 1.00 98.31 651 LYS A C 1
ATOM 4502 O O . LYS A 1 651 ? 26.051 7.882 -41.566 1.00 98.31 651 LYS A O 1
ATOM 4507 N N . ILE A 1 652 ? 27.143 8.261 -43.476 1.00 98.38 652 ILE A N 1
ATOM 4508 C CA . ILE A 1 652 ? 27.849 9.465 -43.038 1.00 98.38 652 ILE A CA 1
ATOM 4509 C C . ILE A 1 652 ? 27.472 10.589 -43.991 1.00 98.38 652 ILE A C 1
ATOM 4511 O O . ILE A 1 652 ? 27.871 10.595 -45.161 1.00 98.38 652 ILE A O 1
ATOM 4515 N N . ASP A 1 653 ? 26.713 11.557 -43.496 1.00 97.06 653 ASP A N 1
ATOM 4516 C CA . ASP A 1 653 ? 26.395 12.740 -44.274 1.00 97.06 653 ASP A CA 1
ATOM 4517 C C . ASP A 1 653 ? 27.620 13.639 -44.406 1.00 97.06 653 ASP A C 1
ATOM 4519 O O . ASP A 1 653 ? 28.478 13.726 -43.529 1.00 97.06 653 ASP A O 1
ATOM 4523 N N . LYS A 1 654 ? 27.665 14.423 -45.486 1.00 95.12 654 LYS A N 1
ATOM 4524 C CA . LYS A 1 654 ? 28.686 15.464 -45.659 1.00 95.12 654 LYS A CA 1
ATOM 4525 C C . LYS A 1 654 ? 28.815 16.395 -44.441 1.00 95.12 654 LYS A C 1
ATOM 4527 O O . LYS A 1 654 ? 29.901 16.912 -44.200 1.00 95.12 654 LYS A O 1
ATOM 4532 N N . ALA A 1 655 ? 27.721 16.642 -43.718 1.00 95.50 655 ALA A N 1
ATOM 4533 C CA . ALA A 1 655 ? 27.708 17.489 -42.527 1.00 95.50 655 ALA A CA 1
ATOM 4534 C C . ALA A 1 655 ? 28.445 16.873 -41.322 1.00 95.50 655 ALA A C 1
ATOM 4536 O O . ALA A 1 655 ? 28.841 17.620 -40.433 1.00 95.50 655 ALA A O 1
ATOM 4537 N N . ALA A 1 656 ? 28.662 15.555 -41.315 1.00 97.12 656 ALA A N 1
ATOM 4538 C CA . ALA A 1 656 ? 29.420 14.843 -40.289 1.00 97.12 656 ALA A CA 1
ATOM 4539 C C . ALA A 1 656 ? 30.936 14.809 -40.543 1.00 97.12 656 ALA A C 1
ATOM 4541 O O . ALA A 1 656 ? 31.680 14.268 -39.733 1.00 97.12 656 ALA A O 1
ATOM 4542 N N . LEU A 1 657 ? 31.406 15.382 -41.658 1.00 96.44 657 LEU A N 1
ATOM 4543 C CA . LEU A 1 657 ? 32.819 15.389 -42.032 1.00 96.44 657 LEU A CA 1
ATOM 4544 C C . LEU A 1 657 ? 33.457 16.755 -41.743 1.00 96.44 657 LEU A C 1
ATOM 4546 O O . LEU A 1 657 ? 33.067 17.756 -42.352 1.00 96.44 657 LEU A O 1
ATOM 4550 N N . ASP A 1 658 ? 34.505 16.795 -40.917 1.00 94.75 658 ASP A N 1
ATOM 4551 C CA . ASP A 1 658 ? 35.334 17.992 -40.745 1.00 94.75 658 ASP A CA 1
ATOM 4552 C C . ASP A 1 658 ? 36.372 18.071 -41.867 1.00 94.75 658 ASP A C 1
ATOM 4554 O O . ASP A 1 658 ? 37.281 17.253 -41.975 1.00 94.75 658 ASP A O 1
ATOM 4558 N N . HIS A 1 659 ? 36.210 19.033 -42.778 1.00 91.75 659 HIS A N 1
ATOM 4559 C CA . HIS A 1 659 ? 37.086 19.198 -43.947 1.00 91.75 659 HIS A CA 1
ATOM 4560 C C . HIS A 1 659 ? 37.304 17.907 -44.775 1.00 91.75 659 HIS A C 1
ATOM 4562 O O . HIS A 1 659 ? 38.326 17.760 -45.446 1.00 91.75 659 HIS A O 1
ATOM 4568 N N . GLY A 1 660 ? 36.318 17.002 -44.781 1.00 92.62 660 GLY A N 1
ATOM 4569 C CA . GLY A 1 660 ? 36.382 15.716 -45.483 1.00 92.62 660 GLY A CA 1
ATOM 4570 C C . GLY A 1 660 ? 36.923 14.552 -44.646 1.00 92.62 660 GLY A C 1
ATOM 4571 O O . GLY A 1 660 ? 37.105 13.465 -45.184 1.00 92.62 660 GLY A O 1
ATOM 4572 N N . HIS A 1 661 ? 37.157 14.744 -43.353 1.00 94.81 661 HIS A N 1
ATOM 4573 C CA . HIS A 1 661 ? 37.590 13.702 -42.431 1.00 94.81 661 HIS A CA 1
ATOM 4574 C C . HIS A 1 661 ? 36.478 13.341 -41.441 1.00 94.81 661 HIS A C 1
ATOM 4576 O O . HIS A 1 661 ? 35.737 14.217 -41.003 1.00 94.81 661 HIS A O 1
ATOM 4582 N N . LEU A 1 662 ? 36.356 12.053 -41.120 1.00 96.44 662 LEU A N 1
ATOM 4583 C CA . LEU A 1 662 ? 35.619 11.582 -39.949 1.00 96.44 662 LEU A CA 1
ATOM 4584 C C . LEU A 1 662 ? 36.630 11.299 -38.832 1.00 96.44 662 LEU A C 1
ATOM 4586 O O . LEU A 1 662 ? 37.555 10.518 -39.060 1.00 96.44 662 LEU A O 1
ATOM 4590 N N . ASP A 1 663 ? 36.432 11.895 -37.659 1.00 92.75 663 ASP A N 1
ATOM 4591 C CA . ASP A 1 663 ? 37.384 11.814 -36.542 1.00 92.75 663 ASP A CA 1
ATOM 4592 C C . ASP A 1 663 ? 37.378 10.451 -35.826 1.00 92.75 663 ASP A C 1
ATOM 4594 O O . ASP A 1 663 ? 38.382 10.055 -35.231 1.00 92.75 663 ASP A O 1
ATOM 4598 N N . ASN A 1 664 ? 36.268 9.710 -35.885 1.00 96.44 664 ASN A N 1
ATOM 4599 C CA . ASN A 1 664 ? 36.162 8.386 -35.277 1.00 96.44 664 ASN A CA 1
ATOM 4600 C C . ASN A 1 664 ? 37.005 7.346 -36.035 1.00 96.44 664 ASN A C 1
ATOM 4602 O O . ASN A 1 664 ? 36.994 7.286 -37.268 1.00 96.44 664 ASN A O 1
ATOM 4606 N N . THR A 1 665 ? 37.653 6.448 -35.290 1.00 95.44 665 THR A N 1
ATOM 4607 C CA . THR A 1 665 ? 38.166 5.190 -35.850 1.00 95.44 665 THR A CA 1
ATOM 4608 C C . THR A 1 665 ? 36.995 4.258 -36.140 1.00 95.44 665 THR A C 1
ATOM 4610 O O . THR A 1 665 ? 36.142 4.056 -35.278 1.00 95.44 665 THR A O 1
ATOM 4613 N N . ILE A 1 666 ? 36.967 3.669 -37.332 1.00 95.62 666 ILE A N 1
ATOM 4614 C CA . ILE A 1 666 ? 36.007 2.638 -37.720 1.00 95.62 666 ILE A CA 1
ATOM 4615 C C . ILE A 1 666 ? 36.647 1.267 -37.500 1.00 95.62 666 ILE A C 1
ATOM 4617 O O . ILE A 1 666 ? 37.691 0.953 -38.080 1.00 95.62 666 ILE A O 1
ATOM 4621 N N . GLU A 1 667 ? 36.004 0.456 -36.671 1.00 92.00 667 GLU A N 1
ATOM 4622 C CA . GLU A 1 667 ? 36.443 -0.875 -36.277 1.00 92.00 667 GLU A CA 1
ATOM 4623 C C . GLU A 1 667 ? 35.565 -1.957 -36.905 1.00 92.00 667 GLU A C 1
ATOM 4625 O O . GLU A 1 667 ? 34.354 -1.787 -37.042 1.00 92.00 667 GLU A O 1
ATOM 4630 N N . GLY A 1 668 ? 36.177 -3.072 -37.305 1.00 85.94 668 GLY A N 1
ATOM 4631 C CA . GLY A 1 668 ? 35.445 -4.252 -37.780 1.00 85.94 668 GLY A CA 1
ATOM 4632 C C . GLY A 1 668 ? 34.834 -4.163 -39.187 1.00 85.94 668 GLY A C 1
ATOM 4633 O O . GLY A 1 668 ? 34.219 -5.132 -39.613 1.00 85.94 668 GLY A O 1
ATOM 4634 N N . PHE A 1 669 ? 35.028 -3.069 -39.939 1.00 88.50 669 PHE A N 1
ATOM 4635 C CA . PHE A 1 669 ? 34.455 -2.915 -41.287 1.00 88.50 669 PHE A CA 1
ATOM 4636 C C . PHE A 1 669 ? 34.910 -4.032 -42.244 1.00 88.50 669 PHE A C 1
ATOM 4638 O O . PHE A 1 669 ? 36.075 -4.092 -42.657 1.00 88.50 669 PHE A O 1
ATOM 4645 N N . GLY A 1 670 ? 33.976 -4.905 -42.623 1.00 80.56 670 GLY A N 1
ATOM 4646 C CA . GLY A 1 670 ? 34.253 -6.151 -43.324 1.00 80.56 670 GLY A CA 1
ATOM 4647 C C . GLY A 1 670 ? 33.348 -6.423 -44.525 1.00 80.56 670 GLY A C 1
ATOM 4648 O O . GLY A 1 670 ? 32.605 -5.576 -45.023 1.00 80.56 670 GLY A O 1
ATOM 4649 N N . VAL A 1 671 ? 33.467 -7.637 -45.068 1.00 77.31 671 VAL A N 1
ATOM 4650 C CA . VAL A 1 671 ? 32.626 -8.093 -46.184 1.00 77.31 671 VAL A CA 1
ATOM 4651 C C . VAL A 1 671 ? 31.192 -8.262 -45.685 1.00 77.31 671 VAL A C 1
ATOM 4653 O O . VAL A 1 671 ? 30.957 -9.037 -44.768 1.00 77.31 671 VAL A O 1
ATOM 4656 N N . GLY A 1 672 ? 30.241 -7.598 -46.342 1.00 79.06 672 GLY A N 1
ATOM 4657 C CA . GLY A 1 672 ? 28.830 -7.568 -45.931 1.00 79.06 672 GLY A CA 1
ATOM 4658 C C . GLY A 1 672 ? 28.403 -6.195 -45.420 1.00 79.06 672 GLY A C 1
ATOM 4659 O O . GLY A 1 672 ? 27.251 -5.807 -45.621 1.00 79.06 672 GLY A O 1
ATOM 4660 N N . ASP A 1 673 ? 29.353 -5.424 -44.898 1.00 88.94 673 ASP A N 1
ATOM 4661 C CA . ASP A 1 673 ? 29.117 -4.072 -44.413 1.00 88.94 673 ASP A CA 1
ATOM 4662 C C . ASP A 1 673 ? 29.101 -3.045 -45.534 1.00 88.94 673 ASP A C 1
ATOM 4664 O O . ASP A 1 673 ? 29.684 -3.211 -46.6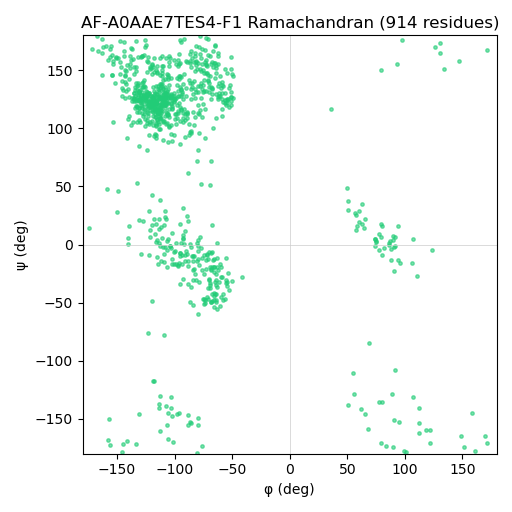14 1.00 88.94 673 ASP A O 1
ATOM 4668 N N . THR A 1 674 ? 28.443 -1.925 -45.253 1.00 94.06 674 THR A N 1
ATOM 4669 C CA . THR A 1 674 ? 28.422 -0.765 -46.139 1.00 94.06 674 THR A CA 1
ATOM 4670 C C . THR A 1 674 ? 28.753 0.506 -45.370 1.00 94.06 674 THR A C 1
ATOM 4672 O O . THR A 1 674 ? 28.129 0.814 -44.359 1.00 94.06 674 THR A O 1
ATOM 4675 N N . ILE A 1 675 ? 29.677 1.303 -45.905 1.00 97.19 675 ILE A N 1
ATOM 4676 C CA . ILE A 1 675 ? 29.804 2.716 -45.537 1.00 97.19 675 ILE A CA 1
ATOM 4677 C C . ILE A 1 675 ? 29.166 3.544 -46.654 1.00 97.19 675 ILE A C 1
ATOM 4679 O O . ILE A 1 675 ? 29.607 3.481 -47.803 1.00 97.19 675 ILE A O 1
ATOM 4683 N N . ASP A 1 676 ? 28.129 4.314 -46.339 1.00 97.25 676 ASP A N 1
ATOM 4684 C CA . ASP A 1 676 ? 27.433 5.190 -47.285 1.00 97.25 676 ASP A CA 1
ATOM 4685 C C . ASP A 1 676 ? 27.787 6.658 -47.023 1.00 97.25 676 ASP A C 1
ATOM 4687 O O . ASP A 1 676 ? 27.320 7.268 -46.067 1.00 97.25 676 ASP A O 1
ATOM 4691 N N . LEU A 1 677 ? 28.632 7.240 -47.872 1.00 97.25 677 LEU A N 1
ATOM 4692 C CA . LEU A 1 677 ? 29.022 8.645 -47.795 1.00 97.25 677 LEU A CA 1
ATOM 4693 C C . LEU A 1 677 ? 28.011 9.498 -48.569 1.00 97.25 677 LEU A C 1
ATOM 4695 O O . LEU A 1 677 ? 28.135 9.697 -49.786 1.00 97.25 677 LEU A O 1
ATOM 4699 N N . ALA A 1 678 ? 27.016 10.029 -47.868 1.00 95.00 678 ALA A N 1
ATOM 4700 C CA . ALA A 1 678 ? 25.912 10.761 -48.467 1.00 95.00 678 ALA A CA 1
ATOM 4701 C C . ALA A 1 678 ? 26.293 12.216 -48.812 1.00 95.00 678 ALA A C 1
ATOM 4703 O O . ALA A 1 678 ? 26.954 12.940 -48.064 1.00 95.00 678 ALA A O 1
ATOM 4704 N N . GLY A 1 679 ? 25.880 12.675 -49.999 1.00 92.38 679 GLY A N 1
ATOM 4705 C CA . GLY A 1 679 ? 26.036 14.075 -50.425 1.00 92.38 679 GLY A CA 1
ATOM 4706 C C . GLY A 1 679 ? 27.459 14.519 -50.812 1.00 92.38 679 GLY A C 1
ATOM 4707 O O . GLY A 1 679 ? 27.667 15.693 -51.139 1.00 92.38 679 GLY A O 1
ATOM 4708 N N . ILE A 1 680 ? 28.449 13.617 -50.834 1.00 93.75 680 ILE A N 1
ATOM 4709 C CA . ILE A 1 680 ? 29.827 13.949 -51.248 1.00 93.75 680 ILE A CA 1
ATOM 4710 C C . ILE A 1 680 ? 30.059 13.933 -52.773 1.00 93.75 680 ILE A C 1
ATOM 4712 O O . ILE A 1 680 ? 31.089 14.408 -53.258 1.00 93.75 680 ILE A O 1
ATOM 4716 N N . GLY A 1 681 ? 29.104 13.434 -53.561 1.00 90.62 681 GLY A N 1
ATOM 4717 C CA . GLY A 1 681 ? 29.306 13.070 -54.967 1.00 90.62 681 GLY A CA 1
ATOM 4718 C C . GLY A 1 681 ? 29.998 11.712 -55.117 1.00 90.62 681 GLY A C 1
ATOM 4719 O O . GLY A 1 681 ? 30.810 11.340 -54.277 1.00 90.62 681 GLY A O 1
ATOM 4720 N N . LYS A 1 682 ? 29.723 10.990 -56.215 1.00 90.94 682 LYS A N 1
ATOM 4721 C CA . LYS A 1 682 ? 30.377 9.705 -56.512 1.00 90.94 682 LYS A CA 1
ATOM 4722 C C . LYS A 1 682 ? 31.899 9.882 -56.612 1.00 90.94 682 LYS A C 1
ATOM 4724 O O . LYS A 1 682 ? 32.365 10.567 -57.522 1.00 90.94 682 LYS A O 1
ATOM 4729 N N . ALA A 1 683 ? 32.654 9.252 -55.718 1.00 91.25 683 ALA A N 1
ATOM 4730 C CA . ALA A 1 683 ? 34.104 9.161 -55.813 1.00 91.25 683 ALA A CA 1
ATOM 4731 C C . ALA A 1 683 ? 34.510 8.200 -56.942 1.00 91.25 683 ALA A C 1
ATOM 4733 O O . ALA A 1 683 ? 33.807 7.233 -57.248 1.00 91.25 683 ALA A O 1
ATOM 4734 N N . SER A 1 684 ? 35.642 8.477 -57.587 1.00 89.06 684 SER A N 1
ATOM 4735 C CA . SER A 1 684 ? 36.157 7.658 -58.692 1.00 89.06 684 SER A CA 1
ATOM 4736 C C . SER A 1 684 ? 37.212 6.651 -58.251 1.00 89.06 684 SER A C 1
ATOM 4738 O O . SER A 1 684 ? 37.502 5.721 -58.996 1.00 89.06 684 SER A O 1
ATOM 4740 N N . GLN A 1 685 ? 37.817 6.855 -57.080 1.00 90.19 685 GLN A N 1
ATOM 4741 C CA . GLN A 1 685 ? 38.912 6.033 -56.579 1.00 90.19 685 GLN A CA 1
ATOM 4742 C C . GLN A 1 685 ? 38.867 5.940 -55.054 1.00 90.19 685 GLN A C 1
ATOM 4744 O O . GLN A 1 685 ? 38.505 6.907 -54.383 1.00 90.19 685 GLN A O 1
ATOM 4749 N N . VAL A 1 686 ? 39.281 4.785 -54.537 1.00 90.38 686 VAL A N 1
ATOM 4750 C CA . VAL A 1 686 ? 39.511 4.512 -53.118 1.00 90.38 686 VAL A CA 1
ATOM 4751 C C . VAL A 1 686 ? 40.867 3.830 -52.947 1.00 90.38 686 VAL A C 1
ATOM 4753 O O . VAL A 1 686 ? 41.247 2.992 -53.765 1.00 90.38 686 VAL A O 1
ATOM 4756 N N . THR A 1 687 ? 41.617 4.215 -51.918 1.00 87.50 687 THR A N 1
ATOM 4757 C CA . THR A 1 687 ? 42.914 3.619 -51.563 1.00 87.50 687 THR A CA 1
ATOM 4758 C C . THR A 1 687 ? 43.028 3.475 -50.054 1.00 87.50 687 THR A C 1
ATOM 4760 O O . THR A 1 687 ? 42.622 4.388 -49.342 1.00 87.50 687 THR A O 1
ATOM 4763 N N . LEU A 1 688 ? 43.636 2.394 -49.570 1.00 86.81 688 LEU A N 1
ATOM 4764 C CA . LEU A 1 688 ? 43.970 2.210 -48.157 1.00 86.81 688 LEU A CA 1
ATOM 4765 C C . LEU A 1 688 ? 45.472 2.450 -47.952 1.00 86.81 688 LEU A C 1
ATOM 4767 O O . LEU A 1 688 ? 46.293 1.878 -48.671 1.00 86.81 688 LEU A O 1
ATOM 4771 N N . SER A 1 689 ? 45.833 3.332 -47.018 1.00 86.94 689 SER A N 1
ATOM 4772 C CA . SER A 1 689 ? 47.235 3.578 -46.658 1.00 86.94 689 SER A CA 1
ATOM 4773 C C . SER A 1 689 ? 47.788 2.488 -45.727 1.00 86.94 689 SER A C 1
ATOM 4775 O O . SER A 1 689 ? 47.040 1.683 -45.182 1.00 86.94 689 SER A O 1
ATOM 4777 N N . ALA A 1 690 ? 49.107 2.484 -45.503 1.00 81.31 690 ALA A N 1
ATOM 4778 C CA . ALA A 1 690 ? 49.745 1.591 -44.527 1.00 81.31 690 ALA A CA 1
ATOM 4779 C C . ALA A 1 690 ? 49.347 1.889 -43.067 1.00 81.31 690 ALA A C 1
ATOM 4781 O O . ALA A 1 690 ? 49.500 1.023 -42.212 1.00 81.31 690 ALA A O 1
ATOM 4782 N N . ASP A 1 691 ? 48.831 3.093 -42.805 1.00 84.06 691 ASP A N 1
ATOM 4783 C CA . ASP A 1 691 ? 48.315 3.527 -41.502 1.00 84.06 691 ASP A CA 1
ATOM 4784 C C . ASP A 1 691 ? 46.786 3.328 -41.406 1.00 84.06 691 ASP A C 1
ATOM 4786 O O . ASP A 1 691 ? 46.123 3.948 -40.580 1.00 84.06 691 ASP A O 1
ATOM 4790 N N . ASN A 1 692 ? 46.215 2.495 -42.286 1.00 86.94 692 ASN A N 1
ATOM 4791 C CA . ASN A 1 692 ? 44.792 2.153 -42.363 1.00 86.94 692 ASN A CA 1
ATOM 4792 C C . ASN A 1 692 ? 43.847 3.340 -42.619 1.00 86.94 692 ASN A C 1
ATOM 4794 O O . ASN A 1 692 ? 42.674 3.309 -42.261 1.00 86.94 692 ASN A O 1
ATOM 4798 N N . VAL A 1 693 ? 44.327 4.381 -43.305 1.00 91.44 693 VAL A N 1
ATOM 4799 C CA . VAL A 1 693 ? 43.477 5.502 -43.734 1.00 91.44 693 VAL A CA 1
ATOM 4800 C C . VAL A 1 693 ? 42.879 5.197 -45.102 1.00 91.44 693 VAL A C 1
ATOM 4802 O O . VAL A 1 693 ? 43.591 5.154 -46.113 1.00 91.44 693 VAL A O 1
ATOM 4805 N N . LEU A 1 694 ? 41.561 5.024 -45.147 1.00 92.06 694 LEU A N 1
ATOM 4806 C CA . LEU A 1 694 ? 40.804 4.878 -46.380 1.00 92.06 694 LEU A CA 1
ATOM 4807 C C . LEU A 1 694 ? 40.595 6.257 -47.014 1.00 92.06 694 LEU A C 1
ATOM 4809 O O . LEU A 1 694 ? 39.886 7.104 -46.479 1.00 92.06 694 LEU A O 1
ATOM 4813 N N . THR A 1 695 ? 41.226 6.489 -48.161 1.00 93.31 695 THR A N 1
ATOM 4814 C CA . THR A 1 695 ? 41.204 7.767 -48.882 1.00 93.31 695 THR A CA 1
ATOM 4815 C C . THR A 1 695 ? 40.383 7.644 -50.157 1.00 93.31 695 THR A C 1
ATOM 4817 O O . THR A 1 695 ? 40.711 6.843 -51.033 1.00 93.31 695 THR A O 1
ATOM 4820 N N . LEU A 1 696 ? 39.351 8.474 -50.295 1.00 95.19 696 LEU A N 1
ATOM 4821 C CA . LEU A 1 696 ? 38.531 8.574 -51.496 1.00 95.19 696 LEU A CA 1
ATOM 4822 C C . LEU A 1 696 ? 38.856 9.853 -52.263 1.00 95.19 696 LEU A C 1
ATOM 4824 O O . LEU A 1 696 ? 38.902 10.941 -51.687 1.00 95.19 696 LEU A O 1
ATOM 4828 N N . THR A 1 697 ? 39.028 9.741 -53.580 1.00 91.81 697 THR A N 1
ATOM 4829 C CA . THR A 1 697 ? 39.302 10.884 -54.463 1.00 91.81 697 THR A CA 1
ATOM 4830 C C . THR A 1 697 ? 38.345 10.929 -55.656 1.00 91.81 697 THR A C 1
ATOM 4832 O O . THR A 1 697 ? 37.646 9.966 -55.985 1.00 91.81 697 THR A O 1
ATOM 4835 N N . GLY A 1 698 ? 38.267 12.099 -56.296 1.00 86.62 698 GLY A N 1
ATOM 4836 C CA . GLY A 1 698 ? 37.373 12.339 -57.434 1.00 86.62 698 GLY A CA 1
ATOM 4837 C C . GLY A 1 698 ? 35.905 12.554 -57.060 1.00 86.62 698 GLY A C 1
ATOM 4838 O O . GLY A 1 698 ? 35.062 12.624 -57.951 1.00 86.62 698 GLY A O 1
ATOM 4839 N N . SER A 1 699 ? 35.596 12.693 -55.765 1.00 90.56 699 SER A N 1
ATOM 4840 C CA . SER A 1 699 ? 34.281 13.144 -55.303 1.00 90.56 699 SER A CA 1
ATOM 4841 C C . SER A 1 699 ? 34.074 14.638 -55.604 1.00 90.56 699 SER A C 1
ATOM 4843 O O . SER A 1 699 ? 35.030 15.391 -55.823 1.00 90.56 699 SER A O 1
ATOM 4845 N N . LYS A 1 700 ? 32.820 15.105 -55.571 1.00 91.25 700 LYS A N 1
ATOM 4846 C CA . LYS A 1 700 ? 32.505 16.540 -55.720 1.00 91.25 700 LYS A CA 1
ATOM 4847 C C . LYS A 1 700 ? 32.877 17.353 -54.479 1.00 91.25 700 LYS A C 1
ATOM 4849 O O . LYS A 1 700 ? 33.028 18.568 -54.584 1.00 91.25 700 LYS A O 1
ATOM 4854 N N . SER A 1 701 ? 33.008 16.701 -53.327 1.00 89.81 701 SER A N 1
ATOM 4855 C CA . SER A 1 701 ? 33.367 17.326 -52.052 1.00 89.81 701 SER A CA 1
ATOM 4856 C C . SER A 1 701 ? 34.870 17.307 -51.761 1.00 89.81 701 SER A C 1
ATOM 4858 O O . SER A 1 701 ? 35.274 17.778 -50.706 1.00 89.81 701 SER A O 1
ATOM 4860 N N . GLY A 1 702 ? 35.699 16.843 -52.701 1.00 92.12 702 GLY A N 1
ATOM 4861 C CA . GLY A 1 702 ? 37.151 16.764 -52.539 1.00 92.12 702 GLY A CA 1
ATOM 4862 C C . GLY A 1 702 ? 37.620 15.391 -52.061 1.00 92.12 702 GLY A C 1
ATOM 4863 O O . GLY A 1 702 ? 36.992 14.372 -52.362 1.00 92.12 702 GLY A O 1
ATOM 4864 N N . THR A 1 703 ? 38.761 15.361 -51.376 1.00 94.81 703 THR A N 1
ATOM 4865 C CA . THR A 1 703 ? 39.308 14.137 -50.780 1.00 94.81 703 THR A CA 1
ATOM 4866 C C . THR A 1 703 ? 38.583 13.840 -49.475 1.00 94.81 703 THR A C 1
ATOM 4868 O O . THR A 1 703 ? 38.467 14.740 -48.649 1.00 94.81 703 THR A O 1
ATOM 4871 N N . ILE A 1 704 ? 38.125 12.600 -49.301 1.00 97.06 704 ILE A N 1
ATOM 4872 C CA . ILE A 1 704 ? 37.517 12.125 -48.051 1.00 97.06 704 ILE A CA 1
ATOM 4873 C C . ILE A 1 704 ? 38.437 11.087 -47.405 1.00 97.06 704 ILE A C 1
ATOM 4875 O O . ILE A 1 704 ? 38.975 10.241 -48.123 1.00 97.06 704 ILE A O 1
ATOM 4879 N N . THR A 1 705 ? 38.617 11.141 -46.086 1.00 95.56 705 THR A N 1
ATOM 4880 C CA . THR A 1 705 ? 39.471 10.208 -45.331 1.00 95.56 705 THR A CA 1
ATOM 4881 C C . THR A 1 705 ? 38.749 9.609 -44.130 1.00 95.56 705 THR A C 1
ATOM 4883 O O . THR A 1 705 ? 38.276 10.345 -43.264 1.00 95.56 705 THR A O 1
ATOM 4886 N N . LEU A 1 706 ? 38.727 8.277 -44.053 1.00 96.31 706 LEU A N 1
ATOM 4887 C CA . LEU A 1 706 ? 38.188 7.507 -42.928 1.00 96.31 706 LEU A CA 1
ATOM 4888 C C . LEU A 1 706 ? 39.321 6.702 -42.287 1.00 96.31 706 LEU A C 1
ATOM 4890 O O . LEU A 1 706 ? 40.064 6.024 -43.000 1.00 96.31 706 LEU A O 1
ATOM 4894 N N . GLN A 1 707 ? 39.468 6.776 -40.967 1.00 94.38 707 GLN A N 1
ATOM 4895 C CA . GLN A 1 707 ? 40.442 5.959 -40.247 1.00 94.38 707 GLN A CA 1
ATOM 4896 C C . GLN A 1 707 ? 39.827 4.587 -39.975 1.00 94.38 707 GLN A C 1
ATOM 4898 O O . GLN A 1 707 ? 38.865 4.490 -39.222 1.00 94.38 707 GLN A O 1
ATOM 4903 N N . LEU A 1 708 ? 40.377 3.534 -40.574 1.00 90.50 708 LEU A N 1
ATOM 4904 C CA . LEU A 1 708 ? 40.067 2.160 -40.187 1.00 90.50 708 LEU A CA 1
ATOM 4905 C C . LEU A 1 708 ? 41.036 1.718 -39.090 1.00 90.50 708 LEU A C 1
ATOM 4907 O O . LEU A 1 708 ? 42.135 2.259 -38.939 1.00 90.50 708 LEU A O 1
ATOM 4911 N N . ASP A 1 709 ? 40.642 0.734 -38.310 1.00 83.88 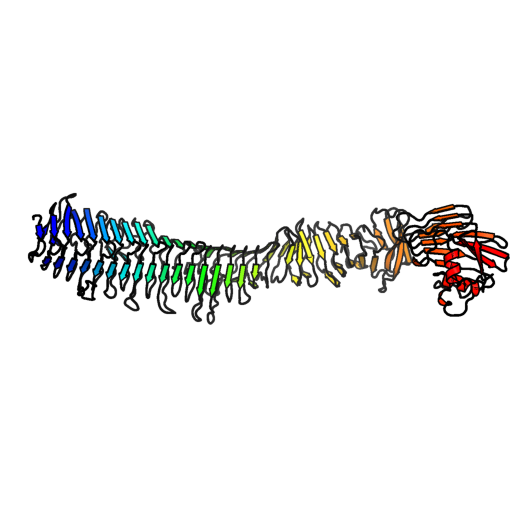709 ASP A N 1
ATOM 4912 C CA . ASP A 1 709 ? 41.466 0.183 -37.247 1.00 83.88 709 ASP A CA 1
ATOM 4913 C C . ASP A 1 709 ? 42.591 -0.738 -37.737 1.00 83.88 709 ASP A C 1
ATOM 4915 O O . ASP A 1 709 ? 42.893 -0.840 -38.922 1.00 83.88 709 ASP A O 1
ATOM 4919 N N . SER A 1 710 ? 43.287 -1.386 -36.801 1.00 69.50 710 SER A N 1
ATOM 4920 C CA . SER A 1 710 ? 44.362 -2.337 -37.112 1.00 69.50 710 SER A CA 1
ATOM 4921 C C . SER A 1 710 ? 43.884 -3.776 -37.306 1.00 69.50 710 SER A C 1
ATOM 4923 O O . SER A 1 710 ? 44.710 -4.690 -37.210 1.00 69.50 710 SER A O 1
ATOM 4925 N N . HIS A 1 711 ? 42.588 -3.996 -37.588 1.00 59.66 711 HIS A N 1
ATOM 4926 C CA . HIS A 1 711 ? 42.122 -5.325 -37.983 1.00 59.66 711 HIS A CA 1
ATOM 4927 C C . HIS A 1 711 ? 42.998 -5.859 -39.114 1.00 59.66 711 HIS A C 1
ATOM 4929 O O . HIS A 1 711 ? 43.614 -5.103 -39.868 1.00 59.66 711 HIS A O 1
ATOM 4935 N N . ALA A 1 712 ? 43.124 -7.183 -39.193 1.00 47.16 712 ALA A N 1
ATOM 4936 C CA . ALA A 1 712 ? 43.976 -7.837 -40.170 1.00 47.16 712 ALA A CA 1
ATOM 4937 C C . ALA A 1 712 ? 43.410 -7.659 -41.594 1.00 47.16 712 ALA A C 1
ATOM 4939 O O . ALA A 1 712 ? 42.975 -8.622 -42.219 1.00 47.16 712 ALA A O 1
ATOM 4940 N N . TYR A 1 713 ? 43.497 -6.447 -42.153 1.00 56.56 713 TYR A N 1
ATOM 4941 C CA . TYR A 1 713 ? 43.431 -6.139 -43.580 1.00 56.56 713 TYR A CA 1
ATOM 4942 C C . TYR A 1 713 ? 44.711 -6.682 -44.243 1.00 56.56 713 TYR A C 1
ATOM 4944 O O . TYR A 1 713 ? 45.481 -5.980 -44.898 1.00 56.56 713 TYR A O 1
ATOM 4952 N N . ALA A 1 714 ? 45.012 -7.955 -43.989 1.00 42.06 714 ALA A N 1
ATOM 4953 C CA . ALA A 1 714 ? 46.203 -8.638 -44.437 1.00 42.06 714 ALA A CA 1
ATOM 4954 C C . ALA A 1 714 ? 46.070 -8.905 -45.941 1.00 42.06 714 ALA A C 1
ATOM 4956 O O . ALA A 1 714 ? 45.522 -9.915 -46.371 1.00 42.06 714 ALA A O 1
ATOM 4957 N N . SER A 1 715 ? 46.575 -7.972 -46.751 1.00 45.91 715 SER A N 1
ATOM 4958 C CA . SER A 1 715 ? 46.908 -8.158 -48.173 1.00 45.91 715 SER A CA 1
ATOM 4959 C C . SER A 1 715 ? 45.813 -8.776 -49.065 1.00 45.91 715 SER A C 1
ATOM 4961 O O . SER A 1 715 ? 46.130 -9.578 -49.943 1.00 45.91 715 SER A O 1
ATOM 4963 N N . GLY A 1 716 ? 44.533 -8.440 -48.857 1.00 52.22 716 GLY A N 1
ATOM 4964 C CA . GLY A 1 716 ? 43.472 -9.015 -49.693 1.00 52.22 716 GLY A CA 1
ATOM 4965 C C . GLY A 1 716 ? 42.042 -8.509 -49.511 1.00 52.22 716 GLY A C 1
ATOM 4966 O O . GLY A 1 716 ? 41.140 -9.173 -50.000 1.00 52.22 716 GLY A O 1
ATOM 4967 N N . LEU A 1 717 ? 41.791 -7.386 -48.831 1.00 60.12 717 LEU A N 1
ATOM 4968 C CA . LEU A 1 717 ? 40.491 -6.708 -48.920 1.00 60.12 717 LEU A CA 1
ATOM 4969 C C . LEU A 1 717 ? 40.614 -5.560 -49.923 1.00 60.12 717 LEU A C 1
ATOM 4971 O O . LEU A 1 717 ? 41.439 -4.665 -49.751 1.00 60.12 717 LEU A O 1
ATOM 4975 N N . ASN A 1 718 ? 39.803 -5.611 -50.976 1.00 70.75 718 ASN A N 1
ATOM 4976 C CA . ASN A 1 718 ? 39.617 -4.513 -51.916 1.00 70.75 718 ASN A CA 1
ATOM 4977 C C . ASN A 1 718 ? 38.334 -3.756 -51.541 1.00 70.75 718 ASN A C 1
ATOM 4979 O O . ASN A 1 718 ? 37.427 -4.308 -50.925 1.00 70.75 718 ASN A O 1
ATOM 4983 N N . PHE A 1 719 ? 38.233 -2.484 -51.920 1.00 85.00 719 PHE A N 1
ATOM 4984 C CA . PHE A 1 719 ? 37.045 -1.671 -51.654 1.00 85.00 719 PHE A CA 1
ATOM 4985 C C . PHE A 1 719 ? 36.362 -1.328 -52.971 1.00 85.00 719 PHE A C 1
ATOM 4987 O O . PHE A 1 719 ? 36.986 -0.781 -53.883 1.00 85.00 719 PHE A O 1
ATOM 4994 N N . GLN A 1 720 ? 35.076 -1.645 -53.079 1.00 86.88 720 GLN A N 1
ATOM 4995 C CA . GLN A 1 720 ? 34.270 -1.273 -54.234 1.00 86.88 720 GLN A CA 1
ATOM 4996 C C . GLN A 1 720 ? 33.534 0.031 -53.970 1.00 86.88 720 GLN A C 1
ATOM 4998 O O . GLN A 1 720 ? 32.908 0.209 -52.928 1.00 86.88 720 GLN A O 1
ATOM 5003 N N . LEU A 1 721 ? 33.590 0.928 -54.957 1.00 89.19 721 LEU A N 1
ATOM 5004 C CA . LEU A 1 721 ? 32.813 2.158 -54.967 1.00 89.19 721 LEU A CA 1
ATOM 5005 C C . LEU A 1 721 ? 31.595 2.006 -55.868 1.00 89.19 721 LEU A C 1
ATOM 5007 O O . LEU A 1 721 ? 31.714 1.738 -57.068 1.00 89.19 721 LEU A O 1
ATOM 5011 N N . SER A 1 722 ? 30.421 2.278 -55.319 1.00 89.62 722 SER A N 1
ATOM 5012 C CA . SER A 1 722 ? 29.180 2.378 -56.082 1.00 89.62 722 SER A CA 1
ATOM 5013 C C . SER A 1 722 ? 28.479 3.708 -55.802 1.00 89.62 722 SER A C 1
ATOM 5015 O O . SER A 1 722 ? 28.826 4.441 -54.877 1.00 89.62 722 SER A O 1
ATOM 5017 N N . SER A 1 723 ? 27.543 4.091 -56.673 1.00 90.38 723 SER A N 1
ATOM 5018 C CA . SER A 1 723 ? 26.685 5.242 -56.377 1.00 90.38 723 SER A CA 1
ATOM 5019 C C . SER A 1 723 ? 25.629 4.813 -55.367 1.00 90.38 723 SER A C 1
ATOM 5021 O O . SER A 1 723 ? 25.036 3.751 -55.524 1.00 90.38 723 SER A O 1
ATOM 5023 N N . ASP A 1 724 ? 25.348 5.671 -54.396 1.00 85.56 724 ASP A N 1
ATOM 5024 C CA . ASP A 1 724 ? 24.241 5.510 -53.446 1.00 85.56 724 ASP A CA 1
ATOM 5025 C C . ASP A 1 724 ? 22.844 5.748 -54.065 1.00 85.56 724 ASP A C 1
ATOM 5027 O O . ASP A 1 724 ? 21.830 5.511 -53.417 1.00 85.56 724 ASP A O 1
ATOM 5031 N N . GLY A 1 725 ? 22.775 6.242 -55.309 1.00 84.75 725 GLY A N 1
ATOM 5032 C CA . GLY A 1 725 ? 21.537 6.668 -55.969 1.00 84.75 725 GLY A CA 1
ATOM 5033 C C . GLY A 1 725 ? 21.040 8.068 -55.578 1.00 84.75 725 GLY A C 1
ATOM 5034 O O . GLY A 1 725 ? 20.159 8.592 -56.256 1.00 84.75 725 GLY A O 1
ATOM 5035 N N . ASN A 1 726 ? 21.642 8.706 -54.568 1.00 87.38 726 ASN A N 1
ATOM 5036 C CA . ASN A 1 726 ? 21.235 9.995 -53.991 1.00 87.38 726 ASN A CA 1
ATOM 5037 C C . ASN A 1 726 ? 22.330 11.074 -54.060 1.00 87.38 726 ASN A C 1
ATOM 5039 O O . ASN A 1 726 ? 22.203 12.157 -53.491 1.00 87.38 726 ASN A O 1
ATOM 5043 N N . GLY A 1 727 ? 23.389 10.824 -54.831 1.00 85.06 727 GLY A N 1
ATOM 5044 C CA . GLY A 1 727 ? 24.451 11.796 -55.082 1.00 85.06 727 GLY A CA 1
ATOM 5045 C C . GLY A 1 727 ? 25.644 11.679 -54.134 1.00 85.06 727 GLY A C 1
ATOM 5046 O O . GLY A 1 727 ? 26.452 12.604 -54.091 1.00 85.06 727 GLY A O 1
ATOM 5047 N N . GLY A 1 728 ? 25.778 10.567 -53.423 1.00 92.88 728 GLY A N 1
ATOM 5048 C CA . GLY A 1 728 ? 26.911 10.137 -52.611 1.00 92.88 728 GLY A CA 1
ATOM 5049 C C . GLY A 1 728 ? 27.640 8.906 -53.171 1.00 92.88 728 GLY A C 1
ATOM 5050 O O . GLY A 1 728 ? 27.567 8.593 -54.369 1.00 92.88 728 GLY A O 1
ATOM 5051 N N . THR A 1 729 ? 28.398 8.239 -52.300 1.00 94.12 729 THR A N 1
ATOM 5052 C CA . THR A 1 729 ? 29.247 7.080 -52.621 1.00 94.12 729 THR A CA 1
ATOM 5053 C C . THR A 1 729 ? 29.088 5.992 -51.571 1.00 94.12 729 THR A C 1
ATOM 5055 O O . THR A 1 729 ? 29.369 6.240 -50.406 1.00 94.12 729 THR A O 1
ATOM 5058 N N . LYS A 1 730 ? 28.769 4.769 -51.997 1.00 95.44 730 LYS A N 1
ATOM 5059 C CA . LYS A 1 730 ? 28.836 3.584 -51.137 1.00 95.44 730 LYS A CA 1
ATOM 5060 C C . LYS A 1 730 ? 30.182 2.892 -51.271 1.00 95.44 730 LYS A C 1
ATOM 5062 O O . LYS A 1 730 ? 30.682 2.734 -52.389 1.00 95.44 730 LYS A O 1
ATOM 5067 N N . ILE A 1 731 ? 30.718 2.462 -50.139 1.00 93.88 731 ILE A N 1
ATOM 5068 C CA . ILE A 1 731 ? 31.923 1.654 -50.006 1.00 93.88 731 ILE A CA 1
ATOM 5069 C C . ILE A 1 731 ? 31.508 0.302 -49.444 1.00 93.88 731 ILE A C 1
ATOM 5071 O O . ILE A 1 731 ? 30.878 0.235 -48.391 1.00 93.88 731 ILE A O 1
ATOM 5075 N N . THR A 1 732 ? 31.904 -0.764 -50.125 1.00 88.81 732 THR A N 1
ATOM 5076 C CA . THR A 1 732 ? 31.757 -2.136 -49.633 1.00 88.81 732 THR A CA 1
ATOM 5077 C C . THR A 1 732 ? 33.110 -2.823 -49.686 1.00 88.81 732 THR A C 1
ATOM 5079 O O . THR A 1 732 ? 33.832 -2.693 -50.684 1.00 88.81 732 THR A O 1
ATOM 5082 N N . ALA A 1 733 ? 33.466 -3.559 -48.637 1.00 77.69 733 ALA A N 1
ATOM 5083 C CA . ALA A 1 733 ? 34.649 -4.403 -48.673 1.00 77.69 733 ALA A CA 1
ATOM 5084 C C . ALA A 1 733 ? 34.365 -5.663 -49.507 1.00 77.69 733 ALA A C 1
ATOM 5086 O O . ALA A 1 733 ? 33.300 -6.275 -49.410 1.00 77.69 733 ALA A O 1
ATOM 5087 N N . ILE A 1 734 ? 35.321 -6.048 -50.346 1.00 67.62 734 ILE A N 1
ATOM 5088 C CA . ILE A 1 734 ? 35.294 -7.270 -51.150 1.00 67.62 734 ILE A CA 1
ATOM 5089 C C . ILE A 1 734 ? 36.572 -8.071 -50.905 1.00 67.62 734 ILE A C 1
ATOM 5091 O O . ILE A 1 734 ? 37.663 -7.510 -50.791 1.00 67.62 734 ILE A O 1
ATOM 5095 N N . ALA A 1 735 ? 36.450 -9.393 -50.844 1.00 59.66 735 ALA A N 1
ATOM 5096 C CA . ALA A 1 735 ? 37.606 -10.273 -50.736 1.00 59.66 735 ALA A CA 1
ATOM 5097 C C . ALA A 1 735 ? 38.337 -10.384 -52.088 1.00 59.66 735 ALA A C 1
ATOM 5099 O O . ALA A 1 735 ? 37.719 -10.630 -53.124 1.00 59.66 735 ALA A O 1
ATOM 5100 N N . ASP A 1 736 ? 39.658 -10.219 -52.074 1.00 57.47 736 ASP A N 1
ATOM 5101 C CA . ASP A 1 736 ? 40.556 -10.497 -53.191 1.00 57.47 736 ASP A CA 1
ATOM 5102 C C . ASP A 1 736 ? 40.969 -11.977 -53.162 1.00 57.47 736 ASP A C 1
ATOM 5104 O O . ASP A 1 736 ? 41.869 -12.392 -52.415 1.00 57.47 736 ASP A O 1
ATOM 5108 N N . ASN A 1 737 ? 40.273 -12.799 -53.948 1.00 67.00 737 ASN A N 1
ATOM 5109 C CA . ASN A 1 737 ? 40.502 -14.244 -54.017 1.00 67.00 737 ASN A CA 1
ATOM 5110 C C . ASN A 1 737 ? 41.155 -14.708 -55.327 1.00 67.00 737 ASN A C 1
ATOM 5112 O O . ASN A 1 737 ? 41.011 -15.871 -55.706 1.00 67.00 737 ASN A O 1
ATOM 5116 N N . LEU A 1 738 ? 41.870 -13.819 -56.020 1.00 74.81 738 LEU A N 1
ATOM 5117 C CA . LEU A 1 738 ? 42.660 -14.179 -57.191 1.00 74.81 738 LEU A CA 1
ATOM 5118 C C . LEU A 1 738 ? 43.976 -14.866 -56.769 1.00 74.81 738 LEU A C 1
ATOM 5120 O O . LEU A 1 738 ? 44.741 -14.334 -55.962 1.00 74.81 738 LEU A O 1
ATOM 5124 N N . VAL A 1 739 ? 44.238 -16.054 -57.312 1.00 80.38 739 VAL A N 1
ATOM 5125 C CA . VAL A 1 739 ? 45.481 -16.822 -57.164 1.00 80.38 739 VAL A CA 1
ATOM 5126 C C . VAL A 1 739 ? 46.036 -17.065 -58.566 1.00 80.38 739 VAL A C 1
ATOM 5128 O O . VAL A 1 739 ? 45.515 -17.904 -59.292 1.00 80.38 739 VAL A O 1
ATOM 5131 N N . GLU A 1 740 ? 47.073 -16.324 -58.961 1.00 83.88 740 GLU A N 1
ATOM 5132 C CA . GLU A 1 740 ? 47.690 -16.453 -60.291 1.00 83.88 740 GLU A CA 1
ATOM 5133 C C . GLU A 1 740 ? 49.040 -17.176 -60.241 1.00 83.88 740 GLU A C 1
ATOM 5135 O O . GLU A 1 740 ? 49.847 -16.977 -59.325 1.00 83.88 740 GLU A O 1
ATOM 5140 N N . GLY A 1 741 ? 49.282 -17.990 -61.265 1.00 83.12 741 GLY A N 1
ATOM 5141 C CA . GLY A 1 741 ? 50.564 -18.570 -61.620 1.00 83.12 741 GLY A CA 1
ATOM 5142 C C . GLY A 1 741 ? 51.382 -17.673 -62.556 1.00 83.12 741 GLY A C 1
ATOM 5143 O O . GLY A 1 741 ? 51.260 -16.447 -62.582 1.00 83.12 741 GLY A O 1
ATOM 5144 N N . ASN A 1 742 ? 52.279 -18.295 -63.307 1.00 84.81 742 ASN A N 1
ATOM 5145 C CA . ASN A 1 742 ? 53.117 -17.712 -64.353 1.00 84.81 742 ASN A CA 1
ATOM 5146 C C . ASN A 1 742 ? 53.317 -18.752 -65.465 1.00 84.81 742 ASN A C 1
ATOM 5148 O O . ASN A 1 742 ? 52.822 -19.854 -65.345 1.00 84.81 742 ASN A O 1
ATOM 5152 N N . ASP A 1 743 ? 54.088 -18.438 -66.510 1.00 87.31 743 ASP A N 1
ATOM 5153 C CA . ASP A 1 743 ? 54.300 -19.330 -67.670 1.00 87.31 743 ASP A CA 1
ATOM 5154 C C . ASP A 1 743 ? 55.103 -20.635 -67.388 1.00 87.31 743 ASP A C 1
ATOM 5156 O O . ASP A 1 743 ? 55.651 -21.243 -68.314 1.00 87.31 743 ASP A O 1
ATOM 5160 N N . GLY A 1 744 ? 55.267 -21.059 -66.133 1.00 88.31 744 GLY A N 1
ATOM 5161 C CA . GLY A 1 744 ? 55.910 -22.325 -65.779 1.00 88.31 744 GLY A CA 1
ATOM 5162 C C . GLY A 1 744 ? 55.094 -23.122 -64.768 1.00 88.31 744 GLY A C 1
ATOM 5163 O O . GLY A 1 744 ? 54.322 -22.551 -64.026 1.00 88.31 744 GLY A O 1
ATOM 5164 N N . ASN A 1 745 ? 55.363 -24.426 -64.652 1.00 91.94 745 ASN A N 1
ATOM 5165 C CA . ASN A 1 745 ? 54.597 -25.359 -63.813 1.00 91.94 745 ASN A CA 1
ATOM 5166 C C . ASN A 1 745 ? 54.445 -24.897 -62.347 1.00 91.94 745 ASN A C 1
ATOM 5168 O O . ASN A 1 745 ? 55.433 -24.783 -61.606 1.00 91.94 745 ASN A O 1
ATOM 5172 N N . ASN A 1 746 ? 53.217 -24.677 -61.898 1.00 90.69 746 ASN A N 1
ATOM 5173 C CA . ASN A 1 746 ? 52.855 -24.130 -60.599 1.00 90.69 746 ASN A CA 1
ATOM 5174 C C . ASN A 1 746 ? 51.905 -25.056 -59.816 1.00 90.69 746 ASN A C 1
ATOM 5176 O O . ASN A 1 746 ? 51.213 -25.908 -60.362 1.00 90.69 746 ASN A O 1
ATOM 5180 N N . LEU A 1 747 ? 51.891 -24.891 -58.490 1.00 92.19 747 LEU A N 1
ATOM 5181 C CA . LEU A 1 747 ? 50.889 -25.472 -57.592 1.00 92.19 747 LEU A CA 1
ATOM 5182 C C . LEU A 1 747 ? 50.097 -24.316 -56.979 1.00 92.19 747 LEU A C 1
ATOM 5184 O O . LEU A 1 747 ? 50.617 -23.604 -56.117 1.00 92.19 747 LEU A O 1
ATOM 5188 N N . LEU A 1 748 ? 48.865 -24.131 -57.439 1.00 89.38 748 LEU A N 1
ATOM 5189 C CA . LEU A 1 748 ? 47.933 -23.107 -56.988 1.00 89.38 748 LEU A CA 1
ATOM 5190 C C . LEU A 1 748 ? 46.937 -23.755 -56.030 1.00 89.38 748 LEU A C 1
ATOM 5192 O O . LEU A 1 748 ? 46.282 -24.738 -56.365 1.00 89.38 748 LEU A O 1
ATOM 5196 N N . ILE A 1 749 ? 46.818 -23.200 -54.829 1.00 85.00 749 ILE A N 1
ATOM 5197 C CA . ILE A 1 749 ? 45.871 -23.671 -53.817 1.00 85.00 749 ILE A CA 1
ATOM 5198 C C . ILE A 1 749 ? 45.054 -22.466 -53.360 1.00 85.00 749 ILE A C 1
ATOM 5200 O O . ILE A 1 749 ? 45.629 -21.437 -52.995 1.00 85.00 749 ILE A O 1
ATOM 5204 N N . ALA A 1 750 ? 43.729 -22.595 -53.372 1.00 78.06 750 ALA A N 1
ATOM 5205 C CA . ALA A 1 750 ? 42.805 -21.596 -52.863 1.00 78.06 750 ALA A CA 1
ATOM 5206 C C . ALA A 1 750 ? 43.140 -21.237 -51.410 1.00 78.06 750 ALA A C 1
ATOM 5208 O O . ALA A 1 750 ? 43.616 -22.061 -50.619 1.00 78.06 750 ALA A O 1
ATOM 5209 N N . LYS A 1 751 ? 42.885 -19.982 -51.034 1.00 68.38 751 LYS A N 1
ATOM 5210 C CA . LYS A 1 751 ? 43.128 -19.513 -49.666 1.00 68.38 751 LYS A CA 1
ATOM 5211 C C . LYS A 1 751 ? 42.194 -20.284 -48.720 1.00 68.38 751 LYS A C 1
ATOM 5213 O O . LYS A 1 751 ? 40.994 -20.037 -48.704 1.00 68.38 751 LYS A O 1
ATOM 5218 N N . LEU A 1 752 ? 42.757 -21.195 -47.916 1.00 53.62 752 LEU A N 1
ATOM 5219 C CA . LEU A 1 752 ? 42.048 -22.188 -47.080 1.00 53.62 752 LEU A CA 1
ATOM 5220 C C . LEU A 1 752 ? 41.008 -21.625 -46.084 1.00 53.62 752 LEU A C 1
ATOM 5222 O O . LEU A 1 752 ? 40.246 -22.402 -45.515 1.00 53.62 752 LEU A O 1
ATOM 5226 N N . PHE A 1 753 ? 40.978 -20.307 -45.866 1.00 53.97 753 PHE A N 1
ATOM 5227 C CA . PHE A 1 753 ? 40.051 -19.616 -44.961 1.00 53.97 753 PHE A CA 1
ATOM 5228 C C . PHE A 1 753 ? 39.295 -18.461 -45.635 1.00 53.97 753 PHE A C 1
ATOM 5230 O O . PHE A 1 753 ? 38.828 -17.556 -44.946 1.00 53.97 753 PHE A O 1
ATOM 5237 N N . SER A 1 754 ? 39.202 -18.441 -46.968 1.00 59.28 754 SER A N 1
ATOM 5238 C CA . SER A 1 754 ? 38.381 -17.430 -47.632 1.00 59.28 754 SER A CA 1
ATOM 5239 C C . SER A 1 754 ? 36.890 -17.697 -47.384 1.00 59.28 754 SER A C 1
ATOM 5241 O O . SER A 1 754 ? 36.461 -18.833 -47.579 1.00 59.28 754 SER A O 1
ATOM 5243 N N . PRO A 1 755 ? 36.091 -16.690 -46.979 1.00 59.22 755 PRO A N 1
ATOM 5244 C CA . PRO A 1 755 ? 34.650 -16.845 -46.767 1.00 59.22 755 PRO A CA 1
ATOM 5245 C C . PRO A 1 755 ? 33.836 -16.867 -48.076 1.00 59.22 755 PRO A C 1
ATOM 5247 O O . PRO A 1 755 ? 32.615 -17.006 -48.039 1.00 59.22 755 PRO A O 1
ATOM 5250 N N . VAL A 1 756 ? 34.484 -16.693 -49.235 1.00 64.75 756 VAL A N 1
ATOM 5251 C CA . VAL A 1 756 ? 33.858 -16.723 -50.567 1.00 64.75 756 VAL A CA 1
ATOM 5252 C C . VAL A 1 756 ? 34.736 -17.502 -51.557 1.00 64.75 756 VAL A C 1
ATOM 5254 O O . VAL A 1 756 ? 35.881 -17.830 -51.252 1.00 64.75 756 VAL A O 1
ATOM 5257 N N . GLY A 1 757 ? 34.201 -17.815 -52.740 1.00 69.81 757 GLY A N 1
ATOM 5258 C CA . GLY A 1 757 ? 34.915 -18.556 -53.789 1.00 69.81 757 GLY A CA 1
ATOM 5259 C C . GLY A 1 757 ? 36.122 -17.818 -54.382 1.00 69.81 757 GLY A C 1
ATOM 5260 O O . GLY A 1 757 ? 36.201 -16.588 -54.331 1.00 69.81 757 GLY A O 1
ATOM 5261 N N . SER A 1 758 ? 37.068 -18.573 -54.935 1.00 82.56 758 SER A N 1
ATOM 5262 C CA . SER A 1 758 ? 38.373 -18.140 -55.444 1.00 82.56 758 SER A CA 1
ATOM 5263 C C . SER A 1 758 ? 38.484 -18.226 -56.959 1.00 82.56 758 SER A C 1
ATOM 5265 O O . SER A 1 758 ? 37.822 -19.035 -57.596 1.00 82.56 758 SER A O 1
ATOM 5267 N N . PHE A 1 759 ? 39.352 -17.399 -57.543 1.00 84.56 759 PHE A N 1
ATOM 5268 C CA . PHE A 1 759 ? 39.721 -17.477 -58.956 1.00 84.56 759 PHE A CA 1
ATOM 5269 C C . PHE A 1 759 ? 41.176 -17.929 -59.057 1.00 84.56 759 PHE A C 1
ATOM 5271 O O . PHE A 1 759 ? 42.071 -17.206 -58.628 1.00 84.56 759 PHE A O 1
ATOM 5278 N N . LEU A 1 760 ? 41.414 -19.127 -59.581 1.00 89.00 760 LEU A N 1
ATOM 5279 C CA . LEU A 1 760 ? 42.738 -19.713 -59.768 1.00 89.00 760 LEU A CA 1
ATOM 5280 C C . LEU A 1 760 ? 43.082 -19.668 -61.257 1.00 89.00 760 LEU A C 1
ATOM 5282 O O . LEU A 1 760 ? 42.306 -20.171 -62.064 1.00 89.00 760 LEU A O 1
ATOM 5286 N N . ASP A 1 761 ? 44.227 -19.089 -61.613 1.00 88.69 761 ASP A N 1
ATOM 5287 C CA . ASP A 1 761 ? 44.660 -18.928 -63.008 1.00 88.69 761 ASP A CA 1
ATOM 5288 C C . ASP A 1 761 ? 46.118 -19.360 -63.185 1.00 88.69 761 ASP A C 1
ATOM 5290 O O . ASP A 1 761 ? 47.024 -18.653 -62.741 1.00 88.69 761 ASP A O 1
ATOM 5294 N N . GLY A 1 762 ? 46.347 -20.525 -63.793 1.00 86.50 762 GLY A N 1
ATOM 5295 C CA . GLY A 1 762 ? 47.677 -21.125 -63.956 1.00 86.50 762 GLY A CA 1
ATOM 5296 C C . GLY A 1 762 ? 48.580 -20.380 -64.944 1.00 86.50 762 GLY A C 1
ATOM 5297 O O . GLY A 1 762 ? 49.776 -20.228 -64.704 1.00 86.50 762 GLY A O 1
ATOM 5298 N N . LYS A 1 763 ? 47.979 -19.739 -65.956 1.00 88.62 763 LYS A N 1
ATOM 5299 C CA . LYS A 1 763 ? 48.635 -19.094 -67.108 1.00 88.62 763 LYS A CA 1
ATOM 5300 C C . LYS A 1 763 ? 49.279 -20.085 -68.073 1.00 88.62 763 LYS A C 1
ATOM 5302 O O . LYS A 1 763 ? 48.691 -20.345 -69.113 1.00 88.62 763 LYS A O 1
ATOM 5307 N N . GLY A 1 764 ? 50.502 -20.540 -67.837 1.00 85.62 764 GLY A N 1
ATOM 5308 C CA . GLY A 1 764 ? 51.223 -21.374 -68.796 1.00 85.62 764 GLY A CA 1
ATOM 5309 C C . GLY A 1 764 ? 52.119 -22.388 -68.100 1.00 85.62 764 GLY A C 1
ATOM 5310 O O . GLY A 1 764 ? 52.647 -22.118 -67.035 1.00 85.62 764 GLY A O 1
ATOM 5311 N N . GLY A 1 765 ? 52.391 -23.526 -68.730 1.00 90.88 765 GLY A N 1
ATOM 5312 C CA . GLY A 1 765 ? 53.076 -24.641 -68.076 1.00 90.88 765 GLY A CA 1
ATOM 5313 C C . GLY A 1 765 ? 52.089 -25.706 -67.601 1.00 90.88 765 GLY A C 1
ATOM 5314 O O . GLY A 1 765 ? 50.914 -25.648 -67.897 1.00 90.88 765 GLY A O 1
ATOM 5315 N N . ASN A 1 766 ? 52.591 -26.752 -66.946 1.00 94.06 766 ASN A N 1
ATOM 5316 C CA . ASN A 1 766 ? 51.741 -27.833 -66.441 1.00 94.06 766 ASN A CA 1
ATOM 5317 C C . ASN A 1 766 ? 51.472 -27.616 -64.952 1.00 94.06 766 ASN A C 1
ATOM 5319 O O . ASN A 1 766 ? 52.355 -27.891 -64.123 1.00 94.06 766 ASN A O 1
ATOM 5323 N N . ASP A 1 767 ? 50.276 -27.158 -64.630 1.00 94.12 767 ASP A N 1
ATOM 5324 C CA . ASP A 1 767 ? 49.895 -26.659 -63.321 1.00 94.12 767 ASP A CA 1
ATOM 5325 C C . ASP A 1 767 ? 49.027 -27.644 -62.529 1.00 94.12 767 ASP A C 1
ATOM 5327 O O . ASP A 1 767 ? 48.452 -28.605 -63.042 1.00 94.12 767 ASP A O 1
ATOM 5331 N N . ILE A 1 768 ? 48.954 -27.425 -61.217 1.00 95.88 768 ILE A N 1
ATOM 5332 C CA . ILE A 1 768 ? 48.019 -28.102 -60.316 1.00 95.88 768 ILE A CA 1
ATOM 5333 C C . ILE A 1 768 ? 47.205 -27.024 -59.610 1.00 95.88 768 ILE A C 1
ATOM 5335 O O . ILE A 1 768 ? 47.764 -26.278 -58.807 1.00 95.88 768 ILE A O 1
ATOM 5339 N N . LEU A 1 769 ? 45.904 -26.952 -59.879 1.00 95.31 769 LEU A N 1
ATOM 5340 C CA . LEU A 1 769 ? 44.978 -25.996 -59.271 1.00 95.31 769 LEU A CA 1
ATOM 5341 C C . LEU A 1 769 ? 44.053 -26.728 -58.297 1.00 95.31 769 LEU A C 1
ATOM 5343 O O . LEU A 1 769 ? 43.395 -27.700 -58.669 1.00 95.31 769 LEU A O 1
ATOM 5347 N N . ILE A 1 770 ? 44.005 -26.256 -57.051 1.00 92.88 770 ILE A N 1
ATOM 5348 C CA . ILE A 1 770 ? 43.206 -26.836 -55.966 1.00 92.88 770 ILE A CA 1
ATOM 5349 C C . ILE A 1 770 ? 42.310 -25.753 -55.351 1.00 92.88 770 ILE A C 1
ATOM 5351 O O . ILE A 1 770 ? 42.806 -24.879 -54.643 1.00 92.88 770 ILE A O 1
ATOM 5355 N N . GLY A 1 771 ? 41.007 -25.818 -55.608 1.00 88.06 771 GLY A N 1
ATOM 5356 C CA . GLY A 1 771 ? 39.960 -24.984 -55.022 1.00 88.06 771 GLY A CA 1
ATOM 5357 C C . GLY A 1 771 ? 39.671 -25.285 -53.543 1.00 88.06 771 GLY A C 1
ATOM 5358 O O . GLY A 1 771 ? 40.293 -26.146 -52.911 1.00 88.06 771 GLY A O 1
ATOM 5359 N N . GLY A 1 772 ? 38.775 -24.494 -52.963 1.00 85.06 772 GLY A N 1
ATOM 5360 C CA . GLY A 1 772 ? 38.393 -24.469 -51.558 1.00 85.06 772 GLY A CA 1
ATOM 5361 C C . GLY A 1 772 ? 37.014 -25.081 -51.273 1.00 85.06 772 GLY A C 1
ATOM 5362 O O . GLY A 1 772 ? 36.630 -26.111 -51.821 1.00 85.06 772 GLY A O 1
ATOM 5363 N N . GLN A 1 773 ? 36.305 -24.502 -50.294 1.00 83.56 773 GLN A N 1
ATOM 5364 C CA . GLN A 1 773 ? 34.979 -24.966 -49.839 1.00 83.56 773 GLN A CA 1
ATOM 5365 C C . GLN A 1 773 ? 33.801 -24.177 -50.440 1.00 83.56 773 GLN A C 1
ATOM 5367 O O . GLN A 1 773 ? 32.646 -24.436 -50.087 1.00 83.56 773 GLN A O 1
ATOM 5372 N N . HIS A 1 774 ? 34.082 -23.198 -51.298 1.00 84.25 774 HIS A N 1
ATOM 5373 C CA . HIS A 1 774 ? 33.098 -22.294 -51.886 1.00 84.25 774 HIS A CA 1
ATOM 5374 C C . HIS A 1 774 ? 33.197 -22.323 -53.416 1.00 84.25 774 HIS A C 1
ATOM 5376 O O . HIS A 1 774 ? 34.102 -22.925 -53.957 1.00 84.25 774 HIS A O 1
ATOM 5382 N N . SER A 1 775 ? 32.256 -21.678 -54.113 1.00 86.88 775 SER A N 1
ATOM 5383 C CA . SER A 1 775 ? 32.158 -21.742 -55.584 1.00 86.88 775 SER A CA 1
ATOM 5384 C C . SER A 1 775 ? 33.346 -21.074 -56.285 1.00 86.88 775 SER A C 1
ATOM 5386 O O . SER A 1 775 ? 33.377 -19.848 -56.404 1.00 86.88 775 SER A O 1
ATOM 5388 N N . ASP A 1 776 ? 34.303 -21.871 -56.742 1.00 87.00 776 ASP A N 1
ATOM 5389 C CA . ASP A 1 776 ? 35.569 -21.423 -57.312 1.00 87.00 776 ASP A CA 1
ATOM 5390 C C . ASP A 1 776 ? 35.540 -21.360 -58.850 1.00 87.00 776 ASP A C 1
ATOM 5392 O O . ASP A 1 776 ? 34.680 -21.925 -59.527 1.00 87.00 776 ASP A O 1
ATOM 5396 N N . VAL A 1 777 ? 36.515 -20.660 -59.427 1.00 89.31 777 VAL A N 1
ATOM 5397 C CA . VAL A 1 777 ? 36.787 -20.616 -60.864 1.00 89.31 777 VAL A CA 1
ATOM 5398 C C . VAL A 1 777 ? 38.233 -21.038 -61.091 1.00 89.31 777 VAL A C 1
ATOM 5400 O O . VAL A 1 777 ? 39.142 -20.387 -60.588 1.00 89.31 777 VAL A O 1
ATOM 5403 N N . LEU A 1 778 ? 38.449 -22.115 -61.841 1.00 93.19 778 LEU A N 1
ATOM 5404 C CA . LEU A 1 778 ? 39.765 -22.677 -62.131 1.00 93.19 778 LEU A CA 1
ATOM 5405 C C . LEU A 1 778 ? 40.046 -22.555 -63.631 1.00 93.19 778 LEU A C 1
ATOM 5407 O O . LEU A 1 778 ? 39.344 -23.169 -64.433 1.00 93.19 778 LEU A O 1
ATOM 5411 N N . ASN A 1 779 ? 41.068 -21.783 -63.995 1.00 91.31 779 ASN A N 1
ATOM 5412 C CA . ASN A 1 779 ? 41.601 -21.662 -65.348 1.00 91.31 779 ASN A CA 1
ATOM 5413 C C . ASN A 1 779 ? 43.017 -22.251 -65.384 1.00 91.31 779 ASN A C 1
ATOM 5415 O O . ASN A 1 779 ? 43.917 -21.693 -64.759 1.00 91.31 779 ASN A O 1
ATOM 5419 N N . GLY A 1 780 ? 43.201 -23.382 -66.067 1.00 87.38 780 GLY A N 1
ATOM 5420 C CA . GLY A 1 780 ? 44.516 -24.025 -66.188 1.00 87.38 780 GLY A CA 1
ATOM 5421 C C . GLY A 1 780 ? 45.492 -23.166 -66.993 1.00 87.38 780 GLY A C 1
ATOM 5422 O O . GLY A 1 780 ? 46.565 -22.821 -66.507 1.00 87.38 780 GLY A O 1
ATOM 5423 N N . GLY A 1 781 ? 45.035 -22.671 -68.145 1.00 88.19 781 GLY A N 1
ATOM 5424 C CA . GLY A 1 781 ? 45.874 -21.941 -69.082 1.00 88.19 781 GLY A CA 1
ATOM 5425 C C . GLY A 1 781 ? 46.518 -22.873 -70.115 1.00 88.19 781 GLY A C 1
ATOM 5426 O O . GLY A 1 781 ? 45.940 -23.873 -70.533 1.00 88.19 781 GLY A O 1
ATOM 5427 N N . GLY A 1 782 ? 47.699 -22.508 -70.613 1.00 87.81 782 GLY A N 1
ATOM 5428 C CA . GLY A 1 782 ? 48.425 -23.286 -71.619 1.00 87.81 782 GLY A CA 1
ATOM 5429 C C . GLY A 1 782 ? 49.287 -24.388 -70.999 1.00 87.81 782 GLY A C 1
ATOM 5430 O O . GLY A 1 782 ? 50.098 -24.080 -70.144 1.00 87.81 782 GLY A O 1
ATOM 5431 N N . GLY A 1 783 ? 49.272 -25.625 -71.507 1.00 90.69 783 GLY A N 1
ATOM 5432 C CA . GLY A 1 783 ? 49.993 -26.765 -70.914 1.00 90.69 783 GLY A CA 1
ATOM 5433 C C . GLY A 1 783 ? 49.074 -27.928 -70.538 1.00 90.69 783 GLY A C 1
ATOM 5434 O O . GLY A 1 783 ? 48.034 -28.091 -71.153 1.00 90.69 783 GLY A O 1
ATOM 5435 N N . ASN A 1 784 ? 49.518 -28.818 -69.647 1.00 93.69 784 ASN A N 1
ATOM 5436 C CA . ASN A 1 784 ? 48.727 -29.965 -69.183 1.00 93.69 784 ASN A CA 1
ATOM 5437 C C . ASN A 1 784 ? 48.443 -29.830 -67.687 1.00 93.69 784 ASN A C 1
ATOM 5439 O O . ASN A 1 784 ? 49.317 -30.164 -66.873 1.00 93.69 784 ASN A O 1
ATOM 5443 N N . ASP A 1 785 ? 47.229 -29.430 -67.340 1.00 95.31 785 ASP A N 1
ATOM 5444 C CA . ASP A 1 785 ? 46.892 -29.021 -65.982 1.00 95.31 785 ASP A CA 1
ATOM 5445 C C . ASP A 1 785 ? 46.077 -30.068 -65.219 1.00 95.31 785 ASP A C 1
ATOM 5447 O O . ASP A 1 785 ? 45.363 -30.896 -65.787 1.00 95.31 785 ASP A O 1
ATOM 5451 N N . LEU A 1 786 ? 46.190 -30.054 -63.890 1.00 97.12 786 LEU A N 1
ATOM 5452 C CA . LEU A 1 786 ? 45.401 -30.882 -62.978 1.00 97.12 786 LEU A CA 1
ATOM 5453 C C . LEU A 1 786 ? 44.492 -29.985 -62.134 1.00 97.12 786 LEU A C 1
ATOM 5455 O O . LEU A 1 786 ? 44.974 -29.237 -61.284 1.00 97.12 786 LEU A O 1
ATOM 5459 N N . LEU A 1 787 ? 43.180 -30.089 -62.334 1.00 96.75 787 LEU A N 1
ATOM 5460 C CA . LEU A 1 787 ? 42.175 -29.213 -61.734 1.00 96.75 787 LEU A CA 1
ATOM 5461 C C . LEU A 1 787 ? 41.325 -29.981 -60.706 1.00 96.75 787 LEU A C 1
ATOM 5463 O O . LEU A 1 787 ? 40.654 -30.962 -61.044 1.00 96.75 787 LEU A O 1
ATOM 5467 N N . TYR A 1 788 ? 41.347 -29.514 -59.457 1.00 95.12 788 TYR A N 1
ATOM 5468 C CA . TYR A 1 788 ? 40.556 -30.013 -58.327 1.00 95.12 788 TYR A CA 1
ATOM 5469 C C . TYR A 1 788 ? 39.764 -28.843 -57.745 1.00 95.12 788 TYR A C 1
ATOM 5471 O O . TYR A 1 788 ? 40.367 -28.005 -57.087 1.00 95.12 788 TYR A O 1
ATOM 5479 N N . ALA A 1 789 ? 38.459 -28.728 -57.975 1.00 89.62 789 ALA A N 1
ATOM 5480 C CA . ALA A 1 789 ? 37.715 -27.549 -57.520 1.00 89.62 789 ALA A CA 1
ATOM 5481 C C . ALA A 1 789 ? 37.278 -27.611 -56.048 1.00 89.62 789 ALA A C 1
ATOM 5483 O O . ALA A 1 789 ? 37.168 -26.579 -55.399 1.00 89.62 789 ALA A O 1
ATOM 5484 N N . GLY A 1 790 ? 37.127 -28.804 -55.474 1.00 89.81 790 GLY A N 1
ATOM 5485 C CA . GLY A 1 790 ? 36.750 -28.974 -54.078 1.00 89.81 790 GLY A CA 1
ATOM 5486 C C . GLY A 1 790 ? 35.236 -29.014 -53.864 1.00 89.81 790 GLY A C 1
ATOM 5487 O O . GLY A 1 790 ? 34.533 -29.877 -54.397 1.00 89.81 790 GLY A O 1
ATOM 5488 N N . ALA A 1 791 ? 34.732 -28.199 -52.939 1.00 85.75 791 ALA A N 1
ATOM 5489 C CA . ALA A 1 791 ? 33.303 -28.121 -52.654 1.00 85.75 791 ALA A CA 1
ATOM 5490 C C . ALA A 1 791 ? 32.770 -26.759 -53.086 1.00 85.75 791 ALA A C 1
ATOM 5492 O O . ALA A 1 791 ? 33.340 -25.747 -52.725 1.00 85.75 791 ALA A O 1
ATOM 5493 N N . GLY A 1 792 ? 31.626 -26.732 -53.758 1.00 86.06 792 GLY A N 1
ATOM 5494 C CA . GLY A 1 792 ? 31.090 -25.497 -54.309 1.00 86.06 792 GLY A CA 1
ATOM 5495 C C . GLY A 1 792 ? 30.247 -25.800 -55.537 1.00 86.06 792 GLY A C 1
ATOM 5496 O O . GLY A 1 792 ? 29.958 -26.965 -55.809 1.00 86.06 792 GLY A O 1
ATOM 5497 N N . ALA A 1 793 ? 29.794 -24.744 -56.209 1.00 87.31 793 ALA A N 1
ATOM 5498 C CA . ALA A 1 793 ? 29.280 -24.800 -57.569 1.00 87.31 793 ALA A CA 1
ATOM 5499 C C . ALA A 1 793 ? 30.356 -24.184 -58.471 1.00 87.31 793 ALA A C 1
ATOM 5501 O O . ALA A 1 793 ? 30.376 -22.968 -58.679 1.00 87.31 793 ALA A O 1
ATOM 5502 N N . ASP A 1 794 ? 31.284 -25.011 -58.937 1.00 92.31 794 ASP A N 1
ATOM 5503 C CA . ASP A 1 794 ? 32.580 -24.542 -59.431 1.00 92.31 794 ASP A CA 1
ATOM 5504 C C . ASP A 1 794 ? 32.625 -24.380 -60.958 1.00 92.31 794 ASP A C 1
ATOM 5506 O O . ASP A 1 794 ? 31.826 -24.956 -61.693 1.00 92.31 794 ASP A O 1
ATOM 5510 N N . GLN A 1 795 ? 33.557 -23.587 -61.484 1.00 92.12 795 GLN A N 1
ATOM 5511 C CA . GLN A 1 795 ? 33.747 -23.419 -62.930 1.00 92.12 795 GLN A CA 1
ATOM 5512 C C . GLN A 1 795 ? 35.145 -23.856 -63.355 1.00 92.12 795 GLN A C 1
ATOM 5514 O O . GLN A 1 795 ? 36.126 -23.239 -62.955 1.00 92.12 795 GLN A O 1
ATOM 5519 N N . PHE A 1 796 ? 35.226 -24.844 -64.245 1.00 93.50 796 PHE A N 1
ATOM 5520 C CA . PHE A 1 796 ? 36.460 -25.214 -64.940 1.00 93.50 796 PHE A CA 1
ATOM 5521 C C . PHE A 1 796 ? 36.493 -24.512 -66.293 1.00 93.50 796 PHE A C 1
ATOM 5523 O O . PHE A 1 796 ? 35.588 -24.698 -67.112 1.00 93.50 796 PHE A O 1
ATOM 5530 N N . ARG A 1 797 ? 37.493 -23.661 -66.493 1.00 89.88 797 ARG A N 1
ATOM 5531 C CA . ARG A 1 797 ? 37.601 -22.741 -67.621 1.00 89.88 797 ARG A CA 1
ATOM 5532 C C . ARG A 1 797 ? 38.687 -23.178 -68.590 1.00 89.88 797 ARG A C 1
ATOM 5534 O O . ARG A 1 797 ? 39.776 -23.541 -68.166 1.00 89.88 797 ARG A O 1
ATOM 5541 N N . PHE A 1 798 ? 38.340 -23.110 -69.871 1.00 88.38 798 PHE A N 1
ATOM 5542 C CA . PHE A 1 798 ? 39.163 -23.521 -70.999 1.00 88.38 798 PHE A CA 1
ATOM 5543 C C . PHE A 1 798 ? 39.077 -22.452 -72.089 1.00 88.38 798 PHE A C 1
ATOM 5545 O O . PHE A 1 798 ? 37.970 -22.093 -72.523 1.00 88.38 798 PHE A O 1
ATOM 5552 N N . ASN A 1 799 ? 40.223 -21.912 -72.505 1.00 84.69 799 ASN A N 1
ATOM 5553 C CA . ASN A 1 799 ? 40.299 -20.869 -73.520 1.00 84.69 799 ASN A CA 1
ATOM 5554 C C . ASN A 1 799 ? 40.977 -21.397 -74.791 1.00 84.69 799 ASN A C 1
ATOM 5556 O O . ASN A 1 799 ? 42.120 -21.851 -74.779 1.00 84.69 799 ASN A O 1
ATOM 5560 N N . GLY A 1 800 ? 40.298 -21.246 -75.931 1.00 78.00 800 GLY A N 1
ATOM 5561 C CA . GLY A 1 800 ? 40.789 -21.720 -77.227 1.00 78.00 800 GLY A CA 1
ATOM 5562 C C . GLY A 1 800 ? 42.087 -21.062 -77.718 1.00 78.00 800 GLY A C 1
ATOM 5563 O O . GLY A 1 800 ? 42.688 -21.543 -78.681 1.00 78.00 800 GLY A O 1
ATOM 5564 N N . THR A 1 801 ? 42.540 -19.983 -77.081 1.00 79.69 801 THR A N 1
ATOM 5565 C CA . THR A 1 801 ? 43.781 -19.262 -77.396 1.00 79.69 801 THR A CA 1
ATOM 5566 C C . THR A 1 801 ? 44.952 -19.589 -76.471 1.00 79.69 801 THR A C 1
ATOM 5568 O O . THR A 1 801 ? 46.070 -19.167 -76.774 1.00 79.69 801 THR A O 1
ATOM 5571 N N . ASP A 1 802 ? 44.741 -20.377 -75.410 1.00 79.38 802 ASP A N 1
ATOM 5572 C CA . ASP A 1 802 ? 45.788 -20.704 -74.430 1.00 79.38 802 ASP A CA 1
ATOM 5573 C C . ASP A 1 802 ? 46.922 -21.548 -75.037 1.00 79.38 802 ASP A C 1
ATOM 5575 O O . ASP A 1 802 ? 48.068 -21.504 -74.586 1.00 79.38 802 ASP A O 1
ATOM 5579 N N . GLN A 1 803 ? 46.638 -22.270 -76.127 1.00 76.25 803 GLN A N 1
ATOM 5580 C CA . GLN A 1 803 ? 47.615 -23.097 -76.834 1.00 76.25 803 GLN A CA 1
ATOM 5581 C C . GLN A 1 803 ? 48.146 -22.411 -78.097 1.00 76.25 803 GLN A C 1
ATOM 5583 O O . GLN A 1 803 ? 47.393 -21.991 -78.981 1.00 76.25 803 GLN A O 1
ATOM 5588 N N . ALA A 1 804 ? 49.472 -22.382 -78.260 1.00 71.00 804 ALA A N 1
ATOM 5589 C CA . ALA A 1 804 ? 50.087 -21.912 -79.499 1.00 71.00 804 ALA A CA 1
ATOM 5590 C C . ALA A 1 804 ? 49.728 -22.825 -80.693 1.00 71.00 804 ALA A C 1
ATOM 5592 O O . ALA A 1 804 ? 49.606 -24.044 -80.556 1.00 71.00 804 ALA A O 1
ATOM 5593 N N . ALA A 1 805 ? 49.615 -22.250 -81.897 1.00 72.44 805 ALA A N 1
ATOM 5594 C CA . ALA A 1 805 ? 49.229 -22.981 -83.109 1.00 72.44 805 ALA A CA 1
ATOM 5595 C C . ALA A 1 805 ? 50.073 -24.258 -83.326 1.00 72.44 805 ALA A C 1
ATOM 5597 O O . ALA A 1 805 ? 51.303 -24.203 -83.420 1.00 72.44 805 ALA A O 1
ATOM 5598 N N . GLY A 1 806 ? 49.402 -25.410 -83.429 1.00 67.56 806 GLY A N 1
ATOM 5599 C CA . GLY A 1 806 ? 50.032 -26.723 -83.607 1.00 67.56 806 GLY A CA 1
ATOM 5600 C C . GLY A 1 806 ? 50.461 -27.443 -82.321 1.00 67.56 806 GLY A C 1
ATOM 5601 O O . GLY A 1 806 ? 51.026 -28.536 -82.420 1.00 67.56 806 GLY A O 1
ATOM 5602 N N . GLN A 1 807 ? 50.221 -26.870 -81.137 1.00 76.06 807 GLN A N 1
ATOM 5603 C CA . GLN A 1 807 ? 50.438 -27.542 -79.852 1.00 76.06 807 GLN A CA 1
ATOM 5604 C C . GLN A 1 807 ? 49.221 -28.367 -79.412 1.00 76.06 807 GLN A C 1
ATOM 5606 O O . GLN A 1 807 ? 48.103 -28.177 -79.897 1.00 76.06 807 GLN A O 1
ATOM 5611 N N . ARG A 1 808 ? 49.487 -29.339 -78.530 1.00 80.56 808 ARG A N 1
ATOM 5612 C CA . ARG A 1 808 ? 48.490 -30.218 -77.915 1.00 80.56 808 ARG A CA 1
ATOM 5613 C C . ARG A 1 808 ? 48.621 -30.140 -76.405 1.00 80.56 808 ARG A C 1
ATOM 5615 O O . ARG A 1 808 ? 49.723 -30.370 -75.905 1.00 80.56 808 ARG A O 1
ATOM 5622 N N . ALA A 1 809 ? 47.505 -29.893 -75.743 1.00 85.38 809 ALA A N 1
ATOM 5623 C CA . ALA A 1 809 ? 47.384 -29.849 -74.296 1.00 85.38 809 ALA A CA 1
ATOM 5624 C C . ALA A 1 809 ? 46.369 -30.869 -73.802 1.00 85.38 809 ALA A C 1
ATOM 5626 O O . ALA A 1 809 ? 45.456 -31.259 -74.535 1.00 85.38 809 ALA A O 1
ATOM 5627 N N . THR A 1 810 ? 46.569 -31.351 -72.583 1.00 92.12 810 THR A N 1
ATOM 5628 C CA . THR A 1 810 ? 45.649 -32.259 -71.915 1.00 92.12 810 THR A CA 1
ATOM 5629 C C . THR A 1 810 ? 45.441 -31.845 -70.473 1.00 92.12 810 THR A C 1
ATOM 5631 O O . THR A 1 810 ? 46.286 -32.142 -69.626 1.00 92.12 810 THR A O 1
ATOM 5634 N N . ASP A 1 811 ? 44.278 -31.265 -70.209 1.00 94.12 811 ASP A N 1
ATOM 5635 C CA . ASP A 1 811 ? 43.864 -30.834 -68.881 1.00 94.12 811 ASP A CA 1
ATOM 5636 C C . ASP A 1 811 ? 42.971 -31.885 -68.246 1.00 94.12 811 ASP A C 1
ATOM 5638 O O . ASP A 1 811 ? 42.108 -32.482 -68.891 1.00 94.12 811 ASP A O 1
ATOM 5642 N N . THR A 1 812 ? 43.199 -32.158 -66.968 1.00 95.88 812 THR A N 1
ATOM 5643 C CA . THR A 1 812 ? 42.482 -33.186 -66.220 1.00 95.88 812 THR A CA 1
ATOM 5644 C C . THR A 1 812 ? 41.653 -32.561 -65.113 1.00 95.88 812 THR A C 1
ATOM 5646 O O . THR A 1 812 ? 42.195 -31.929 -64.211 1.00 95.88 812 THR A O 1
ATOM 5649 N N . VAL A 1 813 ? 40.347 -32.807 -65.140 1.00 96.62 813 VAL A N 1
ATOM 5650 C CA . VAL A 1 813 ? 39.401 -32.396 -64.100 1.00 96.62 813 VAL A CA 1
ATOM 5651 C C . VAL A 1 813 ? 39.040 -33.605 -63.245 1.00 96.62 813 VAL A C 1
ATOM 5653 O O . VAL A 1 813 ? 38.516 -34.594 -63.764 1.00 96.62 813 VAL A O 1
ATOM 5656 N N . PHE A 1 814 ? 39.298 -33.528 -61.939 1.00 95.38 814 PHE A N 1
ATOM 5657 C CA . PHE A 1 814 ? 39.165 -34.681 -61.041 1.00 95.38 814 PHE A CA 1
ATOM 5658 C C . PHE A 1 814 ? 37.803 -34.817 -60.355 1.00 95.38 814 PHE A C 1
ATOM 5660 O O . PHE A 1 814 ? 37.391 -35.929 -60.032 1.00 95.38 814 PHE A O 1
ATOM 5667 N N . ASP A 1 815 ? 37.098 -33.717 -60.100 1.00 91.88 815 ASP A N 1
ATOM 5668 C CA . ASP A 1 815 ? 35.944 -33.710 -59.193 1.00 91.88 815 ASP A CA 1
ATOM 5669 C C . ASP A 1 815 ? 34.681 -33.040 -59.748 1.00 91.88 815 ASP A C 1
ATOM 5671 O O . ASP A 1 815 ? 33.765 -32.739 -58.984 1.00 91.88 815 ASP A O 1
ATOM 5675 N N . LEU A 1 816 ? 34.570 -32.925 -61.077 1.00 94.31 816 LEU A N 1
ATOM 5676 C CA . LEU A 1 816 ? 33.387 -32.385 -61.755 1.00 94.31 816 LEU A CA 1
ATOM 5677 C C . LEU A 1 816 ? 32.082 -33.054 -61.288 1.00 94.31 816 LEU A C 1
ATOM 5679 O O . LEU A 1 816 ? 31.854 -34.253 -61.493 1.00 94.31 816 LEU A O 1
ATOM 5683 N N . ASN A 1 817 ? 31.167 -32.250 -60.749 1.00 92.69 817 ASN A N 1
ATOM 5684 C CA . ASN A 1 817 ? 29.858 -32.682 -60.290 1.00 92.69 817 ASN A CA 1
ATOM 5685 C C . ASN A 1 817 ? 28.756 -31.662 -60.615 1.00 92.69 817 ASN A C 1
ATOM 5687 O O . ASN A 1 817 ? 28.362 -30.830 -59.797 1.00 92.69 817 ASN A O 1
ATOM 5691 N N . PHE A 1 818 ? 28.126 -31.832 -61.778 1.00 90.75 818 PHE A N 1
ATOM 5692 C CA . PHE A 1 818 ? 27.001 -30.999 -62.221 1.00 90.75 818 PHE A CA 1
ATOM 5693 C C . PHE A 1 818 ? 25.827 -30.906 -61.221 1.00 90.75 818 PHE A C 1
ATOM 5695 O O . PHE A 1 818 ? 25.084 -29.929 -61.247 1.00 90.75 818 PHE A O 1
ATOM 5702 N N . ASN A 1 819 ? 25.636 -31.884 -60.321 1.00 88.56 819 ASN A N 1
ATOM 5703 C CA . ASN A 1 819 ? 24.560 -31.827 -59.319 1.00 88.56 819 ASN A CA 1
ATOM 5704 C C . ASN A 1 819 ? 24.866 -30.872 -58.156 1.00 88.56 819 ASN A C 1
ATOM 5706 O O . ASN A 1 819 ? 23.936 -30.449 -57.471 1.00 88.56 819 ASN A O 1
ATOM 5710 N N . LYS A 1 820 ? 26.144 -30.557 -57.912 1.00 85.06 820 LYS A N 1
ATOM 5711 C CA . LYS A 1 820 ? 26.559 -29.521 -56.955 1.00 85.06 820 LYS A CA 1
ATOM 5712 C C . LYS A 1 820 ? 26.550 -28.117 -57.564 1.00 85.06 820 LYS A C 1
ATOM 5714 O O . LYS A 1 820 ? 26.607 -27.144 -56.825 1.00 85.06 820 LYS A O 1
ATOM 5719 N N . GLY A 1 821 ? 26.371 -28.025 -58.882 1.00 84.81 821 GLY A N 1
ATOM 5720 C CA . GLY A 1 821 ? 26.316 -26.769 -59.623 1.00 84.81 821 GLY A CA 1
ATOM 5721 C C . GLY A 1 821 ? 27.552 -26.493 -60.474 1.00 84.81 821 GLY A C 1
ATOM 5722 O O . GLY A 1 821 ? 27.601 -25.426 -61.083 1.00 84.81 821 GLY A O 1
ATOM 5723 N N . ASP A 1 822 ? 28.497 -27.438 -60.552 1.00 93.94 822 ASP A N 1
ATOM 5724 C CA . ASP A 1 822 ? 29.723 -27.262 -61.329 1.00 93.94 822 ASP A CA 1
ATOM 5725 C C . ASP A 1 822 ? 29.441 -27.066 -62.820 1.00 93.94 822 ASP A C 1
ATOM 5727 O O . ASP A 1 822 ? 28.425 -27.523 -63.353 1.00 93.94 822 ASP A O 1
ATOM 5731 N N . ALA A 1 823 ? 30.361 -26.412 -63.517 1.00 90.19 823 ALA A N 1
ATOM 5732 C CA . ALA A 1 823 ? 30.254 -26.134 -64.935 1.00 90.19 823 ALA A CA 1
ATOM 5733 C C . ALA A 1 823 ? 31.606 -26.241 -65.647 1.00 90.19 823 ALA A C 1
ATOM 5735 O O . ALA A 1 823 ? 32.638 -25.831 -65.120 1.00 90.19 823 ALA A O 1
ATOM 5736 N N . LEU A 1 824 ? 31.575 -26.724 -66.890 1.00 91.12 824 LEU A N 1
ATOM 5737 C CA . LEU A 1 824 ? 32.678 -26.548 -67.837 1.00 91.12 824 LEU A CA 1
ATOM 5738 C C . LEU A 1 824 ? 32.387 -25.298 -68.662 1.00 91.12 824 LEU A C 1
ATOM 5740 O O . LEU A 1 824 ? 31.273 -25.134 -69.166 1.00 91.12 824 LEU A O 1
ATOM 5744 N N . VAL A 1 825 ? 33.365 -24.416 -68.788 1.00 86.19 825 VAL A N 1
ATOM 5745 C CA . VAL A 1 825 ? 33.214 -23.109 -69.422 1.00 86.19 825 VAL A CA 1
ATOM 5746 C C . VAL A 1 825 ? 34.283 -22.960 -70.495 1.00 86.19 825 VAL A C 1
ATOM 5748 O O . VAL A 1 825 ? 35.469 -22.920 -70.201 1.00 86.19 825 VAL A O 1
ATOM 5751 N N . PHE A 1 826 ? 33.836 -22.835 -71.736 1.00 84.19 826 PHE A N 1
ATOM 5752 C CA . PHE A 1 826 ? 34.662 -22.679 -72.925 1.00 84.19 826 PHE A CA 1
ATOM 5753 C C . PHE A 1 826 ? 34.508 -21.271 -73.484 1.00 84.19 826 PHE A C 1
ATOM 5755 O O . PHE A 1 826 ? 33.377 -20.788 -73.617 1.00 84.19 826 PHE A O 1
ATOM 5762 N N . TYR A 1 827 ? 35.609 -20.624 -73.850 1.00 77.25 827 TYR A N 1
ATOM 5763 C CA . TYR A 1 827 ? 35.592 -19.281 -74.432 1.00 77.25 827 TYR A CA 1
ATOM 5764 C C . TYR A 1 827 ? 36.773 -19.050 -75.384 1.00 77.25 827 TYR A C 1
ATOM 5766 O O . TYR A 1 827 ? 37.742 -19.800 -75.380 1.00 77.25 827 TYR A O 1
ATOM 5774 N N . ASP A 1 828 ? 36.645 -18.042 -76.250 1.00 77.62 828 ASP A N 1
ATOM 5775 C CA . ASP A 1 828 ? 37.651 -17.628 -77.243 1.00 77.62 828 ASP A CA 1
ATOM 5776 C C . ASP A 1 828 ? 38.117 -18.710 -78.244 1.00 77.62 828 ASP A C 1
ATOM 5778 O O . ASP A 1 828 ? 39.203 -18.623 -78.815 1.00 77.62 828 ASP A O 1
ATOM 5782 N N . TYR A 1 829 ? 37.274 -19.704 -78.537 1.00 79.44 829 TYR A N 1
ATOM 5783 C CA . TYR A 1 829 ? 37.510 -20.647 -79.638 1.00 79.44 829 TYR A CA 1
ATOM 5784 C C . TYR A 1 829 ? 37.067 -20.064 -80.987 1.00 79.44 829 TYR A C 1
ATOM 5786 O O . TYR A 1 829 ? 36.275 -19.118 -81.060 1.00 79.44 829 TYR A O 1
ATOM 5794 N N . GLU A 1 830 ? 37.547 -20.657 -82.086 1.00 80.62 830 GLU A N 1
ATOM 5795 C CA . GLU A 1 830 ? 37.147 -20.273 -83.443 1.00 80.62 830 GLU A CA 1
ATOM 5796 C C . GLU A 1 830 ? 35.615 -20.255 -83.607 1.00 80.62 830 GLU A C 1
ATOM 5798 O O . GLU A 1 830 ? 34.891 -21.137 -83.134 1.00 80.62 830 GLU A O 1
ATOM 5803 N N . ALA A 1 831 ? 35.103 -19.228 -84.292 1.00 74.94 831 ALA A N 1
ATOM 5804 C CA . ALA A 1 831 ? 33.669 -19.057 -84.490 1.00 74.94 831 ALA A CA 1
ATOM 5805 C C . ALA A 1 831 ? 33.057 -20.278 -85.196 1.00 74.94 831 ALA A C 1
ATOM 5807 O O . ALA A 1 831 ? 33.440 -20.616 -86.315 1.00 74.94 831 ALA A O 1
ATOM 5808 N N . GLY A 1 832 ? 32.066 -20.899 -84.558 1.00 71.69 832 GLY A N 1
ATOM 5809 C CA . GLY A 1 832 ? 31.409 -22.112 -85.040 1.00 71.69 832 GLY A CA 1
ATOM 5810 C C . GLY A 1 832 ? 31.784 -23.383 -84.275 1.00 71.69 832 GLY A C 1
ATOM 5811 O O . GLY A 1 832 ? 31.004 -24.328 -84.344 1.00 71.69 832 GLY A O 1
ATOM 5812 N N . THR A 1 833 ? 32.870 -23.378 -83.482 1.00 77.44 833 THR A N 1
ATOM 5813 C CA . THR A 1 833 ? 33.343 -24.549 -82.705 1.00 77.44 833 THR A CA 1
ATOM 5814 C C . THR A 1 833 ? 32.248 -25.128 -81.802 1.00 77.44 833 THR A C 1
ATOM 5816 O O . THR A 1 833 ? 32.129 -26.341 -81.658 1.00 77.44 833 THR A O 1
ATOM 5819 N N . PHE A 1 834 ? 31.394 -24.270 -81.236 1.00 76.94 834 PHE A N 1
ATOM 5820 C CA . PHE A 1 834 ? 30.287 -24.665 -80.354 1.00 76.94 834 PHE A CA 1
ATOM 5821 C C . PHE A 1 834 ? 28.906 -24.208 -80.859 1.00 76.94 834 PHE A C 1
ATOM 5823 O O . PHE A 1 834 ? 28.008 -23.917 -80.065 1.00 76.94 834 PHE A O 1
ATOM 5830 N N . ALA A 1 835 ? 28.713 -24.075 -82.175 1.00 64.38 835 ALA A N 1
ATOM 5831 C CA . ALA A 1 835 ? 27.413 -23.684 -82.721 1.00 64.38 835 ALA A CA 1
ATOM 5832 C C . ALA A 1 835 ? 26.327 -24.730 -82.382 1.00 64.38 835 ALA A C 1
ATOM 5834 O O . ALA A 1 835 ? 26.488 -25.903 -82.694 1.00 64.38 835 ALA A O 1
ATOM 5835 N N . SER A 1 836 ? 25.204 -24.310 -81.783 1.00 56.12 836 SER A N 1
ATOM 5836 C CA . SER A 1 836 ? 24.066 -25.194 -81.460 1.00 56.12 836 SER A CA 1
ATOM 5837 C C . SER A 1 836 ? 22.757 -24.716 -82.097 1.00 56.12 836 SER A C 1
ATOM 5839 O O . SER A 1 836 ? 22.588 -23.532 -82.409 1.00 56.12 836 SER A O 1
ATOM 5841 N N . SER A 1 837 ? 21.797 -25.631 -82.283 1.00 53.34 837 SER A N 1
ATOM 5842 C CA . SER A 1 837 ? 20.422 -25.292 -82.680 1.00 53.34 837 SER A CA 1
ATOM 5843 C C . SER A 1 837 ? 19.401 -25.874 -81.692 1.00 53.34 837 SER A C 1
ATOM 5845 O O . SER A 1 837 ? 19.467 -27.046 -81.345 1.00 53.34 837 SER A O 1
ATOM 5847 N N . GLY A 1 838 ? 18.437 -25.064 -81.228 1.00 54.50 838 GLY A N 1
ATOM 5848 C CA . GLY A 1 838 ? 17.358 -25.500 -80.321 1.00 54.50 838 GLY A CA 1
ATOM 5849 C C . GLY A 1 838 ? 17.417 -24.902 -78.907 1.00 54.50 838 GLY A C 1
ATOM 5850 O O . GLY A 1 838 ? 17.927 -23.801 -78.712 1.00 54.50 838 GLY A O 1
ATOM 5851 N N . ALA A 1 839 ? 16.864 -25.615 -77.913 1.00 44.94 839 ALA A N 1
ATOM 5852 C CA . ALA A 1 839 ? 16.664 -25.159 -76.523 1.00 44.94 839 ALA A CA 1
ATOM 5853 C C . ALA A 1 839 ? 17.960 -24.843 -75.733 1.00 44.94 839 ALA A C 1
ATOM 5855 O O . ALA A 1 839 ? 17.892 -24.453 -74.569 1.00 44.94 839 ALA A O 1
ATOM 5856 N N . HIS A 1 840 ? 19.126 -24.976 -76.368 1.00 55.03 840 HIS A N 1
ATOM 5857 C CA . HIS A 1 840 ? 20.460 -24.861 -75.776 1.00 55.03 840 HIS A CA 1
ATOM 5858 C C . HIS A 1 840 ? 21.191 -23.559 -76.148 1.00 55.03 840 HIS A C 1
ATOM 5860 O O . HIS A 1 840 ? 22.296 -23.322 -75.669 1.00 55.03 840 HIS A O 1
ATOM 5866 N N . ALA A 1 841 ? 20.548 -22.653 -76.898 1.00 50.44 841 ALA A N 1
ATOM 5867 C CA . ALA A 1 841 ? 21.073 -21.307 -77.163 1.00 50.44 841 ALA A CA 1
ATOM 5868 C C . ALA A 1 841 ? 21.281 -20.460 -75.884 1.00 50.44 841 ALA A C 1
ATOM 5870 O O . ALA A 1 841 ? 22.019 -19.483 -75.911 1.00 50.44 841 ALA A O 1
ATOM 5871 N N . ALA A 1 842 ? 20.671 -20.843 -74.753 1.00 45.22 842 ALA A N 1
ATOM 5872 C CA . ALA A 1 842 ? 20.847 -20.187 -73.452 1.00 45.22 842 ALA A CA 1
ATOM 5873 C C . ALA A 1 842 ? 22.140 -20.592 -72.704 1.00 45.22 842 ALA A C 1
ATOM 5875 O O . ALA A 1 842 ? 22.429 -20.032 -71.652 1.00 45.22 842 ALA A O 1
ATOM 5876 N N . ALA A 1 843 ? 22.912 -21.555 -73.224 1.00 50.12 843 ALA A N 1
ATOM 5877 C CA . ALA A 1 843 ? 24.206 -21.976 -72.673 1.00 50.12 843 ALA A CA 1
ATOM 5878 C C . ALA A 1 843 ? 25.408 -21.235 -73.304 1.00 50.12 843 ALA A C 1
ATOM 5880 O O . ALA A 1 843 ? 26.558 -21.542 -72.993 1.00 50.12 843 ALA A O 1
ATOM 5881 N N . VAL A 1 844 ? 25.151 -20.258 -74.182 1.00 48.97 844 VAL A N 1
ATOM 5882 C CA . VAL A 1 844 ? 26.160 -19.417 -74.842 1.00 48.97 844 VAL A CA 1
ATOM 5883 C C . VAL A 1 844 ? 26.183 -18.045 -74.142 1.00 48.97 844 VAL A C 1
ATOM 5885 O O . VAL A 1 844 ? 25.406 -17.164 -74.484 1.00 48.97 844 VAL A O 1
ATOM 5888 N N . LEU A 1 845 ? 27.025 -17.953 -73.102 1.00 49.62 845 LEU A N 1
ATOM 5889 C CA . LEU A 1 845 ? 27.486 -16.803 -72.287 1.00 49.62 845 LEU A CA 1
ATOM 5890 C C . LEU A 1 845 ? 26.515 -15.633 -71.963 1.00 49.62 845 LEU A C 1
ATOM 5892 O O . LEU A 1 845 ? 26.191 -14.805 -72.810 1.00 49.62 845 LEU A O 1
ATOM 5896 N N . ASP A 1 846 ? 26.236 -15.454 -70.662 1.00 41.78 846 ASP A N 1
ATOM 5897 C CA . ASP A 1 846 ? 25.878 -14.171 -70.020 1.00 41.78 846 ASP A CA 1
ATOM 5898 C C . ASP A 1 846 ? 27.162 -13.452 -69.560 1.00 41.78 846 ASP A C 1
ATOM 5900 O O . ASP A 1 846 ? 27.422 -13.288 -68.370 1.00 41.78 846 ASP A O 1
ATOM 5904 N N . ASN A 1 847 ? 28.041 -13.115 -70.511 1.00 39.69 847 ASN A N 1
ATOM 5905 C CA . ASN A 1 847 ? 29.291 -12.395 -70.221 1.00 39.69 847 ASN A CA 1
ATOM 5906 C C . ASN A 1 847 ? 29.652 -11.330 -71.279 1.00 39.69 847 ASN A C 1
ATOM 5908 O O . ASN A 1 847 ? 30.714 -10.724 -71.190 1.00 39.69 847 ASN A O 1
ATOM 5912 N N . GLY A 1 848 ? 28.795 -11.059 -72.271 1.00 40.66 848 GLY A N 1
ATOM 5913 C CA . GLY A 1 848 ? 29.001 -9.933 -73.197 1.00 40.66 848 GLY A CA 1
ATOM 5914 C C . GLY A 1 848 ? 30.001 -10.140 -74.346 1.00 40.66 848 GLY A C 1
ATOM 5915 O O . GLY A 1 848 ? 30.347 -9.161 -75.000 1.00 40.66 848 GLY A O 1
ATOM 5916 N N . GLU A 1 849 ? 30.395 -11.375 -74.659 1.00 40.56 849 GLU A N 1
ATOM 5917 C CA . GLU A 1 849 ? 31.197 -11.737 -75.844 1.00 40.56 849 GLU A CA 1
ATOM 5918 C C . GLU A 1 849 ? 30.365 -12.691 -76.733 1.00 40.56 849 GLU A C 1
ATOM 5920 O O . GLU A 1 849 ? 29.682 -13.585 -76.238 1.00 40.56 849 GLU A O 1
ATOM 5925 N N . GLY A 1 850 ? 30.310 -12.417 -78.039 1.00 42.66 850 GLY A N 1
ATOM 5926 C CA . GLY A 1 850 ? 29.224 -12.807 -78.951 1.00 42.66 850 GLY A CA 1
ATOM 5927 C C . GLY A 1 850 ? 28.952 -14.305 -79.176 1.00 42.66 850 GLY A C 1
ATOM 5928 O O . GLY A 1 850 ? 29.778 -15.183 -78.956 1.00 42.66 850 GLY A O 1
ATOM 5929 N N . ALA A 1 851 ? 27.754 -14.589 -79.697 1.00 46.53 851 ALA A N 1
ATOM 5930 C CA . ALA A 1 851 ? 27.306 -15.931 -80.061 1.00 46.53 851 ALA A CA 1
ATOM 5931 C C . ALA A 1 851 ? 28.268 -16.625 -81.051 1.00 46.53 851 ALA A C 1
ATOM 5933 O O . ALA A 1 851 ? 28.438 -16.155 -82.176 1.00 46.53 851 ALA A O 1
ATOM 5934 N N . GLY A 1 852 ? 28.830 -17.776 -80.656 1.00 57.66 852 GLY A N 1
ATOM 5935 C CA . GLY A 1 852 ? 29.509 -18.711 -81.564 1.00 57.66 852 GLY A CA 1
ATOM 5936 C C . GLY A 1 852 ? 30.965 -19.076 -81.248 1.00 57.66 852 GLY A C 1
ATOM 5937 O O . GLY A 1 852 ? 31.487 -19.943 -81.941 1.00 57.66 852 GLY A O 1
ATOM 5938 N N . SER A 1 853 ? 31.606 -18.481 -80.237 1.00 64.81 853 SER A N 1
ATOM 5939 C CA . SER A 1 853 ? 33.020 -18.735 -79.871 1.00 64.81 853 SER A CA 1
ATOM 5940 C C . SER A 1 853 ? 33.230 -19.379 -78.484 1.00 64.81 853 SER A C 1
ATOM 5942 O O . SER A 1 853 ? 34.367 -19.587 -78.071 1.00 64.81 853 SER A O 1
ATOM 5944 N N . GLY A 1 854 ? 32.159 -19.736 -77.762 1.00 74.00 854 GLY A N 1
ATOM 5945 C CA . GLY A 1 854 ? 32.229 -20.345 -76.424 1.00 74.00 854 GLY A CA 1
ATOM 5946 C C . GLY A 1 854 ? 30.956 -21.100 -76.015 1.00 74.00 854 GLY A C 1
ATOM 5947 O O . GLY A 1 854 ? 29.932 -21.009 -76.698 1.00 74.00 854 GLY A O 1
ATOM 5948 N N . ALA A 1 855 ? 31.013 -21.842 -74.904 1.00 76.44 855 ALA A N 1
ATOM 5949 C CA . ALA A 1 855 ? 29.911 -22.649 -74.363 1.00 76.44 855 ALA A CA 1
ATOM 5950 C C . ALA A 1 855 ? 30.028 -22.862 -72.842 1.00 76.44 855 ALA A C 1
ATOM 5952 O O . ALA A 1 855 ? 31.123 -23.034 -72.322 1.00 76.44 855 ALA A O 1
ATOM 5953 N N . VAL A 1 856 ? 28.900 -22.919 -72.124 1.00 81.81 856 VAL A N 1
ATOM 5954 C CA . VAL A 1 856 ? 28.847 -23.288 -70.698 1.00 81.81 856 VAL A CA 1
ATOM 5955 C C . VAL A 1 856 ? 28.039 -24.569 -70.513 1.00 81.81 856 VAL A C 1
ATOM 5957 O O . VAL A 1 856 ? 26.819 -24.596 -70.670 1.00 81.81 856 VAL A O 1
ATOM 5960 N N . VAL A 1 857 ? 28.709 -25.646 -70.124 1.00 84.94 857 VAL A N 1
ATOM 5961 C CA . VAL A 1 857 ? 28.106 -26.957 -69.894 1.00 84.94 857 VAL A CA 1
ATOM 5962 C C . VAL A 1 857 ? 27.824 -27.120 -68.406 1.00 84.94 857 VAL A C 1
ATOM 5964 O O . VAL A 1 857 ? 28.751 -27.221 -67.614 1.00 84.94 857 VAL A O 1
ATOM 5967 N N . LYS A 1 858 ? 26.541 -27.172 -68.026 1.00 85.88 858 LYS A N 1
ATOM 5968 C CA . LYS A 1 858 ? 26.087 -27.358 -66.627 1.00 85.88 858 LYS A CA 1
ATOM 5969 C C . LYS A 1 858 ? 25.427 -28.714 -66.362 1.00 85.88 858 LYS A C 1
ATOM 5971 O O . LYS A 1 858 ? 24.834 -28.932 -65.312 1.00 85.88 858 LYS A O 1
ATOM 5976 N N . SER A 1 859 ? 25.428 -29.613 -67.345 1.00 88.94 859 SER A N 1
ATOM 5977 C CA . SER A 1 859 ? 24.897 -30.966 -67.180 1.00 88.94 859 SER A CA 1
ATOM 5978 C C . SER A 1 859 ? 25.491 -31.922 -68.201 1.00 88.94 859 SER A C 1
ATOM 5980 O O . SER A 1 859 ? 25.905 -31.522 -69.289 1.00 88.94 859 SER A O 1
ATOM 5982 N N . MET A 1 860 ? 25.435 -33.212 -67.886 1.00 89.19 860 MET A N 1
ATOM 5983 C CA . MET A 1 860 ? 25.918 -34.248 -68.790 1.00 89.19 860 MET A CA 1
ATOM 5984 C C . MET A 1 860 ? 25.099 -34.338 -70.089 1.00 89.19 860 MET A C 1
ATOM 5986 O O . MET A 1 860 ? 25.651 -34.614 -71.147 1.00 89.19 860 MET A O 1
ATOM 5990 N N . ALA A 1 861 ? 23.792 -34.054 -70.036 1.00 86.31 861 ALA A N 1
ATOM 5991 C CA . ALA A 1 861 ? 22.954 -33.975 -71.234 1.00 86.31 861 ALA A CA 1
ATOM 5992 C C . ALA A 1 861 ? 23.381 -32.811 -72.142 1.00 86.31 861 ALA A C 1
ATOM 5994 O O . ALA A 1 861 ? 23.532 -32.998 -73.344 1.00 86.31 861 ALA A O 1
ATOM 5995 N N . ALA A 1 862 ? 23.673 -31.645 -71.553 1.00 82.50 862 ALA A N 1
ATOM 5996 C CA . ALA A 1 862 ? 24.194 -30.502 -72.300 1.00 82.50 862 ALA A CA 1
ATOM 5997 C C . ALA A 1 862 ? 25.562 -30.805 -72.933 1.00 82.50 862 ALA A C 1
ATOM 5999 O O . ALA A 1 862 ? 25.807 -30.382 -74.057 1.00 82.50 862 ALA A O 1
ATOM 6000 N N . LEU A 1 863 ? 26.424 -31.573 -72.255 1.00 87.00 863 LEU A N 1
ATOM 6001 C CA . LEU A 1 863 ? 27.703 -32.008 -72.822 1.00 87.00 863 LEU A CA 1
ATOM 6002 C C . LEU A 1 863 ? 27.509 -32.946 -74.019 1.00 87.00 863 LEU A C 1
ATOM 6004 O O . LEU A 1 863 ? 28.173 -32.809 -75.040 1.00 87.00 863 LEU A O 1
ATOM 6008 N N . VAL A 1 864 ? 26.593 -33.908 -73.897 1.00 85.38 864 VAL A N 1
ATOM 6009 C CA . VAL A 1 864 ? 26.241 -34.832 -74.981 1.00 85.38 864 VAL A CA 1
ATOM 6010 C C . VAL A 1 864 ? 25.720 -34.070 -76.195 1.00 85.38 864 VAL A C 1
ATOM 6012 O O . VAL A 1 864 ? 26.110 -34.380 -77.316 1.00 85.38 864 VAL A O 1
ATOM 6015 N N . ASP A 1 865 ? 24.839 -33.098 -75.984 1.00 81.00 865 ASP A N 1
ATOM 6016 C CA . ASP A 1 865 ? 24.255 -32.328 -77.079 1.00 81.00 865 ASP A CA 1
ATOM 6017 C C . ASP A 1 865 ? 25.287 -31.386 -77.720 1.00 81.00 865 ASP A C 1
ATOM 6019 O O . ASP A 1 865 ? 25.343 -31.309 -78.944 1.00 81.00 865 ASP A O 1
ATOM 6023 N N . LEU A 1 866 ? 26.190 -30.787 -76.930 1.00 82.19 866 LEU A N 1
ATOM 6024 C CA . LEU A 1 866 ? 27.331 -30.015 -77.440 1.00 82.19 866 LEU A CA 1
ATOM 6025 C C . LEU A 1 866 ? 28.208 -30.847 -78.391 1.00 82.19 866 LEU A C 1
ATOM 6027 O O . LEU A 1 866 ? 28.556 -30.386 -79.474 1.00 82.19 866 LEU A O 1
ATOM 6031 N N . VAL A 1 867 ? 28.536 -32.082 -77.998 1.00 84.50 867 VAL A N 1
ATOM 6032 C CA . VAL A 1 867 ? 29.360 -33.001 -78.804 1.00 84.50 867 VAL A CA 1
ATOM 6033 C C . VAL A 1 867 ? 28.617 -33.482 -80.058 1.00 84.50 867 VAL A C 1
ATOM 6035 O O . VAL A 1 867 ? 29.238 -33.711 -81.086 1.00 84.50 867 VAL A O 1
ATOM 6038 N N . LYS A 1 868 ? 27.287 -33.645 -80.014 1.00 80.12 868 LYS A N 1
ATOM 6039 C CA . LYS A 1 868 ? 26.497 -34.026 -81.203 1.00 80.12 868 LYS A CA 1
ATOM 6040 C C . LYS A 1 868 ? 26.437 -32.923 -82.255 1.00 80.12 868 LYS A C 1
ATOM 6042 O O . LYS A 1 868 ? 26.380 -33.230 -83.445 1.00 80.12 868 LYS A O 1
ATOM 6047 N N . ASP A 1 869 ? 26.357 -31.675 -81.804 1.00 76.81 869 ASP A N 1
ATOM 6048 C CA . ASP A 1 869 ? 26.080 -30.526 -82.664 1.00 76.81 869 ASP A CA 1
ATOM 6049 C C . ASP A 1 869 ? 27.357 -29.907 -83.260 1.00 76.81 869 ASP A C 1
ATOM 6051 O O . ASP A 1 869 ? 27.271 -29.162 -84.238 1.00 76.81 869 ASP A O 1
ATOM 6055 N N . SER A 1 870 ? 28.537 -30.250 -82.730 1.00 78.00 870 SER A N 1
ATOM 6056 C CA . SER A 1 870 ? 29.833 -29.772 -83.220 1.00 78.00 870 SER A CA 1
ATOM 6057 C C . SER A 1 870 ? 30.592 -30.837 -84.017 1.00 78.00 870 SER A C 1
ATOM 6059 O O . SER A 1 870 ? 30.668 -31.995 -83.622 1.00 78.00 870 SER A O 1
ATOM 6061 N N . ALA A 1 871 ? 31.200 -30.434 -85.138 1.00 78.06 871 ALA A N 1
ATOM 6062 C CA . ALA A 1 871 ? 32.148 -31.273 -85.881 1.00 78.06 871 ALA A CA 1
ATOM 6063 C C . ALA A 1 871 ? 33.582 -31.191 -85.323 1.00 78.06 871 ALA A C 1
ATOM 6065 O O . ALA A 1 871 ? 34.427 -32.011 -85.678 1.00 78.06 871 ALA A O 1
ATOM 6066 N N . ASP A 1 872 ? 33.840 -30.195 -84.476 1.00 84.88 872 ASP A N 1
ATOM 6067 C CA . ASP A 1 872 ? 35.163 -29.839 -83.968 1.00 84.88 872 ASP A CA 1
ATOM 6068 C C . ASP A 1 872 ? 35.383 -30.336 -82.530 1.00 84.88 872 ASP A C 1
ATOM 6070 O O . ASP A 1 872 ? 36.517 -30.358 -82.051 1.00 84.88 872 ASP A O 1
ATOM 6074 N N . VAL A 1 873 ? 34.312 -30.779 -81.861 1.00 87.69 873 VAL A N 1
ATOM 6075 C CA . VAL A 1 873 ? 34.325 -31.355 -80.512 1.00 87.69 873 VAL A CA 1
ATOM 6076 C C . VAL A 1 873 ? 33.935 -32.828 -80.585 1.00 87.69 873 VAL A C 1
ATOM 6078 O O . VAL A 1 873 ? 32.824 -33.165 -80.980 1.00 87.69 873 VAL A O 1
ATOM 6081 N N . THR A 1 874 ? 34.822 -33.716 -80.147 1.00 88.88 874 THR A N 1
ATOM 6082 C CA . THR A 1 874 ? 34.555 -35.161 -80.073 1.00 88.88 874 THR A CA 1
ATOM 6083 C C . THR A 1 874 ? 34.666 -35.642 -78.635 1.00 88.88 874 THR A C 1
ATOM 6085 O O . THR A 1 874 ? 35.389 -35.052 -77.835 1.00 88.88 874 THR A O 1
ATOM 6088 N N . ALA A 1 875 ? 33.951 -36.711 -78.280 1.00 90.31 875 ALA A N 1
ATOM 6089 C CA . ALA A 1 875 ? 34.060 -37.309 -76.954 1.00 90.31 875 ALA A CA 1
ATOM 6090 C C . ALA A 1 875 ? 34.242 -38.822 -77.037 1.00 90.31 875 ALA A C 1
ATOM 6092 O O . ALA A 1 875 ? 33.490 -39.531 -77.709 1.00 90.31 875 ALA A O 1
ATOM 6093 N N . HIS A 1 876 ? 35.232 -39.340 -76.319 1.00 89.94 876 HIS A N 1
ATOM 6094 C CA . HIS A 1 876 ? 35.569 -40.754 -76.334 1.00 89.94 876 HIS A CA 1
ATOM 6095 C C . HIS A 1 876 ? 36.013 -41.247 -74.953 1.00 89.94 876 HIS A C 1
ATOM 6097 O O . HIS A 1 876 ? 36.238 -40.480 -74.021 1.00 89.94 876 HIS A O 1
ATOM 6103 N N . ARG A 1 877 ? 36.086 -42.569 -74.787 1.00 90.06 877 ARG A N 1
ATOM 6104 C CA . ARG A 1 877 ? 36.466 -43.174 -73.507 1.00 90.06 877 ARG A CA 1
ATOM 6105 C C . ARG A 1 877 ? 37.980 -43.147 -73.325 1.00 90.06 877 ARG A C 1
ATOM 6107 O O . ARG A 1 877 ? 38.690 -43.805 -74.088 1.00 90.06 877 ARG A O 1
ATOM 6114 N N . GLY A 1 878 ? 38.446 -42.488 -72.270 1.00 83.81 878 GLY A N 1
ATOM 6115 C CA . GLY A 1 878 ? 39.809 -42.596 -71.756 1.00 83.81 878 GLY A CA 1
ATOM 6116 C C . GLY A 1 878 ? 39.885 -43.702 -70.706 1.00 83.81 878 GLY A C 1
ATOM 6117 O O . GLY A 1 878 ? 39.278 -43.620 -69.644 1.00 83.81 878 GLY A O 1
ATOM 6118 N N . GLY A 1 879 ? 40.590 -44.796 -70.992 1.00 83.56 879 GLY A N 1
ATOM 6119 C CA . GLY A 1 879 ? 40.765 -45.873 -70.012 1.00 83.56 879 GLY A CA 1
ATOM 6120 C C . GLY A 1 879 ? 39.459 -46.561 -69.570 1.00 83.56 879 GLY A C 1
ATOM 6121 O O . GLY A 1 879 ? 38.586 -46.871 -70.385 1.00 83.56 879 GLY A O 1
ATOM 6122 N N . ALA A 1 880 ? 39.364 -46.904 -68.278 1.00 79.94 880 ALA A N 1
ATOM 6123 C CA . ALA A 1 880 ? 38.227 -47.650 -67.731 1.00 79.94 880 ALA A CA 1
ATOM 6124 C C . ALA A 1 880 ? 37.049 -46.746 -67.335 1.00 79.94 880 ALA A C 1
ATOM 6126 O O . ALA A 1 880 ? 35.904 -47.143 -67.547 1.00 79.94 880 ALA A O 1
ATOM 6127 N N . ASN A 1 881 ? 37.287 -45.549 -66.803 1.00 86.81 881 ASN A N 1
ATOM 6128 C CA . ASN A 1 881 ? 36.218 -44.732 -66.222 1.00 86.81 881 ASN A CA 1
ATOM 6129 C C . ASN A 1 881 ? 36.188 -43.287 -66.737 1.00 86.81 881 ASN A C 1
ATOM 6131 O O . ASN A 1 881 ? 35.203 -42.598 -66.475 1.00 86.81 881 ASN A O 1
ATOM 6135 N N . ASP A 1 882 ? 37.181 -42.849 -67.510 1.00 92.88 882 ASP A N 1
ATOM 6136 C CA . ASP A 1 882 ? 37.364 -41.428 -67.804 1.00 92.88 882 ASP A CA 1
ATOM 6137 C C . ASP A 1 882 ? 36.728 -41.054 -69.140 1.00 92.88 882 ASP A C 1
ATOM 6139 O O . ASP A 1 882 ? 36.695 -41.839 -70.099 1.00 92.88 882 ASP A O 1
ATOM 6143 N N . LEU A 1 883 ? 36.184 -39.844 -69.193 1.00 94.31 883 LEU A N 1
ATOM 6144 C CA . LEU A 1 883 ? 35.651 -39.252 -70.411 1.00 94.31 883 LEU A CA 1
ATOM 6145 C C . LEU A 1 883 ? 36.684 -38.280 -70.965 1.00 94.31 883 LEU A C 1
ATOM 6147 O O . LEU A 1 883 ? 37.132 -37.396 -70.249 1.00 94.31 883 LEU A O 1
ATOM 6151 N N . VAL A 1 884 ? 37.032 -38.428 -72.236 1.00 93.56 884 VAL A N 1
ATOM 6152 C CA . VAL A 1 884 ? 37.948 -37.526 -72.931 1.00 93.56 884 VAL A CA 1
ATOM 6153 C C . VAL A 1 884 ? 37.149 -36.710 -73.932 1.00 93.56 884 VAL A C 1
ATOM 6155 O O . VAL A 1 884 ? 36.419 -37.286 -74.738 1.00 93.56 884 VAL A O 1
ATOM 6158 N N . ILE A 1 885 ? 37.281 -35.390 -73.868 1.00 93.19 885 ILE A N 1
ATOM 6159 C CA . ILE A 1 885 ? 36.718 -34.434 -74.821 1.00 93.19 885 ILE A CA 1
ATOM 6160 C C . ILE A 1 885 ? 37.884 -33.861 -75.623 1.00 93.19 885 ILE A C 1
ATOM 6162 O O . ILE A 1 885 ? 38.774 -33.258 -75.036 1.00 93.19 885 ILE A O 1
ATOM 6166 N N . ASP A 1 886 ? 37.889 -34.036 -76.940 1.00 91.00 886 ASP A N 1
ATOM 6167 C CA . ASP A 1 886 ? 38.878 -33.404 -77.815 1.00 91.00 886 ASP A CA 1
ATOM 6168 C C . ASP A 1 886 ? 38.237 -32.274 -78.604 1.00 91.00 886 ASP A C 1
ATOM 6170 O O . ASP A 1 886 ? 37.228 -32.483 -79.280 1.00 91.00 886 ASP A O 1
ATOM 6174 N N . ILE A 1 887 ? 38.872 -31.109 -78.574 1.00 89.12 887 ILE A N 1
ATOM 6175 C CA . ILE A 1 887 ? 38.463 -29.911 -79.299 1.00 89.12 887 ILE A CA 1
ATOM 6176 C C . ILE A 1 887 ? 39.561 -29.577 -80.308 1.00 89.12 887 ILE A C 1
ATOM 6178 O O . ILE A 1 887 ? 40.735 -29.439 -79.958 1.00 89.12 887 ILE A O 1
ATOM 6182 N N . SER A 1 888 ? 39.196 -29.495 -81.585 1.00 85.19 888 SER A N 1
ATOM 6183 C CA . SER A 1 888 ? 40.124 -29.245 -82.693 1.00 85.19 888 SER A CA 1
ATOM 6184 C C . SER A 1 888 ? 39.836 -27.897 -83.342 1.00 85.19 888 SER A C 1
ATOM 6186 O O . SER A 1 888 ? 38.684 -27.585 -83.608 1.00 85.19 888 SER A O 1
ATOM 6188 N N . GLN A 1 889 ? 40.874 -27.118 -83.648 1.00 80.56 889 GLN A N 1
ATOM 6189 C CA . GLN A 1 889 ? 40.727 -25.821 -84.321 1.00 80.56 889 GLN A CA 1
ATOM 6190 C C . GLN A 1 889 ? 41.382 -25.827 -85.707 1.00 80.56 889 GLN A C 1
ATOM 6192 O O . GLN A 1 889 ? 42.332 -26.575 -85.969 1.00 80.56 889 GLN A O 1
ATOM 6197 N N . SER A 1 890 ? 40.902 -24.981 -86.626 1.00 77.50 890 SER A N 1
ATOM 6198 C CA . SER A 1 890 ? 41.421 -24.929 -88.001 1.00 77.50 890 SER A CA 1
ATOM 6199 C C . SER A 1 890 ? 42.857 -24.394 -88.082 1.00 77.50 890 SER A C 1
ATOM 6201 O O . SER A 1 890 ? 43.587 -24.720 -89.024 1.00 77.50 890 SER A O 1
ATOM 6203 N N . ASN A 1 891 ? 43.302 -23.647 -87.065 1.00 70.94 891 ASN A N 1
ATOM 6204 C CA . ASN A 1 891 ? 44.696 -23.240 -86.871 1.00 70.94 891 ASN A CA 1
ATOM 6205 C C . ASN A 1 891 ? 45.654 -24.401 -86.483 1.00 70.94 891 ASN A C 1
ATOM 6207 O O . ASN A 1 891 ? 46.872 -24.204 -86.440 1.00 70.94 891 ASN A O 1
ATOM 6211 N N . GLY A 1 892 ? 45.125 -25.608 -86.236 1.00 72.12 892 GLY A N 1
ATOM 6212 C CA . GLY A 1 892 ? 45.876 -26.819 -85.905 1.00 72.12 892 GLY A CA 1
ATOM 6213 C C . GLY A 1 892 ? 46.192 -27.024 -84.419 1.00 72.12 892 GLY A C 1
ATOM 6214 O O . GLY A 1 892 ? 46.886 -27.994 -84.104 1.00 72.12 892 GLY A O 1
ATOM 6215 N N . SER A 1 893 ? 45.736 -26.150 -83.512 1.00 78.38 893 SER A N 1
ATOM 6216 C CA . SER A 1 893 ? 45.755 -26.430 -82.071 1.00 78.38 893 SER A CA 1
ATOM 6217 C C . SER A 1 893 ? 44.723 -27.509 -81.721 1.00 78.38 893 SER A C 1
ATOM 6219 O O . SER A 1 893 ? 43.671 -27.631 -82.358 1.00 78.38 893 SER A O 1
ATOM 6221 N N . HIS A 1 894 ? 45.057 -28.330 -80.726 1.00 82.56 894 HIS A N 1
ATOM 6222 C CA . HIS A 1 894 ? 44.129 -29.295 -80.146 1.00 82.56 894 HIS A CA 1
ATOM 6223 C C . HIS A 1 894 ? 44.178 -29.218 -78.628 1.00 82.56 894 HIS A C 1
ATOM 6225 O O . HIS A 1 894 ? 45.258 -29.278 -78.038 1.00 82.56 894 HIS A O 1
ATOM 6231 N N . GLU A 1 895 ? 43.004 -29.177 -78.021 1.00 88.38 895 GLU A N 1
ATOM 6232 C CA . GLU A 1 895 ? 42.840 -29.208 -76.577 1.00 88.38 895 GLU A CA 1
ATOM 6233 C C . GLU A 1 895 ? 42.061 -30.454 -76.191 1.00 88.38 895 GLU A C 1
ATOM 6235 O O . GLU A 1 895 ? 41.001 -30.747 -76.750 1.00 88.38 895 GLU A O 1
ATOM 6240 N N . THR A 1 896 ? 42.636 -31.220 -75.276 1.00 92.00 896 THR A N 1
ATOM 6241 C CA . THR A 1 896 ? 42.043 -32.443 -74.759 1.00 92.00 896 THR A CA 1
ATOM 6242 C C . THR A 1 896 ? 41.676 -32.223 -73.299 1.00 92.00 896 THR A C 1
ATOM 6244 O O . THR A 1 896 ? 42.528 -31.884 -72.491 1.00 92.00 896 THR A O 1
ATOM 6247 N N . ILE A 1 897 ? 40.428 -32.480 -72.928 1.00 94.50 897 ILE A N 1
ATOM 6248 C CA . ILE A 1 897 ? 39.976 -32.406 -71.539 1.00 94.50 897 ILE A CA 1
ATOM 6249 C C . ILE A 1 897 ? 39.614 -33.805 -71.073 1.00 94.50 897 ILE A C 1
ATOM 6251 O O . ILE A 1 897 ? 38.714 -34.453 -71.613 1.00 94.50 897 ILE A O 1
ATOM 6255 N N . LEU A 1 898 ? 40.323 -34.273 -70.055 1.00 95.31 898 LEU A N 1
ATOM 6256 C CA . LEU A 1 898 ? 40.082 -35.541 -69.395 1.00 95.31 898 LEU A CA 1
ATOM 6257 C C . LEU A 1 898 ? 39.245 -35.298 -68.139 1.00 95.31 898 LEU A C 1
ATOM 6259 O O . LEU A 1 898 ? 39.686 -34.669 -67.184 1.00 95.31 898 LEU A O 1
ATOM 6263 N N . LEU A 1 899 ? 38.027 -35.822 -68.133 1.00 96.31 899 LEU A N 1
ATOM 6264 C CA . LEU A 1 899 ? 37.118 -35.771 -66.996 1.00 96.31 899 LEU A CA 1
ATOM 6265 C C . LEU A 1 899 ? 37.164 -37.113 -66.256 1.00 96.31 899 LEU A C 1
ATOM 6267 O O . LEU A 1 899 ? 36.657 -38.132 -66.751 1.00 96.31 899 LEU A O 1
ATOM 6271 N N . ASP A 1 900 ? 37.776 -37.107 -65.074 1.00 94.19 900 ASP A N 1
ATOM 6272 C CA . ASP A 1 900 ? 38.010 -38.291 -64.244 1.00 94.19 900 ASP A CA 1
ATOM 6273 C C . ASP A 1 900 ? 36.685 -38.953 -63.832 1.00 94.19 900 ASP A C 1
ATOM 6275 O O . ASP A 1 900 ? 35.739 -38.301 -63.377 1.00 94.19 900 ASP A O 1
ATOM 6279 N N . HIS A 1 901 ? 36.585 -40.269 -64.030 1.00 93.44 901 HIS A N 1
ATOM 6280 C CA . HIS A 1 901 ? 35.407 -41.075 -63.677 1.00 93.44 901 HIS A CA 1
ATOM 6281 C C . HIS A 1 901 ? 34.049 -40.655 -64.302 1.00 93.44 901 HIS A C 1
ATOM 6283 O O . HIS A 1 901 ? 33.004 -41.186 -63.911 1.00 93.44 901 HIS A O 1
ATOM 6289 N N . GLN A 1 902 ? 34.017 -39.775 -65.313 1.00 94.12 902 GLN A N 1
ATOM 6290 C CA . GLN A 1 902 ? 32.760 -39.263 -65.893 1.00 94.12 902 GLN A CA 1
ATOM 6291 C C . GLN A 1 902 ? 32.185 -40.086 -67.066 1.00 94.12 902 GLN A C 1
ATOM 6293 O O . GLN A 1 902 ? 31.060 -39.822 -67.508 1.00 94.12 902 GLN A O 1
ATOM 6298 N N . TRP A 1 903 ? 32.878 -41.121 -67.566 1.00 91.88 903 TRP A N 1
ATOM 6299 C CA . TRP A 1 903 ? 32.435 -41.884 -68.750 1.00 91.88 903 TRP A CA 1
ATOM 6300 C C . TRP A 1 903 ? 31.051 -42.519 -68.587 1.00 91.88 903 TRP A C 1
ATOM 6302 O O . TRP A 1 903 ? 30.227 -42.495 -69.504 1.00 91.88 903 TRP A O 1
ATOM 6312 N N . GLN A 1 904 ? 30.775 -43.107 -67.419 1.00 90.62 904 GLN A N 1
ATOM 6313 C CA . GLN A 1 904 ? 29.505 -43.793 -67.180 1.00 90.62 904 GLN A CA 1
ATOM 6314 C C . GLN A 1 904 ? 28.327 -42.811 -67.198 1.00 90.62 904 GLN A C 1
ATOM 6316 O O . GLN A 1 904 ? 27.285 -43.118 -67.781 1.00 90.62 904 GLN A O 1
ATOM 6321 N N . ALA A 1 905 ? 28.497 -41.632 -66.594 1.00 89.62 905 ALA A N 1
ATOM 6322 C CA . ALA A 1 905 ? 27.483 -40.585 -66.587 1.00 89.62 905 ALA A CA 1
ATOM 6323 C C . ALA A 1 905 ? 27.214 -40.068 -68.010 1.00 89.62 905 ALA A C 1
ATOM 6325 O O . ALA A 1 905 ? 26.052 -39.949 -68.404 1.00 89.62 905 ALA A O 1
ATOM 6326 N N . TYR A 1 906 ? 28.263 -39.861 -68.812 1.00 90.19 906 TYR A N 1
ATOM 6327 C CA . TYR A 1 906 ? 28.132 -39.453 -70.214 1.00 90.19 906 TYR A CA 1
ATOM 6328 C C . TYR A 1 906 ? 27.435 -40.501 -71.079 1.00 90.19 906 TYR A C 1
ATOM 6330 O O . TYR A 1 906 ? 26.471 -40.189 -71.774 1.00 90.19 906 TYR A O 1
ATOM 6338 N N . SER A 1 907 ? 27.847 -41.769 -70.977 1.00 87.44 907 SER A N 1
ATOM 6339 C CA . SER A 1 907 ? 27.229 -42.866 -71.729 1.00 87.44 907 SER A CA 1
ATOM 6340 C C . SER A 1 907 ? 25.746 -43.056 -71.391 1.00 87.44 907 SER A C 1
ATOM 6342 O O . SER A 1 907 ? 24.977 -43.478 -72.256 1.00 87.44 907 SER A O 1
ATOM 6344 N N . LEU A 1 908 ? 25.335 -42.787 -70.148 1.00 89.06 908 LEU A N 1
ATOM 6345 C CA . LEU A 1 908 ? 23.927 -42.821 -69.750 1.00 89.06 908 LEU A CA 1
ATOM 6346 C C . LEU A 1 908 ? 23.155 -41.637 -70.339 1.00 89.06 908 LEU A C 1
ATOM 6348 O O . LEU A 1 908 ? 22.078 -41.836 -70.901 1.00 89.06 908 LEU A O 1
ATOM 6352 N N . ALA A 1 909 ? 23.714 -40.426 -70.262 1.00 85.94 909 ALA A N 1
ATOM 6353 C CA . ALA A 1 909 ? 23.105 -39.224 -70.828 1.00 85.94 909 ALA A CA 1
ATOM 6354 C C . ALA A 1 909 ? 22.988 -39.283 -72.364 1.00 85.94 909 ALA A C 1
ATOM 6356 O O . ALA A 1 909 ? 22.029 -38.759 -72.926 1.00 85.94 909 ALA A O 1
ATOM 6357 N N . SER A 1 910 ? 23.907 -39.976 -73.049 1.00 81.69 910 SER A N 1
ATOM 6358 C CA . SER A 1 910 ? 23.867 -40.170 -74.504 1.00 81.69 910 SER A CA 1
ATOM 6359 C C . SER A 1 910 ? 22.903 -41.265 -74.970 1.00 81.69 910 SER A C 1
ATOM 6361 O O . SER A 1 910 ? 22.778 -41.511 -76.173 1.00 81.69 910 SER A O 1
ATOM 6363 N N . GLY A 1 911 ? 22.223 -41.951 -74.044 1.00 79.50 911 GLY A N 1
ATOM 6364 C CA . GLY A 1 911 ? 21.386 -43.109 -74.361 1.00 79.50 911 GLY A CA 1
ATOM 6365 C C . GLY A 1 911 ? 22.183 -44.303 -74.903 1.00 79.50 911 GLY A C 1
ATOM 6366 O O . GLY A 1 911 ? 21.620 -45.143 -75.600 1.00 79.50 911 GLY A O 1
ATOM 6367 N N . GLY A 1 912 ? 23.491 -44.375 -74.620 1.00 66.25 912 GLY A N 1
ATOM 6368 C CA . GLY A 1 912 ? 24.400 -45.408 -75.127 1.00 66.25 912 GLY A CA 1
ATOM 6369 C C . GLY A 1 912 ? 24.885 -45.194 -76.566 1.00 66.25 912 GLY A C 1
ATOM 6370 O O . GLY A 1 912 ? 25.540 -46.078 -77.119 1.00 66.25 912 GLY A O 1
ATOM 6371 N N . HIS A 1 913 ? 24.572 -44.051 -77.183 1.00 63.69 913 HIS A N 1
ATOM 6372 C CA . HIS A 1 913 ? 25.086 -43.679 -78.499 1.00 63.69 913 HIS A CA 1
ATOM 6373 C C . HIS A 1 913 ? 26.460 -43.006 -78.371 1.00 63.69 913 HIS A C 1
ATOM 6375 O O . HIS A 1 913 ? 26.662 -42.155 -77.504 1.00 63.69 913 HIS A O 1
ATOM 6381 N N . PHE A 1 914 ? 27.398 -43.401 -79.236 1.00 60.81 914 PHE A N 1
ATOM 6382 C CA . PHE A 1 914 ? 28.743 -42.830 -79.317 1.00 60.81 914 PHE A CA 1
ATOM 6383 C C . PHE A 1 914 ? 28.837 -41.986 -80.586 1.00 60.81 914 PHE A C 1
ATOM 6385 O O . PHE A 1 914 ? 28.585 -42.497 -81.680 1.00 60.81 914 PHE A O 1
ATOM 6392 N N . PHE A 1 915 ? 29.156 -40.707 -80.421 1.00 56.66 915 PHE A N 1
ATOM 6393 C CA . PHE A 1 915 ? 29.343 -39.752 -81.507 1.00 56.66 915 PHE A CA 1
ATOM 6394 C C . PHE A 1 915 ? 30.854 -39.582 -81.684 1.00 56.66 915 PHE A C 1
ATOM 6396 O O . PHE A 1 915 ? 31.542 -39.255 -80.720 1.00 56.66 915 PHE A O 1
ATOM 6403 N N . SER A 1 916 ? 31.359 -39.967 -82.860 1.00 49.16 916 SER A N 1
ATOM 6404 C CA . SER A 1 916 ? 32.787 -39.963 -83.203 1.00 49.16 916 SER A CA 1
ATOM 6405 C C . SER A 1 916 ? 33.197 -38.685 -83.895 1.00 49.16 916 SER A C 1
ATOM 6407 O O . SER A 1 916 ? 32.460 -38.345 -84.854 1.00 49.16 916 SER A O 1
#

InterPro domains:
  IPR001343 RTX calcium-binding nonapeptide repeat [PF00353] (761-795)
  IPR011049 Serralysin-like metalloprotease, C-terminal [SSF51120] (728-840)
  IPR013425 Autotransporter-associated beta strand repeat [PF12951] (603-630)
  IPR013425 Autotransporter-associated beta strand repeat [TIGR02601] (604-630)

Mean predicted aligned error: 13.13 Å

pLDDT: mean 91.28, std 10.65, range [39.69, 98.94]

Solvent-accessible surface area (backbone atoms only — not comparable to full-atom values): 39347 Å² total; per-residue (Å²): 122,58,59,49,74,38,50,58,76,37,78,44,67,65,60,42,47,39,36,33,70,24,39,40,39,29,32,56,65,6,32,40,38,25,55,50,28,33,36,37,57,38,24,57,82,92,26,46,23,40,35,42,32,37,14,35,37,47,9,66,31,24,29,34,34,50,55,71,91,47,45,32,25,26,39,40,38,37,30,34,72,83,7,38,34,38,6,39,19,31,18,35,32,42,68,35,56,37,51,40,41,39,42,36,40,41,32,37,13,38,36,27,4,25,44,56,48,99,86,66,49,79,35,80,35,84,24,27,19,16,34,32,25,56,43,23,60,22,44,66,20,36,38,40,38,38,31,34,68,85,6,37,40,19,7,10,40,21,34,9,31,23,74,20,34,3,35,39,39,38,38,28,25,11,40,33,32,2,70,16,81,57,15,18,15,33,39,32,62,35,69,37,44,66,20,36,42,28,41,40,38,39,28,36,66,67,8,34,36,26,11,18,4,29,11,35,35,46,45,43,82,36,75,47,55,78,20,66,25,40,36,39,37,40,27,28,10,38,35,23,8,68,13,54,75,98,23,29,20,22,14,32,35,29,61,55,42,59,12,80,58,29,44,35,39,40,38,29,34,68,69,8,35,36,26,8,46,35,18,30,8,30,33,36,23,19,42,23,36,38,41,30,25,12,42,32,29,5,24,58,55,90,86,40,92,13,16,10,33,32,28,46,83,33,45,58,29,36,40,36,30,31,56,64,6,36,31,30,8,32,12,22,8,31,38,24,42,35,46,36,39,39,36,28,31,57,63,7,37,31,28,6,63,38,12,18,8,32,36,30,64,22,56,51,87,42,61,31,36,36,41,36,37,15,44,30,26,7,17,14,72,42,75,36,42,2,16,10,31,36,28,40,5,20,38,43,36,40,32,58,18,41,31,23,27,42,70,51,24,71,92,50,72,24,23,12,29,37,28,5,25,31,38,39,37,34,59,21,38,36,33,12,62,26,36,13,34,43,28,18,49,84,70,89,41,55,29,62,48,50,38,37,38,40,33,57,20,43,36,28,11,59,70,48,36,18,37,42,33,36,43,68,40,53,31,37,42,36,36,56,20,39,39,37,22,22,36,36,50,32,14,19,54,23,38,40,39,43,28,43,73,31,46,70,75,39,43,41,31,30,49,49,69,62,12,34,42,36,35,33,47,82,47,58,41,74,49,65,51,66,36,58,32,29,30,37,37,33,61,30,15,41,34,35,29,47,36,74,40,60,19,77,77,20,33,40,31,30,66,80,10,34,45,30,30,31,68,66,25,44,78,44,39,44,34,38,27,38,19,34,42,32,38,45,28,64,50,84,44,76,48,82,46,40,41,26,45,60,11,27,41,35,36,58,10,66,13,35,44,32,31,56,28,57,23,60,19,48,53,15,28,40,38,60,26,24,28,44,32,27,52,16,44,43,28,63,20,71,17,44,39,33,47,51,89,60,59,37,32,47,34,38,30,54,58,26,33,65,93,34,29,43,90,40,41,35,31,69,84,38,70,62,28,35,41,34,37,36,69,31,27,50,46,77,45,73,48,72,48,98,81,29,38,39,37,33,34,71,21,77,66,45,57,34,40,40,36,41,51,86,66,86,73,69,88,35,70,44,76,48,76,44,71,62,87,73,49,6,25,27,39,31,43,39,81,59,42,74,46,74,55,42,76,48,66,41,80,46,66,44,67,90,80,57,96,56,43,32,39,38,38,28,50,19,32,48,24,36,41,33,41,39,78,30,45,21,36,43,32,46,52,15,45,43,21,39,41,36,49,70,37,45,43,26,36,44,42,48,54,56,67,45,51,60,76,62,39,77,33,48,34,35,36,60,63,87,40,45,90,58,52,16,30,46,37,39,34,69,33,62,79,50,51,54,40,75,88,67,97,61,66,82,35,49,61,102,74,87,65,73,93,28,25,33,40,49,33,56,38,54,52,53,46,46,49,52,37,69,54,16,94,34,29,36,55,48,78,40,83,94,41,20,25,30,36,40,40,53,47,95,74,49,27,36,46,32,40,37,33,51,67,38,30,65,58,40,40,58,53,42,74,69,59,84,59,124

Radius of gyration: 52.71 Å; Cα contacts (8 Å, |Δi|>4): 3357; chains: 1; bounding box: 100×69×156 Å

Sequence (916 aa):
MASFTVASGSTVTSAKTVGNTDTGIIQAGGTLSDTTDITWTGGAAGQTVVIDNAGTILATSRGIDTKGSFTTGNLSFTNEAGAKLITGDDAFRINTALSTGTITVDNSGSIVSGAVDASGNIIAASSGQALDFAAIVSATEVINITNHTGAVIGASGNDAIRPGAGIITITNDGLIDATASASRAINLNTSNLTNITSFTLDNEQHGVIQSQGDAVRITASTLTTTATYSVTVDNAGTIQSTGTGSANGQAIDFTDLVSTSGSIHLINEATGVIKAADADAVRGGVNMVVDNYGKIFGGGTAGDTNDGVDFQGNAGGVVNNHAGGTIEGTRHGITGDQPITISNDAGGSIIGDAGSGINMDTASTTTTTILNSGLITGHADGVSDGDGIDVDGLIALTNYGSITTTGHSDGILAEAITIGGGSIVNYGTISSVERAITVDDSNLGNAFAPTTVENWGLIHGGNGEAISITDTFADIITNHGTIDGSVALGGGDDIVNDYTGATFTAAVDGGDGIDTFNLLGNGSGTLAHTVNFELLDVKAGSWSVTDAESFASGITIDAGARLALADGGSLTGAVTDNGVFASTHSDVFVFNATISGNGAFDQAGTGTTVLSQSNGYTGGTTLHAGTLELAALDAAGTGAITFEDGAQTLKIDKAALDHGHLDNTIEGFGVGDTIDLAGIGKASQVTLSADNVLTLTGSKSGTITLQLDSHAYASGLNFQLSSDGNGGTKITAIADNLVEGNDGNNLLIAKLFSPVGSFLDGKGGNDILIGGQHSDVLNGGGGNDLLYAGAGADQFRFNGTDQAAGQRATDTVFDLNFNKGDALVFYDYEAGTFASSGAHAAAVLDNGEGAGSGAVVKSMAALVDLVKDSADVTAHRGGANDLVIDISQSNGSHETILLDHQWQAYSLASGGHFFS

Foldseek 3Di:
DAADEFDACEEAADAEEDEFQHEYYYAANGEQEYQERYEYAYHPAPGEYEYEFNYEQEHAEEDYEYDDEDQHHEYAYEQDAAYYQEYQAESHEYPYAHQEYEYHYHWNAEQEWRDADPVRHAEADAYYESYHHQSHQHQAYHYYHEADAAYEQEYRHAAHYARHFHHYEYEFLHEQEYEHQQHESYEDEHQELLRHAEYEYHQDQNGEQEYQAASHEHAHVYQDQAHQYEYEYAFNYEQEHDHADPRWYESYYYQSQAHPNYEAEYHQALNGEQETAAAESEADYAQYEYHFNHEQEFHHDQPGPHESYEPEAHEEYEYEFEANGEQEYCAESYEYAYAYEYEAAANGEQEGNQYESYAYNYPAAHEHEYEEQYEQEFEHPQAYATESYHHLYEYDYEYNYEQEYYYAYDPDGRESEEYLAYEYEYLHEQEYLAERYEHANVPLHARRAEHEYHDQEEQYGNNQHREAHAHADAYEYEFNAERGHEAAHHHYQYEYHYEPPYDYNEAYEHHHDAYEYEYDYAEEEEDDRYHHHQEYEDAYHEYEYQAEDENANAYEHADHYEYEYEHRGDYHHAYAYPHEYEYQYQEEAEHDHEYAYAYEYEDNHQYEYEQQDQYAYAPFYEYPHHEYEDNAANSGHQEAYEYDPAEYEYEYEPRNDDLQEHNHAYEPQAANYKYWYAPQAFFPDWDADPQRWIWTAPTNSGIHTHHYDPPCPPPFWDWDWDDPVRGTIMIGTDGRQEFEADQEEEEAATDAPDPEEHEYAHAHYEYEHAAYQEAYEHHNAYAEYEDHHHHYLYEDEDEQPSYDQQDEYEYEYEDDDLVSNHKYKYFHADFQQQDADDPQQVQQDPPPDDPGGIGIGSALLSVLRSCVRGPQWFWDDDPDFWIWIWGAHPSNYIYIYIYHRCPVVNCVSNVNDHDD

Nearest PDB structures (foldseek):
  2z8z-assembly1_A  TM=4.307E-01  e=1.316E-03  Pseudomonas sp. MIS38
  2zj6-assembly1_A  TM=3.810E-01  e=6.165E-03  Pseudomonas sp. MIS38

Secondary structure (DSSP, 8-state):
---EEE-TT-EE-S-EEE-TT-EEEE-TT-EE-SSEEEEE---STT-EEEEEESSEEEESSEEEEE-S---EEEEEEEE-TT-EEEESS-SEE--S--SEEEEEEEESSEEEESEE-TTS-EE--S---SEE-TT---TT-EEEEEE-TT-EEEESSS-SEE--SEEEEEEESSEEEE-STT--SEEEEEEEGGGEEEEEEEE-TT-EEEESS-SEEEEEEE--TT---EEEEEESSEEEE---GGG---SEE-TT---TTSEEEEEE-TT-EEEESSS-SEE--TTEEEEESSEEEE---TT----SEE-TT--S-EEEE-TT-EEEESS-SEEESS--EEEE-TT-EEEESSB-SEEE---TT-EEEEEESSEEEEEE-SSS---SEEESSEEEEEESSEEEEEE--SSS---SEEESSEEEEESSEEEESS-SEEESSSSSS--SS-EEEEESSEEEEEEEEEEEE-SSS--EEEESSEEEEEEE--BSS-EEEEETT-EE-S-EE--BS--EEEEESSSEEEE--EES--EEEE-SSEEEE-SEEE-TTEEEE-TT-EEEE-TT-EEES-EEESSEEEE--SSEEEE-S-EEES-EEEE-SSSEEEE-S--EE-S-EEE-SSEEEE-STTTT-SS-EEE-SS--EEEEEGGG-BTTEEEEEEES--TT-EEEEETS---SEEEE-TT-EEEEEEETTEEEEEEE-SS---S-EEEEEEE-SSSSEEEEEEE--EEEEESS--EEE--TT-SS--EEEEEBSS-EEE--SS--EEE--BS--EEE--SSS-EEEEETTSSPTT-EEEEEES---TTTT-EEEEESPPTTTT---STTGGGS-SSSS-TTS-EEE-SHHHHHHHHHH-SSEEEEEETTTEEEEEEE-TTS-EEEEEETT-HHHHHHHTTT----